Protein 5XWR (pdb70)

B-factor: mean 24.55, std 12.1, range [5.44, 80.94]

CATH classification: 2.130.10.10

Foldseek 3Di:
DCPVLVVVLVVVVVVDQAQFPAKAKDFFPAFWLEKAWQQDKADDPPDQWIKTKMWTWHADPDPWIWTWIKIWTGGDDDRVRHCVVNTDIGTQATATDDHTFLYKDAALVGRQWIWTWHQQRKIFIARCVPADRYYDPVSDGQGLEIEDDDRGTARAKEHQNVQPQWIWTFFQRQKIFIGRCPVPGRHRYYYYGPDIQNQGDGGWQYKYAQNPDRQWIWTFFQVQKIAIAGNVDPHRRHGPDMANHDPGGWHDKEHQPVDRQWMWTFFQVQWIFIGGNVDRVDGPDIAHDGPGGWHDKYAFLPDRQWIWTFWFSQKIWIFGNVQPPPDDVDPGRRRTQDIGSNGSGTKNYKYHNNVDGQWMWTTHNSSMIMTTGTHVVSVD/DDPPLVLVVVLVVQVVCQVAWFPDKDKDFFPAFWLEWEWDQDKADDPPDFWIKTKIFTKHADDPAWIWTWIKIDTGGHPVDDIGTQATAQDDHTFLYWDAAPVGRLWIWTWHFQQWIFIARRVVADSDYDPVSDHDGQATEHDGPGTARAKEHQPVDPQWIWTFFQSQKIFIDRLPDDVRYDYTPDIQNQGDGGWAYKYAQQPDSFWIWTFFQQQKIFIAGNVDPHSHHGPDIANNDPGGWHYKEAQNPDRQWIWIFFQVQWIWIAGNVDRHDTPDIAHDGPGGWHDKYAFPPDRQWIWTFWFSQKIWIFRCVQQPPDDPDNGGRRTQDIGNNGSGTWSYKYANNPDGQWMWTTGNSSMIMTTGTDPVSVD/DDPVDDDDDDDD/DPPVDDDDDDDD

Nearest PDB structures (foldseek):
  5xwr-assembly1_B  TM=1.003E+00  e=1.390E-76  Homo sapiens
  5xxq-assembly2_B  TM=9.953E-01  e=4.413E-69  Homo sapiens
  6bw4-assembly2_A  TM=9.833E-01  e=1.186E-68  Homo sapiens
  6bw3-assembly2_A  TM=9.881E-01  e=2.185E-67  Homo sapiens
  2xu7-assembly1_A  TM=9.824E-01  e=5.151E-65  Homo sapiens

Solvent-accessible surface area: 30597 Å² total; per-residue (Å²): 117,70,82,65,23,81,51,76,80,167,106,32,44,80,75,23,87,178,63,9,55,12,23,14,71,47,48,14,98,19,4,2,15,0,1,36,4,6,38,91,64,64,71,63,112,81,45,59,69,7,36,2,50,0,0,2,3,8,1,7,60,31,64,28,8,22,2,8,2,0,18,0,52,2,61,74,138,75,91,95,83,36,21,113,154,60,27,122,9,115,69,73,13,45,7,8,1,14,1,9,0,2,12,0,31,36,8,62,76,62,32,37,3,0,0,0,0,0,4,21,13,6,0,0,0,0,21,43,87,100,36,88,72,68,39,66,112,14,3,75,11,92,13,7,0,45,1,14,7,10,99,77,9,0,5,0,9,14,14,2,46,72,60,62,4,25,0,0,0,0,0,25,19,79,18,0,0,9,0,49,1,63,102,28,88,59,117,38,98,71,25,34,6,125,38,54,4,68,18,4,111,28,40,1,16,11,1,22,2,3,56,102,77,85,13,29,0,0,0,0,0,37,30,64,65,0,10,5,1,17,52,162,50,155,82,41,70,156,15,66,102,62,15,97,0,10,123,19,43,0,2,1,6,16,8,5,48,116,40,71,72,27,0,0,0,0,0,24,30,98,16,0,0,10,4,19,30,156,84,18,108,44,83,85,41,34,0,109,35,11,170,60,9,0,6,6,0,47,10,2,47,57,60,88,33,9,0,0,0,0,0,36,11,60,54,0,4,0,0,15,43,71,79,72,73,98,103,90,131,122,136,23,38,32,9,26,28,14,78,0,7,1,2,50,15,27,0,12,1,1,18,13,1,49,57,54,57,20,5,1,0,0,0,0,37,54,2,45,0,1,0,0,31,0,2,106,115,46,50,148,140,140,98,116,65,90,56,101,56,74,86,61,109,27,45,80,70,29,117,83,51,14,84,33,51,20,81,36,44,14,85,46,2,1,15,0,2,34,6,2,53,22,14,13,92,49,77,78,52,62,62,2,30,2,28,0,0,1,4,7,8,12,21,132,72,73,8,26,0,7,0,0,21,0,51,4,75,53,120,123,56,134,6,113,71,40,10,42,6,11,5,60,28,30,0,2,15,0,30,39,4,43,1,17,8,0,12,0,0,0,1,0,45,62,32,15,0,0,1,1,14,15,20,52,28,57,61,79,41,72,133,85,16,103,15,95,19,49,5,46,1,99,21,13,137,110,25,0,10,0,10,14,15,1,22,35,55,20,2,22,0,0,0,0,0,14,18,78,20,0,0,9,0,43,3,49,65,112,115,45,50,8,102,22,142,34,63,5,68,12,6,108,25,10,1,17,10,2,22,5,3,63,115,70,90,13,41,0,0,0,0,0,22,26,64,51,0,15,6,2,22,48,171,50,155,69,44,74,151,18,66,90,76,13,104,0,8,124,23,56,0,2,2,7,14,9,7,53,110,34,69,75,27,0,0,0,0,0,22,30,92,20,0,0,12,4,19,27,155,79,13,101,128,81,88,37,34,0,111,35,11,148,54,31,0,11,9,0,59,12,4,48,64,65,89,44,7,0,0,0,0,0,30,13,56,72,0,3,0,0,22,44,68,91,69,69,95,109,86,124,127,142,25,32,46,8,31,31,12,61,0,21,2,6,46,16,52,1,19,0,2,15,16,1,52,46,41,63,21,5,0,0,0,0,0,26,43,3,39,0,3,0,0,27,0,9,81,114,41,56,139,131,41,154,17,20,36,90,62,1,124,93,107,175,64,203,30,14,54,96,144,8,121,77,108

GO terms:
  GO:0005634 nucleus (C, IDA)
  GO:0008094 ATP-dependent activity, acting on DNA (F, IDA)
  GO:0006338 chromatin remodeling (P, IDA)
  GO:0005515 protein binding (F, IPI)
  GO:0000781 chromosome, telomeric region (C, IDA)
  GO:0016581 NuRD complex (C, IDA)
  GO:0016589 NURF complex (C, IDA)
  GO:0033186 CAF-1 complex (C, IDA)
  GO:0035098 ESC/E(Z) complex (C, IDA)
  GO:0008285 negative regulation of cell population proliferation (P, TAS)
  GO:0005654 nucleoplasm (C, TAS)
  GO:0042826 histone deacetylase binding (F, IPI)
  GO:0005654 nucleoplasm (C, IDA)
  GO:0006335 DNA replication-dependent chromatin assembly (P, IDA)
  GO:0006338 chromatin remodeling (P, HDA)
  GO:0000785 chromatin (C, IDA)
  GO:0006355 regulation of DNA-templated transcription (P, IDA)
  GO:0042393 histone binding (F, IDA)
  GO:0000118 histone deacetylase complex (C, IDA)
  GO:0032991 protein-containing complex (C, IDA)

Organism: Homo sapiens (NCBI:txid9606)

Sequence (775 aa):
EERVINEEYKIWKKNTPFLYDLVMTHALEWPSLTAQWLPDVTRPEGKDFSIHRLVLGTHTSDEQNHLVIASVQLPNDDAQFDASVSGKIEIEIKINHEGEVNRARYMPQNPCIIATKTPSSDVLVFDYTKHPSKPDPSGECNPDLRLRGHQKEGYGLSWNPNLSGHLLSASDDHTICLWDISAVPKEGKVVDAKTIFTGHTAVVEDVSWHLLHESLFGSVADDQKLMIWDTRSNNTSKPSHSVDAHTAEVNCLSFNPYSEFILATGSADKTVALWDLRNLKLKLHSFESHKDEIFQVQWSPHNETILASSGTDRRLNVWDLSKIGEEQSEDGPPELLFIHGGHTAKISDFSWNPNEPWVICSVSEDNIMQVWQMAENIYNAVEERVINEEYKIWKKNTPFLYDLVMTHALEWPSLTAQWLPDVTRPEGKDFSIHRLVLGTHTSDEQNHLVIASVQLPNDDGKIEIEIKINHEGEVNRARYMPQNPCIIATKTPSSDVLVFDYTKHPSKPDPSGECNPDLRLRGHQKEGYGLSWNPNLSGHLLSASDDHTICLWDISAVGKVVDAKTIFTGHTAVVEDVSWHLLHESLFGSVADDQKLMIWDTRSNNTSKPSHSVDAHTAEVNCLSFNPYSEFILATGSADKTVALWDLRNLKLKLHSFESHKDEIFQVQWSPHNETILASSGTDRRLNVWDLSKIGEEQSEDGPPELLFIHGGHTAKISDFSWNPNEPWVICSVSEDNIMQVWQMAENIYNMSRRKQAKPQHIMSRRKQAKPQHI

Secondary structure (DSSP, 8-state):
-TTHHHHHHHHHHHHGGGTEEEEEEEE-SS--S-EEE-S--B--SSSSEEEEEEEEE---SSS-EEEEEEEEEEE-S--TT-------EEEEEEEEESS--S-EEE-SS-TTEEEEE-TTS-EEEEEGGGS-SS--TT-----SEEEE--SS-EEEEEE-TTSTTEEEEEETTS-EEEEE-TT---SS-EEE-SEEE---SS-EEEEEE-SS-TTEEEEEETTSEEEEEESS-S-SSS-SEEEE--SS-EEEEEE-SS-TTEEEEEESSSEEEEEETT-TTS--EEEE--SS-EEEEEE-SS-TTEEEEEETTS-EEEEEGGGTT------S-TTEEEEE---SS-EEEEEE-SSSTTEEEEEETTSEEEEEEE-GGGG-/-----HHHHHHHHHHHHGGGTEEEEEEEE-SS--S-EEE-S--B--SSSSEEEEEEEEE---SSS-EEEEEEEEEEE-----EEEEEEEEESS--SEEEE-SS-TTEEEEE-SSS-EEEEEGGGS-SS--TT-----SEEEE--SS----EEE-TTSTTEEEEE-TTS-EEEEE------EEE-SEEE---SS-EEEEEE-SS-TTEEEEEETTTEEEEEESS-S-SSS-SEEEE--SS-EEEEEE-SS-TTEEEEEETTSEEEEEETT-TTS--EEEE--SS-EEEEEE-SS-TTEEEEEETTS-EEEEEGGGTT------S-TTEEEEE---SS-EEEEEE-SSSTTEEEEEETTSEEEEEEE-GGGG-/--SSS-S-----/---SS-SS----

InterPro domains:
  IPR001680 WD40 repeat [PF00400] (172-206)
  IPR001680 WD40 repeat [PF00400] (221-256)
  IPR001680 WD40 repeat [PF00400] (264-302)
  IPR001680 WD40 repeat [PF00400] (310-346)
  IPR001680 WD40 repeat [PF00400] (367-402)
  IPR001680 WD40 repeat [PS50082] (173-208)
  IPR001680 WD40 repeat [PS50082] (223-265)
  IPR001680 WD40 repeat [PS50082] (269-305)
  IPR001680 WD40 repeat [PS50082] (313-355)
  IPR001680 WD40 repeat [PS50082] (370-404)
  IPR001680 WD40 repeat [SM00320] (112-153)
  IPR001680 WD40 repeat [SM00320] (166-206)
  IPR001680 WD40 repeat [SM00320] (216-256)
  IPR001680 WD40 repeat [SM00320] (262-302)
  IPR001680 WD40 repeat [SM00320] (306-346)
  IPR001680 WD40 repeat [SM00320] (363-403)
  IPR015943 WD40/YVTN repeat-like-containing domain superfamily [G3DSA:2.130.10.10] (1-425)
  IPR019775 WD40 repeat, conserved site [PS00678] (193-207)
  IPR019775 WD40 repeat, conserved site [PS00678] (289-303)
  IPR019775 WD40 repeat, conserved site [PS00678] (333-347)

Radius of gyration: 29.29 Å; Cα contacts (8 Å, |Δi|>4): 2234; chains: 4; bounding box: 90×79×71 Å

Structure (mmCIF, N/CA/C/O backbone):
data_5XWR
#
_entry.id   5XWR
#
_cell.length_a   73.840
_cell.length_b   59.860
_cell.length_c   101.529
_cell.angle_alpha   90.00
_cell.angle_beta   93.70
_cell.angle_gamma   90.00
#
_symmetry.space_group_name_H-M   'P 1 21 1'
#
loop_
_entity.id
_entity.type
_entity.pdbx_description
1 polymer 'Histone-binding protein RBBP4'
2 polymer MET-SER-ARG-ARG-LYS-GLN-ALA-LYS-PRO-GLN-HIS-ILE
3 water water
#
loop_
_atom_site.group_PDB
_atom_site.id
_atom_site.type_symbol
_atom_site.label_atom_id
_atom_site.label_alt_id
_atom_site.label_comp_id
_atom_site.label_asym_id
_atom_site.label_entity_id
_atom_site.label_seq_id
_atom_site.pdbx_PDB_ins_code
_atom_site.Cartn_x
_atom_site.Cartn_y
_atom_site.Cartn_z
_atom_site.occupancy
_atom_site.B_iso_or_equiv
_atom_site.auth_seq_id
_atom_site.auth_comp_id
_atom_site.auth_asym_id
_atom_site.auth_atom_id
_atom_site.pdbx_PDB_model_num
ATOM 1 N N . GLU A 1 31 ? -16.570 10.976 17.245 1.00 64.46 13 GLU A N 1
ATOM 2 C CA . GLU A 1 31 ? -16.712 11.338 18.650 1.00 63.64 13 GLU A CA 1
ATOM 3 C C . GLU A 1 31 ? -17.481 10.269 19.416 1.00 62.79 13 GLU A C 1
ATOM 4 O O . GLU A 1 31 ? -18.364 9.614 18.865 1.00 62.71 13 GLU A O 1
ATOM 6 N N . GLU A 1 32 ? -17.096 10.084 20.676 1.00 61.89 14 GLU A N 1
ATOM 7 C CA . GLU A 1 32 ? -17.683 9.078 21.558 1.00 61.36 14 GLU A CA 1
ATOM 8 C C . GLU A 1 32 ? -19.199 9.155 21.678 1.00 61.13 14 GLU A C 1
ATOM 9 O O . GLU A 1 32 ? -19.788 8.516 22.547 1.00 60.98 14 GLU A O 1
ATOM 11 N N . ARG A 1 33 ? -19.828 9.936 20.809 1.00 60.91 15 ARG A N 1
ATOM 12 C CA . ARG A 1 33 ? -21.278 10.067 20.829 1.00 60.87 15 ARG A CA 1
ATOM 13 C C . ARG A 1 33 ? -21.907 8.857 20.147 1.00 61.40 15 ARG A C 1
ATOM 14 O O . ARG A 1 33 ? -22.540 8.026 20.796 1.00 62.27 15 ARG A O 1
ATOM 16 N N . VAL A 1 34 ? -21.716 8.762 18.835 1.00 60.75 16 VAL A N 1
ATOM 17 C CA . VAL A 1 34 ? -22.253 7.653 18.058 1.00 59.70 16 VAL A CA 1
ATOM 18 C C . VAL A 1 34 ? -21.543 6.355 18.416 1.00 57.55 16 VAL A C 1
ATOM 19 O O . VAL A 1 34 ? -22.145 5.286 18.426 1.00 57.53 16 VAL A O 1
ATOM 21 N N . ILE A 1 35 ? -20.252 6.461 18.707 1.00 55.14 17 ILE A N 1
ATOM 22 C CA . ILE A 1 35 ? -19.449 5.305 19.072 1.00 52.68 17 ILE A CA 1
ATOM 23 C C . ILE A 1 35 ? -20.015 4.612 20.304 1.00 51.39 17 ILE A C 1
ATOM 24 O O . ILE A 1 35 ? -19.888 3.399 20.457 1.00 51.47 17 ILE A O 1
ATOM 29 N N . ASN A 1 36 ? -20.648 5.390 21.175 1.00 50.11 18 ASN A N 1
ATOM 30 C CA . ASN A 1 36 ? -21.212 4.857 22.409 1.00 49.23 18 ASN A CA 1
ATOM 31 C C . ASN A 1 36 ? -22.542 4.173 22.132 1.00 48.60 18 ASN A C 1
ATOM 32 O O . ASN A 1 36 ? -22.881 3.177 22.766 1.00 49.03 18 ASN A O 1
ATOM 37 N N . GLU A 1 37 ? -23.296 4.721 21.186 1.00 47.61 19 GLU A N 1
ATOM 38 C CA . GLU A 1 37 ? -24.575 4.145 20.810 1.00 46.74 19 GLU A CA 1
ATOM 39 C C . GLU A 1 37 ? -24.327 2.714 20.368 1.00 44.87 19 GLU A C 1
ATOM 40 O O . GLU A 1 37 ? -25.018 1.791 20.793 1.00 45.33 19 GLU A O 1
ATOM 42 N N . GLU A 1 38 ? -23.322 2.538 19.516 1.00 42.67 20 GLU A N 1
ATOM 43 C CA . GLU A 1 38 ? -22.954 1.215 19.020 1.00 41.07 20 GLU A CA 1
ATOM 44 C C . GLU A 1 38 ? -22.390 0.271 20.077 1.00 39.76 20 GLU A C 1
ATOM 45 O O . GLU A 1 38 ? -22.437 -0.942 19.908 1.00 39.78 20 GLU A O 1
ATOM 51 N N . TYR A 1 39 ? -21.831 0.808 21.150 1.00 38.49 21 TYR A N 1
ATOM 52 C CA . TYR A 1 39 ? -21.292 -0.077 22.164 1.00 37.51 21 TYR A CA 1
ATOM 53 C C . TYR A 1 39 ? -22.452 -0.623 22.981 1.00 37.53 21 TYR A C 1
ATOM 54 O O . TYR A 1 39 ? -22.463 -1.792 23.363 1.00 37.44 21 TYR A O 1
ATOM 63 N N . LYS A 1 40 ? -23.435 0.242 23.222 1.00 37.61 22 LYS A N 1
ATOM 64 C CA . LYS A 1 40 ? -24.653 -0.110 23.950 1.00 37.91 22 LYS A CA 1
ATOM 65 C C . LYS A 1 40 ? -25.363 -1.246 23.232 1.00 37.92 22 LYS A C 1
ATOM 66 O O . LYS A 1 40 ? -25.905 -2.167 23.853 1.00 38.42 22 LYS A O 1
ATOM 72 N N . ILE A 1 41 ? -25.339 -1.163 21.906 1.00 37.42 23 ILE A N 1
ATOM 73 C CA . ILE A 1 41 ? -25.940 -2.161 21.041 1.00 37.45 23 ILE A CA 1
ATOM 74 C C . ILE A 1 41 ? -25.061 -3.410 20.969 1.00 37.15 23 ILE A C 1
ATOM 75 O O . ILE A 1 41 ? -25.551 -4.522 21.130 1.00 37.73 23 ILE A O 1
ATOM 80 N N . TRP A 1 42 ? -23.768 -3.228 20.723 1.00 36.47 24 TRP A N 1
ATOM 81 C CA . TRP A 1 42 ? -22.839 -4.354 20.678 1.00 36.45 24 TRP A CA 1
ATOM 82 C C . TRP A 1 42 ? -22.931 -5.197 21.945 1.00 38.50 24 TRP A C 1
ATOM 83 O O . TRP A 1 42 ? -23.100 -6.411 21.870 1.00 38.68 24 TRP A O 1
ATOM 94 N N . LYS A 1 43 ? -22.812 -4.544 23.101 1.00 40.46 25 LYS A N 1
ATOM 95 C CA . LYS A 1 43 ? -22.862 -5.225 24.403 1.00 41.02 25 LYS A CA 1
ATOM 96 C C . LYS A 1 43 ? -24.097 -6.110 24.573 1.00 41.58 25 LYS A C 1
ATOM 97 O O . LYS A 1 43 ? -23.981 -7.251 25.018 1.00 41.72 25 LYS A O 1
ATOM 99 N N . LYS A 1 44 ? -25.268 -5.593 24.200 1.00 41.69 26 LYS A N 1
ATOM 100 C CA . LYS A 1 44 ? -26.526 -6.322 24.367 1.00 41.97 26 LYS A CA 1
ATOM 101 C C . LYS A 1 44 ? -26.599 -7.532 23.451 1.00 41.93 26 LYS A C 1
ATOM 102 O O . LYS A 1 44 ? -27.468 -8.398 23.620 1.00 42.82 26 LYS A O 1
ATOM 104 N N . ASN A 1 45 ? -25.709 -7.565 22.458 1.00 40.68 27 ASN A N 1
ATOM 105 C CA . ASN A 1 45 ? -25.758 -8.589 21.424 1.00 40.03 27 ASN A CA 1
ATOM 106 C C . ASN A 1 45 ? -24.732 -9.695 21.574 1.00 39.03 27 ASN A C 1
ATOM 107 O O . ASN A 1 45 ? -24.833 -10.723 20.921 1.00 38.45 27 ASN A O 1
ATOM 112 N N . THR A 1 46 ? -23.771 -9.501 22.470 1.00 39.13 28 THR A N 1
ATOM 113 C CA . THR A 1 46 ? -22.640 -10.429 22.625 1.00 38.75 28 THR A CA 1
ATOM 114 C C . THR A 1 46 ? -22.941 -11.904 22.939 1.00 38.86 28 THR A C 1
ATOM 115 O O . THR A 1 46 ? -22.133 -12.754 22.563 1.00 38.24 28 THR A O 1
ATOM 119 N N . PRO A 1 47 ? -24.050 -12.218 23.655 1.00 39.44 29 PRO A N 1
ATOM 120 C CA . PRO A 1 47 ? -24.233 -13.632 24.018 1.00 40.02 29 PRO A CA 1
ATOM 121 C C . PRO A 1 47 ? -24.239 -14.656 22.883 1.00 40.37 29 PRO A C 1
ATOM 122 O O . PRO A 1 47 ? -23.755 -15.772 23.072 1.00 40.24 29 PRO A O 1
ATOM 126 N N . PHE A 1 48 ? -24.775 -14.322 21.724 1.00 41.05 30 PHE A N 1
ATOM 127 C CA . PHE A 1 48 ? -24.691 -15.297 20.658 1.00 41.80 30 PHE A CA 1
ATOM 128 C C . PHE A 1 48 ? -24.044 -14.724 19.421 1.00 40.63 30 PHE A C 1
ATOM 129 O O . PHE A 1 48 ? -24.421 -14.986 18.288 1.00 40.64 30 PHE A O 1
ATOM 137 N N . LEU A 1 49 ? -23.048 -13.902 19.699 1.00 39.75 31 LEU A N 1
ATOM 138 C CA . LEU A 1 49 ? -22.107 -13.464 18.700 1.00 38.62 31 LEU A CA 1
ATOM 139 C C . LEU A 1 49 ? -20.784 -14.084 19.177 1.00 36.99 31 LEU A C 1
ATOM 140 O O . LEU A 1 49 ? -19.898 -14.386 18.378 1.00 35.86 31 LEU A O 1
ATOM 145 N N . TYR A 1 50 ? -20.713 -14.355 20.482 1.00 36.90 32 TYR A N 1
ATOM 146 C CA . TYR A 1 50 ? -19.484 -14.846 21.118 1.00 36.18 32 TYR A CA 1
ATOM 147 C C . TYR A 1 50 ? -19.719 -16.086 22.009 1.00 34.76 32 TYR A C 1
ATOM 148 O O . TYR A 1 50 ? -20.811 -16.275 22.565 1.00 35.18 32 TYR A O 1
ATOM 157 N N . ASP A 1 51 ? -18.677 -16.914 22.121 1.00 32.72 33 ASP A N 1
ATOM 158 C CA . ASP A 1 51 ? -18.590 -18.018 23.072 1.00 31.36 33 ASP A CA 1
ATOM 159 C C . ASP A 1 51 ? -17.818 -17.578 24.337 1.00 29.84 33 ASP A C 1
ATOM 160 O O . ASP A 1 51 ? -17.735 -18.315 25.331 1.00 30.20 33 ASP A O 1
ATOM 165 N N . LEU A 1 52 ? -17.247 -16.377 24.297 1.00 28.17 34 LEU A N 1
ATOM 166 C CA . LEU A 1 52 ? -16.448 -15.870 25.419 1.00 27.36 34 LEU A CA 1
ATOM 167 C C . LEU A 1 52 ? -16.070 -14.398 25.300 1.00 25.63 34 LEU A C 1
ATOM 168 O O . LEU A 1 52 ? -15.326 -14.029 24.419 1.00 25.05 34 LEU A O 1
ATOM 173 N N . VAL A 1 53 ? -16.584 -13.543 26.173 1.00 24.75 35 VAL A N 1
ATOM 174 C CA . VAL A 1 53 ? -15.996 -12.209 26.266 1.00 22.81 35 VAL A CA 1
ATOM 175 C C . VAL A 1 53 ? -15.507 -11.939 27.674 1.00 21.70 35 VAL A C 1
ATOM 176 O O . VAL A 1 53 ? -16.282 -11.934 28.629 1.00 21.76 35 VAL A O 1
ATOM 180 N N . MET A 1 54 ? -14.212 -11.667 27.771 1.00 20.52 36 MET A N 1
ATOM 181 C CA . MET A 1 54 ? -13.594 -11.257 29.012 1.00 19.93 36 MET A CA 1
ATOM 182 C C . MET A 1 54 ? -13.065 -9.856 28.789 1.00 19.30 36 MET A C 1
ATOM 183 O O . MET A 1 54 ? -12.530 -9.569 27.715 1.00 19.06 36 MET A O 1
ATOM 188 N N . THR A 1 55 ? -13.249 -8.975 29.776 1.00 19.33 37 THR A N 1
ATOM 189 C CA . THR A 1 55 ? -12.673 -7.638 29.701 1.00 19.10 37 THR A CA 1
ATOM 190 C C . THR A 1 55 ? -11.860 -7.333 30.950 1.00 19.58 37 THR A C 1
ATOM 191 O O . THR A 1 55 ? -12.165 -7.821 32.036 1.00 20.41 37 THR A O 1
ATOM 195 N N . HIS A 1 56 ? -10.804 -6.544 30.784 1.00 19.08 38 HIS A N 1
ATOM 196 C CA . HIS A 1 56 ? -9.955 -6.163 31.901 1.00 18.95 38 HIS A CA 1
ATOM 197 C C . HIS A 1 56 ? -9.328 -4.791 31.609 1.00 18.36 38 HIS A C 1
ATOM 198 O O . HIS A 1 56 ? -8.842 -4.537 30.504 1.00 17.90 38 HIS A O 1
ATOM 205 N N . ALA A 1 57 ? -9.394 -3.891 32.582 1.00 18.29 39 ALA A N 1
ATOM 206 C CA . ALA A 1 57 ? -8.839 -2.560 32.427 1.00 17.71 39 ALA A CA 1
ATOM 207 C C . ALA A 1 57 ? -7.465 -2.529 33.036 1.00 18.73 39 ALA A C 1
ATOM 208 O O . ALA A 1 57 ? -7.308 -2.847 34.211 1.00 19.41 39 ALA A O 1
ATOM 210 N N . LEU A 1 58 ? -6.475 -2.154 32.233 1.00 18.96 40 LEU A N 1
ATOM 211 C CA . LEU A 1 58 ? -5.086 -2.129 32.670 1.00 19.02 40 LEU A CA 1
ATOM 212 C C . LEU A 1 58 ? -4.716 -0.806 33.349 1.00 18.47 40 LEU A C 1
ATOM 213 O O . LEU A 1 58 ? -5.243 0.246 32.995 1.00 18.28 40 LEU A O 1
ATOM 218 N N . GLU A 1 59 ? -3.794 -0.858 34.308 1.00 18.18 41 GLU A N 1
ATOM 219 C CA . GLU A 1 59 ? -3.406 0.331 35.073 1.00 17.85 41 GLU A CA 1
ATOM 220 C C . GLU A 1 59 ? -2.866 1.391 34.101 1.00 17.26 41 GLU A C 1
ATOM 221 O O . GLU A 1 59 ? -3.001 2.595 34.337 1.00 16.83 41 GLU A O 1
ATOM 227 N N . TRP A 1 60 ? -2.287 0.924 32.990 1.00 17.31 42 TRP A N 1
ATOM 228 C CA . TRP A 1 60 ? -1.885 1.784 31.873 1.00 17.23 42 TRP A CA 1
ATOM 229 C C . TRP A 1 60 ? -2.200 1.111 30.545 1.00 16.45 42 TRP A C 1
ATOM 230 O O . TRP A 1 60 ? -2.289 -0.113 30.482 1.00 16.21 42 TRP A O 1
ATOM 241 N N . PRO A 1 61 ? -2.348 1.905 29.470 1.00 16.26 43 PRO A N 1
ATOM 242 C CA . PRO A 1 61 ? -2.612 1.249 28.184 1.00 16.47 43 PRO A CA 1
ATOM 243 C C . PRO A 1 61 ? -1.412 0.479 27.627 1.00 16.97 43 PRO A C 1
ATOM 244 O O . PRO A 1 61 ? -0.250 0.926 27.690 1.00 16.85 43 PRO A O 1
ATOM 248 N N . SER A 1 62 ? -1.723 -0.658 27.018 1.00 17.24 44 SER A N 1
ATOM 249 C CA . SER A 1 62 ? -0.724 -1.457 26.321 1.00 16.56 44 SER A CA 1
ATOM 250 C C . SER A 1 62 ? -0.728 -1.128 24.836 1.00 15.08 44 SER A C 1
ATOM 251 O O . SER A 1 62 ? -1.792 -0.990 24.237 1.00 14.63 44 SER A O 1
ATOM 254 N N . LEU A 1 63 ? 0.465 -0.946 24.270 1.00 14.02 45 LEU A N 1
ATOM 255 C CA . LEU A 1 63 ? 0.625 -0.778 22.833 1.00 13.13 45 LEU A CA 1
ATOM 256 C C . LEU A 1 63 ? 0.795 -2.132 22.140 1.00 12.91 45 LEU A C 1
ATOM 257 O O . LEU A 1 63 ? 0.621 -2.255 20.911 1.00 12.91 45 LEU A O 1
ATOM 262 N N . THR A 1 64 ? 1.106 -3.151 22.940 1.00 12.75 46 THR A N 1
ATOM 263 C CA . THR A 1 64 ? 1.554 -4.424 22.395 1.00 12.95 46 THR A CA 1
ATOM 264 C C . THR A 1 64 ? 0.826 -5.592 23.057 1.00 13.71 46 THR A C 1
ATOM 265 O O . THR A 1 64 ? 0.413 -5.502 24.211 1.00 14.25 46 THR A O 1
ATOM 269 N N . ALA A 1 65 ? 0.646 -6.675 22.303 1.00 13.99 47 ALA A N 1
ATOM 270 C CA . ALA A 1 65 ? -0.034 -7.864 22.809 1.00 14.47 47 ALA A CA 1
ATOM 271 C C . ALA A 1 65 ? 0.369 -9.118 22.046 1.00 14.28 47 ALA A C 1
ATOM 272 O O . ALA A 1 65 ? 0.224 -9.177 20.829 1.00 7.82 47 ALA A O 1
ATOM 274 N N . GLN A 1 66 ? 0.838 -10.132 22.776 1.00 13.94 48 GLN A N 1
ATOM 275 C CA . GLN A 1 66 ? 1.178 -11.426 22.178 1.00 13.16 48 GLN A CA 1
ATOM 276 C C . GLN A 1 66 ? 1.090 -12.513 23.231 1.00 12.63 48 GLN A C 1
ATOM 277 O O . GLN A 1 66 ? 1.676 -12.401 24.316 1.00 11.82 48 GLN A O 1
ATOM 283 N N . TRP A 1 67 ? 0.324 -13.555 22.920 1.00 13.17 49 TRP A N 1
ATOM 284 C CA . TRP A 1 67 ? 0.254 -14.727 23.793 1.00 14.05 49 TRP A CA 1
ATOM 285 C C . TRP A 1 67 ? 1.567 -15.469 23.843 1.00 15.13 49 TRP A C 1
ATOM 286 O O . TRP A 1 67 ? 2.215 -15.641 22.815 1.00 14.03 49 TRP A O 1
ATOM 297 N N . LEU A 1 68 ? 1.913 -16.014 25.003 1.00 18.24 50 LEU A N 1
ATOM 298 C CA . LEU A 1 68 ? 3.032 -16.945 25.034 1.00 21.05 50 LEU A CA 1
ATOM 299 C C . LEU A 1 68 ? 2.447 -18.300 24.655 1.00 26.51 50 LEU A C 1
ATOM 300 O O . LEU A 1 68 ? 1.275 -18.559 24.938 1.00 27.10 50 LEU A O 1
ATOM 305 N N . PRO A 1 69 ? 3.253 -19.148 23.988 1.00 30.43 51 PRO A N 1
ATOM 306 C CA . PRO A 1 69 ? 2.782 -20.420 23.424 1.00 32.69 51 PRO A CA 1
ATOM 307 C C . PRO A 1 69 ? 2.346 -21.438 24.474 1.00 33.60 51 PRO A C 1
ATOM 308 O O . PRO A 1 69 ? 1.485 -22.281 24.209 1.00 32.34 51 PRO A O 1
ATOM 312 N N . ASP A 1 70 ? 2.916 -21.326 25.665 1.00 36.13 52 ASP A N 1
ATOM 313 C CA . ASP A 1 70 ? 2.779 -22.368 26.670 1.00 39.55 52 ASP A CA 1
ATOM 314 C C . ASP A 1 70 ? 1.506 -22.223 27.520 1.00 41.27 52 ASP A C 1
ATOM 315 O O . ASP A 1 70 ? 1.282 -21.183 28.151 1.00 41.52 52 ASP A O 1
ATOM 320 N N . VAL A 1 71 ? 0.695 -23.283 27.542 1.00 40.84 53 VAL A N 1
ATOM 321 C CA . VAL A 1 71 ? -0.507 -23.350 28.376 1.00 39.98 53 VAL A CA 1
ATOM 322 C C . VAL A 1 71 ? -0.270 -24.273 29.579 1.00 39.43 53 VAL A C 1
ATOM 323 O O . VAL A 1 71 ? 0.395 -25.309 29.455 1.00 39.21 53 VAL A O 1
ATOM 327 N N . THR A 1 72 ? -0.804 -23.893 30.739 1.00 39.24 54 THR A N 1
ATOM 328 C CA . THR A 1 72 ? -0.715 -24.714 31.944 1.00 39.77 54 THR A CA 1
ATOM 329 C C . THR A 1 72 ? -2.129 -25.148 32.350 1.00 40.51 54 THR A C 1
ATOM 330 O O . THR A 1 72 ? -3.036 -24.315 32.404 1.00 40.68 54 THR A O 1
ATOM 334 N N . ARG A 1 73 ? -2.330 -26.439 32.614 1.00 40.99 55 ARG A N 1
ATOM 335 C CA . ARG A 1 73 ? -3.680 -26.953 32.916 1.00 41.33 55 ARG A CA 1
ATOM 336 C C . ARG A 1 73 ? -3.726 -27.922 34.102 1.00 42.28 55 ARG A C 1
ATOM 337 O O . ARG A 1 73 ? -3.579 -29.133 33.933 1.00 42.49 55 ARG A O 1
ATOM 339 N N . PRO A 1 74 ? -3.955 -27.382 35.308 1.00 42.98 56 PRO A N 1
ATOM 340 C CA . PRO A 1 74 ? -4.150 -28.158 36.541 1.00 44.12 56 PRO A CA 1
ATOM 341 C C . PRO A 1 74 ? -5.249 -29.221 36.373 1.00 45.25 56 PRO A C 1
ATOM 342 O O . PRO A 1 74 ? -6.287 -28.942 35.761 1.00 44.70 56 PRO A O 1
ATOM 346 N N . GLU A 1 75 ? -5.016 -30.421 36.903 1.00 47.05 57 GLU A N 1
ATOM 347 C CA . GLU A 1 75 ? -5.915 -31.560 36.693 1.00 49.30 57 GLU A CA 1
ATOM 348 C C . GLU A 1 75 ? -7.270 -31.398 37.370 1.00 51.77 57 GLU A C 1
ATOM 349 O O . GLU A 1 75 ? -8.285 -31.853 36.847 1.00 51.40 57 GLU A O 1
ATOM 351 N N . GLY A 1 76 ? -7.280 -30.748 38.529 1.00 54.82 58 GLY A N 1
ATOM 352 C CA . GLY A 1 76 ? -8.497 -30.605 39.328 1.00 55.56 58 GLY A CA 1
ATOM 353 C C . GLY A 1 76 ? -9.512 -29.668 38.681 1.00 54.04 58 GLY A C 1
ATOM 354 O O . GLY A 1 76 ? -10.660 -30.053 38.437 1.00 54.12 58 GLY A O 1
ATOM 355 N N . LYS A 1 77 ? -9.089 -28.429 38.438 1.00 53.01 59 LYS A N 1
ATOM 356 C CA . LYS A 1 77 ? -9.981 -27.390 37.924 1.00 52.21 59 LYS A CA 1
ATOM 357 C C . LYS A 1 77 ? -10.433 -27.601 36.460 1.00 51.79 59 LYS A C 1
ATOM 358 O O . LYS A 1 77 ? -9.865 -28.405 35.717 1.00 51.89 59 LYS A O 1
ATOM 360 N N . ASP A 1 78 ? -11.457 -26.854 36.058 1.00 51.18 60 ASP A N 1
ATOM 361 C CA . ASP A 1 78 ? -12.043 -26.964 34.721 1.00 49.71 60 ASP A CA 1
ATOM 362 C C . ASP A 1 78 ? -11.687 -25.767 33.838 1.00 47.36 60 ASP A C 1
ATOM 363 O O . ASP A 1 78 ? -12.518 -25.269 33.077 1.00 46.86 60 ASP A O 1
ATOM 365 N N . PHE A 1 79 ? -10.477 -25.250 34.027 1.00 45.22 61 PHE A N 1
ATOM 366 C CA . PHE A 1 79 ? -9.945 -24.161 33.216 1.00 42.14 61 PHE A CA 1
ATOM 367 C C . PHE A 1 79 ? -8.448 -24.370 33.059 1.00 39.29 61 PHE A C 1
ATOM 368 O O . PHE A 1 79 ? -7.857 -25.151 33.790 1.00 38.21 61 PHE A O 1
ATOM 376 N N . SER A 1 80 ? -7.841 -23.674 32.104 1.00 37.46 62 SER A N 1
ATOM 377 C CA . SER A 1 80 ? -6.401 -23.748 31.898 1.00 35.82 62 SER A CA 1
ATOM 378 C C . SER A 1 80 ? -5.767 -22.361 31.791 1.00 34.19 62 SER A C 1
ATOM 379 O O . SER A 1 80 ? -6.425 -21.391 31.424 1.00 33.46 62 SER A O 1
ATOM 382 N N . ILE A 1 81 ? -4.483 -22.279 32.110 1.00 33.64 63 ILE A N 1
ATOM 383 C CA . ILE A 1 81 ? -3.811 -20.990 32.227 1.00 32.94 63 ILE A CA 1
ATOM 384 C C . ILE A 1 81 ? -2.872 -20.656 31.065 1.00 31.85 63 ILE A C 1
ATOM 385 O O . ILE A 1 81 ? -1.895 -21.363 30.808 1.00 31.21 63 ILE A O 1
ATOM 390 N N . HIS A 1 82 ? -3.152 -19.523 30.427 1.00 31.72 64 HIS A N 1
ATOM 391 C CA . HIS A 1 82 ? -2.334 -19.005 29.345 1.00 31.53 64 HIS A CA 1
ATOM 392 C C . HIS A 1 82 ? -1.699 -17.708 29.805 1.00 31.81 64 HIS A C 1
ATOM 393 O O . HIS A 1 82 ? -2.106 -17.120 30.802 1.00 31.31 64 HIS A O 1
ATOM 400 N N . ARG A 1 83 ? -0.707 -17.246 29.063 1.00 32.90 65 ARG A N 1
ATOM 401 C CA . ARG A 1 83 ? -0.076 -15.994 29.412 1.00 32.78 65 ARG A CA 1
ATOM 402 C C . ARG A 1 83 ? 0.201 -15.152 28.188 1.00 31.29 65 ARG A C 1
ATOM 403 O O . ARG A 1 83 ? 0.493 -15.666 27.107 1.00 31.28 65 ARG A O 1
ATOM 411 N N . LEU A 1 84 ? 0.087 -13.846 28.406 1.00 29.20 66 LEU A N 1
ATOM 412 C CA . LEU A 1 84 ? 0.307 -12.816 27.417 1.00 26.98 66 LEU A CA 1
ATOM 413 C C . LEU A 1 84 ? 1.568 -12.058 27.702 1.00 24.50 66 LEU A C 1
ATOM 414 O O . LEU A 1 84 ? 2.068 -12.043 28.820 1.00 24.99 66 LEU A O 1
ATOM 419 N N . VAL A 1 85 ? 2.097 -11.443 26.665 1.00 21.59 67 VAL A N 1
ATOM 420 C CA . VAL A 1 85 ? 3.144 -10.476 26.841 1.00 19.33 67 VAL A CA 1
ATOM 421 C C . VAL A 1 85 ? 2.573 -9.098 26.526 1.00 18.08 67 VAL A C 1
ATOM 422 O O . VAL A 1 85 ? 2.221 -8.802 25.376 1.00 17.55 67 VAL A O 1
ATOM 426 N N . LEU A 1 86 ? 2.440 -8.274 27.560 1.00 17.55 68 LEU A N 1
ATOM 427 C CA . LEU A 1 86 ? 1.886 -6.933 27.411 1.00 16.91 68 LEU A CA 1
ATOM 428 C C . LEU A 1 86 ? 2.951 -5.905 27.842 1.00 17.91 68 LEU A C 1
ATOM 429 O O . LEU A 1 86 ? 4.047 -6.286 28.303 1.00 18.66 68 LEU A O 1
ATOM 434 N N . GLY A 1 87 ? 2.668 -4.621 27.634 1.00 17.95 69 GLY A N 1
ATOM 435 C CA . GLY A 1 87 ? 3.568 -3.567 28.068 1.00 18.59 69 GLY A CA 1
ATOM 436 C C . GLY A 1 87 ? 2.827 -2.349 28.575 1.00 20.13 69 GLY A C 1
ATOM 437 O O . GLY A 1 87 ? 1.589 -2.337 28.569 1.00 20.52 69 GLY A O 1
ATOM 438 N N . THR A 1 88 ? 3.550 -1.309 28.989 1.00 21.33 70 THR A N 1
ATOM 439 C CA . THR A 1 88 ? 2.834 -0.098 29.367 1.00 22.51 70 THR A CA 1
ATOM 440 C C . THR A 1 88 ? 3.162 1.047 28.429 1.00 22.62 70 THR A C 1
ATOM 441 O O . THR A 1 88 ? 4.199 1.052 27.739 1.00 21.77 70 THR A O 1
ATOM 445 N N . HIS A 1 89 ? 2.255 2.023 28.444 1.00 23.60 71 HIS A N 1
ATOM 446 C CA . HIS A 1 89 ? 2.434 3.301 27.766 1.00 24.07 71 HIS A CA 1
ATOM 447 C C . HIS A 1 89 ? 1.806 4.383 28.619 1.00 25.78 71 HIS A C 1
ATOM 448 O O . HIS A 1 89 ? 0.608 4.664 28.529 1.00 25.31 71 HIS A O 1
ATOM 455 N N . THR A 1 90 ? 2.659 5.009 29.425 1.00 28.06 72 THR A N 1
ATOM 456 C CA . THR A 1 90 ? 2.241 5.917 30.489 1.00 30.21 72 THR A CA 1
ATOM 457 C C . THR A 1 90 ? 2.302 7.375 30.011 1.00 30.27 72 THR A C 1
ATOM 458 O O . THR A 1 90 ? 2.742 7.643 28.893 1.00 29.05 72 THR A O 1
ATOM 462 N N . SER A 1 91 ? 1.827 8.291 30.846 1.00 31.53 73 SER A N 1
ATOM 463 C CA . SER A 1 91 ? 1.892 9.712 30.534 1.00 32.50 73 SER A CA 1
ATOM 464 C C . SER A 1 91 ? 3.298 10.162 30.916 1.00 32.86 73 SER A C 1
ATOM 465 O O . SER A 1 91 ? 3.917 10.978 30.235 1.00 32.85 73 SER A O 1
ATOM 468 N N . ASP A 1 92 ? 3.782 9.604 32.021 1.00 33.48 74 ASP A N 1
ATOM 469 C CA . ASP A 1 92 ? 5.112 9.843 32.551 1.00 34.52 74 ASP A CA 1
ATOM 470 C C . ASP A 1 92 ? 5.422 8.605 33.384 1.00 35.88 74 ASP A C 1
ATOM 471 O O . ASP A 1 92 ? 5.517 7.503 32.845 1.00 35.90 74 ASP A O 1
ATOM 476 N N . GLU A 1 93 ? 5.578 8.781 34.692 1.00 37.56 75 GLU A N 1
ATOM 477 C CA . GLU A 1 93 ? 5.833 7.665 35.608 1.00 37.78 75 GLU A CA 1
ATOM 478 C C . GLU A 1 93 ? 6.923 6.675 35.182 1.00 36.12 75 GLU A C 1
ATOM 479 O O . GLU A 1 93 ? 7.949 7.044 34.609 1.00 35.68 75 GLU A O 1
ATOM 485 N N . GLN A 1 94 ? 6.690 5.407 35.509 1.00 35.33 76 GLN A N 1
ATOM 486 C CA . GLN A 1 94 ? 7.606 4.327 35.173 1.00 33.92 76 GLN A CA 1
ATOM 487 C C . GLN A 1 94 ? 6.902 3.401 34.193 1.00 32.21 76 GLN A C 1
ATOM 488 O O . GLN A 1 94 ? 5.679 3.280 34.217 1.00 31.18 76 GLN A O 1
ATOM 494 N N . ASN A 1 95 ? 7.674 2.739 33.340 1.00 31.05 77 ASN A N 1
ATOM 495 C CA . ASN A 1 95 ? 7.110 1.863 32.330 1.00 29.34 77 ASN A CA 1
ATOM 496 C C . ASN A 1 95 ? 7.584 0.456 32.626 1.00 27.96 77 ASN A C 1
ATOM 497 O O . ASN A 1 95 ? 8.675 0.280 33.180 1.00 28.05 77 ASN A O 1
ATOM 502 N N . HIS A 1 96 ? 6.786 -0.546 32.268 1.00 26.73 78 HIS A N 1
ATOM 503 C CA . HIS A 1 96 ? 7.169 -1.928 32.538 1.00 25.69 78 HIS A CA 1
ATOM 504 C C . HIS A 1 96 ? 6.796 -2.872 31.408 1.00 24.57 78 HIS A C 1
ATOM 505 O O . HIS A 1 96 ? 5.795 -2.676 30.706 1.00 23.92 78 HIS A O 1
ATOM 512 N N . LEU A 1 97 ? 7.634 -3.892 31.240 1.00 23.96 79 LEU A N 1
ATOM 513 C CA . LEU A 1 97 ? 7.284 -5.100 30.495 1.00 23.00 79 LEU A CA 1
ATOM 514 C C . LEU A 1 97 ? 6.423 -5.997 31.388 1.00 21.79 79 LEU A C 1
ATOM 515 O O . LEU A 1 97 ? 6.778 -6.234 32.544 1.00 22.16 79 LEU A O 1
ATOM 520 N N . VAL A 1 98 ? 5.290 -6.466 30.866 1.00 21.78 80 VAL A N 1
ATOM 521 C CA . VAL A 1 98 ? 4.295 -7.186 31.666 1.00 21.96 80 VAL A CA 1
ATOM 522 C C . VAL A 1 98 ? 4.017 -8.595 31.128 1.00 21.68 80 VAL A C 1
ATOM 523 O O . VAL A 1 98 ? 3.940 -8.777 29.914 1.00 21.74 80 VAL A O 1
ATOM 527 N N . ILE A 1 99 ? 3.919 -9.592 32.009 1.00 21.23 81 ILE A N 1
ATOM 528 C CA . ILE A 1 99 ? 3.356 -10.898 31.645 1.00 20.99 81 ILE A CA 1
ATOM 529 C C . ILE A 1 99 ? 2.070 -11.117 32.448 1.00 22.99 81 ILE A C 1
ATOM 530 O O . ILE A 1 99 ? 2.086 -11.006 33.676 1.00 23.95 81 ILE A O 1
ATOM 535 N N . ALA A 1 100 ? 0.967 -11.433 31.773 1.00 23.88 82 ALA A N 1
ATOM 536 C CA . ALA A 1 100 ? -0.322 -11.611 32.433 1.00 24.97 82 ALA A CA 1
ATOM 537 C C . ALA A 1 100 ? -0.867 -13.031 32.278 1.00 25.69 82 ALA A C 1
ATOM 538 O O . ALA A 1 100 ? -0.651 -13.668 31.261 1.00 24.97 82 ALA A O 1
ATOM 540 N N . SER A 1 101 ? -1.570 -13.527 33.296 1.00 26.99 83 SER A N 1
ATOM 541 C CA . SER A 1 101 ? -2.208 -14.838 33.211 1.00 28.05 83 SER A CA 1
ATOM 542 C C . SER A 1 101 ? -3.723 -14.764 33.012 1.00 28.72 83 SER A C 1
ATOM 543 O O . SER A 1 101 ? -4.417 -13.966 33.637 1.00 28.77 83 SER A O 1
ATOM 546 N N . VAL A 1 102 ? -4.231 -15.659 32.175 1.00 29.11 84 VAL A N 1
ATOM 547 C CA . VAL A 1 102 ? -5.632 -15.664 31.789 1.00 29.40 84 VAL A CA 1
ATOM 548 C C . VAL A 1 102 ? -6.208 -17.037 32.081 1.00 30.38 84 VAL A C 1
ATOM 549 O O . VAL A 1 102 ? -5.619 -18.046 31.706 1.00 30.73 84 VAL A O 1
ATOM 553 N N . GLN A 1 103 ? -7.348 -17.094 32.753 1.00 33.36 85 GLN A N 1
ATOM 554 C CA . GLN A 1 103 ? -7.979 -18.390 32.949 1.00 36.34 85 GLN A CA 1
ATOM 555 C C . GLN A 1 103 ? -8.917 -18.607 31.773 1.00 38.89 85 GLN A C 1
ATOM 556 O O . GLN A 1 103 ? -9.893 -17.877 31.591 1.00 38.89 85 GLN A O 1
ATOM 562 N N . LEU A 1 104 ? -8.603 -19.611 30.962 1.00 41.35 86 LEU A N 1
ATOM 563 C CA . LEU A 1 104 ? -9.435 -19.938 29.816 1.00 43.80 86 LEU A CA 1
ATOM 564 C C . LEU A 1 104 ? -10.078 -21.283 30.050 1.00 48.55 86 LEU A C 1
ATOM 565 O O . LEU A 1 104 ? -9.393 -22.251 30.394 1.00 48.16 86 LEU A O 1
ATOM 570 N N . PRO A 1 105 ? -11.397 -21.359 29.839 1.00 53.60 87 PRO A N 1
ATOM 571 C CA . PRO A 1 105 ? -12.133 -22.612 30.016 1.00 58.31 87 PRO A CA 1
ATOM 572 C C . PRO A 1 105 ? -11.535 -23.741 29.179 1.00 63.07 87 PRO A C 1
ATOM 573 O O . PRO A 1 105 ? -10.849 -23.478 28.184 1.00 62.08 87 PRO A O 1
ATOM 577 N N . ASN A 1 106 ? -11.749 -24.985 29.595 1.00 69.11 88 ASN A N 1
ATOM 578 C CA . ASN A 1 106 ? -11.335 -26.105 28.759 1.00 72.32 88 ASN A CA 1
ATOM 579 C C . ASN A 1 106 ? -12.577 -26.618 28.016 1.00 72.37 88 ASN A C 1
ATOM 580 O O . ASN A 1 106 ? -12.768 -26.276 26.853 1.00 72.33 88 ASN A O 1
ATOM 585 N N . ASP A 1 107 ? -13.440 -27.376 28.691 1.00 72.24 89 ASP A N 1
ATOM 586 C CA . ASP A 1 107 ? -14.642 -27.940 28.085 1.00 71.95 89 ASP A CA 1
ATOM 587 C C . ASP A 1 107 ? -15.747 -28.180 29.114 1.00 71.66 89 ASP A C 1
ATOM 588 O O . ASP A 1 107 ? -16.122 -29.321 29.396 1.00 72.11 89 ASP A O 1
ATOM 593 N N . ASP A 1 108 ? -16.249 -27.090 29.683 1.00 70.70 90 ASP A N 1
ATOM 594 C CA . ASP A 1 108 ? -17.392 -27.153 30.582 1.00 70.63 90 ASP A CA 1
ATOM 595 C C . ASP A 1 108 ? -18.620 -26.643 29.838 1.00 70.33 90 ASP A C 1
ATOM 596 O O . ASP A 1 108 ? -18.916 -27.104 28.733 1.00 70.45 90 ASP A O 1
ATOM 598 N N . ALA A 1 109 ? -19.323 -25.685 30.439 1.00 69.76 91 ALA A N 1
ATOM 599 C CA . ALA A 1 109 ? -20.427 -24.997 29.769 1.00 68.82 91 ALA A CA 1
ATOM 600 C C . ALA A 1 109 ? -20.645 -23.618 30.391 1.00 67.39 91 ALA A C 1
ATOM 601 O O . ALA A 1 109 ? -20.401 -22.597 29.747 1.00 66.65 91 ALA A O 1
ATOM 603 N N . GLN A 1 110 ? -21.077 -23.601 31.648 1.00 66.89 92 GLN A N 1
ATOM 604 C CA . GLN A 1 110 ? -21.314 -22.358 32.378 1.00 65.78 92 GLN A CA 1
ATOM 605 C C . GLN A 1 110 ? -21.948 -21.273 31.515 1.00 64.49 92 GLN A C 1
ATOM 606 O O . GLN A 1 110 ? -22.831 -21.548 30.705 1.00 64.18 92 GLN A O 1
ATOM 608 N N . PHE A 1 111 ? -21.502 -20.037 31.711 1.00 63.79 93 PHE A N 1
ATOM 609 C CA . PHE A 1 111 ? -22.018 -18.902 30.957 1.00 63.10 93 PHE A CA 1
ATOM 610 C C . PHE A 1 111 ? -20.881 -18.138 30.289 1.00 62.30 93 PHE A C 1
ATOM 611 O O . PHE A 1 111 ? -21.061 -17.007 29.839 1.00 61.94 93 PHE A O 1
ATOM 613 N N . ASP A 1 112 ? -19.711 -18.767 30.236 1.00 30.00 94 ASP A N 1
ATOM 614 C CA . ASP A 1 112 ? -18.526 -18.175 29.622 1.00 30.00 94 ASP A CA 1
ATOM 615 C C . ASP A 1 112 ? -18.246 -16.754 30.105 1.00 30.00 94 ASP A C 1
ATOM 616 O O . ASP A 1 112 ? -18.323 -16.466 31.299 1.00 30.00 94 ASP A O 1
ATOM 618 N N . ALA A 1 113 ? -17.917 -15.872 29.166 1.00 30.00 95 ALA A N 1
ATOM 619 C CA . ALA A 1 113 ? -17.608 -14.482 29.484 1.00 30.00 95 ALA A CA 1
ATOM 620 C C . ALA A 1 113 ? -18.839 -13.695 29.922 1.00 30.00 95 ALA A C 1
ATOM 621 O O . ALA A 1 113 ? -19.819 -13.592 29.187 1.00 30.00 95 ALA A O 1
ATOM 623 N N . SER A 1 114 ? -18.770 -13.135 31.125 1.00 30.00 96 SER A N 1
ATOM 624 C CA . SER A 1 114 ? -19.866 -12.350 31.677 1.00 30.00 96 SER A CA 1
ATOM 625 C C . SER A 1 114 ? -19.361 -11.465 32.808 1.00 30.00 96 SER A C 1
ATOM 626 O O . SER A 1 114 ? -18.264 -11.673 33.323 1.00 30.00 96 SER A O 1
ATOM 628 N N . VAL A 1 129 ? -15.842 -18.365 38.945 1.00 55.03 111 VAL A N 1
ATOM 629 C CA . VAL A 1 129 ? -16.789 -18.896 37.967 1.00 55.39 111 VAL A CA 1
ATOM 630 C C . VAL A 1 129 ? -16.798 -18.073 36.681 1.00 54.92 111 VAL A C 1
ATOM 631 O O . VAL A 1 129 ? -17.455 -18.437 35.697 1.00 54.74 111 VAL A O 1
ATOM 633 N N . SER A 1 130 ? -16.062 -16.966 36.693 1.00 55.00 112 SER A N 1
ATOM 634 C CA . SER A 1 130 ? -16.013 -16.060 35.552 1.00 55.22 112 SER A CA 1
ATOM 635 C C . SER A 1 130 ? -14.602 -15.930 34.962 1.00 55.25 112 SER A C 1
ATOM 636 O O . SER A 1 130 ? -14.392 -15.131 34.043 1.00 54.67 112 SER A O 1
ATOM 638 N N . GLY A 1 131 ? -13.656 -16.708 35.500 1.00 56.07 113 GLY A N 1
ATOM 639 C CA . GLY A 1 131 ? -12.285 -16.825 34.974 1.00 56.00 113 GLY A CA 1
ATOM 640 C C . GLY A 1 131 ? -11.494 -15.529 35.136 1.00 55.83 113 GLY A C 1
ATOM 641 O O . GLY A 1 131 ? -11.978 -14.459 34.791 1.00 55.11 113 GLY A O 1
ATOM 642 N N . LYS A 1 132 ? -10.247 -15.627 35.585 1.00 56.61 114 LYS A N 1
ATOM 643 C CA . LYS A 1 132 ? -9.558 -14.424 36.036 1.00 55.84 114 LYS A CA 1
ATOM 644 C C . LYS A 1 132 ? -8.358 -14.003 35.199 1.00 53.96 114 LYS A C 1
ATOM 645 O O . LYS A 1 132 ? -7.730 -14.826 34.528 1.00 53.93 114 LYS A O 1
ATOM 651 N N . ILE A 1 133 ? -8.083 -12.697 35.205 1.00 52.02 115 ILE A N 1
ATOM 652 C CA . ILE A 1 133 ? -6.906 -12.149 34.533 1.00 49.25 115 ILE A CA 1
ATOM 653 C C . ILE A 1 133 ? -6.033 -11.373 35.528 1.00 46.02 115 ILE A C 1
ATOM 654 O O . ILE A 1 133 ? -6.469 -10.364 36.080 1.00 45.78 115 ILE A O 1
ATOM 659 N N . GLU A 1 134 ? -4.791 -11.800 35.717 1.00 43.09 116 GLU A N 1
ATOM 660 C CA . GLU A 1 134 ? -3.898 -11.087 36.628 1.00 40.47 116 GLU A CA 1
ATOM 661 C C . GLU A 1 134 ? -2.541 -10.776 36.044 1.00 37.56 116 GLU A C 1
ATOM 662 O O . GLU A 1 134 ? -2.132 -11.357 35.050 1.00 36.27 116 GLU A O 1
ATOM 668 N N . ILE A 1 135 ? -1.822 -9.885 36.716 1.00 36.55 117 ILE A N 1
ATOM 669 C CA . ILE A 1 135 ? -0.476 -9.547 36.297 1.00 34.89 117 ILE A CA 1
ATOM 670 C C . ILE A 1 135 ? 0.396 -10.522 37.031 1.00 33.42 117 ILE A C 1
ATOM 671 O O . ILE A 1 135 ? 0.290 -10.662 38.253 1.00 33.44 117 ILE A O 1
ATOM 676 N N . GLU A 1 136 ? 1.255 -11.189 36.274 1.00 32.05 118 GLU A N 1
ATOM 677 C CA . GLU A 1 136 ? 2.163 -12.163 36.849 1.00 31.50 118 GLU A CA 1
ATOM 678 C C . GLU A 1 136 ? 3.537 -11.561 37.137 1.00 30.98 118 GLU A C 1
ATOM 679 O O . GLU A 1 136 ? 4.133 -11.846 38.171 1.00 31.43 118 GLU A O 1
ATOM 685 N N . ILE A 1 137 ? 3.991 -10.655 36.274 1.00 30.00 119 ILE A N 1
ATOM 686 C CA . ILE A 1 137 ? 5.282 -9.992 36.470 1.00 28.92 119 ILE A CA 1
ATOM 687 C C . ILE A 1 137 ? 5.434 -8.695 35.672 1.00 27.67 119 ILE A C 1
ATOM 688 O O . ILE A 1 137 ? 4.987 -8.595 34.531 1.00 27.08 119 ILE A O 1
ATOM 693 N N . LYS A 1 138 ? 5.991 -7.682 36.340 1.00 27.22 120 LYS A N 1
ATOM 694 C CA . LYS A 1 138 ? 6.430 -6.418 35.740 1.00 26.15 120 LYS A CA 1
ATOM 695 C C . LYS A 1 138 ? 7.956 -6.313 35.742 1.00 25.08 120 LYS A C 1
ATOM 696 O O . LYS A 1 138 ? 8.597 -6.602 36.742 1.00 25.85 120 LYS A O 1
ATOM 702 N N . ILE A 1 139 ? 8.536 -5.860 34.644 1.00 23.45 121 ILE A N 1
ATOM 703 C CA . ILE A 1 139 ? 9.975 -5.618 34.577 1.00 21.66 121 ILE A CA 1
ATOM 704 C C . ILE A 1 139 ? 10.210 -4.178 34.148 1.00 19.40 121 ILE A C 1
ATOM 705 O O . ILE A 1 139 ? 9.690 -3.752 33.114 1.00 18.56 121 ILE A O 1
ATOM 710 N N . ASN A 1 140 ? 10.989 -3.436 34.940 1.00 18.19 122 ASN A N 1
ATOM 711 C CA . ASN A 1 140 ? 11.219 -2.021 34.685 1.00 16.78 122 ASN A CA 1
ATOM 712 C C . ASN A 1 140 ? 11.685 -1.820 33.252 1.00 17.26 122 ASN A C 1
ATOM 713 O O . ASN A 1 140 ? 12.503 -2.578 32.740 1.00 17.19 122 ASN A O 1
ATOM 718 N N . HIS A 1 141 ? 11.145 -0.799 32.604 1.00 18.07 123 HIS A N 1
ATOM 719 C CA . HIS A 1 141 ? 11.403 -0.573 31.196 1.00 18.66 123 HIS A CA 1
ATOM 720 C C . HIS A 1 141 ? 11.668 0.901 30.947 1.00 19.50 123 HIS A C 1
ATOM 721 O O . HIS A 1 141 ? 10.962 1.772 31.463 1.00 20.11 123 HIS A O 1
ATOM 728 N N . GLU A 1 142 ? 12.722 1.159 30.182 1.00 19.63 124 GLU A N 1
ATOM 729 C CA . GLU A 1 142 ? 13.107 2.499 29.751 1.00 19.24 124 GLU A CA 1
ATOM 730 C C . GLU A 1 142 ? 12.154 3.093 28.702 1.00 19.86 124 GLU A C 1
ATOM 731 O O . GLU A 1 142 ? 12.405 3.010 27.503 1.00 18.61 124 GLU A O 1
ATOM 737 N N . GLY A 1 143 ? 11.059 3.690 29.159 1.00 22.26 125 GLY A N 1
ATOM 738 C CA . GLY A 1 143 ? 10.099 4.336 28.273 1.00 22.98 125 GLY A CA 1
ATOM 739 C C . GLY A 1 143 ? 9.040 3.346 27.834 1.00 23.73 125 GLY A C 1
ATOM 740 O O . GLY A 1 143 ? 9.147 2.168 28.149 1.00 24.39 125 GLY A O 1
ATOM 741 N N . GLU A 1 144 ? 8.044 3.794 27.083 1.00 21.88 126 GLU A N 1
ATOM 742 C CA . GLU A 1 144 ? 6.929 2.911 26.728 1.00 20.64 126 GLU A CA 1
ATOM 743 C C . GLU A 1 144 ? 7.368 1.706 25.889 1.00 20.41 126 GLU A C 1
ATOM 744 O O . GLU A 1 144 ? 8.350 1.766 25.141 1.00 20.01 126 GLU A O 1
ATOM 750 N N . VAL A 1 145 ? 6.644 0.604 26.009 1.00 20.72 127 VAL A N 1
ATOM 751 C CA . VAL A 1 145 ? 6.961 -0.547 25.185 1.00 20.60 127 VAL A CA 1
ATOM 752 C C . VAL A 1 145 ? 6.273 -0.413 23.864 1.00 20.36 127 VAL A C 1
ATOM 753 O O . VAL A 1 145 ? 5.043 -0.508 23.784 1.00 21.14 127 VAL A O 1
ATOM 757 N N . ASN A 1 146 ? 7.066 -0.139 22.833 1.00 19.04 128 ASN A N 1
ATOM 758 C CA . ASN A 1 146 ? 6.530 0.037 21.487 1.00 17.73 128 ASN A CA 1
ATOM 759 C C . ASN A 1 146 ? 5.976 -1.268 20.942 1.00 16.89 128 ASN A C 1
ATOM 760 O O . ASN A 1 146 ? 5.042 -1.274 20.143 1.00 15.13 128 ASN A O 1
ATOM 765 N N . ARG A 1 147 ? 6.600 -2.359 21.382 1.00 18.35 129 ARG A N 1
ATOM 766 C CA . ARG A 1 147 ? 6.249 -3.725 21.012 1.00 18.82 129 ARG A CA 1
ATOM 767 C C . ARG A 1 147 ? 7.030 -4.738 21.861 1.00 18.57 129 ARG A C 1
ATOM 768 O O . ARG A 1 147 ? 8.176 -4.490 22.249 1.00 18.54 129 ARG A O 1
ATOM 776 N N . ALA A 1 148 ? 6.390 -5.850 22.199 1.00 17.33 130 ALA A N 1
ATOM 777 C CA . ALA A 1 148 ? 7.075 -6.959 22.858 1.00 15.99 130 ALA A CA 1
ATOM 778 C C . ALA A 1 148 ? 6.824 -8.257 22.085 1.00 15.99 130 ALA A C 1
ATOM 779 O O . ALA A 1 148 ? 5.670 -8.569 21.751 1.00 16.32 130 ALA A O 1
ATOM 781 N N . ARG A 1 149 ? 7.891 -8.996 21.783 1.00 15.75 131 ARG A N 1
ATOM 782 C CA . ARG A 1 149 ? 7.783 -10.269 21.069 1.00 15.90 131 ARG A CA 1
ATOM 783 C C . ARG A 1 149 ? 8.711 -11.325 21.691 1.00 16.19 131 ARG A C 1
ATOM 784 O O . ARG A 1 149 ? 9.903 -11.080 21.849 1.00 16.41 131 ARG A O 1
ATOM 792 N N . TYR A 1 150 ? 8.169 -12.483 22.071 1.00 16.26 132 TYR A N 1
ATOM 793 C CA . TYR A 1 150 ? 8.996 -13.594 22.582 1.00 16.15 132 TYR A CA 1
ATOM 794 C C . TYR A 1 150 ? 9.663 -14.352 21.426 1.00 16.11 132 TYR A C 1
ATOM 795 O O . TYR A 1 150 ? 9.182 -14.320 20.283 1.00 15.38 132 TYR A O 1
ATOM 804 N N . MET A 1 151 ? 10.753 -15.049 21.749 1.00 16.88 133 MET A N 1
ATOM 805 C CA . MET A 1 151 ? 11.509 -15.871 20.801 1.00 17.59 133 MET A CA 1
ATOM 806 C C . MET A 1 151 ? 10.865 -17.252 20.656 1.00 20.29 133 MET A C 1
ATOM 807 O O . MET A 1 151 ? 10.642 -17.933 21.660 1.00 20.23 133 MET A O 1
ATOM 812 N N . PRO A 1 152 ? 10.559 -17.665 19.408 1.00 22.94 134 PRO A N 1
ATOM 813 C CA . PRO A 1 152 ? 9.876 -18.938 19.137 1.00 24.04 134 PRO A CA 1
ATOM 814 C C . PRO A 1 152 ? 10.637 -20.140 19.702 1.00 23.07 134 PRO A C 1
ATOM 815 O O . PRO A 1 152 ? 10.009 -21.092 20.155 1.00 21.96 134 PRO A O 1
ATOM 819 N N . GLN A 1 153 ? 11.968 -20.105 19.634 1.00 23.28 135 GLN A N 1
ATOM 820 C CA . GLN A 1 153 ? 12.785 -21.213 20.127 1.00 23.60 135 GLN A CA 1
ATOM 821 C C . GLN A 1 153 ? 12.978 -21.173 21.647 1.00 24.41 135 GLN A C 1
ATOM 822 O O . GLN A 1 153 ? 13.219 -22.195 22.261 1.00 25.20 135 GLN A O 1
ATOM 828 N N . ASN A 1 154 ? 12.834 -20.012 22.272 1.00 24.57 136 ASN A N 1
ATOM 829 C CA . ASN A 1 154 ? 12.969 -19.943 23.725 1.00 25.81 136 ASN A CA 1
ATOM 830 C C . ASN A 1 154 ? 12.054 -18.846 24.240 1.00 25.76 136 ASN A C 1
ATOM 831 O O . ASN A 1 154 ? 12.457 -17.677 24.325 1.00 24.74 136 ASN A O 1
ATOM 836 N N . PRO A 1 155 ? 10.813 -19.235 24.598 1.00 27.19 137 PRO A N 1
ATOM 837 C CA . PRO A 1 155 ? 9.698 -18.308 24.864 1.00 26.97 137 PRO A CA 1
ATOM 838 C C . PRO A 1 155 ? 9.873 -17.493 26.134 1.00 26.21 137 PRO A C 1
ATOM 839 O O . PRO A 1 155 ? 9.020 -16.654 26.428 1.00 25.95 137 PRO A O 1
ATOM 843 N N . CYS A 1 156 ? 10.951 -17.748 26.872 1.00 26.49 138 CYS A N 1
ATOM 844 C CA . CYS A 1 156 ? 11.305 -16.915 28.026 1.00 26.35 138 CYS A CA 1
ATOM 845 C C . CYS A 1 156 ? 11.969 -15.619 27.585 1.00 26.51 138 CYS A C 1
ATOM 846 O O . CYS A 1 156 ? 11.757 -14.574 28.209 1.00 26.64 138 CYS A O 1
ATOM 849 N N . ILE A 1 157 ? 12.750 -15.700 26.501 1.00 26.72 139 ILE A N 1
ATOM 850 C CA . ILE A 1 157 ? 13.440 -14.538 25.940 1.00 26.77 139 ILE A CA 1
ATOM 851 C C . ILE A 1 157 ? 12.441 -13.653 25.221 1.00 26.73 139 ILE A C 1
ATOM 852 O O . ILE A 1 157 ? 11.766 -14.085 24.296 1.00 27.32 139 ILE A O 1
ATOM 857 N N . ILE A 1 158 ? 12.395 -12.393 25.631 1.00 25.97 140 ILE A N 1
ATOM 858 C CA . ILE A 1 158 ? 11.437 -11.426 25.108 1.00 24.85 140 ILE A CA 1
ATOM 859 C C . ILE A 1 158 ? 12.169 -10.163 24.664 1.00 23.24 140 ILE A C 1
ATOM 860 O O . ILE A 1 158 ? 13.050 -9.661 25.375 1.00 22.58 140 ILE A O 1
ATOM 865 N N . ALA A 1 159 ? 11.830 -9.672 23.476 1.00 22.58 141 ALA A N 1
ATOM 866 C CA . ALA A 1 159 ? 12.450 -8.454 22.965 1.00 22.54 141 ALA A CA 1
ATOM 867 C C . ALA A 1 159 ? 11.466 -7.295 22.925 1.00 22.46 141 ALA A C 1
ATOM 868 O O . ALA A 1 159 ? 10.314 -7.465 22.507 1.00 22.53 141 ALA A O 1
ATOM 870 N N . THR A 1 160 ? 11.930 -6.107 23.315 1.00 21.45 142 THR A N 1
ATOM 871 C CA . THR A 1 160 ? 11.052 -4.938 23.366 1.00 20.42 142 THR A CA 1
ATOM 872 C C . THR A 1 160 ? 11.628 -3.793 22.536 1.00 19.18 142 THR A C 1
ATOM 873 O O . THR A 1 160 ? 12.836 -3.666 22.369 1.00 18.96 142 THR A O 1
ATOM 877 N N . LYS A 1 161 ? 10.741 -2.981 21.979 1.00 18.39 143 LYS A N 1
ATOM 878 C CA . LYS A 1 161 ? 11.144 -1.767 21.288 1.00 17.40 143 LYS A CA 1
ATOM 879 C C . LYS A 1 161 ? 10.974 -0.537 22.187 1.00 16.57 143 LYS A C 1
ATOM 880 O O . LYS A 1 161 ? 9.871 -0.277 22.694 1.00 15.50 143 LYS A O 1
ATOM 886 N N . THR A 1 162 ? 12.063 0.212 22.405 1.00 17.01 144 THR A N 1
ATOM 887 C CA . THR A 1 162 ? 11.958 1.388 23.278 1.00 16.95 144 THR A CA 1
ATOM 888 C C . THR A 1 162 ? 11.886 2.650 22.410 1.00 16.22 144 THR A C 1
ATOM 889 O O . THR A 1 162 ? 12.179 2.605 21.191 1.00 15.74 144 THR A O 1
ATOM 893 N N . PRO A 1 163 ? 11.467 3.773 23.021 1.00 15.72 145 PRO A N 1
ATOM 894 C CA . PRO A 1 163 ? 11.422 5.009 22.239 1.00 15.12 145 PRO A CA 1
ATOM 895 C C . PRO A 1 163 ? 12.796 5.684 22.131 1.00 14.48 145 PRO A C 1
ATOM 896 O O . PRO A 1 163 ? 12.936 6.664 21.391 1.00 14.60 145 PRO A O 1
ATOM 900 N N . SER A 1 164 ? 13.803 5.137 22.812 1.00 13.49 146 SER A N 1
ATOM 901 C CA . SER A 1 164 ? 15.149 5.720 22.790 1.00 12.41 146 SER A CA 1
ATOM 902 C C . SER A 1 164 ? 15.946 5.046 21.681 1.00 11.50 146 SER A C 1
ATOM 903 O O . SER A 1 164 ? 17.183 5.131 21.658 1.00 10.98 146 SER A O 1
ATOM 906 N N . SER A 1 165 ? 15.200 4.365 20.799 1.00 11.25 147 SER A N 1
ATOM 907 C CA . SER A 1 165 ? 15.671 3.626 19.627 1.00 10.82 147 SER A CA 1
ATOM 908 C C . SER A 1 165 ? 16.227 2.258 19.998 1.00 10.70 147 SER A C 1
ATOM 909 O O . SER A 1 165 ? 16.371 1.387 19.127 1.00 10.71 147 SER A O 1
ATOM 912 N N . ASP A 1 166 ? 16.571 2.087 21.277 1.00 10.61 148 ASP A N 1
ATOM 913 C CA . ASP A 1 166 ? 17.165 0.849 21.784 1.00 10.74 148 ASP A CA 1
ATOM 914 C C . ASP A 1 166 ? 16.213 -0.308 21.655 1.00 11.53 148 ASP A C 1
ATOM 915 O O . ASP A 1 166 ? 15.012 -0.181 21.918 1.00 12.55 148 ASP A O 1
ATOM 920 N N . VAL A 1 167 ? 16.748 -1.444 21.254 1.00 10.76 149 VAL A N 1
ATOM 921 C CA . VAL A 1 167 ? 16.049 -2.695 21.419 1.00 11.00 149 VAL A CA 1
ATOM 922 C C . VAL A 1 167 ? 16.698 -3.461 22.576 1.00 10.91 149 VAL A C 1
ATOM 923 O O . VAL A 1 167 ? 17.933 -3.577 22.670 1.00 6.00 149 VAL A O 1
ATOM 927 N N . LEU A 1 168 ? 15.832 -3.924 23.473 1.00 11.23 150 LEU A N 1
ATOM 928 C CA . LEU A 1 168 ? 16.218 -4.599 24.681 1.00 11.22 150 LEU A CA 1
ATOM 929 C C . LEU A 1 168 ? 15.787 -6.071 24.595 1.00 13.08 150 LEU A C 1
ATOM 930 O O . LEU A 1 168 ? 14.806 -6.409 23.928 1.00 13.31 150 LEU A O 1
ATOM 935 N N . VAL A 1 169 ? 16.559 -6.941 25.239 1.00 14.03 151 VAL A N 1
ATOM 936 C CA . VAL A 1 169 ? 16.261 -8.359 25.342 1.00 14.48 151 VAL A CA 1
ATOM 937 C C . VAL A 1 169 ? 16.179 -8.811 26.822 1.00 24.60 151 VAL A C 1
ATOM 938 O O . VAL A 1 169 ? 17.113 -8.622 27.597 1.00 24.07 151 VAL A O 1
ATOM 942 N N . PHE A 1 170 ? 15.046 -9.387 27.210 1.00 25.48 152 PHE A N 1
ATOM 943 C CA . PHE A 1 170 ? 14.853 -9.852 28.580 1.00 26.43 152 PHE A CA 1
ATOM 944 C C . PHE A 1 170 ? 14.652 -11.359 28.663 1.00 27.87 152 PHE A C 1
ATOM 945 O O . PHE A 1 170 ? 14.116 -11.974 27.743 1.00 28.25 152 PHE A O 1
ATOM 953 N N . ASP A 1 171 ? 15.094 -11.938 29.772 1.00 29.01 153 ASP A N 1
ATOM 954 C CA . ASP A 1 171 ? 14.679 -13.267 30.188 1.00 30.68 153 ASP A CA 1
ATOM 955 C C . ASP A 1 171 ? 13.911 -13.023 31.477 1.00 31.11 153 ASP A C 1
ATOM 956 O O . ASP A 1 171 ? 14.517 -12.711 32.506 1.00 30.55 153 ASP A O 1
ATOM 961 N N . TYR A 1 172 ? 12.586 -13.130 31.432 1.00 32.42 154 TYR A N 1
ATOM 962 C CA . TYR A 1 172 ? 11.783 -12.704 32.578 1.00 33.86 154 TYR A CA 1
ATOM 963 C C . TYR A 1 172 ? 11.939 -13.644 33.771 1.00 34.04 154 TYR A C 1
ATOM 964 O O . TYR A 1 172 ? 11.547 -13.301 34.900 1.00 34.13 154 TYR A O 1
ATOM 973 N N . THR A 1 173 ? 12.534 -14.811 33.519 1.00 33.58 155 THR A N 1
ATOM 974 C CA . THR A 1 173 ? 12.835 -15.769 34.574 1.00 33.40 155 THR A CA 1
ATOM 975 C C . THR A 1 173 ? 14.082 -15.335 35.330 1.00 32.49 155 THR A C 1
ATOM 976 O O . THR A 1 173 ? 14.554 -16.039 36.227 1.00 32.72 155 THR A O 1
ATOM 980 N N . LYS A 1 174 ? 14.585 -14.146 35.009 1.00 31.40 156 LYS A N 1
ATOM 981 C CA . LYS A 1 174 ? 15.821 -13.655 35.608 1.00 30.59 156 LYS A CA 1
ATOM 982 C C . LYS A 1 174 ? 15.572 -12.283 36.215 1.00 30.29 156 LYS A C 1
ATOM 983 O O . LYS A 1 174 ? 16.483 -11.482 36.386 1.00 30.38 156 LYS A O 1
ATOM 989 N N . HIS A 1 175 ? 14.314 -12.033 36.550 1.00 30.01 157 HIS A N 1
ATOM 990 C CA . HIS A 1 175 ? 13.892 -10.790 37.178 1.00 29.57 157 HIS A CA 1
ATOM 991 C C . HIS A 1 175 ? 12.781 -11.113 38.161 1.00 29.64 157 HIS A C 1
ATOM 992 O O . HIS A 1 175 ? 11.988 -12.031 37.927 1.00 29.18 157 HIS A O 1
ATOM 999 N N . PRO A 1 176 ? 12.698 -10.354 39.260 1.00 30.44 158 PRO A N 1
ATOM 1000 C CA . PRO A 1 176 ? 11.603 -10.631 40.194 1.00 31.55 158 PRO A CA 1
ATOM 1001 C C . PRO A 1 176 ? 10.252 -10.237 39.591 1.00 32.12 158 PRO A C 1
ATOM 1002 O O . PRO A 1 176 ? 10.201 -9.321 38.764 1.00 31.58 158 PRO A O 1
ATOM 1006 N N . SER A 1 177 ? 9.184 -10.926 39.992 1.00 32.86 159 SER A N 1
ATOM 1007 C CA . SER A 1 177 ? 7.830 -10.585 39.555 1.00 32.94 159 SER A CA 1
ATOM 1008 C C . SER A 1 177 ? 7.429 -9.170 39.964 1.00 32.58 159 SER A C 1
ATOM 1009 O O . SER A 1 177 ? 6.635 -8.507 39.278 1.00 31.51 159 SER A O 1
ATOM 1012 N N . LYS A 1 178 ? 7.993 -8.717 41.084 1.00 33.62 160 LYS A N 1
ATOM 1013 C CA . LYS A 1 178 ? 7.818 -7.351 41.564 1.00 32.47 160 LYS A CA 1
ATOM 1014 C C . LYS A 1 178 ? 9.039 -6.538 41.144 1.00 31.59 160 LYS A C 1
ATOM 1015 O O . LYS A 1 178 ? 10.161 -6.854 41.544 1.00 31.94 160 LYS A O 1
ATOM 1017 N N . PRO A 1 179 ? 8.839 -5.533 40.276 1.00 30.68 161 PRO A N 1
ATOM 1018 C CA . PRO A 1 179 ? 9.967 -4.769 39.737 1.00 29.61 161 PRO A CA 1
ATOM 1019 C C . PRO A 1 179 ? 10.739 -4.002 40.808 1.00 28.64 161 PRO A C 1
ATOM 1020 O O . PRO A 1 179 ? 10.164 -3.623 41.830 1.00 29.50 161 PRO A O 1
ATOM 1024 N N . ASP A 1 180 ? 12.027 -3.781 40.571 1.00 26.55 162 ASP A N 1
ATOM 1025 C CA . ASP A 1 180 ? 12.840 -2.981 41.470 1.00 24.95 162 ASP A CA 1
ATOM 1026 C C . ASP A 1 180 ? 12.343 -1.537 41.562 1.00 23.33 162 ASP A C 1
ATOM 1027 O O . ASP A 1 180 ? 12.328 -0.817 40.561 1.00 22.67 162 ASP A O 1
ATOM 1032 N N . PRO A 1 181 ? 11.949 -1.113 42.779 1.00 22.41 163 PRO A N 1
ATOM 1033 C CA . PRO A 1 181 ? 11.394 0.210 43.085 1.00 22.05 163 PRO A CA 1
ATOM 1034 C C . PRO A 1 181 ? 12.289 1.387 42.715 1.00 21.92 163 PRO A C 1
ATOM 1035 O O . PRO A 1 181 ? 11.759 2.503 42.601 1.00 21.34 163 PRO A O 1
ATOM 1039 N N . SER A 1 182 ? 13.591 1.161 42.528 1.00 22.75 164 SER A N 1
ATOM 1040 C CA . SER A 1 182 ? 14.474 2.204 42.009 1.00 23.52 164 SER A CA 1
ATOM 1041 C C . SER A 1 182 ? 13.945 2.672 40.665 1.00 24.56 164 SER A C 1
ATOM 1042 O O . SER A 1 182 ? 14.060 3.834 40.293 1.00 24.14 164 SER A O 1
ATOM 1045 N N . GLY A 1 183 ? 13.357 1.740 39.938 1.00 26.25 165 GLY A N 1
ATOM 1046 C CA . GLY A 1 183 ? 12.792 2.035 38.635 1.00 27.50 165 GLY A CA 1
ATOM 1047 C C . GLY A 1 183 ? 13.770 1.871 37.485 1.00 28.13 165 GLY A C 1
ATOM 1048 O O . GLY A 1 183 ? 13.369 2.013 36.332 1.00 28.10 165 GLY A O 1
ATOM 1049 N N . GLU A 1 184 ? 15.033 1.567 37.804 1.00 28.79 166 GLU A N 1
ATOM 1050 C CA . GLU A 1 184 ? 16.089 1.359 36.811 1.00 29.09 166 GLU A CA 1
ATOM 1051 C C . GLU A 1 184 ? 15.800 0.124 36.005 1.00 29.23 166 GLU A C 1
ATOM 1052 O O . GLU A 1 184 ? 15.334 -0.874 36.545 1.00 28.67 166 GLU A O 1
ATOM 1058 N N . CYS A 1 185 ? 16.105 0.188 34.716 1.00 30.37 167 CYS A N 1
ATOM 1059 C CA . CYS A 1 185 ? 15.875 -0.932 33.814 1.00 31.69 167 CYS A CA 1
ATOM 1060 C C . CYS A 1 185 ? 17.167 -1.734 33.586 1.00 32.89 167 CYS A C 1
ATOM 1061 O O . CYS A 1 185 ? 18.216 -1.164 33.283 1.00 31.74 167 CYS A O 1
ATOM 1064 N N . ASN A 1 186 ? 17.085 -3.054 33.767 1.00 35.32 168 ASN A N 1
ATOM 1065 C CA . ASN A 1 186 ? 18.240 -3.938 33.581 1.00 35.74 168 ASN A CA 1
ATOM 1066 C C . ASN A 1 186 ? 18.042 -5.048 32.558 1.00 34.88 168 ASN A C 1
ATOM 1067 O O . ASN A 1 186 ? 17.678 -6.174 32.915 1.00 35.27 168 ASN A O 1
ATOM 1072 N N . PRO A 1 187 ? 18.259 -4.725 31.273 1.00 34.21 169 PRO A N 1
ATOM 1073 C CA . PRO A 1 187 ? 18.086 -5.724 30.221 1.00 33.26 169 PRO A CA 1
ATOM 1074 C C . PRO A 1 187 ? 19.286 -6.657 30.156 1.00 31.24 169 PRO A C 1
ATOM 1075 O O . PRO A 1 187 ? 20.394 -6.247 30.496 1.00 31.02 169 PRO A O 1
ATOM 1079 N N . ASP A 1 188 ? 19.062 -7.889 29.712 1.00 29.25 170 ASP A N 1
ATOM 1080 C CA . ASP A 1 188 ? 20.123 -8.874 29.580 1.00 26.70 170 ASP A CA 1
ATOM 1081 C C . ASP A 1 188 ? 20.932 -8.610 28.324 1.00 24.64 170 ASP A C 1
ATOM 1082 O O . ASP A 1 188 ? 22.093 -9.019 28.214 1.00 24.70 170 ASP A O 1
ATOM 1087 N N . LEU A 1 189 ? 20.312 -7.886 27.394 1.00 22.43 171 LEU A N 1
ATOM 1088 C CA . LEU A 1 189 ? 20.975 -7.441 26.177 1.00 20.63 171 LEU A CA 1
ATOM 1089 C C . LEU A 1 189 ? 20.474 -6.071 25.761 1.00 18.86 171 LEU A C 1
ATOM 1090 O O . LEU A 1 189 ? 19.357 -5.678 26.080 1.00 18.45 171 LEU A O 1
ATOM 1095 N N . ARG A 1 190 ? 21.327 -5.340 25.063 1.00 18.09 172 ARG A N 1
ATOM 1096 C CA . ARG A 1 190 ? 20.996 -4.038 24.510 1.00 17.50 172 ARG A CA 1
ATOM 1097 C C . ARG A 1 190 ? 21.378 -4.030 23.060 1.00 18.09 172 ARG A C 1
ATOM 1098 O O . ARG A 1 190 ? 22.557 -4.118 22.742 1.00 18.63 172 ARG A O 1
ATOM 1106 N N . LEU A 1 191 ? 20.403 -3.919 22.167 1.00 18.17 173 LEU A N 1
ATOM 1107 C CA . LEU A 1 191 ? 20.716 -4.038 20.746 1.00 17.59 173 LEU A CA 1
ATOM 1108 C C . LEU A 1 191 ? 20.781 -2.680 20.093 1.00 16.72 173 LEU A C 1
ATOM 1109 O O . LEU A 1 191 ? 19.849 -1.885 20.181 1.00 16.30 173 LEU A O 1
ATOM 1114 N N . ARG A 1 192 ? 21.918 -2.408 19.465 1.00 16.26 174 ARG A N 1
ATOM 1115 C CA . ARG A 1 192 ? 22.163 -1.092 18.897 1.00 15.20 174 ARG A CA 1
ATOM 1116 C C . ARG A 1 192 ? 22.270 -1.128 17.381 1.00 15.03 174 ARG A C 1
ATOM 1117 O O . ARG A 1 192 ? 22.873 -2.029 16.824 1.00 14.88 174 ARG A O 1
ATOM 1125 N N . GLY A 1 193 ? 21.719 -0.117 16.722 1.00 15.24 175 GLY A N 1
ATOM 1126 C CA . GLY A 1 193 ? 21.810 -0.031 15.279 1.00 15.73 175 GLY A CA 1
ATOM 1127 C C . GLY A 1 193 ? 20.997 1.133 14.755 1.00 16.22 175 GLY A C 1
ATOM 1128 O O . GLY A 1 193 ? 21.285 1.682 13.676 1.00 16.15 175 GLY A O 1
ATOM 1129 N N . HIS A 1 194 ? 19.941 1.461 15.510 1.00 16.73 176 HIS A N 1
ATOM 1130 C CA . HIS A 1 194 ? 18.934 2.460 15.143 1.00 16.90 176 HIS A CA 1
ATOM 1131 C C . HIS A 1 194 ? 19.239 3.853 15.644 1.00 16.72 176 HIS A C 1
ATOM 1132 O O . HIS A 1 194 ? 20.033 4.043 16.577 1.00 16.82 176 HIS A O 1
ATOM 1139 N N . GLN A 1 195 ? 18.599 4.830 15.012 1.00 16.57 177 GLN A N 1
ATOM 1140 C CA . GLN A 1 195 ? 18.732 6.207 15.435 1.00 16.48 177 GLN A CA 1
ATOM 1141 C C . GLN A 1 195 ? 17.429 6.697 16.056 1.00 16.84 177 GLN A C 1
ATOM 1142 O O . GLN A 1 195 ? 17.418 7.597 16.906 1.00 17.20 177 GLN A O 1
ATOM 1148 N N . LYS A 1 196 ? 16.335 6.065 15.658 1.00 16.65 178 LYS A N 1
ATOM 1149 C CA . LYS A 1 196 ? 15.027 6.530 16.051 1.00 16.48 178 LYS A CA 1
ATOM 1150 C C . LYS A 1 196 ? 14.208 5.358 16.546 1.00 15.84 178 LYS A C 1
ATOM 1151 O O . LYS A 1 196 ? 14.442 4.224 16.150 1.00 15.75 178 LYS A O 1
ATOM 1157 N N . GLU A 1 197 ? 13.187 5.641 17.333 1.00 15.50 179 GLU A N 1
ATOM 1158 C CA . GLU A 1 197 ? 12.317 4.589 17.808 1.00 15.59 179 GLU A CA 1
ATOM 1159 C C . GLU A 1 197 ? 11.633 3.877 16.643 1.00 15.53 179 GLU A C 1
ATOM 1160 O O . GLU A 1 197 ? 11.643 4.366 15.505 1.00 15.46 179 GLU A O 1
ATOM 1166 N N . GLY A 1 198 ? 11.045 2.719 16.928 1.00 15.38 180 GLY A N 1
ATOM 1167 C CA . GLY A 1 198 ? 10.374 1.941 15.909 1.00 15.35 180 GLY A CA 1
ATOM 1168 C C . GLY A 1 198 ? 9.339 1.015 16.495 1.00 15.46 180 GLY A C 1
ATOM 1169 O O . GLY A 1 198 ? 9.025 1.088 17.685 1.00 15.57 180 GLY A O 1
ATOM 1170 N N . TYR A 1 199 ? 8.784 0.154 15.651 1.00 15.58 181 TYR A N 1
ATOM 1171 C CA . TYR A 1 199 ? 7.782 -0.794 16.114 1.00 15.93 181 TYR A CA 1
ATOM 1172 C C . TYR A 1 199 ? 8.042 -2.205 15.625 1.00 16.13 181 TYR A C 1
ATOM 1173 O O . TYR A 1 199 ? 8.180 -3.133 16.432 1.00 15.84 181 TYR A O 1
ATOM 1182 N N . GLY A 1 200 ? 8.081 -2.352 14.304 1.00 16.43 182 GLY A N 1
ATOM 1183 C CA . GLY A 1 200 ? 8.376 -3.620 13.673 1.00 16.83 182 GLY A CA 1
ATOM 1184 C C . GLY A 1 200 ? 9.467 -4.384 14.391 1.00 17.00 182 GLY A C 1
ATOM 1185 O O . GLY A 1 200 ? 10.463 -3.799 14.824 1.00 16.88 182 GLY A O 1
ATOM 1186 N N . LEU A 1 201 ? 9.230 -5.681 14.561 1.00 17.34 183 LEU A N 1
ATOM 1187 C CA . LEU A 1 201 ? 10.134 -6.597 15.258 1.00 17.63 183 LEU A CA 1
ATOM 1188 C C . LEU A 1 201 ? 9.777 -8.021 14.791 1.00 17.59 183 LEU A C 1
ATOM 1189 O O . LEU A 1 201 ? 8.604 -8.318 14.570 1.00 17.58 183 LEU A O 1
ATOM 1194 N N . SER A 1 202 ? 10.766 -8.894 14.620 1.00 17.52 184 SER A N 1
ATOM 1195 C CA . SER A 1 202 ? 10.488 -10.251 14.150 1.00 17.57 184 SER A CA 1
ATOM 1196 C C . SER A 1 202 ? 11.691 -11.168 14.400 1.00 17.83 184 SER A C 1
ATOM 1197 O O . SER A 1 202 ? 12.789 -10.907 13.914 1.00 17.23 184 SER A O 1
ATOM 1200 N N . TRP A 1 203 ? 11.479 -12.206 15.209 1.00 18.93 185 TRP A N 1
ATOM 1201 C CA . TRP A 1 203 ? 12.459 -13.259 15.450 1.00 19.87 185 TRP A CA 1
ATOM 1202 C C . TRP A 1 203 ? 12.403 -14.271 14.300 1.00 19.71 185 TRP A C 1
ATOM 1203 O O . TRP A 1 203 ? 11.321 -14.558 13.775 1.00 18.52 185 TRP A O 1
ATOM 1214 N N . ASN A 1 204 ? 13.548 -14.812 13.897 1.00 20.22 186 ASN A N 1
ATOM 1215 C CA . ASN A 1 204 ? 13.569 -15.834 12.852 1.00 19.94 186 ASN A CA 1
ATOM 1216 C C . ASN A 1 204 ? 13.299 -17.243 13.400 1.00 20.03 186 ASN A C 1
ATOM 1217 O O . ASN A 1 204 ? 14.166 -17.838 14.060 1.00 20.52 186 ASN A O 1
ATOM 1222 N N . PRO A 1 205 ? 12.122 -17.806 13.059 1.00 19.01 187 PRO A N 1
ATOM 1223 C CA . PRO A 1 205 ? 11.675 -19.090 13.616 1.00 18.08 187 PRO A CA 1
ATOM 1224 C C . PRO A 1 205 ? 12.535 -20.294 13.215 1.00 16.68 187 PRO A C 1
ATOM 1225 O O . PRO A 1 205 ? 12.372 -21.358 13.830 1.00 15.93 187 PRO A O 1
ATOM 1229 N N . ASN A 1 206 ? 13.422 -20.134 12.227 1.00 16.21 188 ASN A N 1
ATOM 1230 C CA . ASN A 1 206 ? 14.300 -21.231 11.785 1.00 16.35 188 ASN A CA 1
ATOM 1231 C C . ASN A 1 206 ? 15.787 -20.915 11.959 1.00 17.09 188 ASN A C 1
ATOM 1232 O O . ASN A 1 206 ? 16.654 -21.765 11.721 1.00 17.42 188 ASN A O 1
ATOM 1237 N N . LEU A 1 207 ? 16.066 -19.711 12.443 1.00 17.52 189 LEU A N 1
ATOM 1238 C CA . LEU A 1 207 ? 17.426 -19.314 12.785 1.00 18.28 189 LEU A CA 1
ATOM 1239 C C . LEU A 1 207 ? 17.395 -18.675 14.140 1.00 18.46 189 LEU A C 1
ATOM 1240 O O . LEU A 1 207 ? 17.147 -17.474 14.268 1.00 17.26 189 LEU A O 1
ATOM 1245 N N . SER A 1 208 ? 17.614 -19.519 15.148 1.00 20.24 190 SER A N 1
ATOM 1246 C CA . SER A 1 208 ? 17.750 -19.102 16.535 1.00 20.47 190 SER A CA 1
ATOM 1247 C C . SER A 1 208 ? 18.677 -17.913 16.749 1.00 19.78 190 SER A C 1
ATOM 1248 O O . SER A 1 208 ? 19.842 -17.970 16.362 1.00 19.86 190 SER A O 1
ATOM 1251 N N . GLY A 1 209 ? 18.193 -16.879 17.426 1.00 18.78 191 GLY A N 1
ATOM 1252 C CA . GLY A 1 209 ? 19.042 -15.762 17.824 1.00 17.88 191 GLY A CA 1
ATOM 1253 C C . GLY A 1 209 ? 19.051 -14.598 16.843 1.00 17.08 191 GLY A C 1
ATOM 1254 O O . GLY A 1 209 ? 19.591 -13.505 17.128 1.00 16.97 191 GLY A O 1
ATOM 1255 N N . HIS A 1 210 ? 18.479 -14.845 15.670 1.00 16.48 192 HIS A N 1
ATOM 1256 C CA . HIS A 1 210 ? 18.381 -13.819 14.646 1.00 15.71 192 HIS A CA 1
ATOM 1257 C C . HIS A 1 210 ? 17.113 -12.985 14.786 1.00 15.97 192 HIS A C 1
ATOM 1258 O O . HIS A 1 210 ? 15.998 -13.481 14.599 1.00 15.73 192 HIS A O 1
ATOM 1265 N N . LEU A 1 211 ? 17.321 -11.698 15.060 1.00 16.18 193 LEU A N 1
ATOM 1266 C CA . LEU A 1 211 ? 16.259 -10.736 15.306 1.00 15.81 193 LEU A CA 1
ATOM 1267 C C . LEU A 1 211 ? 16.352 -9.606 14.301 1.00 15.98 193 LEU A C 1
ATOM 1268 O O . LEU A 1 211 ? 17.443 -9.103 14.048 1.00 16.59 193 LEU A O 1
ATOM 1273 N N . LEU A 1 212 ? 15.215 -9.231 13.721 1.00 15.52 194 LEU A N 1
ATOM 1274 C CA . LEU A 1 212 ? 15.105 -8.054 12.855 1.00 15.53 194 LEU A CA 1
ATOM 1275 C C . LEU A 1 212 ? 14.273 -6.945 13.499 1.00 16.04 194 LEU A C 1
ATOM 1276 O O . LEU A 1 212 ? 13.213 -7.231 14.072 1.00 16.78 194 LEU A O 1
ATOM 1281 N N . SER A 1 213 ? 14.689 -5.684 13.356 1.00 15.79 195 SER A N 1
ATOM 1282 C CA . SER A 1 213 ? 13.881 -4.575 13.881 1.00 15.74 195 SER A CA 1
ATOM 1283 C C . SER A 1 213 ? 13.629 -3.473 12.845 1.00 15.03 195 SER A C 1
ATOM 1284 O O . SER A 1 213 ? 14.488 -3.185 12.006 1.00 14.04 195 SER A O 1
ATOM 1287 N N . ALA A 1 214 ? 12.436 -2.873 12.910 1.00 15.71 196 ALA A N 1
ATOM 1288 C CA . ALA A 1 214 ? 12.023 -1.801 11.982 1.00 16.29 196 ALA A CA 1
ATOM 1289 C C . ALA A 1 214 ? 11.889 -0.438 12.671 1.00 17.05 196 ALA A C 1
ATOM 1290 O O . ALA A 1 214 ? 11.558 -0.373 13.850 1.00 16.85 196 ALA A O 1
ATOM 1292 N N . SER A 1 215 ? 12.097 0.649 11.930 1.00 18.12 197 SER A N 1
ATOM 1293 C CA . SER A 1 215 ? 12.257 1.939 12.592 1.00 18.83 197 SER A CA 1
ATOM 1294 C C . SER A 1 215 ? 11.921 3.199 11.800 1.00 18.69 197 SER A C 1
ATOM 1295 O O . SER A 1 215 ? 11.914 3.207 10.564 1.00 18.56 197 SER A O 1
ATOM 1298 N N . ASP A 1 216 ? 11.705 4.282 12.545 1.00 18.37 198 ASP A N 1
ATOM 1299 C CA . ASP A 1 216 ? 11.433 5.590 11.972 1.00 17.92 198 ASP A CA 1
ATOM 1300 C C . ASP A 1 216 ? 12.662 6.129 11.211 1.00 17.88 198 ASP A C 1
ATOM 1301 O O . ASP A 1 216 ? 12.529 6.974 10.329 1.00 17.91 198 ASP A O 1
ATOM 1306 N N . ASP A 1 217 ? 13.852 5.615 11.527 1.00 17.79 199 ASP A N 1
ATOM 1307 C CA . ASP A 1 217 ? 15.084 6.110 10.915 1.00 18.33 199 ASP A CA 1
ATOM 1308 C C . ASP A 1 217 ? 15.289 5.584 9.492 1.00 19.58 199 ASP A C 1
ATOM 1309 O O . ASP A 1 217 ? 16.340 5.802 8.889 1.00 19.11 199 ASP A O 1
ATOM 1314 N N . HIS A 1 218 ? 14.277 4.879 8.986 1.00 21.68 200 HIS A N 1
ATOM 1315 C CA . HIS A 1 218 ? 14.220 4.306 7.628 1.00 23.53 200 HIS A CA 1
ATOM 1316 C C . HIS A 1 218 ? 15.017 3.016 7.515 1.00 25.46 200 HIS A C 1
ATOM 1317 O O . HIS A 1 218 ? 15.264 2.544 6.407 1.00 27.78 200 HIS A O 1
ATOM 1324 N N . THR A 1 219 ? 15.478 2.473 8.635 1.00 24.44 201 THR A N 1
ATOM 1325 C CA . THR A 1 219 ? 16.347 1.311 8.555 1.00 24.00 201 THR A CA 1
ATOM 1326 C C . THR A 1 219 ? 15.701 0.056 9.135 1.00 24.41 201 THR A C 1
ATOM 1327 O O . THR A 1 219 ? 14.771 0.134 9.939 1.00 22.46 201 THR A O 1
ATOM 1331 N N . ILE A 1 220 ? 16.200 -1.092 8.661 1.00 26.31 202 ILE A N 1
ATOM 1332 C CA . ILE A 1 220 ? 15.951 -2.417 9.228 1.00 25.56 202 ILE A CA 1
ATOM 1333 C C . ILE A 1 220 ? 17.262 -2.941 9.813 1.00 23.83 202 ILE A C 1
ATOM 1334 O O . ILE A 1 220 ? 18.308 -2.851 9.152 1.00 24.33 202 ILE A O 1
ATOM 1339 N N . CYS A 1 221 ? 17.223 -3.510 11.019 1.00 22.49 203 CYS A N 1
ATOM 1340 C CA . CYS A 1 221 ? 18.450 -4.035 11.627 1.00 21.19 203 CYS A CA 1
ATOM 1341 C C . CYS A 1 221 ? 18.383 -5.528 11.898 1.00 20.04 203 CYS A C 1
ATOM 1342 O O . CYS A 1 221 ? 17.378 -6.033 12.356 1.00 19.75 203 CYS A O 1
ATOM 1345 N N . LEU A 1 222 ? 19.487 -6.221 11.661 1.00 18.95 204 LEU A N 1
ATOM 1346 C CA . LEU A 1 222 ? 19.582 -7.631 12.007 1.00 17.25 204 LEU A CA 1
ATOM 1347 C C . LEU A 1 222 ? 20.607 -7.815 13.113 1.00 16.19 204 LEU A C 1
ATOM 1348 O O . LEU A 1 222 ? 21.719 -7.291 13.033 1.00 16.08 204 LEU A O 1
ATOM 1353 N N . TRP A 1 223 ? 20.222 -8.558 14.146 1.00 15.32 205 TRP A N 1
ATOM 1354 C CA . TRP A 1 223 ? 21.153 -8.983 15.171 1.00 14.81 205 TRP A CA 1
ATOM 1355 C C . TRP A 1 223 ? 21.144 -10.498 15.171 1.00 15.06 205 TRP A C 1
ATOM 1356 O O . TRP A 1 223 ? 20.084 -11.121 15.060 1.00 14.90 205 TRP A O 1
ATOM 1367 N N . ASP A 1 224 ? 22.322 -11.091 15.317 1.00 15.64 206 ASP A N 1
ATOM 1368 C CA . ASP A 1 224 ? 22.396 -12.485 15.660 1.00 16.28 206 ASP A CA 1
ATOM 1369 C C . ASP A 1 224 ? 23.032 -12.614 17.058 1.00 18.22 206 ASP A C 1
ATOM 1370 O O . ASP A 1 224 ? 24.269 -12.585 17.223 1.00 18.96 206 ASP A O 1
ATOM 1375 N N . ILE A 1 225 ? 22.153 -12.753 18.055 1.00 18.80 207 ILE A N 1
ATOM 1376 C CA . ILE A 1 225 ? 22.545 -12.798 19.469 1.00 19.45 207 ILE A CA 1
ATOM 1377 C C . ILE A 1 225 ? 22.861 -14.240 19.894 1.00 20.24 207 ILE A C 1
ATOM 1378 O O . ILE A 1 225 ? 22.908 -14.547 21.081 1.00 20.34 207 ILE A O 1
ATOM 1383 N N . SER A 1 226 ? 23.089 -15.117 18.918 1.00 20.94 208 SER A N 1
ATOM 1384 C CA . SER A 1 226 ? 23.328 -16.538 19.210 1.00 22.04 208 SER A CA 1
ATOM 1385 C C . SER A 1 226 ? 24.578 -16.740 20.095 1.00 23.67 208 SER A C 1
ATOM 1386 O O . SER A 1 226 ? 24.454 -17.160 21.261 1.00 23.48 208 SER A O 1
ATOM 1389 N N . ALA A 1 227 ? 25.775 -16.456 19.584 1.00 24.76 209 ALA A N 1
ATOM 1390 C CA . ALA A 1 227 ? 26.968 -16.654 20.421 1.00 26.40 209 ALA A CA 1
ATOM 1391 C C . ALA A 1 227 ? 27.105 -15.633 21.565 1.00 27.57 209 ALA A C 1
ATOM 1392 O O . ALA A 1 227 ? 28.184 -15.448 22.134 1.00 27.78 209 ALA A O 1
ATOM 1394 N N . VAL A 1 228 ? 26.003 -14.966 21.879 1.00 27.21 210 VAL A N 1
ATOM 1395 C CA . VAL A 1 228 ? 26.028 -13.855 22.820 1.00 26.64 210 VAL A CA 1
ATOM 1396 C C . VAL A 1 228 ? 25.407 -14.188 24.183 1.00 26.73 210 VAL A C 1
ATOM 1397 O O . VAL A 1 228 ? 24.181 -14.293 24.300 1.00 26.45 210 VAL A O 1
ATOM 1401 N N . PRO A 1 229 ? 26.259 -14.357 25.212 1.00 27.19 211 PRO A N 1
ATOM 1402 C CA . PRO A 1 229 ? 25.769 -14.621 26.569 1.00 27.81 211 PRO A CA 1
ATOM 1403 C C . PRO A 1 229 ? 24.886 -13.478 27.077 1.00 28.48 211 PRO A C 1
ATOM 1404 O O . PRO A 1 229 ? 25.334 -12.321 27.156 1.00 28.17 211 PRO A O 1
ATOM 1408 N N . LYS A 1 230 ? 23.646 -13.810 27.427 1.00 29.32 212 LYS A N 1
ATOM 1409 C CA . LYS A 1 230 ? 22.665 -12.813 27.829 1.00 29.88 212 LYS A CA 1
ATOM 1410 C C . LYS A 1 230 ? 22.826 -12.288 29.252 1.00 30.76 212 LYS A C 1
ATOM 1411 O O . LYS A 1 230 ? 21.964 -12.530 30.096 1.00 31.48 212 LYS A O 1
ATOM 1417 N N . GLU A 1 231 ? 23.904 -11.561 29.526 1.00 31.03 213 GLU A N 1
ATOM 1418 C CA . GLU A 1 231 ? 24.087 -10.963 30.855 1.00 32.08 213 GLU A CA 1
ATOM 1419 C C . GLU A 1 231 ? 24.509 -9.489 30.771 1.00 32.08 213 GLU A C 1
ATOM 1420 O O . GLU A 1 231 ? 25.573 -9.110 31.255 1.00 31.32 213 GLU A O 1
ATOM 1426 N N . GLY A 1 232 ? 23.666 -8.675 30.134 1.00 33.21 214 GLY A N 1
ATOM 1427 C CA . GLY A 1 232 ? 23.812 -7.227 30.135 1.00 33.58 214 GLY A CA 1
ATOM 1428 C C . GLY A 1 232 ? 24.442 -6.596 28.902 1.00 33.26 214 GLY A C 1
ATOM 1429 O O . GLY A 1 232 ? 24.283 -5.398 28.662 1.00 32.73 214 GLY A O 1
ATOM 1430 N N . LYS A 1 233 ? 25.142 -7.415 28.120 1.00 33.48 215 LYS A N 1
ATOM 1431 C CA . LYS A 1 233 ? 26.050 -6.951 27.071 1.00 32.49 215 LYS A CA 1
ATOM 1432 C C . LYS A 1 233 ? 25.362 -6.086 26.046 1.00 31.16 215 LYS A C 1
ATOM 1433 O O . LYS A 1 233 ? 24.154 -6.165 25.847 1.00 30.02 215 LYS A O 1
ATOM 1439 N N . VAL A 1 234 ? 26.156 -5.262 25.387 1.00 31.09 216 VAL A N 1
ATOM 1440 C CA . VAL A 1 234 ? 25.676 -4.435 24.302 1.00 30.36 216 VAL A CA 1
ATOM 1441 C C . VAL A 1 234 ? 26.063 -5.119 23.002 1.00 26.23 216 VAL A C 1
ATOM 1442 O O . VAL A 1 234 ? 27.233 -5.478 22.818 1.00 24.74 216 VAL A O 1
ATOM 1446 N N . VAL A 1 235 ? 25.092 -5.313 22.112 1.00 24.72 217 VAL A N 1
ATOM 1447 C CA . VAL A 1 235 ? 25.384 -5.891 20.806 1.00 24.21 217 VAL A CA 1
ATOM 1448 C C . VAL A 1 235 ? 24.900 -5.009 19.653 1.00 23.90 217 VAL A C 1
ATOM 1449 O O . VAL A 1 235 ? 23.737 -4.561 19.626 1.00 24.03 217 VAL A O 1
ATOM 1453 N N . ASP A 1 236 ? 25.783 -4.790 18.681 1.00 23.30 218 ASP A N 1
ATOM 1454 C CA . ASP A 1 236 ? 25.452 -3.977 17.527 1.00 22.40 218 ASP A CA 1
ATOM 1455 C C . ASP A 1 236 ? 24.987 -4.828 16.350 1.00 21.25 218 ASP A C 1
ATOM 1456 O O . ASP A 1 236 ? 25.409 -5.971 16.186 1.00 20.98 218 ASP A O 1
ATOM 1461 N N . ALA A 1 237 ? 24.097 -4.247 15.554 1.00 20.80 219 ALA A N 1
ATOM 1462 C CA . ALA A 1 237 ? 23.506 -4.878 14.379 1.00 20.70 219 ALA A CA 1
ATOM 1463 C C . ALA A 1 237 ? 24.537 -5.569 13.488 1.00 20.71 219 ALA A C 1
ATOM 1464 O O . ALA A 1 237 ? 25.653 -5.060 13.293 1.00 20.74 219 ALA A O 1
ATOM 1466 N N . LYS A 1 238 ? 24.203 -6.771 13.018 1.00 20.18 220 LYS A N 1
ATOM 1467 C CA . LYS A 1 238 ? 25.049 -7.454 12.045 1.00 19.53 220 LYS A CA 1
ATOM 1468 C C . LYS A 1 238 ? 24.930 -6.758 10.686 1.00 18.77 220 LYS A C 1
ATOM 1469 O O . LYS A 1 238 ? 25.935 -6.494 10.010 1.00 19.49 220 LYS A O 1
ATOM 1475 N N . THR A 1 239 ? 23.700 -6.411 10.325 1.00 17.44 221 THR A N 1
ATOM 1476 C CA . THR A 1 239 ? 23.399 -5.827 9.020 1.00 16.85 221 THR A CA 1
ATOM 1477 C C . THR A 1 239 ? 22.222 -4.844 9.105 1.00 16.05 221 THR A C 1
ATOM 1478 O O . THR A 1 239 ? 21.306 -5.014 9.909 1.00 16.29 221 THR A O 1
ATOM 1482 N N . ILE A 1 240 ? 22.274 -3.796 8.287 1.00 15.04 222 ILE A N 1
ATOM 1483 C CA . ILE A 1 240 ? 21.205 -2.815 8.223 1.00 13.77 222 ILE A CA 1
ATOM 1484 C C . ILE A 1 240 ? 20.737 -2.597 6.768 1.00 13.33 222 ILE A C 1
ATOM 1485 O O . ILE A 1 240 ? 21.469 -2.077 5.928 1.00 12.97 222 ILE A O 1
ATOM 1490 N N . PHE A 1 241 ? 19.504 -3.006 6.479 1.00 13.25 223 PHE A N 1
ATOM 1491 C CA . PHE A 1 241 ? 18.920 -2.884 5.142 1.00 13.11 223 PHE A CA 1
ATOM 1492 C C . PHE A 1 241 ? 18.276 -1.509 4.931 1.00 13.26 223 PHE A C 1
ATOM 1493 O O . PHE A 1 241 ? 17.356 -1.120 5.661 1.00 12.59 223 PHE A O 1
ATOM 1501 N N . THR A 1 242 ? 18.788 -0.755 3.958 1.00 14.17 224 THR A N 1
ATOM 1502 C CA . THR A 1 242 ? 18.415 0.650 3.837 1.00 14.85 224 THR A CA 1
ATOM 1503 C C . THR A 1 242 ? 17.469 0.919 2.688 1.00 15.96 224 THR A C 1
ATOM 1504 O O . THR A 1 242 ? 17.288 2.072 2.308 1.00 16.03 224 THR A O 1
ATOM 1508 N N . GLY A 1 243 ? 16.827 -0.128 2.178 1.00 17.48 225 GLY A N 1
ATOM 1509 C CA . GLY A 1 243 ? 15.959 -0.030 1.008 1.00 17.95 225 GLY A CA 1
ATOM 1510 C C . GLY A 1 243 ? 14.958 1.113 1.030 1.00 18.21 225 GLY A C 1
ATOM 1511 O O . GLY A 1 243 ? 15.005 1.986 0.161 1.00 18.57 225 GLY A O 1
ATOM 1512 N N . HIS A 1 244 ? 14.082 1.114 2.038 1.00 17.92 226 HIS A N 1
ATOM 1513 C CA . HIS A 1 244 ? 13.054 2.137 2.232 1.00 17.95 226 HIS A CA 1
ATOM 1514 C C . HIS A 1 244 ? 13.633 3.549 2.388 1.00 18.39 226 HIS A C 1
ATOM 1515 O O . HIS A 1 244 ? 14.805 3.719 2.746 1.00 17.99 226 HIS A O 1
ATOM 1522 N N . THR A 1 245 ? 12.803 4.555 2.116 1.00 19.66 227 THR A N 1
ATOM 1523 C CA . THR A 1 245 ? 13.200 5.958 2.266 1.00 20.08 227 THR A CA 1
ATOM 1524 C C . THR A 1 245 ? 12.359 6.725 3.284 1.00 19.81 227 THR A C 1
ATOM 1525 O O . THR A 1 245 ? 12.608 7.903 3.566 1.00 20.21 227 THR A O 1
ATOM 1529 N N . ALA A 1 246 ? 11.349 6.061 3.827 1.00 19.06 228 ALA A N 1
ATOM 1530 C CA . ALA A 1 246 ? 10.532 6.658 4.870 1.00 17.83 228 ALA A CA 1
ATOM 1531 C C . ALA A 1 246 ? 10.493 5.727 6.057 1.00 16.69 228 ALA A C 1
ATOM 1532 O O . ALA A 1 246 ? 11.177 4.707 6.082 1.00 16.67 228 ALA A O 1
ATOM 1534 N N . VAL A 1 247 ? 9.664 6.081 7.030 1.00 15.43 229 VAL A N 1
ATOM 1535 C CA . VAL A 1 247 ? 9.490 5.283 8.234 1.00 13.91 229 VAL A CA 1
ATOM 1536 C C . VAL A 1 247 ? 9.123 3.847 7.886 1.00 13.69 229 VAL A C 1
ATOM 1537 O O . VAL A 1 247 ? 8.147 3.594 7.169 1.00 13.65 229 VAL A O 1
ATOM 1541 N N . VAL A 1 248 ? 9.906 2.905 8.396 1.00 13.29 230 VAL A N 1
ATOM 1542 C CA . VAL A 1 248 ? 9.590 1.498 8.211 1.00 12.73 230 VAL A CA 1
ATOM 1543 C C . VAL A 1 248 ? 8.625 1.073 9.309 1.00 12.23 230 VAL A C 1
ATOM 1544 O O . VAL A 1 248 ? 8.923 1.212 10.471 1.00 10.98 230 VAL A O 1
ATOM 1548 N N . GLU A 1 249 ? 7.452 0.586 8.932 1.00 13.68 231 GLU A N 1
ATOM 1549 C CA . GLU A 1 249 ? 6.391 0.310 9.908 1.00 14.48 231 GLU A CA 1
ATOM 1550 C C . GLU A 1 249 ? 6.445 -1.086 10.510 1.00 14.72 231 GLU A C 1
ATOM 1551 O O . GLU A 1 249 ? 6.113 -1.279 11.683 1.00 14.60 231 GLU A O 1
ATOM 1557 N N . ASP A 1 250 ? 6.880 -2.055 9.717 1.00 15.00 232 ASP A N 1
ATOM 1558 C CA . ASP A 1 250 ? 6.904 -3.432 10.183 1.00 15.24 232 ASP A CA 1
ATOM 1559 C C . ASP A 1 250 ? 7.861 -4.250 9.344 1.00 5.82 232 ASP A C 1
ATOM 1560 O O . ASP A 1 250 ? 8.218 -3.862 8.227 1.00 7.81 232 ASP A O 1
ATOM 1565 N N . VAL A 1 251 ? 8.290 -5.371 9.905 1.00 12.96 233 VAL A N 1
ATOM 1566 C CA . VAL A 1 251 ? 9.110 -6.351 9.208 1.00 12.76 233 VAL A CA 1
ATOM 1567 C C . VAL A 1 251 ? 8.793 -7.703 9.799 1.00 12.46 233 VAL A C 1
ATOM 1568 O O . VAL A 1 251 ? 8.556 -7.804 11.006 1.00 12.49 233 VAL A O 1
ATOM 1572 N N . SER A 1 252 ? 8.769 -8.736 8.956 1.00 12.22 234 SER A N 1
ATOM 1573 C CA . SER A 1 252 ? 8.546 -10.107 9.423 1.00 12.11 234 SER A CA 1
ATOM 1574 C C . SER A 1 252 ? 9.314 -11.111 8.576 1.00 13.08 234 SER A C 1
ATOM 1575 O O . SER A 1 252 ? 9.345 -11.025 7.352 1.00 13.18 234 SER A O 1
ATOM 1578 N N . TRP A 1 253 ? 9.907 -12.085 9.251 1.00 14.26 235 TRP A N 1
ATOM 1579 C CA . TRP A 1 253 ? 10.628 -13.179 8.616 1.00 15.07 235 TRP A CA 1
ATOM 1580 C C . TRP A 1 253 ? 9.635 -14.066 7.895 1.00 16.39 235 TRP A C 1
ATOM 1581 O O . TRP A 1 253 ? 8.464 -14.170 8.298 1.00 16.63 235 TRP A O 1
ATOM 1592 N N . HIS A 1 254 ? 10.095 -14.722 6.838 1.00 17.20 236 HIS A N 1
ATOM 1593 C CA . HIS A 1 254 ? 9.277 -15.754 6.244 1.00 17.73 236 HIS A CA 1
ATOM 1594 C C . HIS A 1 254 ? 9.234 -16.883 7.266 1.00 19.00 236 HIS A C 1
ATOM 1595 O O . HIS A 1 254 ? 10.117 -17.003 8.108 1.00 19.18 236 HIS A O 1
ATOM 1602 N N . LEU A 1 255 ? 8.188 -17.688 7.219 1.00 20.07 237 LEU A N 1
ATOM 1603 C CA . LEU A 1 255 ? 7.945 -18.662 8.274 1.00 21.03 237 LEU A CA 1
ATOM 1604 C C . LEU A 1 255 ? 8.559 -20.020 7.977 1.00 21.81 237 LEU A C 1
ATOM 1605 O O . LEU A 1 255 ? 8.715 -20.862 8.880 1.00 21.50 237 LEU A O 1
ATOM 1610 N N . LEU A 1 256 ? 8.916 -20.226 6.712 1.00 22.65 238 LEU A N 1
ATOM 1611 C CA . LEU A 1 256 ? 9.627 -21.447 6.330 1.00 24.00 238 LEU A CA 1
ATOM 1612 C C . LEU A 1 256 ? 10.950 -21.230 5.575 1.00 24.54 238 LEU A C 1
ATOM 1613 O O . LEU A 1 256 ? 11.799 -22.120 5.551 1.00 24.68 238 LEU A O 1
ATOM 1618 N N . HIS A 1 257 ? 11.128 -20.074 4.942 1.00 24.87 239 HIS A N 1
ATOM 1619 C CA . HIS A 1 257 ? 12.402 -19.792 4.273 1.00 25.39 239 HIS A CA 1
ATOM 1620 C C . HIS A 1 257 ? 13.231 -18.843 5.126 1.00 25.90 239 HIS A C 1
ATOM 1621 O O . HIS A 1 257 ? 12.947 -17.647 5.212 1.00 25.72 239 HIS A O 1
ATOM 1628 N N . GLU A 1 258 ? 14.246 -19.412 5.774 1.00 26.88 240 GLU A N 1
ATOM 1629 C CA . GLU A 1 258 ? 15.155 -18.715 6.693 1.00 27.20 240 GLU A CA 1
ATOM 1630 C C . GLU A 1 258 ? 15.839 -17.462 6.158 1.00 27.28 240 GLU A C 1
ATOM 1631 O O . GLU A 1 258 ? 16.303 -16.646 6.935 1.00 27.00 240 GLU A O 1
ATOM 1637 N N . SER A 1 259 ? 15.945 -17.335 4.841 1.00 27.80 241 SER A N 1
ATOM 1638 C CA . SER A 1 259 ? 16.754 -16.286 4.235 1.00 28.15 241 SER A CA 1
ATOM 1639 C C . SER A 1 259 ? 15.898 -15.082 3.914 1.00 27.92 241 SER A C 1
ATOM 1640 O O . SER A 1 259 ? 16.403 -13.961 3.754 1.00 27.17 241 SER A O 1
ATOM 1643 N N . LEU A 1 260 ? 14.595 -15.336 3.801 1.00 28.60 242 LEU A N 1
ATOM 1644 C CA . LEU A 1 260 ? 13.643 -14.347 3.311 1.00 28.16 242 LEU A CA 1
ATOM 1645 C C . LEU A 1 260 ? 12.940 -13.645 4.448 1.00 27.35 242 LEU A C 1
ATOM 1646 O O . LEU A 1 260 ? 12.503 -14.282 5.406 1.00 27.83 242 LEU A O 1
ATOM 1651 N N . PHE A 1 261 ? 12.783 -12.339 4.305 1.00 25.10 243 PHE A N 1
ATOM 1652 C CA . PHE A 1 261 ? 11.902 -11.573 5.155 1.00 22.88 243 PHE A CA 1
ATOM 1653 C C . PHE A 1 261 ? 11.361 -10.408 4.364 1.00 21.88 243 PHE A C 1
ATOM 1654 O O . PHE A 1 261 ? 11.881 -10.086 3.291 1.00 22.46 243 PHE A O 1
ATOM 1662 N N . GLY A 1 262 ? 10.308 -9.786 4.873 1.00 20.13 244 GLY A N 1
ATOM 1663 C CA . GLY A 1 262 ? 9.723 -8.665 4.174 1.00 18.45 244 GLY A CA 1
ATOM 1664 C C . GLY A 1 262 ? 9.396 -7.517 5.088 1.00 16.83 244 GLY A C 1
ATOM 1665 O O . GLY A 1 262 ? 8.879 -7.731 6.185 1.00 17.07 244 GLY A O 1
ATOM 1666 N N . SER A 1 263 ? 9.623 -6.296 4.616 1.00 14.94 245 SER A N 1
ATOM 1667 C CA . SER A 1 263 ? 9.331 -5.105 5.406 1.00 13.16 245 SER A CA 1
ATOM 1668 C C . SER A 1 263 ? 8.344 -4.227 4.667 1.00 12.32 245 SER A C 1
ATOM 1669 O O . SER A 1 263 ? 8.198 -4.356 3.465 1.00 12.42 245 SER A O 1
ATOM 1672 N N . VAL A 1 264 ? 7.657 -3.344 5.386 1.00 11.85 246 VAL A N 1
ATOM 1673 C CA . VAL A 1 264 ? 6.763 -2.350 4.759 1.00 11.19 246 VAL A CA 1
ATOM 1674 C C . VAL A 1 264 ? 7.011 -0.992 5.383 1.00 10.15 246 VAL A C 1
ATOM 1675 O O . VAL A 1 264 ? 7.360 -0.894 6.566 1.00 9.35 246 VAL A O 1
ATOM 1679 N N . ALA A 1 265 ? 6.835 0.059 4.600 1.00 10.12 247 ALA A N 1
ATOM 1680 C CA . ALA A 1 265 ? 7.172 1.379 5.097 1.00 10.57 247 ALA A CA 1
ATOM 1681 C C . ALA A 1 265 ? 6.178 2.419 4.632 1.00 11.71 247 ALA A C 1
ATOM 1682 O O . ALA A 1 265 ? 5.348 2.173 3.748 1.00 11.91 247 ALA A O 1
ATOM 1684 N N . ASP A 1 266 ? 6.275 3.593 5.239 1.00 12.46 248 ASP A N 1
ATOM 1685 C CA . ASP A 1 266 ? 5.369 4.671 4.919 1.00 13.34 248 ASP A CA 1
ATOM 1686 C C . ASP A 1 266 ? 5.541 5.145 3.469 1.00 14.47 248 ASP A C 1
ATOM 1687 O O . ASP A 1 266 ? 4.721 5.934 2.979 1.00 14.58 248 ASP A O 1
ATOM 1692 N N . ASP A 1 267 ? 6.558 4.623 2.771 1.00 15.57 249 ASP A N 1
ATOM 1693 C CA . ASP A 1 267 ? 6.756 4.944 1.349 1.00 17.00 249 ASP A CA 1
ATOM 1694 C C . ASP A 1 267 ? 5.877 4.092 0.437 1.00 18.67 249 ASP A C 1
ATOM 1695 O O . ASP A 1 267 ? 6.064 4.104 -0.789 1.00 18.77 249 ASP A O 1
ATOM 1700 N N . GLN A 1 268 ? 4.917 3.385 1.055 1.00 20.12 250 GLN A N 1
ATOM 1701 C CA . GLN A 1 268 ? 3.841 2.654 0.380 1.00 21.56 250 GLN A CA 1
ATOM 1702 C C . GLN A 1 268 ? 4.324 1.407 -0.318 1.00 22.93 250 GLN A C 1
ATOM 1703 O O . GLN A 1 268 ? 3.659 0.881 -1.207 1.00 22.27 250 GLN A O 1
ATOM 1709 N N . LYS A 1 269 ? 5.489 0.926 0.090 1.00 25.42 251 LYS A N 1
ATOM 1710 C CA . LYS A 1 269 ? 6.088 -0.212 -0.585 1.00 25.52 251 LYS A CA 1
ATOM 1711 C C . LYS A 1 269 ? 6.197 -1.437 0.320 1.00 24.72 251 LYS A C 1
ATOM 1712 O O . LYS A 1 269 ? 6.484 -1.331 1.512 1.00 24.69 251 LYS A O 1
ATOM 1718 N N . LEU A 1 270 ? 5.965 -2.602 -0.274 1.00 24.41 252 LEU A N 1
ATOM 1719 C CA . LEU A 1 270 ? 6.305 -3.885 0.331 1.00 23.67 252 LEU A CA 1
ATOM 1720 C C . LEU A 1 270 ? 7.589 -4.436 -0.299 1.00 23.60 252 LEU A C 1
ATOM 1721 O O . LEU A 1 270 ? 7.660 -4.649 -1.514 1.00 23.77 252 LEU A O 1
ATOM 1726 N N . MET A 1 271 ? 8.597 -4.693 0.524 1.00 22.99 253 MET A N 1
ATOM 1727 C CA . MET A 1 271 ? 9.860 -5.235 0.010 1.00 22.20 253 MET A CA 1
ATOM 1728 C C . MET A 1 271 ? 10.169 -6.606 0.567 1.00 21.22 253 MET A C 1
ATOM 1729 O O . MET A 1 271 ? 10.031 -6.853 1.778 1.00 6.61 253 MET A O 1
ATOM 1734 N N . ILE A 1 272 ? 10.585 -7.494 -0.336 1.00 20.46 254 ILE A N 1
ATOM 1735 C CA . ILE A 1 272 ? 10.967 -8.836 0.053 1.00 19.55 254 ILE A CA 1
ATOM 1736 C C . ILE A 1 272 ? 12.455 -8.927 0.061 1.00 18.16 254 ILE A C 1
ATOM 1737 O O . ILE A 1 272 ? 13.061 -8.697 -0.960 1.00 17.66 254 ILE A O 1
ATOM 1742 N N . TRP A 1 273 ? 13.045 -9.315 1.186 1.00 17.82 255 TRP A N 1
ATOM 1743 C CA . TRP A 1 273 ? 14.507 -9.279 1.312 1.00 18.11 255 TRP A CA 1
ATOM 1744 C C . TRP A 1 273 ? 15.191 -10.630 1.336 1.00 17.70 255 TRP A C 1
ATOM 1745 O O . TRP A 1 273 ? 14.632 -11.596 1.832 1.00 16.99 255 TRP A O 1
ATOM 1756 N N . ASP A 1 274 ? 16.421 -10.696 0.836 1.00 18.45 256 ASP A N 1
ATOM 1757 C CA . ASP A 1 274 ? 17.201 -11.915 0.978 1.00 19.90 256 ASP A CA 1
ATOM 1758 C C . ASP A 1 274 ? 18.531 -11.692 1.708 1.00 20.57 256 ASP A C 1
ATOM 1759 O O . ASP A 1 274 ? 19.270 -10.760 1.387 1.00 21.06 256 ASP A O 1
ATOM 1764 N N . THR A 1 275 ? 18.833 -12.523 2.705 1.00 21.07 257 THR A N 1
ATOM 1765 C CA . THR A 1 275 ? 20.046 -12.302 3.489 1.00 21.43 257 THR A CA 1
ATOM 1766 C C . THR A 1 275 ? 21.252 -12.869 2.756 1.00 21.54 257 THR A C 1
ATOM 1767 O O . THR A 1 275 ? 22.398 -12.532 3.074 1.00 21.11 257 THR A O 1
ATOM 1771 N N . ARG A 1 276 ? 21.001 -13.739 1.782 1.00 22.37 258 ARG A N 1
ATOM 1772 C CA . ARG A 1 276 ? 22.097 -14.270 0.988 1.00 23.83 258 ARG A CA 1
ATOM 1773 C C . ARG A 1 276 ? 22.702 -13.112 0.222 1.00 25.70 258 ARG A C 1
ATOM 1774 O O . ARG A 1 276 ? 23.915 -12.915 0.276 1.00 26.44 258 ARG A O 1
ATOM 1782 N N . SER A 1 277 ? 21.843 -12.306 -0.403 1.00 26.97 259 SER A N 1
ATOM 1783 C CA . SER A 1 277 ? 22.256 -11.112 -1.139 1.00 28.07 259 SER A CA 1
ATOM 1784 C C . SER A 1 277 ? 23.249 -10.211 -0.410 1.00 26.48 259 SER A C 1
ATOM 1785 O O . SER A 1 277 ? 23.010 -9.789 0.730 1.00 25.06 259 SER A O 1
ATOM 1788 N N . ASN A 1 278 ? 24.317 -9.850 -1.110 1.00 26.79 260 ASN A N 1
ATOM 1789 C CA . ASN A 1 278 ? 25.321 -8.955 -0.557 1.00 27.23 260 ASN A CA 1
ATOM 1790 C C . ASN A 1 278 ? 24.913 -7.472 -0.608 1.00 25.13 260 ASN A C 1
ATOM 1791 O O . ASN A 1 278 ? 25.519 -6.624 0.055 1.00 23.47 260 ASN A O 1
ATOM 1796 N N . ASN A 1 279 ? 23.850 -7.181 -1.361 1.00 23.86 261 ASN A N 1
ATOM 1797 C CA . ASN A 1 279 ? 23.323 -5.822 -1.487 1.00 24.02 261 ASN A CA 1
ATOM 1798 C C . ASN A 1 279 ? 22.168 -5.586 -0.498 1.00 23.94 261 ASN A C 1
ATOM 1799 O O . ASN A 1 279 ? 21.124 -6.229 -0.587 1.00 22.25 261 ASN A O 1
ATOM 1804 N N . THR A 1 280 ? 22.350 -4.639 0.417 1.00 26.56 262 THR A N 1
ATOM 1805 C CA . THR A 1 280 ? 21.375 -4.363 1.456 1.00 28.65 262 THR A CA 1
ATOM 1806 C C . THR A 1 280 ? 20.635 -3.050 1.204 1.00 30.82 262 THR A C 1
ATOM 1807 O O . THR A 1 280 ? 19.830 -2.600 2.033 1.00 30.61 262 THR A O 1
ATOM 1811 N N . SER A 1 281 ? 20.853 -2.472 0.032 1.00 32.82 263 SER A N 1
ATOM 1812 C CA . SER A 1 281 ? 20.288 -1.172 -0.257 1.00 34.19 263 SER A CA 1
ATOM 1813 C C . SER A 1 281 ? 19.175 -1.301 -1.280 1.00 33.22 263 SER A C 1
ATOM 1814 O O . SER A 1 281 ? 18.521 -0.314 -1.625 1.00 32.21 263 SER A O 1
ATOM 1817 N N . LYS A 1 282 ? 18.977 -2.530 -1.759 1.00 33.41 264 LYS A N 1
ATOM 1818 C CA . LYS A 1 282 ? 17.946 -2.852 -2.745 1.00 34.32 264 LYS A CA 1
ATOM 1819 C C . LYS A 1 282 ? 17.522 -4.317 -2.593 1.00 34.33 264 LYS A C 1
ATOM 1820 O O . LYS A 1 282 ? 18.309 -5.226 -2.828 1.00 35.07 264 LYS A O 1
ATOM 1826 N N . PRO A 1 283 ? 16.266 -4.538 -2.190 1.00 34.43 265 PRO A N 1
ATOM 1827 C CA . PRO A 1 283 ? 15.701 -5.860 -1.896 1.00 35.25 265 PRO A CA 1
ATOM 1828 C C . PRO A 1 283 ? 15.353 -6.636 -3.160 1.00 37.04 265 PRO A C 1
ATOM 1829 O O . PRO A 1 283 ? 15.192 -5.998 -4.189 1.00 38.01 265 PRO A O 1
ATOM 1833 N N . SER A 1 284 ? 15.178 -7.955 -3.075 1.00 37.54 266 SER A N 1
ATOM 1834 C CA . SER A 1 284 ? 14.944 -8.781 -4.272 1.00 37.44 266 SER A CA 1
ATOM 1835 C C . SER A 1 284 ? 13.721 -8.355 -5.079 1.00 34.38 266 SER A C 1
ATOM 1836 O O . SER A 1 284 ? 13.763 -8.284 -6.315 1.00 36.44 266 SER A O 1
ATOM 1839 N N . HIS A 1 285 ? 12.639 -8.050 -4.373 1.00 27.85 267 HIS A N 1
ATOM 1840 C CA . HIS A 1 285 ? 11.447 -7.525 -5.021 1.00 27.69 267 HIS A CA 1
ATOM 1841 C C . HIS A 1 285 ? 10.926 -6.331 -4.241 1.00 27.38 267 HIS A C 1
ATOM 1842 O O . HIS A 1 285 ? 11.263 -6.112 -3.081 1.00 24.86 267 HIS A O 1
ATOM 1849 N N . SER A 1 286 ? 10.081 -5.575 -4.912 1.00 29.66 268 SER A N 1
ATOM 1850 C CA . SER A 1 286 ? 9.561 -4.327 -4.413 1.00 31.45 268 SER A CA 1
ATOM 1851 C C . SER A 1 286 ? 8.190 -4.160 -5.076 1.00 32.69 268 SER A C 1
ATOM 1852 O O . SER A 1 286 ? 8.022 -4.481 -6.257 1.00 33.43 268 SER A O 1
ATOM 1855 N N . VAL A 1 287 ? 7.202 -3.732 -4.300 1.00 32.38 269 VAL A N 1
ATOM 1856 C CA . VAL A 1 287 ? 5.857 -3.512 -4.798 1.00 32.23 269 VAL A CA 1
ATOM 1857 C C . VAL A 1 287 ? 5.324 -2.208 -4.256 1.00 30.23 269 VAL A C 1
ATOM 1858 O O . VAL A 1 287 ? 5.613 -1.838 -3.117 1.00 28.98 269 VAL A O 1
ATOM 1862 N N . ASP A 1 288 ? 4.505 -1.535 -5.054 1.00 29.83 270 ASP A N 1
ATOM 1863 C CA . ASP A 1 288 ? 3.700 -0.448 -4.530 1.00 29.99 270 ASP A CA 1
ATOM 1864 C C . ASP A 1 288 ? 2.390 -1.027 -4.025 1.00 28.91 270 ASP A C 1
ATOM 1865 O O . ASP A 1 288 ? 1.448 -1.271 -4.774 1.00 29.17 270 ASP A O 1
ATOM 1870 N N . ALA A 1 289 ? 2.371 -1.272 -2.728 1.00 27.85 271 ALA A N 1
ATOM 1871 C CA . ALA A 1 289 ? 1.339 -2.067 -2.100 1.00 26.84 271 ALA A CA 1
ATOM 1872 C C . ALA A 1 289 ? 0.054 -1.278 -1.924 1.00 25.94 271 ALA A C 1
ATOM 1873 O O . ALA A 1 289 ? -1.032 -1.804 -2.153 1.00 26.70 271 ALA A O 1
ATOM 1875 N N . HIS A 1 290 ? 0.171 -0.022 -1.500 1.00 23.65 272 HIS A N 1
ATOM 1876 C CA . HIS A 1 290 ? -1.015 0.765 -1.198 1.00 21.35 272 HIS A CA 1
ATOM 1877 C C . HIS A 1 290 ? -0.886 2.198 -1.687 1.00 20.00 272 HIS A C 1
ATOM 1878 O O . HIS A 1 290 ? 0.185 2.616 -2.152 1.00 19.53 272 HIS A O 1
ATOM 1885 N N . THR A 1 291 ? -1.983 2.951 -1.557 1.00 19.03 273 THR A N 1
ATOM 1886 C CA . THR A 1 291 ? -2.022 4.373 -1.913 1.00 18.00 273 THR A CA 1
ATOM 1887 C C . THR A 1 291 ? -1.884 5.278 -0.669 1.00 16.49 273 THR A C 1
ATOM 1888 O O . THR A 1 291 ? -2.345 6.420 -0.662 1.00 16.37 273 THR A O 1
ATOM 1892 N N . ALA A 1 292 ? -1.266 4.733 0.377 1.00 15.30 274 ALA A N 1
ATOM 1893 C CA . ALA A 1 292 ? -1.037 5.406 1.658 1.00 14.34 274 ALA A CA 1
ATOM 1894 C C . ALA A 1 292 ? -0.082 4.527 2.451 1.00 14.34 274 ALA A C 1
ATOM 1895 O O . ALA A 1 292 ? 0.340 3.476 1.955 1.00 14.21 274 ALA A O 1
ATOM 1897 N N . GLU A 1 293 ? 0.204 4.912 3.690 1.00 14.58 275 GLU A N 1
ATOM 1898 C CA . GLU A 1 293 ? 1.213 4.220 4.508 1.00 14.68 275 GLU A CA 1
ATOM 1899 C C . GLU A 1 293 ? 0.942 2.741 4.676 1.00 14.32 275 GLU A C 1
ATOM 1900 O O . GLU A 1 293 ? -0.215 2.346 4.832 1.00 14.39 275 GLU A O 1
ATOM 1906 N N . VAL A 1 294 ? 2.013 1.934 4.639 1.00 13.89 276 VAL A N 1
ATOM 1907 C CA . VAL A 1 294 ? 1.877 0.499 4.877 1.00 6.31 276 VAL A CA 1
ATOM 1908 C C . VAL A 1 294 ? 2.419 0.189 6.261 1.00 9.05 276 VAL A C 1
ATOM 1909 O O . VAL A 1 294 ? 3.605 0.303 6.519 1.00 8.79 276 VAL A O 1
ATOM 1913 N N . ASN A 1 295 ? 1.516 -0.241 7.135 1.00 9.50 277 ASN A N 1
ATOM 1914 C CA . ASN A 1 295 ? 1.732 -0.254 8.569 1.00 9.40 277 ASN A CA 1
ATOM 1915 C C . ASN A 1 295 ? 2.014 -1.628 9.134 1.00 9.71 277 ASN A C 1
ATOM 1916 O O . ASN A 1 295 ? 2.508 -1.747 10.256 1.00 6.04 277 ASN A O 1
ATOM 1921 N N . CYS A 1 296 ? 1.662 -2.663 8.380 1.00 9.75 278 CYS A N 1
ATOM 1922 C CA . CYS A 1 296 ? 1.915 -4.026 8.829 1.00 9.27 278 CYS A CA 1
ATOM 1923 C C . CYS A 1 296 ? 1.873 -5.081 7.722 1.00 9.49 278 CYS A C 1
ATOM 1924 O O . CYS A 1 296 ? 1.390 -4.840 6.625 1.00 6.45 278 CYS A O 1
ATOM 1927 N N . LEU A 1 297 ? 2.439 -6.244 8.022 1.00 9.63 279 LEU A N 1
ATOM 1928 C CA . LEU A 1 297 ? 2.270 -7.423 7.189 1.00 9.71 279 LEU A CA 1
ATOM 1929 C C . LEU A 1 297 ? 2.395 -8.671 8.046 1.00 10.80 279 LEU A C 1
ATOM 1930 O O . LEU A 1 297 ? 2.878 -8.589 9.183 1.00 11.21 279 LEU A O 1
ATOM 1935 N N . SER A 1 298 ? 1.935 -9.808 7.508 1.00 11.18 280 SER A N 1
ATOM 1936 C CA . SER A 1 298 ? 1.974 -11.093 8.199 1.00 11.56 280 SER A CA 1
ATOM 1937 C C . SER A 1 298 ? 1.959 -12.251 7.193 1.00 12.38 280 SER A C 1
ATOM 1938 O O . SER A 1 298 ? 0.990 -12.435 6.450 1.00 12.15 280 SER A O 1
ATOM 1941 N N . PHE A 1 299 ? 3.045 -13.028 7.160 1.00 13.24 281 PHE A N 1
ATOM 1942 C CA . PHE A 1 299 ? 3.142 -14.153 6.230 1.00 13.69 281 PHE A CA 1
ATOM 1943 C C . PHE A 1 299 ? 2.212 -15.275 6.642 1.00 14.45 281 PHE A C 1
ATOM 1944 O O . PHE A 1 299 ? 1.969 -15.478 7.828 1.00 13.84 281 PHE A O 1
ATOM 1952 N N . ASN A 1 300 ? 1.667 -15.985 5.658 1.00 15.91 282 ASN A N 1
ATOM 1953 C CA . ASN A 1 300 ? 0.758 -17.090 5.947 1.00 17.31 282 ASN A CA 1
ATOM 1954 C C . ASN A 1 300 ? 1.460 -18.318 6.511 1.00 20.00 282 ASN A C 1
ATOM 1955 O O . ASN A 1 300 ? 2.275 -18.934 5.828 1.00 20.97 282 ASN A O 1
ATOM 1960 N N . PRO A 1 301 ? 1.114 -18.708 7.741 1.00 21.36 283 PRO A N 1
ATOM 1961 C CA . PRO A 1 301 ? 1.728 -19.852 8.424 1.00 22.55 283 PRO A CA 1
ATOM 1962 C C . PRO A 1 301 ? 1.414 -21.218 7.812 1.00 23.58 283 PRO A C 1
ATOM 1963 O O . PRO A 1 301 ? 2.005 -22.216 8.241 1.00 23.46 283 PRO A O 1
ATOM 1967 N N . TYR A 1 302 ? 0.521 -21.277 6.831 1.00 24.68 284 TYR A N 1
ATOM 1968 C CA . TYR A 1 302 ? 0.272 -22.548 6.157 1.00 25.45 284 TYR A CA 1
ATOM 1969 C C . TYR A 1 302 ? 0.601 -22.516 4.684 1.00 24.99 284 TYR A C 1
ATOM 1970 O O . TYR A 1 302 ? 0.829 -23.561 4.100 1.00 26.06 284 TYR A O 1
ATOM 1979 N N . SER A 1 303 ? 0.659 -21.329 4.093 1.00 23.67 285 SER A N 1
ATOM 1980 C CA . SER A 1 303 ? 0.819 -21.198 2.642 1.00 23.09 285 SER A CA 1
ATOM 1981 C C . SER A 1 303 ? 2.038 -20.335 2.272 1.00 22.44 285 SER A C 1
ATOM 1982 O O . SER A 1 303 ? 1.990 -19.108 2.417 1.00 22.42 285 SER A O 1
ATOM 1985 N N . GLU A 1 304 ? 3.119 -20.958 1.785 1.00 21.60 286 GLU A N 1
ATOM 1986 C CA . GLU A 1 304 ? 4.430 -20.273 1.745 1.00 20.24 286 GLU A CA 1
ATOM 1987 C C . GLU A 1 304 ? 4.517 -19.057 0.812 1.00 18.84 286 GLU A C 1
ATOM 1988 O O . GLU A 1 304 ? 5.416 -18.235 0.960 1.00 18.42 286 GLU A O 1
ATOM 1994 N N . PHE A 1 305 ? 3.574 -18.922 -0.114 1.00 18.46 287 PHE A N 1
ATOM 1995 C CA . PHE A 1 305 ? 3.575 -17.818 -1.086 1.00 17.44 287 PHE A CA 1
ATOM 1996 C C . PHE A 1 305 ? 2.681 -16.640 -0.699 1.00 17.78 287 PHE A C 1
ATOM 1997 O O . PHE A 1 305 ? 2.743 -15.587 -1.326 1.00 18.03 287 PHE A O 1
ATOM 2005 N N . ILE A 1 306 ? 1.872 -16.795 0.344 1.00 17.83 288 ILE A N 1
ATOM 2006 C CA . ILE A 1 306 ? 0.862 -15.789 0.640 1.00 8.14 288 ILE A CA 1
ATOM 2007 C C . ILE A 1 306 ? 1.197 -14.931 1.871 1.00 9.35 288 ILE A C 1
ATOM 2008 O O . ILE A 1 306 ? 1.528 -15.434 2.953 1.00 7.90 288 ILE A O 1
ATOM 2013 N N . LEU A 1 307 ? 1.130 -13.616 1.677 1.00 8.93 289 LEU A N 1
ATOM 2014 C CA . LEU A 1 307 ? 1.261 -12.679 2.771 1.00 7.48 289 LEU A CA 1
ATOM 2015 C C . LEU A 1 307 ? 0.144 -11.691 2.596 1.00 8.90 289 LEU A C 1
ATOM 2016 O O . LEU A 1 307 ? -0.570 -11.767 1.606 1.00 9.25 289 LEU A O 1
ATOM 2021 N N . ALA A 1 308 ? -0.108 -10.866 3.603 1.00 7.33 290 ALA A N 1
ATOM 2022 C CA . ALA A 1 308 ? -1.079 -9.791 3.472 1.00 15.11 290 ALA A CA 1
ATOM 2023 C C . ALA A 1 308 ? -0.471 -8.537 4.059 1.00 13.99 290 ALA A C 1
ATOM 2024 O O . ALA A 1 308 ? 0.419 -8.633 4.903 1.00 13.97 290 ALA A O 1
ATOM 2026 N N . THR A 1 309 ? -0.891 -7.356 3.601 1.00 13.21 291 THR A N 1
ATOM 2027 C CA . THR A 1 309 ? -0.370 -6.119 4.207 1.00 12.60 291 THR A CA 1
ATOM 2028 C C . THR A 1 309 ? -1.509 -5.199 4.582 1.00 12.29 291 THR A C 1
ATOM 2029 O O . THR A 1 309 ? -2.538 -5.234 3.927 1.00 13.06 291 THR A O 1
ATOM 2033 N N . GLY A 1 310 ? -1.295 -4.348 5.589 1.00 11.68 292 GLY A N 1
ATOM 2034 C CA . GLY A 1 310 ? -2.317 -3.448 6.120 1.00 11.81 292 GLY A CA 1
ATOM 2035 C C . GLY A 1 310 ? -1.929 -1.977 6.103 1.00 11.29 292 GLY A C 1
ATOM 2036 O O . GLY A 1 310 ? -0.792 -1.632 6.388 1.00 10.90 292 GLY A O 1
ATOM 2037 N N . SER A 1 311 ? -2.833 -1.089 5.706 1.00 11.16 293 SER A N 1
ATOM 2038 C CA . SER A 1 311 ? -2.417 0.309 5.581 1.00 10.63 293 SER A CA 1
ATOM 2039 C C . SER A 1 311 ? -3.333 1.417 6.086 1.00 10.06 293 SER A C 1
ATOM 2040 O O . SER A 1 311 ? -4.319 1.183 6.781 1.00 11.03 293 SER A O 1
ATOM 2043 N N . ALA A 1 312 ? -2.975 2.638 5.686 1.00 9.29 294 ALA A N 1
ATOM 2044 C CA . ALA A 1 312 ? -3.694 3.858 6.033 1.00 7.14 294 ALA A CA 1
ATOM 2045 C C . ALA A 1 312 ? -4.721 4.221 4.964 1.00 13.05 294 ALA A C 1
ATOM 2046 O O . ALA A 1 312 ? -5.359 5.269 5.028 1.00 13.34 294 ALA A O 1
ATOM 2048 N N . ASP A 1 313 ? -4.886 3.331 3.987 1.00 12.63 295 ASP A N 1
ATOM 2049 C CA . ASP A 1 313 ? -5.864 3.487 2.917 1.00 11.74 295 ASP A CA 1
ATOM 2050 C C . ASP A 1 313 ? -7.085 2.607 3.205 1.00 11.91 295 ASP A C 1
ATOM 2051 O O . ASP A 1 313 ? -7.841 2.259 2.298 1.00 12.52 295 ASP A O 1
ATOM 2056 N N . LYS A 1 314 ? -7.238 2.252 4.481 1.00 11.16 296 LYS A N 1
ATOM 2057 C CA . LYS A 1 314 ? -8.308 1.426 5.013 1.00 11.27 296 LYS A CA 1
ATOM 2058 C C . LYS A 1 314 ? -8.392 0.043 4.389 1.00 11.96 296 LYS A C 1
ATOM 2059 O O . LYS A 1 314 ? -9.451 -0.580 4.436 1.00 12.13 296 LYS A O 1
ATOM 2065 N N . THR A 1 315 ? -7.302 -0.466 3.817 1.00 12.27 297 THR A N 1
ATOM 2066 C CA . THR A 1 315 ? -7.445 -1.809 3.235 1.00 12.67 297 THR A CA 1
ATOM 2067 C C . THR A 1 315 ? -6.343 -2.799 3.605 1.00 13.98 297 THR A C 1
ATOM 2068 O O . THR A 1 315 ? -5.237 -2.428 4.068 1.00 14.05 297 THR A O 1
ATOM 2072 N N . VAL A 1 316 ? -6.696 -4.073 3.437 1.00 14.93 298 VAL A N 1
ATOM 2073 C CA . VAL A 1 316 ? -5.770 -5.187 3.546 1.00 15.59 298 VAL A CA 1
ATOM 2074 C C . VAL A 1 316 ? -5.606 -5.795 2.156 1.00 16.33 298 VAL A C 1
ATOM 2075 O O . VAL A 1 316 ? -6.576 -6.203 1.533 1.00 8.04 298 VAL A O 1
ATOM 2079 N N . ALA A 1 317 ? -4.377 -5.811 1.671 1.00 16.54 299 ALA A N 1
ATOM 2080 C CA . ALA A 1 317 ? -4.059 -6.330 0.356 1.00 7.66 299 ALA A CA 1
ATOM 2081 C C . ALA A 1 317 ? -3.516 -7.748 0.455 1.00 14.54 299 ALA A C 1
ATOM 2082 O O . ALA A 1 317 ? -2.535 -8.001 1.144 1.00 7.48 299 ALA A O 1
ATOM 2084 N N . LEU A 1 318 ? -4.129 -8.675 -0.262 1.00 15.12 300 LEU A N 1
ATOM 2085 C CA . LEU A 1 318 ? -3.629 -10.039 -0.266 1.00 15.70 300 LEU A CA 1
ATOM 2086 C C . LEU A 1 318 ? -2.573 -10.160 -1.377 1.00 16.97 300 LEU A C 1
ATOM 2087 O O . LEU A 1 318 ? -2.788 -9.701 -2.518 1.00 17.54 300 LEU A O 1
ATOM 2092 N N . TRP A 1 319 ? -1.440 -10.786 -1.040 1.00 17.03 301 TRP A N 1
ATOM 2093 C CA . TRP A 1 319 ? -0.293 -10.845 -1.951 1.00 16.81 301 TRP A CA 1
ATOM 2094 C C . TRP A 1 319 ? 0.109 -12.281 -2.259 1.00 17.62 301 TRP A C 1
ATOM 2095 O O . TRP A 1 319 ? -0.133 -13.177 -1.467 1.00 16.72 301 TRP A O 1
ATOM 2106 N N . ASP A 1 320 ? 0.642 -12.492 -3.459 1.00 19.83 302 ASP A N 1
ATOM 2107 C CA . ASP A 1 320 ? 1.243 -13.766 -3.862 1.00 19.65 302 ASP A CA 1
ATOM 2108 C C . ASP A 1 320 ? 2.720 -13.520 -4.165 1.00 18.79 302 ASP A C 1
ATOM 2109 O O . ASP A 1 320 ? 3.056 -12.806 -5.113 1.00 18.95 302 ASP A O 1
ATOM 2114 N N . LEU A 1 321 ? 3.598 -14.107 -3.367 1.00 18.18 303 LEU A N 1
ATOM 2115 C CA . LEU A 1 321 ? 5.041 -13.947 -3.543 1.00 17.46 303 LEU A CA 1
ATOM 2116 C C . LEU A 1 321 ? 5.549 -14.296 -4.950 1.00 17.51 303 LEU A C 1
ATOM 2117 O O . LEU A 1 321 ? 6.606 -13.811 -5.358 1.00 17.49 303 LEU A O 1
ATOM 2122 N N . ARG A 1 322 ? 4.854 -15.207 -5.630 1.00 17.81 304 ARG A N 1
ATOM 2123 C CA . ARG A 1 322 ? 5.215 -15.682 -6.972 1.00 18.52 304 ARG A CA 1
ATOM 2124 C C . ARG A 1 322 ? 4.976 -14.667 -8.078 1.00 19.65 304 ARG A C 1
ATOM 2125 O O . ARG A 1 322 ? 5.384 -14.881 -9.212 1.00 20.36 304 ARG A O 1
ATOM 2133 N N . ASN A 1 323 ? 4.255 -13.602 -7.763 1.00 20.02 305 ASN A N 1
ATOM 2134 C CA . ASN A 1 323 ? 3.925 -12.579 -8.742 1.00 20.59 305 ASN A CA 1
ATOM 2135 C C . ASN A 1 323 ? 3.385 -11.338 -8.045 1.00 21.16 305 ASN A C 1
ATOM 2136 O O . ASN A 1 323 ? 2.214 -11.285 -7.636 1.00 20.94 305 ASN A O 1
ATOM 2141 N N . LEU A 1 324 ? 4.270 -10.366 -7.856 1.00 22.15 306 LEU A N 1
ATOM 2142 C CA . LEU A 1 324 ? 3.951 -9.181 -7.076 1.00 23.16 306 LEU A CA 1
ATOM 2143 C C . LEU A 1 324 ? 3.441 -7.997 -7.905 1.00 23.27 306 LEU A C 1
ATOM 2144 O O . LEU A 1 324 ? 3.154 -6.931 -7.363 1.00 23.38 306 LEU A O 1
ATOM 2149 N N . LYS A 1 325 ? 3.335 -8.156 -9.214 1.00 22.86 307 LYS A N 1
ATOM 2150 C CA . LYS A 1 325 ? 2.720 -7.091 -10.007 1.00 22.75 307 LYS A CA 1
ATOM 2151 C C . LYS A 1 325 ? 1.176 -7.175 -9.931 1.00 23.10 307 LYS A C 1
ATOM 2152 O O . LYS A 1 325 ? 0.461 -6.405 -10.582 1.00 24.51 307 LYS A O 1
ATOM 2154 N N . LEU A 1 326 ? 0.669 -8.128 -9.150 1.00 21.76 308 LEU A N 1
ATOM 2155 C CA . LEU A 1 326 ? -0.767 -8.303 -8.989 1.00 20.57 308 LEU A CA 1
ATOM 2156 C C . LEU A 1 326 ? -1.177 -8.529 -7.530 1.00 19.69 308 LEU A C 1
ATOM 2157 O O . LEU A 1 326 ? -0.885 -9.563 -6.911 1.00 19.22 308 LEU A O 1
ATOM 2159 N N . LYS A 1 327 ? -1.856 -7.532 -6.988 1.00 19.43 309 LYS A N 1
ATOM 2160 C CA . LYS A 1 327 ? -2.573 -7.693 -5.739 1.00 19.58 309 LYS A CA 1
ATOM 2161 C C . LYS A 1 327 ? -3.667 -8.737 -5.965 1.00 19.42 309 LYS A C 1
ATOM 2162 O O . LYS A 1 327 ? -4.479 -8.598 -6.874 1.00 19.15 309 LYS A O 1
ATOM 2168 N N . LEU A 1 328 ? -3.662 -9.794 -5.161 1.00 19.77 310 LEU A N 1
ATOM 2169 C CA . LEU A 1 328 ? -4.634 -10.880 -5.291 1.00 20.03 310 LEU A CA 1
ATOM 2170 C C . LEU A 1 328 ? -6.042 -10.399 -5.000 1.00 21.51 310 LEU A C 1
ATOM 2171 O O . LEU A 1 328 ? -7.023 -10.846 -5.622 1.00 22.79 310 LEU A O 1
ATOM 2176 N N . HIS A 1 329 ? -6.123 -9.493 -4.033 1.00 21.29 311 HIS A N 1
ATOM 2177 C CA . HIS A 1 329 ? -7.388 -9.039 -3.498 1.00 22.38 311 HIS A CA 1
ATOM 2178 C C . HIS A 1 329 ? -7.167 -7.813 -2.612 1.00 22.23 311 HIS A C 1
ATOM 2179 O O . HIS A 1 329 ? -6.077 -7.550 -2.136 1.00 8.29 311 HIS A O 1
ATOM 2186 N N . SER A 1 330 ? -8.221 -7.060 -2.386 1.00 23.83 312 SER A N 1
ATOM 2187 C CA . SER A 1 330 ? -8.151 -5.955 -1.466 1.00 24.17 312 SER A CA 1
ATOM 2188 C C . SER A 1 330 ? -9.344 -6.172 -0.557 1.00 24.87 312 SER A C 1
ATOM 2189 O O . SER A 1 330 ? -10.493 -6.222 -1.021 1.00 25.77 312 SER A O 1
ATOM 2192 N N . PHE A 1 331 ? -9.071 -6.455 0.708 1.00 24.14 313 PHE A N 1
ATOM 2193 C CA . PHE A 1 331 ? -10.137 -6.599 1.673 1.00 23.55 313 PHE A CA 1
ATOM 2194 C C . PHE A 1 331 ? -10.551 -5.197 2.082 1.00 23.19 313 PHE A C 1
ATOM 2195 O O . PHE A 1 331 ? -9.793 -4.487 2.751 1.00 22.65 313 PHE A O 1
ATOM 2203 N N . GLU A 1 332 ? -11.759 -4.803 1.698 1.00 23.32 314 GLU A N 1
ATOM 2204 C CA . GLU A 1 332 ? -12.247 -3.478 2.054 1.00 23.24 314 GLU A CA 1
ATOM 2205 C C . GLU A 1 332 ? -13.410 -3.558 3.045 1.00 23.13 314 GLU A C 1
ATOM 2206 O O . GLU A 1 332 ? -14.437 -4.164 2.768 1.00 22.64 314 GLU A O 1
ATOM 2212 N N . SER A 1 333 ? -13.237 -2.943 4.206 1.00 24.03 315 SER A N 1
ATOM 2213 C CA . SER A 1 333 ? -14.317 -2.856 5.188 1.00 24.76 315 SER A CA 1
ATOM 2214 C C . SER A 1 333 ? -14.022 -1.848 6.289 1.00 24.44 315 SER A C 1
ATOM 2215 O O . SER A 1 333 ? -14.934 -1.173 6.777 1.00 24.94 315 SER A O 1
ATOM 2218 N N . HIS A 1 334 ? -12.757 -1.766 6.686 1.00 22.51 316 HIS A N 1
ATOM 2219 C CA . HIS A 1 334 ? -12.341 -0.798 7.686 1.00 21.33 316 HIS A CA 1
ATOM 2220 C C . HIS A 1 334 ? -12.656 0.597 7.221 1.00 19.79 316 HIS A C 1
ATOM 2221 O O . HIS A 1 334 ? -12.738 0.862 6.040 1.00 19.28 316 HIS A O 1
ATOM 2228 N N . LYS A 1 335 ? -12.870 1.477 8.182 1.00 19.21 317 LYS A N 1
ATOM 2229 C CA . LYS A 1 335 ? -13.291 2.832 7.907 1.00 18.51 317 LYS A CA 1
ATOM 2230 C C . LYS A 1 335 ? -12.200 3.803 8.332 1.00 16.49 317 LYS A C 1
ATOM 2231 O O . LYS A 1 335 ? -12.326 4.999 8.152 1.00 16.33 317 LYS A O 1
ATOM 2237 N N . ASP A 1 336 ? -11.100 3.275 8.842 1.00 15.08 318 ASP A N 1
ATOM 2238 C CA . ASP A 1 336 ? -9.965 4.111 9.222 1.00 14.17 318 ASP A CA 1
ATOM 2239 C C . ASP A 1 336 ? -8.683 3.293 9.141 1.00 13.28 318 ASP A C 1
ATOM 2240 O O . ASP A 1 336 ? -8.703 2.132 8.736 1.00 13.47 318 ASP A O 1
ATOM 2245 N N . GLU A 1 337 ? -7.572 3.890 9.548 1.00 12.44 319 GLU A N 1
ATOM 2246 C CA . GLU A 1 337 ? -6.255 3.263 9.384 1.00 11.56 319 GLU A CA 1
ATOM 2247 C C . GLU A 1 337 ? -6.148 1.817 9.906 1.00 11.14 319 GLU A C 1
ATOM 2248 O O . GLU A 1 337 ? -6.872 1.391 10.816 1.00 11.17 319 GLU A O 1
ATOM 2254 N N . ILE A 1 338 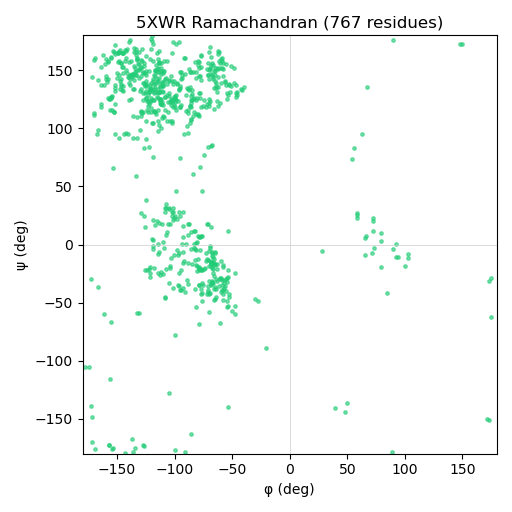? -5.229 1.058 9.326 1.00 10.64 320 ILE A N 1
ATOM 2255 C CA . ILE A 1 338 ? -4.991 -0.306 9.792 1.00 10.17 320 ILE A CA 1
ATOM 2256 C C . ILE A 1 338 ? -3.601 -0.363 10.367 1.00 10.24 320 ILE A C 1
ATOM 2257 O O . ILE A 1 338 ? -2.659 0.141 9.779 1.00 6.79 320 ILE A O 1
ATOM 2262 N N . PHE A 1 339 ? -3.490 -0.919 11.565 1.00 10.77 321 PHE A N 1
ATOM 2263 C CA . PHE A 1 339 ? -2.206 -0.922 12.260 1.00 10.66 321 PHE A CA 1
ATOM 2264 C C . PHE A 1 339 ? -1.725 -2.322 12.602 1.00 10.79 321 PHE A C 1
ATOM 2265 O O . PHE A 1 339 ? -0.531 -2.519 12.810 1.00 10.02 321 PHE A O 1
ATOM 2273 N N . GLN A 1 340 ? -2.643 -3.290 12.638 1.00 11.82 322 GLN A N 1
ATOM 2274 C CA . GLN A 1 340 ? -2.248 -4.686 12.832 1.00 12.64 322 GLN A CA 1
ATOM 2275 C C . GLN A 1 340 ? -2.995 -5.686 11.921 1.00 13.36 322 GLN A C 1
ATOM 2276 O O . GLN A 1 340 ? -4.175 -5.515 11.597 1.00 12.20 322 GLN A O 1
ATOM 2282 N N . VAL A 1 341 ? -2.278 -6.726 11.496 1.00 15.70 323 VAL A N 1
ATOM 2283 C CA . VAL A 1 341 ? -2.863 -7.804 10.694 1.00 15.55 323 VAL A CA 1
ATOM 2284 C C . VAL A 1 341 ? -2.207 -9.128 11.064 1.00 15.72 323 VAL A C 1
ATOM 2285 O O . VAL A 1 341 ? -0.975 -9.212 11.200 1.00 15.58 323 VAL A O 1
ATOM 2289 N N . GLN A 1 342 ? -3.027 -10.150 11.290 1.00 15.90 324 GLN A N 1
ATOM 2290 C CA . GLN A 1 342 ? -2.509 -11.456 11.694 1.00 16.04 324 GLN A CA 1
ATOM 2291 C C . GLN A 1 342 ? -3.266 -12.587 10.982 1.00 16.85 324 GLN A C 1
ATOM 2292 O O . GLN A 1 342 ? -4.496 -12.505 10.796 1.00 17.04 324 GLN A O 1
ATOM 2298 N N . TRP A 1 343 ? -2.545 -13.614 10.534 1.00 17.07 325 TRP A N 1
ATOM 2299 C CA . TRP A 1 343 ? -3.207 -14.855 10.123 1.00 17.61 325 TRP A CA 1
ATOM 2300 C C . TRP A 1 343 ? -3.601 -15.673 11.355 1.00 16.97 325 TRP A C 1
ATOM 2301 O O . TRP A 1 343 ? -2.888 -15.672 12.370 1.00 15.70 325 TRP A O 1
ATOM 2312 N N . SER A 1 344 ? -4.731 -16.365 11.269 1.00 17.06 326 SER A N 1
ATOM 2313 C CA . SER A 1 344 ? -5.063 -17.371 12.270 1.00 16.86 326 SER A CA 1
ATOM 2314 C C . SER A 1 344 ? -4.020 -18.489 12.192 1.00 16.96 326 SER A C 1
ATOM 2315 O O . SER A 1 344 ? -3.663 -18.910 11.092 1.00 16.69 326 SER A O 1
ATOM 2318 N N . PRO A 1 345 ? -3.505 -18.943 13.354 1.00 17.20 327 PRO A N 1
ATOM 2319 C CA . PRO A 1 345 ? -2.503 -20.008 13.482 1.00 17.59 327 PRO A CA 1
ATOM 2320 C C . PRO A 1 345 ? -3.107 -21.412 13.408 1.00 17.68 327 PRO A C 1
ATOM 2321 O O . PRO A 1 345 ? -2.384 -22.428 13.535 1.00 10.47 327 PRO A O 1
ATOM 2325 N N . HIS A 1 346 ? -4.429 -21.449 13.219 1.00 17.89 328 HIS A N 1
ATOM 2326 C CA . HIS A 1 346 ? -5.198 -22.691 13.153 1.00 21.49 328 HIS A CA 1
ATOM 2327 C C . HIS A 1 346 ? -5.692 -22.996 11.758 1.00 24.93 328 HIS A C 1
ATOM 2328 O O . HIS A 1 346 ? -5.609 -24.131 11.308 1.00 27.05 328 HIS A O 1
ATOM 2335 N N . ASN A 1 347 ? -6.220 -21.969 11.096 1.00 24.79 329 ASN A N 1
ATOM 2336 C CA . ASN A 1 347 ? -6.895 -22.104 9.805 1.00 24.02 329 ASN A CA 1
ATOM 2337 C C . ASN A 1 347 ? -6.308 -21.228 8.709 1.00 23.04 329 ASN A C 1
ATOM 2338 O O . ASN A 1 347 ? -6.222 -20.007 8.858 1.00 22.31 329 ASN A O 1
ATOM 2343 N N . GLU A 1 348 ? -5.912 -21.870 7.611 1.00 22.36 330 GLU A N 1
ATOM 2344 C CA . GLU A 1 348 ? -5.106 -21.243 6.574 1.00 20.87 330 GLU A CA 1
ATOM 2345 C C . GLU A 1 348 ? -5.824 -20.154 5.779 1.00 20.11 330 GLU A C 1
ATOM 2346 O O . GLU A 1 348 ? -5.167 -19.332 5.133 1.00 20.09 330 GLU A O 1
ATOM 2352 N N . THR A 1 349 ? -7.153 -20.103 5.856 1.00 19.44 331 THR A N 1
ATOM 2353 C CA . THR A 1 349 ? -7.895 -19.076 5.105 1.00 18.56 331 THR A CA 1
ATOM 2354 C C . THR A 1 349 ? -8.534 -18.046 6.001 1.00 17.68 331 THR A C 1
ATOM 2355 O O . THR A 1 349 ? -9.413 -17.308 5.560 1.00 18.20 331 THR A O 1
ATOM 2359 N N . ILE A 1 350 ? -8.072 -17.968 7.241 1.00 16.37 332 ILE A N 1
ATOM 2360 C CA . ILE A 1 350 ? -8.587 -16.969 8.154 1.00 15.40 332 ILE A CA 1
ATOM 2361 C C . ILE A 1 350 ? -7.508 -15.910 8.424 1.00 14.65 332 ILE A C 1
ATOM 2362 O O . ILE A 1 350 ? -6.319 -16.195 8.554 1.00 14.60 332 ILE A O 1
ATOM 2367 N N . LEU A 1 351 ? -7.961 -14.668 8.423 1.00 13.97 333 LEU A N 1
ATOM 2368 C CA . LEU A 1 351 ? -7.128 -13.494 8.521 1.00 13.18 333 LEU A CA 1
ATOM 2369 C C . LEU A 1 351 ? -7.816 -12.485 9.421 1.00 12.83 333 LEU A C 1
ATOM 2370 O O . LEU A 1 351 ? -9.032 -12.364 9.398 1.00 12.31 333 LEU A O 1
ATOM 2375 N N . ALA A 1 352 ? -7.058 -11.740 10.210 1.00 13.24 334 ALA A N 1
ATOM 2376 C CA . ALA A 1 352 ? -7.690 -10.672 10.963 1.00 13.74 334 ALA A CA 1
ATOM 2377 C C . ALA A 1 352 ? -6.956 -9.372 10.770 1.00 14.20 334 ALA A C 1
ATOM 2378 O O . ALA A 1 352 ? -5.788 -9.375 10.393 1.00 13.42 334 ALA A O 1
ATOM 2380 N N . SER A 1 353 ? -7.650 -8.266 11.024 1.00 15.91 335 SER A N 1
ATOM 2381 C CA . SER A 1 353 ? -7.038 -6.942 10.945 1.00 17.02 335 SER A CA 1
ATOM 2382 C C . SER A 1 353 ? -7.661 -6.019 11.985 1.00 17.91 335 SER A C 1
ATOM 2383 O O . SER A 1 353 ? -8.767 -6.261 12.455 1.00 18.39 335 SER A O 1
ATOM 2386 N N . SER A 1 354 ? -6.922 -4.983 12.366 1.00 18.16 336 SER A N 1
ATOM 2387 C CA . SER A 1 354 ? -7.402 -4.012 13.347 1.00 18.74 336 SER A CA 1
ATOM 2388 C C . SER A 1 354 ? -6.705 -2.688 13.086 1.00 18.60 336 SER A C 1
ATOM 2389 O O . SER A 1 354 ? -5.769 -2.622 12.307 1.00 16.95 336 SER A O 1
ATOM 2392 N N . GLY A 1 355 ? -7.213 -1.623 13.691 1.00 20.50 337 GLY A N 1
ATOM 2393 C CA . GLY A 1 355 ? -6.627 -0.309 13.525 1.00 21.80 337 GLY A CA 1
ATOM 2394 C C . GLY A 1 355 ? -7.475 0.772 14.161 1.00 24.95 337 GLY A C 1
ATOM 2395 O O . GLY A 1 355 ? -8.181 0.517 15.140 1.00 25.47 337 GLY A O 1
ATOM 2396 N N . THR A 1 356 ? -7.401 1.977 13.599 1.00 26.68 338 THR A N 1
ATOM 2397 C CA . THR A 1 356 ? -8.036 3.164 14.176 1.00 28.31 338 THR A CA 1
ATOM 2398 C C . THR A 1 356 ? -9.567 3.085 14.247 1.00 27.80 338 THR A C 1
ATOM 2399 O O . THR A 1 356 ? -10.165 3.642 15.156 1.00 27.65 338 THR A O 1
ATOM 2403 N N . ASP A 1 357 ? -10.221 2.392 13.326 1.00 27.26 339 ASP A N 1
ATOM 2404 C CA . ASP A 1 357 ? -11.689 2.374 13.367 1.00 26.95 339 ASP A CA 1
ATOM 2405 C C . ASP A 1 357 ? -12.260 1.616 14.581 1.00 27.70 339 ASP A C 1
ATOM 2406 O O . ASP A 1 357 ? -13.457 1.286 14.606 1.00 27.43 339 ASP A O 1
ATOM 2411 N N . ARG A 1 358 ? -11.403 1.362 15.576 1.00 29.10 340 ARG A N 1
ATOM 2412 C CA . ARG A 1 358 ? -11.779 0.777 16.868 1.00 31.30 340 ARG A CA 1
ATOM 2413 C C . ARG A 1 358 ? -12.444 -0.586 16.684 1.00 35.69 340 ARG A C 1
ATOM 2414 O O . ARG A 1 358 ? -13.196 -1.042 17.543 1.00 35.73 340 ARG A O 1
ATOM 2422 N N . ARG A 1 359 ? -12.121 -1.245 15.570 1.00 40.31 341 ARG A N 1
ATOM 2423 C CA . ARG A 1 359 ? -12.726 -2.524 15.203 1.00 40.81 341 ARG A CA 1
ATOM 2424 C C . ARG A 1 359 ? -11.687 -3.546 14.792 1.00 38.81 341 ARG A C 1
ATOM 2425 O O . ARG A 1 359 ? -10.589 -3.212 14.323 1.00 38.97 341 ARG A O 1
ATOM 2433 N N . LEU A 1 360 ? -12.061 -4.807 14.949 1.00 36.02 342 LEU A N 1
ATOM 2434 C CA . LEU A 1 360 ? -11.200 -5.897 14.558 1.00 32.51 342 LEU A CA 1
ATOM 2435 C C . LEU A 1 360 ? -11.979 -6.734 13.583 1.00 28.94 342 LEU A C 1
ATOM 2436 O O . LEU A 1 360 ? -13.022 -7.306 13.911 1.00 28.74 342 LEU A O 1
ATOM 2441 N N . ASN A 1 361 ? -11.499 -6.751 12.355 1.00 25.47 343 ASN A N 1
ATOM 2442 C CA . ASN A 1 361 ? -12.131 -7.549 11.342 1.00 22.61 343 ASN A CA 1
ATOM 2443 C C . ASN A 1 361 ? -11.477 -8.915 11.135 1.00 19.23 343 ASN A C 1
ATOM 2444 O O . ASN A 1 361 ? -10.266 -9.034 11.030 1.00 18.08 343 ASN A O 1
ATOM 2449 N N . VAL A 1 362 ? -12.306 -9.947 11.057 1.00 17.17 344 VAL A N 1
ATOM 2450 C CA . VAL A 1 362 ? -11.808 -11.284 10.773 1.00 14.95 344 VAL A CA 1
ATOM 2451 C C . VAL A 1 362 ? -12.242 -11.729 9.394 1.00 14.57 344 VAL A C 1
ATOM 2452 O O . VAL A 1 362 ? -13.450 -11.805 9.100 1.00 14.69 344 VAL A O 1
ATOM 2456 N N . TRP A 1 363 ? -11.262 -12.065 8.560 1.00 14.18 345 TRP A N 1
ATOM 2457 C CA . TRP A 1 363 ? -11.552 -12.384 7.173 1.00 14.46 345 TRP A CA 1
ATOM 2458 C C . TRP A 1 363 ? -11.414 -13.864 6.885 1.00 14.66 345 TRP A C 1
ATOM 2459 O O . TRP A 1 363 ? -10.529 -14.531 7.413 1.00 13.27 345 TRP A O 1
ATOM 2470 N N . ASP A 1 364 ? -12.297 -14.352 6.018 1.00 16.58 346 ASP A N 1
ATOM 2471 C CA . ASP A 1 364 ? -12.187 -15.690 5.455 1.00 17.95 346 ASP A CA 1
ATOM 2472 C C . ASP A 1 364 ? -12.028 -15.536 3.943 1.00 18.96 346 ASP A C 1
ATOM 2473 O O . ASP A 1 364 ? -12.916 -14.999 3.288 1.00 20.14 346 ASP A O 1
ATOM 2478 N N . LEU A 1 365 ? -10.869 -15.931 3.403 1.00 18.45 347 LEU A N 1
ATOM 2479 C CA . LEU A 1 365 ? -10.571 -15.671 1.990 1.00 18.59 347 LEU A CA 1
ATOM 2480 C C . LEU A 1 365 ? -11.119 -16.736 1.044 1.00 19.69 347 LEU A C 1
ATOM 2481 O O . LEU A 1 365 ? -10.977 -16.606 -0.173 1.00 19.14 347 LEU A O 1
ATOM 2486 N N . SER A 1 366 ? -11.716 -17.798 1.580 1.00 21.67 348 SER A N 1
ATOM 2487 C CA . SER A 1 366 ? -12.350 -18.781 0.702 1.00 21.92 348 SER A CA 1
ATOM 2488 C C . SER A 1 366 ? -13.726 -18.298 0.276 1.00 23.01 348 SER A C 1
ATOM 2489 O O . SER A 1 366 ? -14.265 -18.779 -0.719 1.00 23.22 348 SER A O 1
ATOM 2492 N N . LYS A 1 367 ? -14.294 -17.339 1.006 1.00 24.13 349 LYS A N 1
ATOM 2493 C CA . LYS A 1 367 ? -15.613 -16.831 0.627 1.00 25.52 349 LYS A CA 1
ATOM 2494 C C . LYS A 1 367 ? -15.483 -15.598 -0.278 1.00 25.48 349 LYS A C 1
ATOM 2495 O O . LYS A 1 367 ? -16.348 -14.717 -0.288 1.00 25.42 349 LYS A O 1
ATOM 2501 N N . ILE A 1 368 ? -14.376 -15.536 -1.018 1.00 25.14 350 ILE A N 1
ATOM 2502 C CA . ILE A 1 368 ? -14.227 -14.557 -2.085 1.00 25.15 350 ILE A CA 1
ATOM 2503 C C . ILE A 1 368 ? -15.011 -14.991 -3.323 1.00 26.67 350 ILE A C 1
ATOM 2504 O O . ILE A 1 368 ? -14.738 -16.039 -3.912 1.00 26.55 350 ILE A O 1
ATOM 2509 N N . GLY A 1 369 ? -15.984 -14.177 -3.717 1.00 28.24 351 GLY A N 1
ATOM 2510 C CA . GLY A 1 369 ? -16.769 -14.444 -4.908 1.00 29.99 351 GLY A CA 1
ATOM 2511 C C . GLY A 1 369 ? -18.151 -15.008 -4.624 1.00 32.11 351 GLY A C 1
ATOM 2512 O O . GLY A 1 369 ? -18.999 -15.062 -5.522 1.00 32.19 351 GLY A O 1
ATOM 2513 N N . GLU A 1 370 ? -18.393 -15.417 -3.381 1.00 34.34 352 GLU A N 1
ATOM 2514 C CA . GLU A 1 370 ? -19.714 -15.921 -2.986 1.00 37.19 352 GLU A CA 1
ATOM 2515 C C . GLU A 1 370 ? -20.812 -14.844 -3.058 1.00 41.18 352 GLU A C 1
ATOM 2516 O O . GLU A 1 370 ? -20.559 -13.659 -2.809 1.00 41.37 352 GLU A O 1
ATOM 2522 N N . GLU A 1 371 ? -22.022 -15.282 -3.412 1.00 44.64 353 GLU A N 1
ATOM 2523 C CA . GLU A 1 371 ? -23.198 -14.418 -3.575 1.00 47.76 353 GLU A CA 1
ATOM 2524 C C . GLU A 1 371 ? -23.896 -14.107 -2.252 1.00 49.70 353 GLU A C 1
ATOM 2525 O O . GLU A 1 371 ? -23.777 -14.854 -1.279 1.00 49.27 353 GLU A O 1
ATOM 2527 N N . GLN A 1 372 ? -24.639 -13.004 -2.234 1.00 52.10 354 GLN A N 1
ATOM 2528 C CA . GLN A 1 372 ? -25.380 -12.581 -1.048 1.00 53.41 354 GLN A CA 1
ATOM 2529 C C . GLN A 1 372 ? -26.742 -11.944 -1.371 1.00 54.41 354 GLN A C 1
ATOM 2530 O O . GLN A 1 372 ? -26.984 -11.496 -2.499 1.00 54.21 354 GLN A O 1
ATOM 2536 N N . SER A 1 373 ? -27.632 -11.958 -0.378 1.00 56.04 355 SER A N 1
ATOM 2537 C CA . SER A 1 373 ? -28.902 -11.221 -0.399 1.00 57.40 355 SER A CA 1
ATOM 2538 C C . SER A 1 373 ? -28.844 -9.927 -1.214 1.00 57.58 355 SER A C 1
ATOM 2539 O O . SER A 1 373 ? -29.818 -9.171 -1.274 1.00 57.94 355 SER A O 1
ATOM 2542 N N . GLU A 1 378 ? -23.317 -6.864 0.634 1.00 40.15 360 GLU A N 1
ATOM 2543 C CA . GLU A 1 378 ? -24.513 -6.786 1.467 1.00 40.92 360 GLU A CA 1
ATOM 2544 C C . GLU A 1 378 ? -24.256 -5.892 2.692 1.00 40.50 360 GLU A C 1
ATOM 2545 O O . GLU A 1 378 ? -24.247 -4.667 2.567 1.00 39.92 360 GLU A O 1
ATOM 2551 N N . ASP A 1 379 ? -24.089 -6.489 3.874 1.00 41.00 361 ASP A N 1
ATOM 2552 C CA . ASP A 1 379 ? -23.737 -5.705 5.054 1.00 40.41 361 ASP A CA 1
ATOM 2553 C C . ASP A 1 379 ? -22.212 -5.564 5.063 1.00 38.44 361 ASP A C 1
ATOM 2554 O O . ASP A 1 379 ? -21.610 -5.114 6.048 1.00 38.31 361 ASP A O 1
ATOM 2559 N N . GLY A 1 380 ? -21.609 -5.958 3.943 1.00 36.95 362 GLY A N 1
ATOM 2560 C CA . GLY A 1 380 ? -20.175 -5.929 3.721 1.00 35.55 362 GLY A CA 1
ATOM 2561 C C . GLY A 1 380 ? -19.819 -7.098 2.810 1.00 34.64 362 GLY A C 1
ATOM 2562 O O . GLY A 1 380 ? -20.670 -7.945 2.556 1.00 35.46 362 GLY A O 1
ATOM 2563 N N . PRO A 1 381 ? -18.560 -7.179 2.345 1.00 32.72 363 PRO A N 1
ATOM 2564 C CA . PRO A 1 381 ? -18.160 -8.246 1.420 1.00 30.76 363 PRO A CA 1
ATOM 2565 C C . PRO A 1 381 ? -18.381 -9.631 2.006 1.00 27.62 363 PRO A C 1
ATOM 2566 O O . PRO A 1 381 ? -18.478 -9.777 3.225 1.00 26.91 363 PRO A O 1
ATOM 2570 N N . PRO A 1 382 ? -18.437 -10.655 1.146 1.00 25.36 364 PRO A N 1
ATOM 2571 C CA . PRO A 1 382 ? -18.620 -12.003 1.675 1.00 23.74 364 PRO A CA 1
ATOM 2572 C C . PRO A 1 382 ? -17.395 -12.443 2.467 1.00 21.15 364 PRO A C 1
ATOM 2573 O O . PRO A 1 382 ? -17.541 -13.165 3.457 1.00 21.71 364 PRO A O 1
ATOM 2577 N N . GLU A 1 383 ? -16.206 -12.006 2.078 1.00 19.30 365 GLU A N 1
ATOM 2578 C CA . GLU A 1 383 ? -15.018 -12.437 2.809 1.00 17.65 365 GLU A CA 1
ATOM 2579 C C . GLU A 1 383 ? -14.947 -11.891 4.252 1.00 14.66 365 GLU A C 1
ATOM 2580 O O . GLU A 1 383 ? -14.125 -12.350 5.055 1.00 13.30 365 GLU A O 1
ATOM 2586 N N . LEU A 1 384 ? -15.835 -10.961 4.595 1.00 13.80 366 LEU A N 1
ATOM 2587 C CA . LEU A 1 384 ? -15.886 -10.406 5.942 1.00 13.29 366 LEU A CA 1
ATOM 2588 C C . LEU A 1 384 ? -16.661 -11.344 6.882 1.00 13.23 366 LEU A C 1
ATOM 2589 O O . LEU A 1 384 ? -17.861 -11.526 6.726 1.00 13.42 366 LEU A O 1
ATOM 2594 N N . LEU A 1 385 ? -15.973 -11.954 7.844 1.00 12.97 367 LEU A N 1
ATOM 2595 C CA . LEU A 1 385 ? -16.561 -13.064 8.599 1.00 11.69 367 LEU A CA 1
ATOM 2596 C C . LEU A 1 385 ? -17.158 -12.595 9.919 1.00 26.28 367 LEU A C 1
ATOM 2597 O O . LEU A 1 385 ? -18.152 -13.129 10.402 1.00 27.44 367 LEU A O 1
ATOM 2602 N N . PHE A 1 386 ? -16.516 -11.612 10.525 1.00 24.98 368 PHE A N 1
ATOM 2603 C CA . PHE A 1 386 ? -16.947 -11.138 11.818 1.00 24.01 368 PHE A CA 1
ATOM 2604 C C . PHE A 1 386 ? -16.412 -9.730 12.053 1.00 22.52 368 PHE A C 1
ATOM 2605 O O . PHE A 1 386 ? -15.265 -9.420 11.716 1.00 22.31 368 PHE A O 1
ATOM 2613 N N . ILE A 1 387 ? -17.244 -8.881 12.646 1.00 21.33 369 ILE A N 1
ATOM 2614 C CA . ILE A 1 387 ? -16.815 -7.547 13.037 1.00 21.08 369 ILE A CA 1
ATOM 2615 C C . ILE A 1 387 ? -16.777 -7.472 14.547 1.00 22.83 369 ILE A C 1
ATOM 2616 O O . ILE A 1 387 ? -17.821 -7.493 15.198 1.00 22.26 369 ILE A O 1
ATOM 2621 N N . HIS A 1 388 ? -15.583 -7.410 15.120 1.00 24.42 370 HIS A N 1
ATOM 2622 C CA . HIS A 1 388 ? -15.497 -7.307 16.573 1.00 25.89 370 HIS A CA 1
ATOM 2623 C C . HIS A 1 388 ? -15.579 -5.856 17.028 1.00 27.00 370 HIS A C 1
ATOM 2624 O O . HIS A 1 388 ? -14.602 -5.111 16.927 1.00 27.19 370 HIS A O 1
ATOM 2631 N N . GLY A 1 389 ? -16.723 -5.462 17.569 1.00 11.91 371 GLY A N 1
ATOM 2632 C CA . GLY A 1 389 ? -16.907 -4.084 17.974 1.00 18.59 371 GLY A CA 1
ATOM 2633 C C . GLY A 1 389 ? -16.752 -3.851 19.455 1.00 18.64 371 GLY A C 1
ATOM 2634 O O . GLY A 1 389 ? -17.319 -2.906 19.990 1.00 19.21 371 GLY A O 1
ATOM 2635 N N . GLY A 1 390 ? -15.948 -4.687 20.103 1.00 17.95 372 GLY A N 1
ATOM 2636 C CA . GLY A 1 390 ? -15.834 -4.683 21.546 1.00 17.74 372 GLY A CA 1
ATOM 2637 C C . GLY A 1 390 ? -15.059 -3.509 22.112 1.00 17.33 372 GLY A C 1
ATOM 2638 O O . GLY A 1 390 ? -15.168 -3.207 23.302 1.00 18.23 372 GLY A O 1
ATOM 2639 N N . HIS A 1 391 ? -14.242 -2.862 21.287 1.00 16.71 373 HIS A N 1
ATOM 2640 C CA . HIS A 1 391 ? -13.440 -1.737 21.760 1.00 16.20 373 HIS A CA 1
ATOM 2641 C C . HIS A 1 391 ? -14.103 -0.398 21.424 1.00 16.60 373 HIS A C 1
ATOM 2642 O O . HIS A 1 391 ? -14.655 -0.227 20.330 1.00 16.82 373 HIS A O 1
ATOM 2649 N N . THR A 1 392 ? -14.054 0.547 22.360 1.00 16.55 374 THR A N 1
ATOM 2650 C CA . THR A 1 392 ? -14.485 1.920 22.083 1.00 11.29 374 THR A CA 1
ATOM 2651 C C . THR A 1 392 ? -13.303 2.888 22.008 1.00 12.32 374 THR A C 1
ATOM 2652 O O . THR A 1 392 ? -13.426 4.086 22.305 1.00 12.42 374 THR A O 1
ATOM 2656 N N . ALA A 1 393 ? -12.148 2.362 21.616 1.00 11.71 375 ALA A N 1
ATOM 2657 C CA . ALA A 1 393 ? -11.016 3.215 21.302 1.00 11.17 375 ALA A CA 1
ATOM 2658 C C . ALA A 1 393 ? -10.208 2.524 20.234 1.00 11.12 375 ALA A C 1
ATOM 2659 O O . ALA A 1 393 ? -10.385 1.336 20.008 1.00 11.21 375 ALA A O 1
ATOM 2661 N N . LYS A 1 394 ? -9.308 3.261 19.598 1.00 11.46 376 LYS A N 1
ATOM 2662 C CA . LYS A 1 394 ? -8.368 2.700 18.633 1.00 12.01 376 LYS A CA 1
ATOM 2663 C C . LYS A 1 394 ? -7.640 1.504 19.246 1.00 12.75 376 LYS A C 1
ATOM 2664 O O . LYS A 1 394 ? -7.157 1.582 20.380 1.00 12.41 376 LYS A O 1
ATOM 2670 N N . ILE A 1 395 ? -7.601 0.396 18.508 1.00 13.89 377 ILE A N 1
ATOM 2671 C CA . ILE A 1 395 ? -6.937 -0.828 18.952 1.00 14.66 377 ILE A CA 1
ATOM 2672 C C . ILE A 1 395 ? -5.453 -0.832 18.577 1.00 13.99 377 ILE A C 1
ATOM 2673 O O . ILE A 1 395 ? -5.088 -0.530 17.433 1.00 13.32 377 ILE A O 1
ATOM 2678 N N . SER A 1 396 ? -4.595 -1.189 19.529 1.00 14.30 378 SER A N 1
ATOM 2679 C CA . SER A 1 396 ? -3.155 -1.124 19.303 1.00 14.13 378 SER A CA 1
ATOM 2680 C C . SER A 1 396 ? -2.590 -2.450 18.751 1.00 14.21 378 SER A C 1
ATOM 2681 O O . SER A 1 396 ? -1.772 -2.479 17.807 1.00 13.47 378 SER A O 1
ATOM 2684 N N . ASP A 1 397 ? -3.078 -3.559 19.286 1.00 14.88 379 ASP A N 1
ATOM 2685 C CA . ASP A 1 397 ? -2.518 -4.858 18.922 1.00 15.19 379 ASP A CA 1
ATOM 2686 C C . ASP A 1 397 ? -3.521 -5.944 19.272 1.00 15.41 379 ASP A C 1
ATOM 2687 O O . ASP A 1 397 ? -4.391 -5.750 20.130 1.00 15.33 379 ASP A O 1
ATOM 2692 N N . PHE A 1 398 ? -3.421 -7.069 18.576 1.00 15.70 380 PHE A N 1
ATOM 2693 C CA . PHE A 1 398 ? -4.145 -8.272 18.966 1.00 16.42 380 PHE A CA 1
ATOM 2694 C C . PHE A 1 398 ? -3.282 -9.501 18.660 1.00 16.52 380 PHE A C 1
ATOM 2695 O O . PHE A 1 398 ? -2.264 -9.403 17.966 1.00 15.72 380 PHE A O 1
ATOM 2703 N N . SER A 1 399 ? -3.642 -10.644 19.229 1.00 17.66 381 SER A N 1
ATOM 2704 C CA . SER A 1 399 ? -2.897 -11.868 18.965 1.00 17.70 381 SER A CA 1
ATOM 2705 C C . SER A 1 399 ? -3.777 -13.068 19.248 1.00 18.10 381 SER A C 1
ATOM 2706 O O . SER A 1 399 ? -4.349 -13.188 20.332 1.00 18.46 381 SER A O 1
ATOM 2709 N N . TRP A 1 400 ? -3.884 -13.932 18.248 1.00 17.26 382 TRP A N 1
ATOM 2710 C CA . TRP A 1 400 ? -4.612 -15.178 18.338 1.00 17.27 382 TRP A CA 1
ATOM 2711 C C . TRP A 1 400 ? -4.028 -16.060 19.432 1.00 17.36 382 TRP A C 1
ATOM 2712 O O . TRP A 1 400 ? -2.813 -16.167 19.552 1.00 16.73 382 TRP A O 1
ATOM 2723 N N . ASN A 1 401 ? -4.887 -16.720 20.204 1.00 18.42 383 ASN A N 1
ATOM 2724 C CA . ASN A 1 401 ? -4.418 -17.745 21.119 1.00 18.87 383 ASN A CA 1
ATOM 2725 C C . ASN A 1 401 ? -3.937 -18.921 20.288 1.00 18.84 383 ASN A C 1
ATOM 2726 O O . ASN A 1 401 ? -4.661 -19.402 19.403 1.00 10.90 383 ASN A O 1
ATOM 2731 N N . PRO A 1 402 ? -2.669 -19.319 20.492 1.00 17.97 384 PRO A N 1
ATOM 2732 C CA . PRO A 1 402 ? -2.069 -20.414 19.715 1.00 17.38 384 PRO A CA 1
ATOM 2733 C C . PRO A 1 402 ? -2.636 -21.802 20.054 1.00 17.38 384 PRO A C 1
ATOM 2734 O O . PRO A 1 402 ? -2.512 -22.715 19.234 1.00 17.18 384 PRO A O 1
ATOM 2738 N N . ASN A 1 403 ? -3.284 -21.941 21.207 1.00 17.48 385 ASN A N 1
ATOM 2739 C CA . ASN A 1 403 ? -3.807 -23.233 21.658 1.00 17.58 385 ASN A CA 1
ATOM 2740 C C . ASN A 1 403 ? -5.328 -23.292 21.670 1.00 17.92 385 ASN A C 1
ATOM 2741 O O . ASN A 1 403 ? -5.922 -24.370 21.659 1.00 18.24 385 ASN A O 1
ATOM 2746 N N . GLU A 1 404 ? -5.960 -22.134 21.771 1.00 17.87 386 GLU A N 1
ATOM 2747 C CA . GLU A 1 404 ? -7.409 -22.094 21.751 1.00 18.17 386 GLU A CA 1
ATOM 2748 C C . GLU A 1 404 ? -7.897 -21.381 20.508 1.00 17.85 386 GLU A C 1
ATOM 2749 O O . GLU A 1 404 ? -7.807 -20.157 20.395 1.00 16.82 386 GLU A O 1
ATOM 2755 N N . PRO A 1 405 ? -8.352 -22.174 19.531 1.00 18.79 387 PRO A N 1
ATOM 2756 C CA . PRO A 1 405 ? -8.858 -21.675 18.256 1.00 18.79 387 PRO A CA 1
ATOM 2757 C C . PRO A 1 405 ? -9.914 -20.599 18.449 1.00 19.02 387 PRO A C 1
ATOM 2758 O O . PRO A 1 405 ? -10.791 -20.764 19.300 1.00 19.84 387 PRO A O 1
ATOM 2762 N N . TRP A 1 406 ? -9.822 -19.535 17.660 1.00 19.18 388 TRP A N 1
ATOM 2763 C CA . TRP A 1 406 ? -10.822 -18.466 17.613 1.00 19.63 388 TRP A CA 1
ATOM 2764 C C . TRP A 1 406 ? -10.816 -17.559 18.826 1.00 20.20 388 TRP A C 1
ATOM 2765 O O . TRP A 1 406 ? -11.575 -16.576 18.881 1.00 19.38 388 TRP A O 1
ATOM 2776 N N . VAL A 1 407 ? -9.961 -17.883 19.792 1.00 21.64 389 VAL A N 1
ATOM 2777 C CA . VAL A 1 407 ? -9.761 -16.995 20.917 1.00 22.53 389 VAL A CA 1
ATOM 2778 C C . VAL A 1 407 ? -8.735 -15.919 20.544 1.00 21.33 389 VAL A C 1
ATOM 2779 O O . VAL A 1 407 ? -7.595 -16.218 20.172 1.00 20.42 389 VAL A O 1
ATOM 2783 N N . ILE A 1 408 ? -9.143 -14.664 20.704 1.00 21.09 390 ILE A N 1
ATOM 2784 C CA . ILE A 1 408 ? -8.305 -13.519 20.372 1.00 20.50 390 ILE A CA 1
ATOM 2785 C C . ILE A 1 408 ? -8.160 -12.582 21.589 1.00 21.09 390 ILE A C 1
ATOM 2786 O O . ILE A 1 408 ? -9.117 -12.369 22.337 1.00 21.35 390 ILE A O 1
ATOM 2791 N N . CYS A 1 409 ? -6.947 -12.079 21.813 1.00 21.38 391 CYS A N 1
ATOM 2792 C CA . CYS A 1 409 ? -6.736 -11.001 22.767 1.00 22.41 391 CYS A CA 1
ATOM 2793 C C . CYS A 1 409 ? -6.592 -9.738 21.964 1.00 23.88 391 CYS A C 1
ATOM 2794 O O . CYS A 1 409 ? -5.921 -9.757 20.932 1.00 25.09 391 CYS A O 1
ATOM 2797 N N . SER A 1 410 ? -7.202 -8.643 22.408 1.00 24.38 392 SER A N 1
ATOM 2798 C CA . SER A 1 410 ? -7.062 -7.391 21.676 1.00 24.51 392 SER A CA 1
ATOM 2799 C C . SER A 1 410 ? -7.071 -6.224 22.650 1.00 24.47 392 SER A C 1
ATOM 2800 O O . SER A 1 410 ? -7.916 -6.207 23.558 1.00 25.24 392 SER A O 1
ATOM 2803 N N . VAL A 1 411 ? -6.169 -5.250 22.457 1.00 23.11 393 VAL A N 1
ATOM 2804 C CA . VAL A 1 411 ? -6.024 -4.138 23.409 1.00 22.02 393 VAL A CA 1
ATOM 2805 C C . VAL A 1 411 ? -6.110 -2.735 22.788 1.00 20.35 393 VAL A C 1
ATOM 2806 O O . VAL A 1 411 ? -5.575 -2.487 21.700 1.00 20.44 393 VAL A O 1
ATOM 2810 N N . SER A 1 412 ? -6.797 -1.821 23.472 1.00 18.43 394 SER A N 1
ATOM 2811 C CA . SER A 1 412 ? -6.986 -0.482 22.924 1.00 16.64 394 SER A CA 1
ATOM 2812 C C . SER A 1 412 ? -6.419 0.649 23.804 1.00 16.40 394 SER A C 1
ATOM 2813 O O . SER A 1 412 ? -5.946 0.420 24.919 1.00 16.62 394 SER A O 1
ATOM 2816 N N . GLU A 1 413 ? -6.510 1.878 23.305 1.00 16.12 395 GLU A N 1
ATOM 2817 C CA . GLU A 1 413 ? -5.819 3.021 23.901 1.00 15.61 395 GLU A CA 1
ATOM 2818 C C . GLU A 1 413 ? -6.407 3.514 25.216 1.00 16.42 395 GLU A C 1
ATOM 2819 O O . GLU A 1 413 ? -5.810 4.382 25.871 1.00 15.60 395 GLU A O 1
ATOM 2825 N N . ASP A 1 414 ? -7.558 2.967 25.608 1.00 18.35 396 ASP A N 1
ATOM 2826 C CA . ASP A 1 414 ? -8.196 3.362 26.863 1.00 19.14 396 ASP A CA 1
ATOM 2827 C C . ASP A 1 414 ? -8.011 2.277 27.924 1.00 19.55 396 ASP A C 1
ATOM 2828 O O . ASP A 1 414 ? -8.850 2.077 28.817 1.00 19.86 396 ASP A O 1
ATOM 2833 N N . ASN A 1 415 ? -6.875 1.596 27.790 1.00 19.81 397 ASN A N 1
ATOM 2834 C CA . ASN A 1 415 ? -6.360 0.595 28.728 1.00 20.56 397 ASN A CA 1
ATOM 2835 C C . ASN A 1 415 ? -7.204 -0.682 28.835 1.00 20.42 397 ASN A C 1
ATOM 2836 O O . ASN A 1 415 ? -6.949 -1.524 29.709 1.00 20.59 397 ASN A O 1
ATOM 2841 N N . ILE A 1 416 ? -8.212 -0.813 27.968 1.00 19.87 398 ILE A N 1
ATOM 2842 C CA . ILE A 1 416 ? -9.057 -2.009 27.919 1.00 19.48 398 ILE A CA 1
ATOM 2843 C C . ILE A 1 416 ? -8.384 -3.132 27.122 1.00 18.90 398 ILE A C 1
ATOM 2844 O O . ILE A 1 416 ? -8.025 -2.953 25.947 1.00 18.11 398 ILE A O 1
ATOM 2849 N N . MET A 1 417 ? -8.247 -4.290 27.767 1.00 19.64 399 MET A N 1
ATOM 2850 C CA . MET A 1 417 ? -7.754 -5.525 27.153 1.00 19.82 399 MET A CA 1
ATOM 2851 C C . MET A 1 417 ? -8.863 -6.561 27.089 1.00 21.30 399 MET A C 1
ATOM 2852 O O . MET A 1 417 ? -9.456 -6.886 28.127 1.00 22.56 399 MET A O 1
ATOM 2857 N N . GLN A 1 418 ? -9.146 -7.083 25.892 1.00 21.14 400 GLN A N 1
ATOM 2858 C CA . GLN A 1 418 ? -10.218 -8.078 25.742 1.00 21.04 400 GLN A CA 1
ATOM 2859 C C . GLN A 1 418 ? -9.777 -9.449 25.235 1.00 21.93 400 GLN A C 1
ATOM 2860 O O . GLN A 1 418 ? -9.212 -9.588 24.150 1.00 23.18 400 GLN A O 1
ATOM 2866 N N . VAL A 1 419 ? -10.116 -10.464 26.022 1.00 20.65 401 VAL A N 1
ATOM 2867 C CA . VAL A 1 419 ? -10.017 -11.854 25.614 1.00 18.25 401 VAL A CA 1
ATOM 2868 C C . VAL A 1 419 ? -11.423 -12.308 25.198 1.00 18.31 401 VAL A C 1
ATOM 2869 O O . VAL A 1 419 ? -12.354 -12.309 25.989 1.00 19.22 401 VAL A O 1
ATOM 2873 N N . TRP A 1 420 ? -11.565 -12.685 23.940 1.00 17.16 402 TRP A N 1
ATOM 2874 C CA . TRP A 1 420 ? -12.862 -12.939 23.383 1.00 16.75 402 TRP A CA 1
ATOM 2875 C C . TRP A 1 420 ? -12.795 -14.011 22.293 1.00 16.79 402 TRP A C 1
ATOM 2876 O O . TRP A 1 420 ? -11.705 -14.356 21.809 1.00 16.13 402 TRP A O 1
ATOM 2887 N N . GLN A 1 421 ? -13.954 -14.551 21.930 1.00 17.90 403 GLN A N 1
ATOM 2888 C CA . GLN A 1 421 ? -14.019 -15.619 20.947 1.00 19.47 403 GLN A CA 1
ATOM 2889 C C . GLN A 1 421 ? -15.416 -15.667 20.310 1.00 21.32 403 GLN A C 1
ATOM 2890 O O . GLN A 1 421 ? -16.409 -15.798 21.025 1.00 21.91 403 GLN A O 1
ATOM 2896 N N . MET A 1 422 ? -15.496 -15.602 18.983 1.00 22.38 404 MET A N 1
ATOM 2897 C CA . MET A 1 422 ? -16.791 -15.608 18.328 1.00 24.31 404 MET A CA 1
ATOM 2898 C C . MET A 1 422 ? -17.458 -16.973 18.509 1.00 27.47 404 MET A C 1
ATOM 2899 O O . MET A 1 422 ? -16.775 -17.964 18.751 1.00 28.17 404 MET A O 1
ATOM 2904 N N . ALA A 1 423 ? -18.786 -17.009 18.409 1.00 29.57 405 ALA A N 1
ATOM 2905 C CA . ALA A 1 423 ? -19.565 -18.245 18.544 1.00 31.35 405 ALA A CA 1
ATOM 2906 C C . ALA A 1 423 ? -19.253 -19.219 17.409 1.00 31.35 405 ALA A C 1
ATOM 2907 O O . ALA A 1 423 ? -18.904 -18.799 16.307 1.00 30.22 405 ALA A O 1
ATOM 2909 N N . GLU A 1 424 ? -19.393 -20.516 17.670 1.00 32.58 406 GLU A N 1
ATOM 2910 C CA . GLU A 1 424 ? -18.958 -21.529 16.713 1.00 33.76 406 GLU A CA 1
ATOM 2911 C C . GLU A 1 424 ? -19.761 -21.588 15.401 1.00 34.52 406 GLU A C 1
ATOM 2912 O O . GLU A 1 424 ? -19.193 -21.878 14.340 1.00 33.69 406 GLU A O 1
ATOM 2918 N N . ASN A 1 425 ? -21.056 -21.287 15.448 1.00 36.58 407 ASN A N 1
ATOM 2919 C CA . ASN A 1 425 ? -21.897 -21.387 14.245 1.00 38.61 407 ASN A CA 1
ATOM 2920 C C . ASN A 1 425 ? -21.526 -20.380 13.157 1.00 39.00 407 ASN A C 1
ATOM 2921 O O . ASN A 1 425 ? -21.948 -20.506 12.002 1.00 39.10 407 ASN A O 1
ATOM 2926 N N . ILE A 1 426 ? -20.758 -19.367 13.535 1.00 39.51 408 ILE A N 1
ATOM 2927 C CA . ILE A 1 426 ? -20.270 -18.390 12.571 1.00 39.80 408 ILE A CA 1
ATOM 2928 C C . ILE A 1 426 ? -19.214 -19.037 11.671 1.00 39.96 408 ILE A C 1
ATOM 2929 O O . ILE A 1 426 ? -19.201 -18.796 10.463 1.00 39.62 408 ILE A O 1
ATOM 2934 N N . TYR A 1 427 ? -18.325 -19.852 12.246 1.00 40.53 409 TYR A N 1
ATOM 2935 C CA . TYR A 1 427 ? -17.363 -20.585 11.416 1.00 40.77 409 TYR A CA 1
ATOM 2936 C C . TYR A 1 427 ? -17.728 -22.074 11.272 1.00 41.58 409 TYR A C 1
ATOM 2937 O O . TYR A 1 427 ? -16.848 -22.932 11.136 1.00 41.66 409 TYR A O 1
ATOM 2946 N N . ASN A 1 428 ? -19.025 -22.370 11.320 1.00 42.12 410 ASN A N 1
ATOM 2947 C CA . ASN A 1 428 ? -19.545 -23.675 10.906 1.00 42.79 410 ASN A CA 1
ATOM 2948 C C . ASN A 1 428 ? -20.893 -23.551 10.210 1.00 43.27 410 ASN A C 1
ATOM 2949 O O . ASN A 1 428 ? -20.957 -23.533 8.981 1.00 43.29 410 ASN A O 1
ATOM 2954 N N . ALA B 1 29 ? 43.621 47.052 33.870 1.00 58.56 11 ALA B N 1
ATOM 2955 C CA . ALA B 1 29 ? 44.346 47.160 32.605 1.00 57.97 11 ALA B CA 1
ATOM 2956 C C . ALA B 1 29 ? 43.676 46.295 31.525 1.00 54.70 11 ALA B C 1
ATOM 2957 O O . ALA B 1 29 ? 43.696 45.071 31.614 1.00 53.60 11 ALA B O 1
ATOM 2959 N N . VAL B 1 30 ? 43.060 46.935 30.537 1.00 52.79 12 VAL B N 1
ATOM 2960 C CA . VAL B 1 30 ? 42.353 46.212 29.482 1.00 52.46 12 VAL B CA 1
ATOM 2961 C C . VAL B 1 30 ? 43.235 45.777 28.316 1.00 51.70 12 VAL B C 1
ATOM 2962 O O . VAL B 1 30 ? 44.462 45.784 28.416 1.00 51.48 12 VAL B O 1
ATOM 2966 N N . GLU B 1 31 ? 42.584 45.440 27.206 1.00 52.34 13 GLU B N 1
ATOM 2967 C CA . GLU B 1 31 ? 43.264 45.014 25.989 1.00 52.84 13 GLU B CA 1
ATOM 2968 C C . GLU B 1 31 ? 43.997 43.702 26.196 1.00 52.44 13 GLU B C 1
ATOM 2969 O O . GLU B 1 31 ? 44.488 43.097 25.245 1.00 53.75 13 GLU B O 1
ATOM 2971 N N . GLU B 1 32 ? 44.063 43.260 27.446 1.00 30.00 14 GLU B N 1
ATOM 2972 C CA . GLU B 1 32 ? 44.749 42.017 27.773 1.00 30.00 14 GLU B CA 1
ATOM 2973 C C . GLU B 1 32 ? 44.036 40.797 27.213 1.00 30.00 14 GLU B C 1
ATOM 2974 O O . GLU B 1 32 ? 43.243 40.150 27.898 1.00 30.00 14 GLU B O 1
ATOM 2980 N N . ARG B 1 33 ? 44.345 40.483 25.958 1.00 41.66 15 ARG B N 1
ATOM 2981 C CA . ARG B 1 33 ? 43.997 39.202 25.368 1.00 40.76 15 ARG B CA 1
ATOM 2982 C C . ARG B 1 33 ? 45.190 38.257 25.405 1.00 40.05 15 ARG B C 1
ATOM 2983 O O . ARG B 1 33 ? 45.514 37.616 24.407 1.00 40.13 15 ARG B O 1
ATOM 2985 N N . VAL B 1 34 ? 45.853 38.192 26.555 1.00 39.14 16 VAL B N 1
ATOM 2986 C CA . VAL B 1 34 ? 46.986 37.305 26.729 1.00 38.55 16 VAL B CA 1
ATOM 2987 C C . VAL B 1 34 ? 46.438 35.915 26.483 1.00 37.76 16 VAL B C 1
ATOM 2988 O O . VAL B 1 34 ? 47.182 34.953 26.299 1.00 38.00 16 VAL B O 1
ATOM 2992 N N . ILE B 1 35 ? 45.111 35.830 26.477 1.00 36.92 17 ILE B N 1
ATOM 2993 C CA . ILE B 1 35 ? 44.420 34.565 26.244 1.00 36.08 17 ILE B CA 1
ATOM 2994 C C . ILE B 1 35 ? 44.839 33.910 24.932 1.00 35.93 17 ILE B C 1
ATOM 2995 O O . ILE B 1 35 ? 44.993 32.687 24.852 1.00 35.69 17 ILE B O 1
ATOM 3000 N N . ASN B 1 36 ? 45.014 34.744 23.909 1.00 36.12 18 ASN B N 1
ATOM 3001 C CA . ASN B 1 36 ? 45.296 34.281 22.558 1.00 36.33 18 ASN B CA 1
ATOM 3002 C C . ASN B 1 36 ? 46.697 33.688 22.433 1.00 37.38 18 ASN B C 1
ATOM 3003 O O . ASN B 1 36 ? 46.871 32.622 21.838 1.00 37.41 18 ASN B O 1
ATOM 3008 N N . GLU B 1 37 ? 47.676 34.350 23.048 1.00 38.18 19 GLU B N 1
ATOM 3009 C CA . GLU B 1 37 ? 49.034 33.826 23.163 1.00 38.70 19 GLU B CA 1
ATOM 3010 C C . GLU B 1 37 ? 49.078 32.368 23.640 1.00 37.77 19 GLU B C 1
ATOM 3011 O O . GLU B 1 37 ? 49.708 31.514 23.010 1.00 37.78 19 GLU B O 1
ATOM 3013 N N . GLU B 1 38 ? 48.410 32.092 24.756 1.00 36.81 20 GLU B N 1
ATOM 3014 C CA . GLU B 1 38 ? 48.441 30.756 25.361 1.00 35.97 20 GLU B CA 1
ATOM 3015 C C . GLU B 1 38 ? 47.610 29.703 24.613 1.00 34.53 20 GLU B C 1
ATOM 3016 O O . GLU B 1 38 ? 47.812 28.507 24.802 1.00 33.92 20 GLU B O 1
ATOM 3022 N N . TYR B 1 39 ? 46.649 30.136 23.806 1.00 34.07 21 TYR B N 1
ATOM 3023 C CA . TYR B 1 39 ? 45.887 29.201 22.987 1.00 33.63 21 TYR B CA 1
ATOM 3024 C C . TYR B 1 39 ? 46.746 28.761 21.819 1.00 33.32 21 TYR B C 1
ATOM 3025 O O . TYR B 1 39 ? 46.671 27.608 21.381 1.00 33.23 21 TYR B O 1
ATOM 3034 N N . LYS B 1 40 ? 47.564 29.695 21.326 1.00 32.97 22 LYS B N 1
ATOM 3035 C CA . LYS B 1 40 ? 48.483 29.446 20.216 1.00 32.00 22 LYS B CA 1
ATOM 3036 C C . LYS B 1 40 ? 49.511 28.416 20.646 1.00 31.14 22 LYS B C 1
ATOM 3037 O O . LYS B 1 40 ? 49.799 27.467 19.916 1.00 31.07 22 LYS B O 1
ATOM 3039 N N . ILE B 1 41 ? 50.035 28.600 21.853 1.00 30.30 23 ILE B N 1
ATOM 3040 C CA . ILE B 1 41 ? 51.010 27.673 22.414 1.00 29.67 23 ILE B CA 1
ATOM 3041 C C . ILE B 1 41 ? 50.388 26.295 22.677 1.00 28.24 23 ILE B C 1
ATOM 3042 O O . ILE B 1 41 ? 50.987 25.273 22.318 1.00 27.86 23 ILE B O 1
ATOM 3047 N N . TRP B 1 42 ? 49.212 26.279 23.321 1.00 27.30 24 TRP B N 1
ATOM 3048 C CA . TRP B 1 42 ? 48.472 25.039 23.600 1.00 26.51 24 TRP B CA 1
ATOM 3049 C C . TRP B 1 42 ? 48.202 24.178 22.367 1.00 28.16 24 TRP B C 1
ATOM 3050 O O . TRP B 1 42 ? 48.518 22.986 22.369 1.00 28.13 24 TRP B O 1
ATOM 3061 N N . LYS B 1 43 ? 47.596 24.761 21.334 1.00 30.10 25 LYS B N 1
ATOM 3062 C CA . LYS B 1 43 ? 47.316 24.023 20.098 1.00 31.96 25 LYS B CA 1
ATOM 3063 C C . LYS B 1 43 ? 48.583 23.352 19.565 1.00 34.69 25 LYS B C 1
ATOM 3064 O O . LYS B 1 43 ? 48.549 22.198 19.149 1.00 34.50 25 LYS B O 1
ATOM 3066 N N . LYS B 1 44 ? 49.704 24.065 19.596 1.00 37.70 26 LYS B N 1
ATOM 3067 C CA . LYS B 1 44 ? 50.955 23.530 19.048 1.00 39.78 26 LYS B CA 1
ATOM 3068 C C . LYS B 1 44 ? 51.471 22.334 19.859 1.00 41.51 26 LYS B C 1
ATOM 3069 O O . LYS B 1 44 ? 52.339 21.587 19.394 1.00 42.81 26 LYS B O 1
ATOM 3071 N N . ASN B 1 45 ? 50.924 22.161 21.062 1.00 41.06 27 ASN B N 1
ATOM 3072 C CA . ASN B 1 45 ? 51.366 21.120 21.989 1.00 41.28 27 ASN B CA 1
ATOM 3073 C C . ASN B 1 45 ? 50.470 19.877 22.034 1.00 40.80 27 ASN B C 1
ATOM 3074 O O . ASN B 1 45 ? 50.824 18.900 22.687 1.00 40.67 27 ASN B O 1
ATOM 3079 N N . THR B 1 46 ? 49.304 19.915 21.387 1.00 40.40 28 THR B N 1
ATOM 3080 C CA . THR B 1 46 ? 48.369 18.778 21.455 1.00 39.77 28 THR B CA 1
ATOM 3081 C C . THR B 1 46 ? 48.916 17.419 20.959 1.00 39.93 28 THR B C 1
ATOM 3082 O O . THR B 1 46 ? 48.549 16.389 21.521 1.00 39.33 28 THR B O 1
ATOM 3086 N N . PRO B 1 47 ? 49.790 17.399 19.925 1.00 40.94 29 PRO B N 1
ATOM 3087 C CA . PRO B 1 47 ? 50.293 16.088 19.487 1.00 41.28 29 PRO B CA 1
ATOM 3088 C C . PRO B 1 47 ? 50.913 15.257 20.611 1.00 41.24 29 PRO B C 1
ATOM 3089 O O . PRO B 1 47 ? 50.870 14.022 20.548 1.00 40.91 29 PRO B O 1
ATOM 3093 N N . PHE B 1 48 ? 51.452 15.911 21.636 1.00 41.68 30 PHE B N 1
ATOM 3094 C CA . PHE B 1 48 ? 52.019 15.164 22.748 1.00 42.90 30 PHE B CA 1
ATOM 3095 C C . PHE B 1 48 ? 51.238 15.424 24.033 1.00 41.37 30 PHE B C 1
ATOM 3096 O O . PHE B 1 48 ? 51.741 15.151 25.129 1.00 41.76 30 PHE B O 1
ATOM 3098 N N . LEU B 1 49 ? 49.998 15.895 23.919 1.00 39.93 31 LEU B N 1
ATOM 3099 C CA . LEU B 1 49 ? 49.182 16.057 25.117 1.00 38.92 31 LEU B CA 1
ATOM 3100 C C . LEU B 1 49 ? 47.872 15.283 25.128 1.00 36.06 31 LEU B C 1
ATOM 3101 O O . LEU B 1 49 ? 47.324 14.988 26.196 1.00 34.49 31 LEU B O 1
ATOM 3106 N N . TYR B 1 50 ? 47.374 14.975 23.935 1.00 34.91 32 TYR B N 1
ATOM 3107 C CA . TYR B 1 50 ? 46.077 14.324 23.783 1.00 32.72 32 TYR B CA 1
ATOM 3108 C C . TYR B 1 50 ? 46.122 13.122 22.863 1.00 31.16 32 TYR B C 1
ATOM 3109 O O . TYR B 1 50 ? 46.918 13.077 21.924 1.00 30.47 32 TYR B O 1
ATOM 3118 N N . ASP B 1 51 ? 45.251 12.157 23.115 1.00 30.41 33 ASP B N 1
ATOM 3119 C CA . ASP B 1 51 ? 45.064 11.080 22.162 1.00 30.67 33 ASP B CA 1
ATOM 3120 C C . ASP B 1 51 ? 43.929 11.485 21.252 1.00 29.26 33 ASP B C 1
ATOM 3121 O O . ASP B 1 51 ? 43.645 10.811 20.259 1.00 29.21 33 ASP B O 1
ATOM 3126 N N . LEU B 1 52 ? 43.291 12.602 21.589 1.00 28.15 34 LEU B N 1
ATOM 3127 C CA . LEU B 1 52 ? 42.097 13.054 20.875 1.00 26.87 34 LEU B CA 1
ATOM 3128 C C . LEU B 1 52 ? 41.674 14.473 21.272 1.00 25.83 34 LEU B C 1
ATOM 3129 O O . LEU B 1 52 ? 41.227 14.677 22.391 1.00 24.88 34 LEU B O 1
ATOM 3134 N N . VAL B 1 53 ? 41.804 15.438 20.360 1.00 25.96 35 VAL B N 1
ATOM 3135 C CA . VAL B 1 53 ? 41.169 16.747 20.533 1.00 26.00 35 VAL B CA 1
ATOM 3136 C C . VAL B 1 53 ? 40.241 17.022 19.376 1.00 26.25 35 VAL B C 1
ATOM 3137 O O . VAL B 1 53 ? 40.668 17.023 18.225 1.00 26.53 35 VAL B O 1
ATOM 3141 N N . MET B 1 54 ? 38.976 17.261 19.684 1.00 25.71 36 MET B N 1
ATOM 3142 C CA . MET B 1 54 ? 38.019 17.673 18.673 1.00 25.86 36 MET B CA 1
ATOM 3143 C C . MET B 1 54 ? 37.524 19.051 19.056 1.00 25.84 36 MET B C 1
ATOM 3144 O O . MET B 1 54 ? 37.287 19.307 20.232 1.00 25.18 36 MET B O 1
ATOM 3149 N N . THR B 1 55 ? 37.397 19.945 18.078 1.00 27.11 37 THR B N 1
ATOM 3150 C CA . THR B 1 55 ? 36.797 21.259 18.325 1.00 27.26 37 THR B CA 1
ATOM 3151 C C . THR B 1 55 ? 35.614 21.550 17.371 1.00 26.92 37 THR B C 1
ATOM 3152 O O . THR B 1 55 ? 35.624 21.159 16.199 1.00 27.48 37 THR B O 1
ATOM 3156 N N . HIS B 1 56 ? 34.617 22.272 17.881 1.00 25.36 38 HIS B N 1
ATOM 3157 C CA . HIS B 1 56 ? 33.400 22.591 17.137 1.00 24.12 38 HIS B CA 1
ATOM 3158 C C . HIS B 1 56 ? 32.840 23.906 17.648 1.00 24.03 38 HIS B C 1
ATOM 3159 O O . HIS B 1 56 ? 32.820 24.143 18.858 1.00 23.45 38 HIS B O 1
ATOM 3166 N N . ALA B 1 57 ? 32.452 24.788 16.730 1.00 24.68 39 ALA B N 1
ATOM 3167 C CA . ALA B 1 57 ? 31.861 26.060 17.123 1.00 25.26 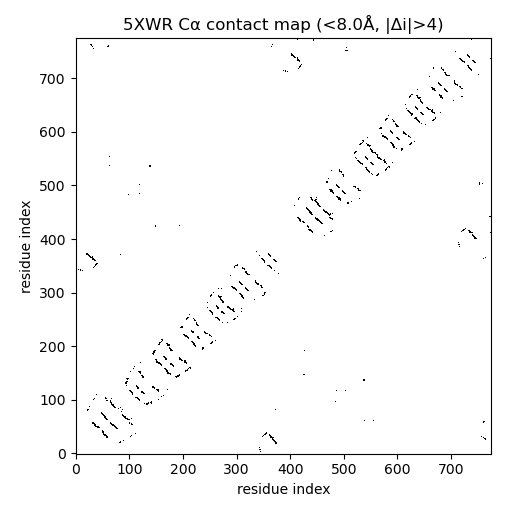39 ALA B CA 1
ATOM 3168 C C . ALA B 1 57 ? 30.357 25.935 17.117 1.00 24.94 39 ALA B C 1
ATOM 3169 O O . ALA B 1 57 ? 29.745 25.668 16.066 1.00 25.22 39 ALA B O 1
ATOM 3171 N N . LEU B 1 58 ? 29.758 26.167 18.282 1.00 24.30 40 LEU B N 1
ATOM 3172 C CA . LEU B 1 58 ? 28.315 26.058 18.406 1.00 24.08 40 LEU B CA 1
ATOM 3173 C C . LEU B 1 58 ? 27.640 27.361 18.000 1.00 24.83 40 LEU B C 1
ATOM 3174 O O . LEU B 1 58 ? 28.189 28.450 18.159 1.00 24.99 40 LEU B O 1
ATOM 3179 N N . GLU B 1 59 ? 26.440 27.222 17.455 1.00 25.89 41 GLU B N 1
ATOM 3180 C CA . GLU B 1 59 ? 25.716 28.347 16.881 1.00 27.28 41 GLU B CA 1
ATOM 3181 C C . GLU B 1 59 ? 25.409 29.454 17.893 1.00 28.12 41 GLU B C 1
ATOM 3182 O O . GLU B 1 59 ? 25.300 30.629 17.546 1.00 27.69 41 GLU B O 1
ATOM 3188 N N . TRP B 1 60 ? 25.279 29.045 19.147 1.00 29.31 42 TRP B N 1
ATOM 3189 C CA . TRP B 1 60 ? 25.190 29.924 20.308 1.00 30.45 42 TRP B CA 1
ATOM 3190 C C . TRP B 1 60 ? 25.986 29.191 21.375 1.00 29.04 42 TRP B C 1
ATOM 3191 O O . TRP B 1 60 ? 26.187 27.979 21.250 1.00 28.91 42 TRP B O 1
ATOM 3202 N N . PRO B 1 61 ? 26.442 29.890 22.424 1.00 29.51 43 PRO B N 1
ATOM 3203 C CA . PRO B 1 61 ? 27.109 29.099 23.462 1.00 29.33 43 PRO B CA 1
ATOM 3204 C C . PRO B 1 61 ? 26.132 28.178 24.183 1.00 28.26 43 PRO B C 1
ATOM 3205 O O . PRO B 1 61 ? 24.962 28.533 24.324 1.00 28.73 43 PRO B O 1
ATOM 3209 N N . SER B 1 62 ? 26.607 27.002 24.591 1.00 26.60 44 SER B N 1
ATOM 3210 C CA . SER B 1 62 ? 25.831 26.085 25.424 1.00 24.58 44 SER B CA 1
ATOM 3211 C C . SER B 1 62 ? 26.221 26.294 26.885 1.00 22.72 44 SER B C 1
ATOM 3212 O O . SER B 1 62 ? 27.397 26.354 27.218 1.00 23.17 44 SER B O 1
ATOM 3215 N N . LEU B 1 63 ? 25.234 26.402 27.764 1.00 20.32 45 LEU B N 1
ATOM 3216 C CA . LEU B 1 63 ? 25.516 26.505 29.191 1.00 17.75 45 LEU B CA 1
ATOM 3217 C C . LEU B 1 63 ? 25.692 25.142 29.817 1.00 15.61 45 LEU B C 1
ATOM 3218 O O . LEU B 1 63 ? 26.287 25.028 30.888 1.00 14.76 45 LEU B O 1
ATOM 3223 N N . THR B 1 64 ? 25.234 24.111 29.107 1.00 14.83 46 THR B N 1
ATOM 3224 C CA . THR B 1 64 ? 25.107 22.767 29.679 1.00 15.33 46 THR B CA 1
ATOM 3225 C C . THR B 1 64 ? 25.652 21.646 28.775 1.00 15.28 46 THR B C 1
ATOM 3226 O O . THR B 1 64 ? 25.658 21.762 27.547 1.00 13.92 46 THR B O 1
ATOM 3230 N N . ALA B 1 65 ? 26.107 20.561 29.413 1.00 16.34 47 ALA B N 1
ATOM 3231 C CA . ALA B 1 65 ? 26.689 19.398 28.720 1.00 16.06 47 ALA B CA 1
ATOM 3232 C C . ALA B 1 65 ? 26.557 18.092 29.537 1.00 14.76 47 ALA B C 1
ATOM 3233 O O . ALA B 1 65 ? 26.954 18.028 30.713 1.00 14.52 47 ALA B O 1
ATOM 3235 N N . GLN B 1 66 ? 26.007 17.058 28.891 1.00 13.94 48 GLN B N 1
ATOM 3236 C CA . GLN B 1 66 ? 25.863 15.726 29.490 1.00 13.20 48 GLN B CA 1
ATOM 3237 C C . GLN B 1 66 ? 25.792 14.648 28.401 1.00 12.57 48 GLN B C 1
ATOM 3238 O O . GLN B 1 66 ? 24.999 14.750 27.459 1.00 12.62 48 GLN B O 1
ATOM 3244 N N . TRP B 1 67 ? 26.658 13.647 28.486 1.00 12.01 49 TRP B N 1
ATOM 3245 C CA . TRP B 1 67 ? 26.554 12.514 27.587 1.00 11.31 49 TRP B CA 1
ATOM 3246 C C . TRP B 1 67 ? 25.300 11.712 27.889 1.00 10.95 49 TRP B C 1
ATOM 3247 O O . TRP B 1 67 ? 24.867 11.610 29.034 1.00 11.21 49 TRP B O 1
ATOM 3258 N N . LEU B 1 68 ? 24.719 11.145 26.842 1.00 10.29 50 LEU B N 1
ATOM 3259 C CA . LEU B 1 68 ? 23.655 10.177 26.976 1.00 9.52 50 LEU B CA 1
ATOM 3260 C C . LEU B 1 68 ? 24.334 8.822 27.119 1.00 8.93 50 LEU B C 1
ATOM 3261 O O . LEU B 1 68 ? 25.434 8.633 26.598 1.00 8.62 50 LEU B O 1
ATOM 3266 N N . PRO B 1 69 ? 23.697 7.877 27.827 1.00 5.80 51 PRO B N 1
ATOM 3267 C CA . PRO B 1 69 ? 24.308 6.595 28.208 1.00 21.49 51 PRO B CA 1
ATOM 3268 C C . PRO B 1 69 ? 24.685 5.696 27.031 1.00 18.67 51 PRO B C 1
ATOM 3269 O O . PRO B 1 69 ? 25.482 4.769 27.188 1.00 17.79 51 PRO B O 1
ATOM 3273 N N . ASP B 1 70 ? 24.064 5.944 25.882 1.00 17.08 52 ASP B N 1
ATOM 3274 C CA . ASP B 1 70 ? 24.094 5.022 24.753 1.00 16.24 52 ASP B CA 1
ATOM 3275 C C . ASP B 1 70 ? 25.281 5.139 23.768 1.00 15.34 52 ASP B C 1
ATOM 3276 O O . ASP B 1 70 ? 25.468 6.161 23.100 1.00 15.28 52 ASP B O 1
ATOM 3281 N N . VAL B 1 71 ? 26.067 4.072 23.646 1.00 14.50 53 VAL B N 1
ATOM 3282 C CA . VAL B 1 71 ? 27.110 4.066 22.634 1.00 13.95 53 VAL B CA 1
ATOM 3283 C C . VAL B 1 71 ? 26.737 3.060 21.554 1.00 14.09 53 VAL B C 1
ATOM 3284 O O . VAL B 1 71 ? 26.313 1.931 21.836 1.00 13.74 53 VAL B O 1
ATOM 3288 N N . THR B 1 72 ? 26.939 3.489 20.312 1.00 14.72 54 THR B N 1
ATOM 3289 C CA . THR B 1 72 ? 26.679 2.706 19.119 1.00 15.22 54 THR B CA 1
ATOM 3290 C C . THR B 1 72 ? 28.012 2.523 18.406 1.00 16.18 54 THR B C 1
ATOM 3291 O O . THR B 1 72 ? 28.782 3.484 18.267 1.00 16.66 54 THR B O 1
ATOM 3295 N N . ARG B 1 73 ? 28.313 1.302 17.977 1.00 16.62 55 ARG B N 1
ATOM 3296 C CA . ARG B 1 73 ? 29.489 1.090 17.144 1.00 17.64 55 ARG B CA 1
ATOM 3297 C C . ARG B 1 73 ? 29.053 0.278 15.943 1.00 19.01 55 ARG B C 1
ATOM 3298 O O . ARG B 1 73 ? 28.918 -0.942 16.043 1.00 18.52 55 ARG B O 1
ATOM 3306 N N . PRO B 1 74 ? 28.811 0.963 14.807 1.00 21.28 56 PRO B N 1
ATOM 3307 C CA . PRO B 1 74 ? 28.323 0.282 13.599 1.00 23.39 56 PRO B CA 1
ATOM 3308 C C . PRO B 1 74 ? 29.323 -0.736 13.054 1.00 26.39 56 PRO B C 1
ATOM 3309 O O . PRO B 1 74 ? 30.519 -0.423 12.925 1.00 26.49 56 PRO B O 1
ATOM 3313 N N . GLU B 1 75 ? 28.813 -1.937 12.772 1.00 29.16 57 GLU B N 1
ATOM 3314 C CA . GLU B 1 75 ? 29.595 -3.072 12.290 1.00 32.09 57 GLU B CA 1
ATOM 3315 C C . GLU B 1 75 ? 30.009 -2.943 10.827 1.00 34.11 57 GLU B C 1
ATOM 3316 O O . GLU B 1 75 ? 29.425 -3.594 9.956 1.00 33.31 57 GLU B O 1
ATOM 3318 N N . GLY B 1 76 ? 31.025 -2.110 10.590 1.00 36.79 58 GLY B N 1
ATOM 3319 C CA . GLY B 1 76 ? 31.591 -1.812 9.272 1.00 38.05 58 GLY B CA 1
ATOM 3320 C C . GLY B 1 76 ? 32.634 -0.714 9.430 1.00 39.50 58 GLY B C 1
ATOM 3321 O O . GLY B 1 76 ? 33.824 -0.939 9.228 1.00 39.19 58 GLY B O 1
ATOM 3322 N N . LYS B 1 77 ? 32.165 0.449 9.883 1.00 39.90 59 LYS B N 1
ATOM 3323 C CA . LYS B 1 77 ? 32.952 1.682 9.998 1.00 40.57 59 LYS B CA 1
ATOM 3324 C C . LYS B 1 77 ? 34.048 1.675 11.071 1.00 41.78 59 LYS B C 1
ATOM 3325 O O . LYS B 1 77 ? 34.153 0.740 11.870 1.00 42.00 59 LYS B O 1
ATOM 3327 N N . ASP B 1 78 ? 34.893 2.709 11.044 1.00 42.95 60 ASP B N 1
ATOM 3328 C CA . ASP B 1 78 ? 36.000 2.851 12.001 1.00 43.56 60 ASP B CA 1
ATOM 3329 C C . ASP B 1 78 ? 35.805 3.965 13.069 1.00 32.58 60 ASP B C 1
ATOM 3330 O O . ASP B 1 78 ? 36.778 4.568 13.541 1.00 32.94 60 ASP B O 1
ATOM 3332 N N . PHE B 1 79 ? 34.557 4.209 13.457 1.00 31.21 61 PHE B N 1
ATOM 3333 C CA . PHE B 1 79 ? 34.216 5.213 14.461 1.00 30.06 61 PHE B CA 1
ATOM 3334 C C . PHE B 1 79 ? 33.067 4.690 15.309 1.00 28.80 61 PHE B C 1
ATOM 3335 O O . PHE B 1 79 ? 32.417 3.717 14.940 1.00 28.37 61 PHE B O 1
ATOM 3343 N N . SER B 1 80 ? 32.789 5.354 16.423 1.00 27.99 62 SER B N 1
ATOM 3344 C CA . SER B 1 80 ? 31.635 4.981 17.231 1.00 26.73 62 SER B CA 1
ATOM 3345 C C . SER B 1 80 ? 30.780 6.204 17.457 1.00 25.15 62 SER B C 1
ATOM 3346 O O . SER B 1 80 ? 31.260 7.341 17.387 1.00 25.06 62 SER B O 1
ATOM 3349 N N . ILE B 1 81 ? 29.507 5.964 17.731 1.00 23.66 63 ILE B N 1
ATOM 3350 C CA . ILE B 1 81 ? 28.551 7.041 17.833 1.00 22.14 63 ILE B CA 1
ATOM 3351 C C . ILE B 1 81 ? 28.215 7.315 19.300 1.00 20.81 63 ILE B C 1
ATOM 3352 O O . ILE B 1 81 ? 27.822 6.404 20.033 1.00 20.04 63 ILE B O 1
ATOM 3357 N N . HIS B 1 82 ? 28.428 8.553 19.743 1.00 20.50 64 HIS B N 1
ATOM 3358 C CA . HIS B 1 82 ? 27.939 9.001 21.054 1.00 19.86 64 HIS B CA 1
ATOM 3359 C C . HIS B 1 82 ? 26.987 10.193 20.849 1.00 18.14 64 HIS B C 1
ATOM 3360 O O . HIS B 1 82 ? 26.921 10.735 19.744 1.00 18.43 64 HIS B O 1
ATOM 3367 N N . ARG B 1 83 ? 26.261 10.590 21.896 1.00 16.63 65 ARG B N 1
ATOM 3368 C CA . ARG B 1 83 ? 25.294 11.699 21.837 1.00 14.92 65 ARG B CA 1
ATOM 3369 C C . ARG B 1 83 ? 25.320 12.612 23.080 1.00 13.99 65 ARG B C 1
ATOM 3370 O O . ARG B 1 83 ? 25.519 12.153 24.208 1.00 13.49 65 ARG B O 1
ATOM 3378 N N . LEU B 1 84 ? 25.142 13.912 22.871 1.00 13.45 66 LEU B N 1
ATOM 3379 C CA . LEU B 1 84 ? 25.124 14.867 23.986 1.00 12.88 66 LEU B CA 1
ATOM 3380 C C . LEU B 1 84 ? 23.763 15.560 24.143 1.00 12.18 66 LEU B C 1
ATOM 3381 O O . LEU B 1 84 ? 23.014 15.737 23.169 1.00 11.37 66 LEU B O 1
ATOM 3386 N N . VAL B 1 85 ? 23.480 15.999 25.363 1.00 12.29 67 VAL B N 1
ATOM 3387 C CA . VAL B 1 85 ? 22.340 16.881 25.598 1.00 12.29 67 VAL B CA 1
ATOM 3388 C C . VAL B 1 85 ? 22.855 18.253 25.933 1.00 6.09 67 VAL B C 1
ATOM 3389 O O . VAL B 1 85 ? 23.408 18.475 27.012 1.00 6.16 67 VAL B O 1
ATOM 3393 N N . LEU B 1 86 ? 22.651 19.170 25.006 1.00 6.18 68 LEU B N 1
ATOM 3394 C CA . LEU B 1 86 ? 23.173 20.514 25.119 1.00 6.39 68 LEU B CA 1
ATOM 3395 C C . LEU B 1 86 ? 22.028 21.486 25.107 1.00 8.14 68 LEU B C 1
ATOM 3396 O O . LEU B 1 86 ? 20.891 21.097 24.873 1.00 8.30 68 LEU B O 1
ATOM 3401 N N . GLY B 1 87 ? 22.331 22.757 25.308 1.00 6.65 69 GLY B N 1
ATOM 3402 C CA . GLY B 1 87 ? 21.319 23.782 25.242 1.00 19.07 69 GLY B CA 1
ATOM 3403 C C . GLY B 1 87 ? 21.889 24.944 24.466 1.00 20.28 69 GLY B C 1
ATOM 3404 O O . GLY B 1 87 ? 23.001 24.864 23.954 1.00 20.59 69 GLY B O 1
ATOM 3405 N N . THR B 1 88 ? 21.109 26.007 24.317 1.00 21.13 70 THR B N 1
ATOM 3406 C CA . THR B 1 88 ? 21.615 27.227 23.697 1.00 21.40 70 THR B CA 1
ATOM 3407 C C . THR B 1 88 ? 21.604 28.325 24.749 1.00 21.02 70 THR B C 1
ATOM 3408 O O . THR B 1 88 ? 21.007 28.186 25.817 1.00 19.93 70 THR B O 1
ATOM 3412 N N . HIS B 1 89 ? 22.315 29.402 24.455 1.00 21.95 71 HIS B N 1
ATOM 3413 C CA . HIS B 1 89 ? 22.277 30.577 25.301 1.00 22.61 71 HIS B CA 1
ATOM 3414 C C . HIS B 1 89 ? 22.330 31.756 24.342 1.00 24.69 71 HIS B C 1
ATOM 3415 O O . HIS B 1 89 ? 23.400 32.121 23.859 1.00 25.04 71 HIS B O 1
ATOM 3422 N N . THR B 1 90 ? 21.170 32.299 24.002 1.00 26.48 72 THR B N 1
ATOM 3423 C CA . THR B 1 90 ? 21.111 33.377 23.023 1.00 28.83 72 THR B CA 1
ATOM 3424 C C . THR B 1 90 ? 21.019 34.786 23.580 1.00 31.24 72 THR B C 1
ATOM 3425 O O . THR B 1 90 ? 20.870 34.998 24.783 1.00 31.17 72 THR B O 1
ATOM 3429 N N . SER B 1 91 ? 21.116 35.745 22.668 1.00 33.74 73 SER B N 1
ATOM 3430 C CA . SER B 1 91 ? 21.025 37.154 22.994 1.00 36.81 73 SER B CA 1
ATOM 3431 C C . SER B 1 91 ? 19.829 37.732 22.251 1.00 40.57 73 SER B C 1
ATOM 3432 O O . SER B 1 91 ? 19.987 38.420 21.245 1.00 41.46 73 SER B O 1
ATOM 3435 N N . ASP B 1 92 ? 18.637 37.425 22.757 1.00 30.00 74 ASP B N 1
ATOM 3436 C CA . ASP B 1 92 ? 17.368 37.887 22.191 1.00 30.00 74 ASP B CA 1
ATOM 3437 C C . ASP B 1 92 ? 17.190 37.576 20.701 1.00 30.00 74 ASP B C 1
ATOM 3438 O O . ASP B 1 92 ? 17.283 38.476 19.866 1.00 30.00 74 ASP B O 1
ATOM 3443 N N . GLU B 1 93 ? 16.932 36.314 20.361 1.00 52.55 75 GLU B N 1
ATOM 3444 C CA . GLU B 1 93 ? 16.296 35.346 21.251 1.00 53.10 75 GLU B CA 1
ATOM 3445 C C . GLU B 1 93 ? 16.336 33.946 20.643 1.00 49.51 75 GLU B C 1
ATOM 3446 O O . GLU B 1 93 ? 17.269 33.605 19.919 1.00 49.49 75 GLU B O 1
ATOM 3448 N N . GLN B 1 94 ? 15.308 33.159 20.963 1.00 46.52 76 GLN B N 1
ATOM 3449 C CA . GLN B 1 94 ? 15.112 31.778 20.494 1.00 43.25 76 GLN B CA 1
ATOM 3450 C C . GLN B 1 94 ? 16.172 30.748 20.899 1.00 39.22 76 GLN B C 1
ATOM 3451 O O . GLN B 1 94 ? 17.192 30.586 20.231 1.00 38.36 76 GLN B O 1
ATOM 3457 N N . ASN B 1 95 ? 15.898 30.033 21.986 1.00 36.60 77 ASN B N 1
ATOM 3458 C CA . ASN B 1 95 ? 16.800 29.002 22.489 1.00 32.29 77 ASN B CA 1
ATOM 3459 C C . ASN B 1 95 ? 16.233 27.611 22.215 1.00 28.25 77 ASN B C 1
ATOM 3460 O O . ASN B 1 95 ? 15.027 27.450 22.029 1.00 27.91 77 ASN B O 1
ATOM 3465 N N . HIS B 1 96 ? 17.106 26.609 22.196 1.00 25.13 78 HIS B N 1
ATOM 3466 C CA . HIS B 1 96 ? 16.692 25.248 21.943 1.00 22.15 78 HIS B CA 1
ATOM 3467 C C . HIS B 1 96 ? 17.398 24.306 22.879 1.00 20.28 78 HIS B C 1
ATOM 3468 O O . HIS B 1 96 ? 18.516 24.561 23.301 1.00 20.49 78 HIS B O 1
ATOM 3475 N N . LEU B 1 97 ? 16.684 23.260 23.264 1.00 18.59 79 LEU B N 1
ATOM 3476 C CA . LEU B 1 97 ? 17.282 22.070 23.843 1.00 16.93 79 LEU B CA 1
ATOM 3477 C C . LEU B 1 97 ? 17.867 21.267 22.679 1.00 16.13 79 LEU B C 1
ATOM 3478 O O . LEU B 1 97 ? 17.227 21.072 21.664 1.00 15.20 79 LEU B O 1
ATOM 3483 N N . VAL B 1 98 ? 19.111 20.849 22.805 1.00 16.57 80 VAL B N 1
ATOM 3484 C CA . VAL B 1 98 ? 19.811 20.274 21.667 1.00 16.86 80 VAL B CA 1
ATOM 3485 C C . VAL B 1 98 ? 20.247 18.868 21.974 1.00 16.39 80 VAL B C 1
ATOM 3486 O O . VAL B 1 98 ? 20.765 18.600 23.049 1.00 16.29 80 VAL B O 1
ATOM 3490 N N . ILE B 1 99 ? 20.021 17.978 21.016 1.00 16.34 81 ILE B N 1
ATOM 3491 C CA . ILE B 1 99 ? 20.645 16.677 21.036 1.00 16.53 81 ILE B CA 1
ATOM 3492 C C . ILE B 1 99 ? 21.610 16.646 19.865 1.00 17.34 81 ILE B C 1
ATOM 3493 O O . ILE B 1 99 ? 21.231 16.849 18.705 1.00 16.47 81 ILE B O 1
ATOM 3498 N N . ALA B 1 100 ? 22.867 16.401 20.183 1.00 19.68 82 ALA B N 1
ATOM 3499 C CA . ALA B 1 100 ? 23.891 16.307 19.176 1.00 21.10 82 ALA B CA 1
ATOM 3500 C C . ALA B 1 100 ? 24.459 14.914 19.273 1.00 23.35 82 ALA B C 1
ATOM 3501 O O . ALA B 1 100 ? 24.618 14.391 20.387 1.00 23.43 82 ALA B O 1
ATOM 3503 N N . SER B 1 101 ? 24.784 14.329 18.119 1.00 25.31 83 SER B N 1
ATOM 3504 C CA . SER B 1 101 ? 25.450 13.042 18.078 1.00 26.46 83 SER B CA 1
ATOM 3505 C C . SER B 1 101 ? 26.915 13.291 17.756 1.00 26.39 83 SER B C 1
ATOM 3506 O O . SER B 1 101 ? 27.248 14.246 17.049 1.00 25.28 83 SER B O 1
ATOM 3509 N N . VAL B 1 102 ? 27.791 12.480 18.336 1.00 27.69 84 VAL B N 1
ATOM 3510 C CA . VAL B 1 102 ? 29.225 12.654 18.163 1.00 27.42 84 VAL B CA 1
ATOM 3511 C C . VAL B 1 102 ? 29.872 11.384 17.640 1.00 28.17 84 VAL B C 1
ATOM 3512 O O . VAL B 1 102 ? 29.722 10.308 18.237 1.00 28.20 84 VAL B O 1
ATOM 3516 N N . GLN B 1 103 ? 30.606 11.502 16.537 1.00 28.78 85 GLN B N 1
ATOM 3517 C CA . GLN B 1 103 ? 31.332 10.356 16.019 1.00 29.33 85 GLN B CA 1
ATOM 3518 C C . GLN B 1 103 ? 32.751 10.382 16.517 1.00 31.40 85 GLN B C 1
ATOM 3519 O O . GLN B 1 103 ? 33.485 11.319 16.218 1.00 31.75 85 GLN B O 1
ATOM 3525 N N . LEU B 1 104 ? 33.137 9.356 17.268 1.00 33.22 86 LEU B N 1
ATOM 3526 C CA . LEU B 1 104 ? 34.487 9.258 17.807 1.00 35.45 86 LEU B CA 1
ATOM 3527 C C . LEU B 1 104 ? 35.264 8.145 17.113 1.00 39.01 86 LEU B C 1
ATOM 3528 O O . LEU B 1 104 ? 34.771 7.026 16.982 1.00 39.44 86 LEU B O 1
ATOM 3533 N N . PRO B 1 105 ? 36.487 8.455 16.663 1.00 41.50 87 PRO B N 1
ATOM 3534 C CA . PRO B 1 105 ? 37.357 7.497 15.973 1.00 43.14 87 PRO B CA 1
ATOM 3535 C C . PRO B 1 105 ? 37.657 6.262 16.816 1.00 44.27 87 PRO B C 1
ATOM 3536 O O . PRO B 1 105 ? 37.777 6.358 18.035 1.00 43.73 87 PRO B O 1
ATOM 3540 N N . ASN B 1 106 ? 37.778 5.113 16.161 1.00 46.16 88 ASN B N 1
ATOM 3541 C CA . ASN B 1 106 ? 38.072 3.865 16.852 1.00 47.40 88 ASN B CA 1
ATOM 3542 C C . ASN B 1 106 ? 39.576 3.645 16.927 1.00 48.04 88 ASN B C 1
ATOM 3543 O O . ASN B 1 106 ? 40.354 4.478 16.464 1.00 48.17 88 ASN B O 1
ATOM 3548 N N . ASP B 1 107 ? 39.982 2.522 17.509 1.00 30.00 89 ASP B N 1
ATOM 3549 C CA . ASP B 1 107 ? 41.398 2.199 17.641 1.00 30.00 89 ASP B CA 1
ATOM 3550 C C . ASP B 1 107 ? 42.102 2.247 16.289 1.00 30.00 89 ASP B C 1
ATOM 3551 O O . ASP B 1 107 ? 43.160 2.859 16.151 1.00 30.00 89 ASP B O 1
ATOM 3553 N N . ASP B 1 108 ? 41.505 1.599 15.295 1.00 30.00 90 ASP B N 1
ATOM 3554 C CA . ASP B 1 108 ? 42.071 1.569 13.953 1.00 30.00 90 ASP B CA 1
ATOM 3555 C C . ASP B 1 108 ? 41.377 2.577 13.041 1.00 30.00 90 ASP B C 1
ATOM 3556 O O . ASP B 1 108 ? 41.682 3.770 13.069 1.00 30.00 90 ASP B O 1
ATOM 3558 N N . GLY B 1 131 ? 35.618 11.750 14.130 1.00 55.43 113 GLY B N 1
ATOM 3559 C CA . GLY B 1 131 ? 35.007 12.355 12.965 1.00 53.59 113 GLY B CA 1
ATOM 3560 C C . GLY B 1 131 ? 34.426 13.704 13.335 1.00 48.39 113 GLY B C 1
ATOM 3561 O O . GLY B 1 131 ? 35.053 14.500 14.042 1.00 47.23 113 GLY B O 1
ATOM 3562 N N . LYS B 1 132 ? 33.238 13.987 12.806 1.00 44.64 114 LYS B N 1
ATOM 3563 C CA . LYS B 1 132 ? 32.656 15.330 12.956 1.00 44.62 114 LYS B CA 1
ATOM 3564 C C . LYS B 1 132 ? 31.326 15.226 13.732 1.00 43.19 114 LYS B C 1
ATOM 3565 O O . LYS B 1 132 ? 30.684 14.184 13.710 1.00 42.42 114 LYS B O 1
ATOM 3571 N N . ILE B 1 133 ? 30.902 16.332 14.345 1.00 42.11 115 ILE B N 1
ATOM 3572 C CA . ILE B 1 133 ? 29.796 16.380 15.295 1.00 40.87 115 ILE B CA 1
ATOM 3573 C C . ILE B 1 133 ? 28.625 17.149 14.708 1.00 40.12 115 ILE B C 1
ATOM 3574 O O . ILE B 1 133 ? 28.784 18.305 14.313 1.00 40.92 115 ILE B O 1
ATOM 3579 N N . GLU B 1 134 ? 27.450 16.530 14.677 1.00 38.50 116 GLU B N 1
ATOM 3580 C CA . GLU B 1 134 ? 26.271 17.197 14.147 1.00 36.83 116 GLU B CA 1
ATOM 3581 C C . GLU B 1 134 ? 25.067 17.158 15.097 1.00 36.05 116 GLU B C 1
ATOM 3582 O O . GLU B 1 134 ? 25.035 16.424 16.090 1.00 35.76 116 GLU B O 1
ATOM 3588 N N . ILE B 1 135 ? 24.064 17.951 14.751 1.00 35.42 117 ILE B N 1
ATOM 3589 C CA . ILE B 1 135 ? 22.860 18.084 15.549 1.00 34.72 117 ILE B CA 1
ATOM 3590 C C . ILE B 1 135 ? 21.846 17.004 15.164 1.00 34.14 117 ILE B C 1
ATOM 3591 O O . ILE B 1 135 ? 21.674 16.693 13.983 1.00 33.19 117 ILE B O 1
ATOM 3596 N N . GLU B 1 136 ? 21.231 16.369 16.159 1.00 34.75 118 GLU B N 1
ATOM 3597 C CA . GLU B 1 136 ? 20.180 15.398 15.868 1.00 35.21 118 GLU B CA 1
ATOM 3598 C C . GLU B 1 136 ? 18.775 15.985 15.923 1.00 34.95 118 GLU B C 1
ATOM 3599 O O . GLU B 1 136 ? 17.935 15.627 15.116 1.00 34.92 118 GLU B O 1
ATOM 3605 N N . ILE B 1 137 ? 18.540 16.874 16.885 1.00 34.36 119 ILE B N 1
ATOM 3606 C CA . ILE B 1 137 ? 17.243 17.511 17.055 1.00 34.29 119 ILE B CA 1
ATOM 3607 C C . ILE B 1 137 ? 17.262 18.774 17.937 1.00 34.48 119 ILE B C 1
ATOM 3608 O O . ILE B 1 137 ? 17.923 18.817 18.974 1.00 34.00 119 ILE B O 1
ATOM 3613 N N . LYS B 1 138 ? 16.540 19.804 17.493 1.00 35.69 120 LYS B N 1
ATOM 3614 C CA . LYS B 1 138 ? 16.323 21.013 18.283 1.00 35.13 120 LYS B CA 1
ATOM 3615 C C . LYS B 1 138 ? 14.886 21.077 18.820 1.00 33.58 120 LYS B C 1
ATOM 3616 O O . LYS B 1 138 ? 13.921 20.741 18.119 1.00 33.53 120 LYS B O 1
ATOM 3622 N N . ILE B 1 139 ? 14.754 21.483 20.078 1.00 32.53 121 ILE B N 1
ATOM 3623 C CA . ILE B 1 139 ? 13.449 21.636 20.698 1.00 30.82 121 ILE B CA 1
ATOM 3624 C C . ILE B 1 139 ? 13.303 23.019 21.301 1.00 27.92 121 ILE B C 1
ATOM 3625 O O . ILE B 1 139 ? 14.120 23.429 22.138 1.00 27.37 121 ILE B O 1
ATOM 3630 N N . ASN B 1 140 ? 12.257 23.734 20.887 1.00 25.59 122 ASN B N 1
ATOM 3631 C CA . ASN B 1 140 ? 12.044 25.109 21.345 1.00 23.19 122 ASN B CA 1
ATOM 3632 C C . ASN B 1 140 ? 11.997 25.192 22.874 1.00 21.25 122 ASN B C 1
ATOM 3633 O O . ASN B 1 140 ? 11.372 24.365 23.547 1.00 20.32 122 ASN B O 1
ATOM 3638 N N . HIS B 1 141 ? 12.652 26.215 23.407 1.00 20.46 123 HIS B N 1
ATOM 3639 C CA . HIS B 1 141 ? 12.860 26.340 24.848 1.00 19.65 123 HIS B CA 1
ATOM 3640 C C . HIS B 1 141 ? 12.584 27.767 25.345 1.00 20.56 123 HIS B C 1
ATOM 3641 O O . HIS B 1 141 ? 13.085 28.735 24.762 1.00 20.13 123 HIS B O 1
ATOM 3648 N N . GLU B 1 142 ? 11.832 27.886 26.442 1.00 22.15 124 GLU B N 1
ATOM 3649 C CA . GLU B 1 142 ? 11.543 29.184 27.065 1.00 23.06 124 GLU B CA 1
ATOM 3650 C C . GLU B 1 142 ? 12.811 29.806 27.687 1.00 22.49 124 GLU B C 1
ATOM 3651 O O . GLU B 1 142 ? 13.083 29.627 28.891 1.00 22.73 124 GLU B O 1
ATOM 3657 N N . GLY B 1 143 ? 13.607 30.508 26.882 1.00 21.83 125 GLY B N 1
ATOM 3658 C CA . GLY B 1 143 ? 14.791 31.161 27.424 1.00 21.68 125 GLY B CA 1
ATOM 3659 C C . GLY B 1 143 ? 16.001 30.241 27.391 1.00 20.73 125 GLY B C 1
ATOM 3660 O O . GLY B 1 143 ? 15.923 29.119 26.895 1.00 18.71 125 GLY B O 1
ATOM 3661 N N . GLU B 1 144 ? 17.136 30.715 27.892 1.00 22.49 126 GLU B N 1
ATOM 3662 C CA . GLU B 1 144 ? 18.356 29.909 27.854 1.00 22.55 126 GLU B CA 1
ATOM 3663 C C . GLU B 1 144 ? 18.161 28.620 28.638 1.00 22.19 126 GLU B C 1
ATOM 3664 O O . GLU B 1 144 ? 17.307 28.542 29.519 1.00 24.03 126 GLU B O 1
ATOM 3670 N N . VAL B 1 145 ? 18.880 27.577 28.252 1.00 19.06 127 VAL B N 1
ATOM 3671 C CA . VAL B 1 145 ? 18.848 26.349 29.017 1.00 17.35 127 VAL B CA 1
ATOM 3672 C C . VAL B 1 145 ? 19.953 26.423 30.081 1.00 18.60 127 VAL B C 1
ATOM 3673 O O . VAL B 1 145 ? 21.129 26.174 29.798 1.00 7.18 127 VAL B O 1
ATOM 3677 N N . ASN B 1 146 ? 19.566 26.711 31.316 1.00 21.36 128 ASN B N 1
ATOM 3678 C CA . ASN B 1 146 ? 20.534 26.871 32.389 1.00 21.32 128 ASN B CA 1
ATOM 3679 C C . ASN B 1 146 ? 21.196 25.525 32.650 1.00 19.26 128 ASN B C 1
ATOM 3680 O O . ASN B 1 146 ? 22.385 25.455 32.910 1.00 18.94 128 ASN B O 1
ATOM 3685 N N . ARG B 1 147 ? 20.424 24.459 32.466 1.00 17.63 129 ARG B N 1
ATOM 3686 C CA . ARG B 1 147 ? 20.918 23.101 32.635 1.00 16.07 129 ARG B CA 1
ATOM 3687 C C . ARG B 1 147 ? 19.948 22.082 32.048 1.00 15.20 129 ARG B C 1
ATOM 3688 O O . ARG B 1 147 ? 18.732 22.228 32.189 1.00 15.32 129 ARG B O 1
ATOM 3696 N N . ALA B 1 148 ? 20.497 21.041 31.417 1.00 14.30 130 ALA B N 1
ATOM 3697 C CA . ALA B 1 148 ? 19.706 19.926 30.877 1.00 13.19 130 ALA B CA 1
ATOM 3698 C C . ALA B 1 148 ? 20.200 18.625 31.480 1.00 11.77 130 ALA B C 1
ATOM 3699 O O . ALA B 1 148 ? 21.404 18.361 31.499 1.00 11.27 130 ALA B O 1
ATOM 3701 N N . ARG B 1 149 ? 19.279 17.829 32.016 1.00 10.90 131 ARG B N 1
ATOM 3702 C CA . ARG B 1 149 ? 19.654 16.553 32.638 1.00 9.85 131 ARG B CA 1
ATOM 3703 C C . ARG B 1 149 ? 18.662 15.446 32.303 1.00 9.29 131 ARG B C 1
ATOM 3704 O O . ARG B 1 149 ? 17.466 15.590 32.541 1.00 9.32 131 ARG B O 1
ATOM 3712 N N . TYR B 1 150 ? 19.149 14.343 31.743 1.00 8.91 132 TYR B N 1
ATOM 3713 C CA . TYR B 1 150 ? 18.265 13.231 31.453 1.00 8.67 132 TYR B CA 1
ATOM 3714 C C . TYR B 1 150 ? 17.972 12.391 32.697 1.00 8.89 132 TYR B C 1
ATOM 3715 O O . TYR B 1 150 ? 18.754 12.350 33.669 1.00 8.82 132 TYR B O 1
ATOM 3724 N N . MET B 1 151 ? 16.827 11.720 32.663 1.00 9.20 133 MET B N 1
ATOM 3725 C CA . MET B 1 151 ? 16.475 10.793 33.724 1.00 9.63 133 MET B CA 1
ATOM 3726 C C . MET B 1 151 ? 17.073 9.413 33.452 1.00 10.11 133 MET B C 1
ATOM 3727 O O . MET B 1 151 ? 16.896 8.862 32.361 1.00 9.66 133 MET B O 1
ATOM 3732 N N . PRO B 1 152 ? 17.800 8.859 34.431 1.00 10.98 134 PRO B N 1
ATOM 3733 C CA . PRO B 1 152 ? 18.433 7.546 34.266 1.00 11.59 134 PRO B CA 1
ATOM 3734 C C . PRO B 1 152 ? 17.419 6.450 33.930 1.00 12.18 134 PRO B C 1
ATOM 3735 O O . PRO B 1 152 ? 17.710 5.598 33.073 1.00 11.08 134 PRO B O 1
ATOM 3739 N N . GLN B 1 153 ? 16.239 6.501 34.555 1.00 14.16 135 GLN B N 1
ATOM 3740 C CA . GLN B 1 153 ? 15.231 5.461 34.368 1.00 14.77 135 GLN B CA 1
ATOM 3741 C C . GLN B 1 153 ? 14.541 5.629 33.016 1.00 14.00 135 GLN B C 1
ATOM 3742 O O . GLN B 1 153 ? 13.981 4.683 32.471 1.00 14.66 135 GLN B O 1
ATOM 3748 N N . ASN B 1 154 ? 14.583 6.825 32.456 1.00 12.59 136 ASN B N 1
ATOM 3749 C CA . ASN B 1 154 ? 14.103 6.998 31.092 1.00 11.48 136 ASN B CA 1
ATOM 3750 C C . ASN B 1 154 ? 14.822 8.151 30.419 1.00 10.35 136 ASN B C 1
ATOM 3751 O O . ASN B 1 154 ? 14.428 9.305 30.581 1.00 10.06 136 ASN B O 1
ATOM 3756 N N . PRO B 1 155 ? 15.895 7.837 29.676 1.00 9.73 137 PRO B N 1
ATOM 3757 C CA . PRO B 1 155 ? 16.798 8.814 29.076 1.00 8.94 137 PRO B CA 1
ATOM 3758 C C . PRO B 1 155 ? 16.137 9.590 27.955 1.00 8.12 137 PRO B C 1
ATOM 3759 O O . PRO B 1 155 ? 16.733 10.476 27.373 1.00 5.44 137 PRO B O 1
ATOM 3763 N N . CYS B 1 156 ? 14.890 9.257 27.675 1.00 7.69 138 CYS B N 1
ATOM 3764 C CA . CYS B 1 156 ? 14.102 10.010 26.721 1.00 7.46 138 CYS B CA 1
ATOM 3765 C C . CYS B 1 156 ? 13.700 11.282 27.442 1.00 7.68 138 CYS B C 1
ATOM 3766 O O . CYS B 1 156 ? 13.579 12.364 26.846 1.00 7.49 138 CYS B O 1
ATOM 3769 N N . ILE B 1 157 ? 13.502 11.129 28.747 1.00 8.37 139 ILE B N 1
ATOM 3770 C CA . ILE B 1 157 ? 13.165 12.239 29.623 1.00 9.04 139 ILE B CA 1
ATOM 3771 C C . ILE B 1 157 ? 14.344 13.106 29.981 1.00 8.73 139 ILE B C 1
ATOM 3772 O O . ILE B 1 157 ? 15.368 12.623 30.451 1.00 8.44 139 ILE B O 1
ATOM 3777 N N . ILE B 1 158 ? 14.162 14.393 29.731 1.00 8.86 140 ILE B N 1
ATOM 3778 C CA . ILE B 1 158 ? 15.137 15.410 30.029 1.00 9.19 140 ILE B CA 1
ATOM 3779 C C . ILE B 1 158 ? 14.445 16.527 30.787 1.00 10.37 140 ILE B C 1
ATOM 3780 O O . ILE B 1 158 ? 13.366 16.981 30.393 1.00 10.89 140 ILE B O 1
ATOM 3785 N N . ALA B 1 159 ? 15.049 16.961 31.884 1.00 10.97 141 ALA B N 1
ATOM 3786 C CA . ALA B 1 159 ? 14.511 18.091 32.622 1.00 11.47 141 ALA B CA 1
ATOM 3787 C C . ALA B 1 159 ? 15.469 19.245 32.405 1.00 12.57 141 ALA B C 1
ATOM 3788 O O . ALA B 1 159 ? 16.682 19.045 32.337 1.00 12.48 141 ALA B O 1
ATOM 3790 N N . THR B 1 160 ? 14.916 20.440 32.240 1.00 13.88 142 THR B N 1
ATOM 3791 C CA . THR B 1 160 ? 15.710 21.635 31.986 1.00 15.03 142 THR B CA 1
ATOM 3792 C C . THR B 1 160 ? 15.395 22.754 32.990 1.00 16.03 142 THR B C 1
ATOM 3793 O O . THR B 1 160 ? 14.298 22.841 33.521 1.00 16.06 142 THR B O 1
ATOM 3797 N N . LYS B 1 161 ? 16.400 23.555 33.305 1.00 17.20 143 LYS B N 1
ATOM 3798 C CA . LYS B 1 161 ? 16.231 24.754 34.110 1.00 18.68 143 LYS B CA 1
ATOM 3799 C C . LYS B 1 161 ? 16.270 25.987 33.200 1.00 20.61 143 LYS B C 1
ATOM 3800 O O . LYS B 1 161 ? 17.214 26.163 32.435 1.00 20.01 143 LYS B O 1
ATOM 3806 N N . THR B 1 162 ? 15.242 26.824 33.267 1.00 23.49 144 THR B N 1
ATOM 3807 C CA . THR B 1 162 ? 15.162 28.034 32.447 1.00 26.39 144 THR B CA 1
ATOM 3808 C C . THR B 1 162 ? 15.542 29.236 33.326 1.00 30.27 144 THR B C 1
ATOM 3809 O O . THR B 1 162 ? 15.807 29.057 34.527 1.00 30.92 144 THR B O 1
ATOM 3813 N N . PRO B 1 163 ? 15.654 30.448 32.736 1.00 32.72 145 PRO B N 1
ATOM 3814 C CA . PRO B 1 163 ? 15.865 31.588 33.633 1.00 34.30 145 PRO B CA 1
ATOM 3815 C C . PRO B 1 163 ? 14.568 32.105 34.249 1.00 35.78 145 PRO B C 1
ATOM 3816 O O . PRO B 1 163 ? 14.603 32.978 35.118 1.00 35.70 145 PRO B O 1
ATOM 3820 N N . SER B 1 164 ? 13.452 31.516 33.830 1.00 37.61 146 SER B N 1
ATOM 3821 C CA . SER B 1 164 ? 12.110 32.034 34.112 1.00 38.93 146 SER B CA 1
ATOM 3822 C C . SER B 1 164 ? 11.327 31.490 35.304 1.00 39.90 146 SER B C 1
ATOM 3823 O O . SER B 1 164 ? 10.095 31.587 35.319 1.00 41.14 146 SER B O 1
ATOM 3826 N N . SER B 1 165 ? 12.033 30.961 36.297 1.00 37.50 147 SER B N 1
ATOM 3827 C CA . SER B 1 165 ? 11.439 30.350 37.510 1.00 35.87 147 SER B CA 1
ATOM 3828 C C . SER B 1 165 ? 11.049 28.881 37.306 1.00 34.19 147 SER B C 1
ATOM 3829 O O . SER B 1 165 ? 11.234 28.023 38.182 1.00 33.50 147 SER B O 1
ATOM 3832 N N . ASP B 1 166 ? 10.474 28.611 36.148 1.00 33.75 148 ASP B N 1
ATOM 3833 C CA . ASP B 1 166 ? 9.957 27.287 35.811 1.00 31.14 148 ASP B CA 1
ATOM 3834 C C . ASP B 1 166 ? 11.039 26.184 35.712 1.00 28.32 148 ASP B C 1
ATOM 3835 O O . ASP B 1 166 ? 12.166 26.416 35.239 1.00 28.00 148 ASP B O 1
ATOM 3840 N N . VAL B 1 167 ? 10.712 24.995 36.205 1.00 26.17 149 VAL B N 1
ATOM 3841 C CA . VAL B 1 167 ? 11.454 23.816 35.788 1.00 23.70 149 VAL B CA 1
ATOM 3842 C C . VAL B 1 167 ? 10.578 23.019 34.801 1.00 21.76 149 VAL B C 1
ATOM 3843 O O . VAL B 1 167 ? 9.424 22.676 35.087 1.00 21.42 149 VAL B O 1
ATOM 3847 N N . LEU B 1 168 ? 11.161 22.708 33.649 1.00 20.18 150 LEU B N 1
ATOM 3848 C CA . LEU B 1 168 ? 10.439 22.084 32.568 1.00 18.65 150 LEU B CA 1
ATOM 3849 C C . LEU B 1 168 ? 10.877 20.659 32.371 1.00 17.46 150 LEU B C 1
ATOM 3850 O O . LEU B 1 168 ? 12.045 20.326 32.550 1.00 17.46 150 LEU B O 1
ATOM 3855 N N . VAL B 1 169 ? 9.945 19.822 31.943 1.00 16.39 151 VAL B N 1
ATOM 3856 C CA . VAL B 1 169 ? 10.298 18.447 31.638 1.00 15.17 151 VAL B CA 1
ATOM 3857 C C . VAL B 1 169 ? 9.980 18.142 30.177 1.00 14.25 151 VAL B C 1
ATOM 3858 O O . VAL B 1 169 ? 8.853 18.340 29.721 1.00 14.07 151 VAL B O 1
ATOM 3862 N N . PHE B 1 170 ? 10.999 17.685 29.451 1.00 13.54 152 PHE B N 1
ATOM 3863 C CA . PHE B 1 170 ? 10.857 17.307 28.049 1.00 13.00 152 PHE B CA 1
ATOM 3864 C C . PHE B 1 170 ? 11.059 15.812 27.877 1.00 11.74 152 PHE B C 1
ATOM 3865 O O . PHE B 1 170 ? 11.728 15.172 28.687 1.00 10.57 152 PHE B O 1
ATOM 3873 N N . ASP B 1 171 ? 10.346 15.282 26.880 1.00 11.98 153 ASP B N 1
ATOM 3874 C CA . ASP B 1 171 ? 10.539 13.977 26.236 1.00 11.83 153 ASP B CA 1
ATOM 3875 C C . ASP B 1 171 ? 10.826 14.295 24.763 1.00 12.12 153 ASP B C 1
ATOM 3876 O O . ASP B 1 171 ? 9.898 14.672 24.027 1.00 12.39 153 ASP B O 1
ATOM 3881 N N . TYR B 1 172 ? 12.081 14.187 24.334 1.00 12.32 154 TYR B N 1
ATOM 3882 C CA . TYR B 1 172 ? 12.491 14.657 22.991 1.00 12.92 154 TYR B CA 1
ATOM 3883 C C . TYR B 1 172 ? 12.002 13.780 21.853 1.00 12.82 154 TYR B C 1
ATOM 3884 O O . TYR B 1 172 ? 12.035 14.168 20.677 1.00 12.25 154 TYR B O 1
ATOM 3893 N N . THR B 1 173 ? 11.547 12.588 22.215 1.00 13.84 155 THR B N 1
ATOM 3894 C CA . THR B 1 173 ? 10.974 11.670 21.246 1.00 14.22 155 THR B CA 1
ATOM 3895 C C . THR B 1 173 ? 9.519 12.062 20.926 1.00 14.95 155 THR B C 1
ATOM 3896 O O . THR B 1 173 ? 8.816 11.354 20.208 1.00 14.83 155 THR B O 1
ATOM 3900 N N . LYS B 1 174 ? 9.082 13.205 21.441 1.00 15.88 156 LYS B N 1
ATOM 3901 C CA . LYS B 1 174 ? 7.702 13.619 21.279 1.00 17.23 156 LYS B CA 1
ATOM 3902 C C . LYS B 1 174 ? 7.637 15.054 20.750 1.00 17.61 156 LYS B C 1
ATOM 3903 O O . LYS B 1 174 ? 6.672 15.778 20.974 1.00 17.63 156 LYS B O 1
ATOM 3909 N N . HIS B 1 175 ? 8.693 15.434 20.036 1.00 18.20 157 HIS B N 1
ATOM 3910 C CA . HIS B 1 175 ? 8.880 16.759 19.433 1.00 18.67 157 HIS B CA 1
ATOM 3911 C C . HIS B 1 175 ? 9.571 16.548 18.064 1.00 19.19 157 HIS B C 1
ATOM 3912 O O . HIS B 1 175 ? 10.310 15.586 17.903 1.00 18.76 157 HIS B O 1
ATOM 3919 N N . PRO B 1 176 ? 9.321 17.425 17.072 1.00 20.26 158 PRO B N 1
ATOM 3920 C CA . PRO B 1 176 ? 9.934 17.272 15.735 1.00 21.27 158 PRO B CA 1
ATOM 3921 C C . PRO B 1 176 ? 11.434 17.551 15.699 1.00 23.11 158 PRO B C 1
ATOM 3922 O O . PRO B 1 176 ? 11.917 18.353 16.509 1.00 23.78 158 PRO B O 1
ATOM 3926 N N . SER B 1 177 ? 12.168 16.895 14.799 1.00 24.09 159 SER B N 1
ATOM 3927 C CA . SER B 1 177 ? 13.584 17.221 14.613 1.00 25.00 159 SER B CA 1
ATOM 3928 C C . SER B 1 177 ? 13.704 18.650 14.097 1.00 25.88 159 SER B C 1
ATOM 3929 O O . SER B 1 177 ? 14.711 19.330 14.349 1.00 25.85 159 SER B O 1
ATOM 3932 N N . LYS B 1 178 ? 12.676 19.078 13.352 1.00 26.78 160 LYS B N 1
ATO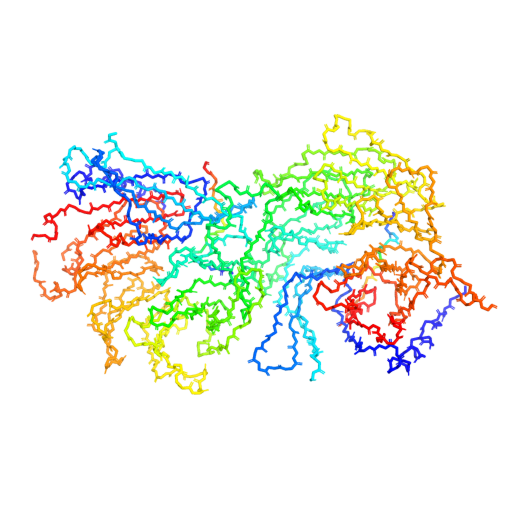M 3933 C CA . LYS B 1 178 ? 12.539 20.462 12.884 1.00 27.47 160 LYS B CA 1
ATOM 3934 C C . LYS B 1 178 ? 11.520 21.237 13.728 1.00 27.58 160 LYS B C 1
ATOM 3935 O O . LYS B 1 178 ? 10.309 21.059 13.568 1.00 27.05 160 LYS B O 1
ATOM 3937 N N . PRO B 1 179 ? 12.015 22.144 14.585 1.00 28.71 161 PRO B N 1
ATOM 3938 C CA . PRO B 1 179 ? 11.196 22.898 15.543 1.00 30.11 161 PRO B CA 1
ATOM 3939 C C . PRO B 1 179 ? 10.210 23.842 14.869 1.00 32.21 161 PRO B C 1
ATOM 3940 O O . PRO B 1 179 ? 10.500 24.357 13.787 1.00 33.06 161 PRO B O 1
ATOM 3944 N N . ASP B 1 180 ? 9.070 24.068 15.517 1.00 33.22 162 ASP B N 1
ATOM 3945 C CA . ASP B 1 180 ? 8.074 25.012 15.037 1.00 34.62 162 ASP B CA 1
ATOM 3946 C C . ASP B 1 180 ? 8.655 26.418 15.091 1.00 34.67 162 ASP B C 1
ATOM 3947 O O . ASP B 1 180 ? 8.945 26.924 16.176 1.00 34.14 162 ASP B O 1
ATOM 3952 N N . PRO B 1 181 ? 8.793 27.061 13.917 1.00 35.64 163 PRO B N 1
ATOM 3953 C CA . PRO B 1 181 ? 9.400 28.387 13.710 1.00 36.18 163 PRO B CA 1
ATOM 3954 C C . PRO B 1 181 ? 8.725 29.505 14.505 1.00 36.11 163 PRO B C 1
ATOM 3955 O O . PRO B 1 181 ? 9.310 30.578 14.680 1.00 35.91 163 PRO B O 1
ATOM 3959 N N . SER B 1 182 ? 7.509 29.251 14.974 1.00 36.37 164 SER B N 1
ATOM 3960 C CA . SER B 1 182 ? 6.819 30.184 15.853 1.00 37.51 164 SER B CA 1
ATOM 3961 C C . SER B 1 182 ? 7.675 30.506 17.082 1.00 37.71 164 SER B C 1
ATOM 3962 O O . SER B 1 182 ? 7.599 31.602 17.641 1.00 38.41 164 SER B O 1
ATOM 3965 N N . GLY B 1 183 ? 8.501 29.545 17.485 1.00 37.13 165 GLY B N 1
ATOM 3966 C CA . GLY B 1 183 ? 9.376 29.716 18.628 1.00 36.99 165 GLY B CA 1
ATOM 3967 C C . GLY B 1 183 ? 8.725 29.216 19.896 1.00 36.82 165 GLY B C 1
ATOM 3968 O O . GLY B 1 183 ? 9.316 29.255 20.984 1.00 37.00 165 GLY B O 1
ATOM 3969 N N . GLU B 1 184 ? 7.504 28.719 19.744 1.00 36.33 166 GLU B N 1
ATOM 3970 C CA . GLU B 1 184 ? 6.716 28.264 20.880 1.00 35.75 166 GLU B CA 1
ATOM 3971 C C . GLU B 1 184 ? 7.295 27.067 21.655 1.00 34.26 166 GLU B C 1
ATOM 3972 O O . GLU B 1 184 ? 7.764 26.081 21.069 1.00 33.54 166 GLU B O 1
ATOM 3978 N N . CYS B 1 185 ? 7.244 27.182 22.983 1.00 33.36 167 CYS B N 1
ATOM 3979 C CA . CYS B 1 185 ? 7.627 26.102 23.879 1.00 32.12 167 CYS B CA 1
ATOM 3980 C C . CYS B 1 185 ? 6.411 25.383 24.448 1.00 31.12 167 CYS B C 1
ATOM 3981 O O . CYS B 1 185 ? 5.539 26.001 25.078 1.00 31.09 167 CYS B O 1
ATOM 3984 N N . ASN B 1 186 ? 6.384 24.070 24.233 1.00 30.05 168 ASN B N 1
ATOM 3985 C CA . ASN B 1 186 ? 5.341 23.206 24.759 1.00 29.29 168 ASN B CA 1
ATOM 3986 C C . ASN B 1 186 ? 5.946 22.030 25.540 1.00 27.75 168 ASN B C 1
ATOM 3987 O O . ASN B 1 186 ? 6.127 20.936 25.002 1.00 26.96 168 ASN B O 1
ATOM 3992 N N . PRO B 1 187 ? 6.275 22.269 26.819 1.00 27.43 169 PRO B N 1
ATOM 3993 C CA . PRO B 1 187 ? 6.911 21.284 27.699 1.00 26.72 169 PRO B CA 1
ATOM 3994 C C . PRO B 1 187 ? 5.886 20.272 28.171 1.00 25.56 169 PRO B C 1
ATOM 3995 O O . PRO B 1 187 ? 4.716 20.638 28.253 1.00 25.71 169 PRO B O 1
ATOM 3999 N N . ASP B 1 188 ? 6.313 19.050 28.482 1.00 24.37 170 ASP B N 1
ATOM 4000 C CA . ASP B 1 188 ? 5.412 17.979 28.900 1.00 23.60 170 ASP B CA 1
ATOM 4001 C C . ASP B 1 188 ? 5.000 18.127 30.377 1.00 23.04 170 ASP B C 1
ATOM 4002 O O . ASP B 1 188 ? 3.949 17.629 30.814 1.00 22.75 170 ASP B O 1
ATOM 4007 N N . LEU B 1 189 ? 5.819 18.847 31.135 1.00 22.78 171 LEU B N 1
ATOM 4008 C CA . LEU B 1 189 ? 5.485 19.163 32.514 1.00 22.97 171 LEU B CA 1
ATOM 4009 C C . LEU B 1 189 ? 6.011 20.564 32.877 1.00 23.87 171 LEU B C 1
ATOM 4010 O O . LEU B 1 189 ? 6.984 21.053 32.293 1.00 24.27 171 LEU B O 1
ATOM 4015 N N . ARG B 1 190 ? 5.348 21.207 33.834 1.00 23.92 172 ARG B N 1
ATOM 4016 C CA . ARG B 1 190 ? 5.785 22.490 34.33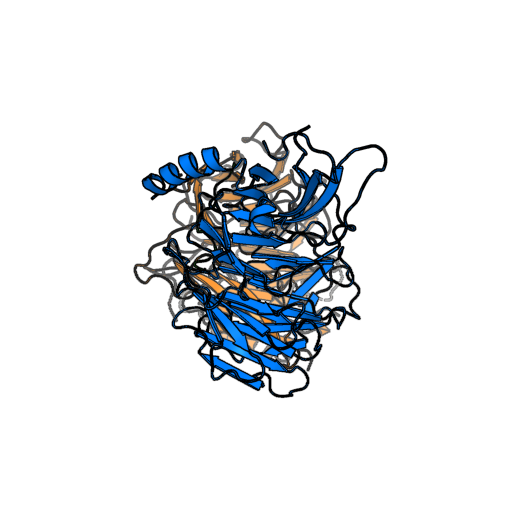8 1.00 23.39 172 ARG B CA 1
ATOM 4017 C C . ARG B 1 190 ? 5.855 22.326 35.826 1.00 23.42 172 ARG B C 1
ATOM 4018 O O . ARG B 1 190 ? 4.831 22.136 36.485 1.00 23.49 172 ARG B O 1
ATOM 4026 N N . LEU B 1 191 ? 7.072 22.403 36.353 1.00 23.23 173 LEU B N 1
ATOM 4027 C CA . LEU B 1 191 ? 7.314 22.134 37.758 1.00 23.14 173 LEU B CA 1
ATOM 4028 C C . LEU B 1 191 ? 7.394 23.458 38.498 1.00 23.67 173 LEU B C 1
ATOM 4029 O O . LEU B 1 191 ? 8.153 24.349 38.106 1.00 22.71 173 LEU B O 1
ATOM 4034 N N . ARG B 1 192 ? 6.556 23.609 39.524 1.00 24.97 174 ARG B N 1
ATOM 4035 C CA . ARG B 1 192 ? 6.466 24.870 40.250 1.00 26.15 174 ARG B CA 1
ATOM 4036 C C . ARG B 1 192 ? 6.907 24.804 41.715 1.00 26.95 174 ARG B C 1
ATOM 4037 O O . ARG B 1 192 ? 6.642 23.844 42.441 1.00 27.50 174 ARG B O 1
ATOM 4045 N N . GLY B 1 193 ? 7.608 25.845 42.132 1.00 27.35 175 GLY B N 1
ATOM 4046 C CA . GLY B 1 193 ? 8.048 25.960 43.502 1.00 28.06 175 GLY B CA 1
ATOM 4047 C C . GLY B 1 193 ? 8.971 27.143 43.655 1.00 28.81 175 GLY B C 1
ATOM 4048 O O . GLY B 1 193 ? 9.012 27.769 44.709 1.00 29.80 175 GLY B O 1
ATOM 4049 N N . HIS B 1 194 ? 9.721 27.452 42.603 1.00 28.24 176 HIS B N 1
ATOM 4050 C CA . HIS B 1 194 ? 10.742 28.473 42.715 1.00 27.60 176 HIS B CA 1
ATOM 4051 C C . HIS B 1 194 ? 10.187 29.822 42.342 1.00 26.88 176 HIS B C 1
ATOM 4052 O O . HIS B 1 194 ? 9.167 29.917 41.660 1.00 26.69 176 HIS B O 1
ATOM 4059 N N . GLN B 1 195 ? 10.891 30.860 42.784 1.00 26.37 177 GLN B N 1
ATOM 4060 C CA . GLN B 1 195 ? 10.572 32.235 42.455 1.00 26.42 177 GLN B CA 1
ATOM 4061 C C . GLN B 1 195 ? 11.588 32.776 41.469 1.00 26.03 177 GLN B C 1
ATOM 4062 O O . GLN B 1 195 ? 11.335 33.748 40.751 1.00 26.22 177 GLN B O 1
ATOM 4068 N N . LYS B 1 196 ? 12.743 32.132 41.440 1.00 27.71 178 LYS B N 1
ATOM 4069 C CA . LYS B 1 196 ? 13.851 32.583 40.622 1.00 29.13 178 LYS B CA 1
ATOM 4070 C C . LYS B 1 196 ? 14.454 31.431 39.857 1.00 28.03 178 LYS B C 1
ATOM 4071 O O . LYS B 1 196 ? 14.159 30.271 40.134 1.00 27.95 178 LYS B O 1
ATOM 4077 N N . GLU B 1 197 ? 15.272 31.766 38.868 1.00 26.45 179 GLU B N 1
ATOM 4078 C CA . GLU B 1 197 ? 16.045 30.774 38.145 1.00 25.30 179 GLU B CA 1
ATOM 4079 C C . GLU B 1 197 ? 17.008 30.070 39.083 1.00 25.42 179 GLU B C 1
ATOM 4080 O O . GLU B 1 197 ? 17.273 30.542 40.187 1.00 25.78 179 GLU B O 1
ATOM 4086 N N . GLY B 1 198 ? 17.569 28.964 38.614 1.00 25.72 180 GLY B N 1
ATOM 4087 C CA . GLY B 1 198 ? 18.535 28.208 39.384 1.00 26.85 180 GLY B CA 1
ATOM 4088 C C . GLY B 1 198 ? 19.417 27.452 38.413 1.00 27.99 180 GLY B C 1
ATOM 4089 O O . GLY B 1 198 ? 19.277 27.602 37.198 1.00 26.26 180 GLY B O 1
ATOM 4090 N N . TYR B 1 199 ? 20.313 26.625 38.944 1.00 31.44 181 TYR B N 1
ATOM 4091 C CA . TYR B 1 199 ? 21.198 25.839 38.096 1.00 31.57 181 TYR B CA 1
ATOM 4092 C C . TYR B 1 199 ? 21.171 24.398 38.535 1.00 30.35 181 TYR B C 1
ATOM 4093 O O . TYR B 1 199 ? 20.831 23.516 37.737 1.00 30.82 181 TYR B O 1
ATOM 4102 N N . GLY B 1 200 ? 21.540 24.171 39.792 1.00 28.55 182 GLY B N 1
ATOM 4103 C CA . GLY B 1 200 ? 21.486 22.859 40.397 1.00 26.68 182 GLY B CA 1
ATOM 4104 C C . GLY B 1 200 ? 20.218 22.131 40.019 1.00 25.03 182 GLY B C 1
ATOM 4105 O O . GLY B 1 200 ? 19.126 22.703 40.046 1.00 25.57 182 GLY B O 1
ATOM 4106 N N . LEU B 1 201 ? 20.397 20.871 39.630 1.00 22.72 183 LEU B N 1
ATOM 4107 C CA . LEU B 1 201 ? 19.343 19.973 39.184 1.00 19.98 183 LEU B CA 1
ATOM 4108 C C . LEU B 1 201 ? 19.867 18.547 39.329 1.00 16.87 183 LEU B C 1
ATOM 4109 O O . LEU B 1 201 ? 21.046 18.310 39.106 1.00 16.53 183 LEU B O 1
ATOM 4114 N N . SER B 1 202 ? 19.002 17.602 39.684 1.00 14.43 184 SER B N 1
ATOM 4115 C CA . SER B 1 202 ? 19.422 16.218 39.880 1.00 12.50 184 SER B CA 1
ATOM 4116 C C . SER B 1 202 ? 18.275 15.201 39.911 1.00 13.13 184 SER B C 1
ATOM 4117 O O . SER B 1 202 ? 17.365 15.298 40.740 1.00 14.08 184 SER B O 1
ATOM 4120 N N . TRP B 1 203 ? 18.305 14.228 39.006 1.00 12.80 185 TRP B N 1
ATOM 4121 C CA . TRP B 1 203 ? 17.358 13.109 39.064 1.00 12.14 185 TRP B CA 1
ATOM 4122 C C . TRP B 1 203 ? 17.762 12.076 40.111 1.00 12.20 185 TRP B C 1
ATOM 4123 O O . TRP B 1 203 ? 18.955 11.822 40.320 1.00 12.32 185 TRP B O 1
ATOM 4134 N N . ASN B 1 204 ? 16.772 11.473 40.767 1.00 12.02 186 ASN B N 1
ATOM 4135 C CA . ASN B 1 204 ? 17.069 10.421 41.740 1.00 11.47 186 ASN B CA 1
ATOM 4136 C C . ASN B 1 204 ? 17.264 9.059 41.091 1.00 11.01 186 ASN B C 1
ATOM 4137 O O . ASN B 1 204 ? 16.328 8.492 40.519 1.00 11.37 186 ASN B O 1
ATOM 4142 N N . PRO B 1 205 ? 18.494 8.531 41.180 1.00 10.20 187 PRO B N 1
ATOM 4143 C CA . PRO B 1 205 ? 18.834 7.239 40.563 1.00 9.45 187 PRO B CA 1
ATOM 4144 C C . PRO B 1 205 ? 18.149 6.029 41.231 1.00 7.59 187 PRO B C 1
ATOM 4145 O O . PRO B 1 205 ? 18.024 4.963 40.627 1.00 7.84 187 PRO B O 1
ATOM 4149 N N . ASN B 1 206 ? 17.640 6.215 42.440 1.00 7.87 188 ASN B N 1
ATOM 4150 C CA . ASN B 1 206 ? 17.065 5.097 43.177 1.00 10.90 188 ASN B CA 1
ATOM 4151 C C . ASN B 1 206 ? 15.584 5.298 43.522 1.00 8.35 188 ASN B C 1
ATOM 4152 O O . ASN B 1 206 ? 14.983 4.515 44.270 1.00 8.68 188 ASN B O 1
ATOM 4157 N N . LEU B 1 207 ? 15.031 6.395 43.021 1.00 8.16 189 LEU B N 1
ATOM 4158 C CA . LEU B 1 207 ? 13.589 6.610 43.009 1.00 12.70 189 LEU B CA 1
ATOM 4159 C C . LEU B 1 207 ? 13.181 7.264 41.696 1.00 11.72 189 LEU B C 1
ATOM 4160 O O . LEU B 1 207 ? 13.227 8.482 41.556 1.00 7.83 189 LEU B O 1
ATOM 4165 N N . SER B 1 208 ? 12.772 6.440 40.742 1.00 10.63 190 SER B N 1
ATOM 4166 C CA . SER B 1 208 ? 12.312 6.924 39.442 1.00 9.20 190 SER B CA 1
ATOM 4167 C C . SER B 1 208 ? 11.338 8.123 39.509 1.00 8.46 190 SER B C 1
ATOM 4168 O O . SER B 1 208 ? 10.349 8.111 40.237 1.00 8.96 190 SER B O 1
ATOM 4171 N N . GLY B 1 209 ? 11.637 9.169 38.754 1.00 7.73 191 GLY B N 1
ATOM 4172 C CA . GLY B 1 209 ? 10.695 10.261 38.598 1.00 7.94 191 GLY B CA 1
ATOM 4173 C C . GLY B 1 209 ? 10.856 11.395 39.589 1.00 8.53 191 GLY B C 1
ATOM 4174 O O . GLY B 1 209 ? 10.273 12.463 39.408 1.00 7.96 191 GLY B O 1
ATOM 4175 N N . HIS B 1 210 ? 11.669 11.180 40.618 1.00 9.86 192 HIS B N 1
ATOM 4176 C CA . HIS B 1 210 ? 11.886 12.203 41.630 1.00 10.94 192 HIS B CA 1
ATOM 4177 C C . HIS B 1 210 ? 12.963 13.181 41.221 1.00 7.66 192 HIS B C 1
ATOM 4178 O O . HIS B 1 210 ? 14.072 12.783 40.885 1.00 7.47 192 HIS B O 1
ATOM 4185 N N . LEU B 1 211 ? 12.611 14.463 41.214 1.00 13.76 193 LEU B N 1
ATOM 4186 C CA . LEU B 1 211 ? 13.520 15.506 40.750 1.00 13.72 193 LEU B CA 1
ATOM 4187 C C . LEU B 1 211 ? 13.830 16.553 41.819 1.00 13.87 193 LEU B C 1
ATOM 4188 O O . LEU B 1 211 ? 12.925 17.079 42.471 1.00 13.85 193 LEU B O 1
ATOM 4193 N N . LEU B 1 212 ? 15.117 16.874 41.972 1.00 13.73 194 LEU B N 1
ATOM 4194 C CA . LEU B 1 212 ? 15.534 17.969 42.844 1.00 13.61 194 LEU B CA 1
ATOM 4195 C C . LEU B 1 212 ? 16.023 19.120 41.996 1.00 13.39 194 LEU B C 1
ATOM 4196 O O . LEU B 1 212 ? 16.607 18.912 40.936 1.00 7.47 194 LEU B O 1
ATOM 4201 N N . SER B 1 213 ? 15.706 20.335 42.436 1.00 13.20 195 SER B N 1
ATOM 4202 C CA . SER B 1 213 ? 16.164 21.540 41.775 1.00 12.62 195 SER B CA 1
ATOM 4203 C C . SER B 1 213 ? 16.694 22.484 42.835 1.00 12.80 195 SER B C 1
ATOM 4204 O O . SER B 1 213 ? 16.191 22.484 43.953 1.00 12.45 195 SER B O 1
ATOM 4207 N N . ALA B 1 214 ? 17.725 23.255 42.479 1.00 13.59 196 ALA B N 1
ATOM 4208 C CA . ALA B 1 214 ? 18.349 24.274 43.334 1.00 13.29 196 ALA B CA 1
ATOM 4209 C C . ALA B 1 214 ? 18.061 25.654 42.761 1.00 13.30 196 ALA B C 1
ATOM 4210 O O . ALA B 1 214 ? 17.760 25.766 41.562 1.00 13.69 196 ALA B O 1
ATOM 4212 N N . SER B 1 215 ? 18.098 26.706 43.584 1.00 13.49 197 SER B N 1
ATOM 4213 C CA . SER B 1 215 ? 17.625 27.998 43.073 1.00 13.19 197 SER B CA 1
ATOM 4214 C C . SER B 1 215 ? 18.165 29.270 43.744 1.00 13.34 197 SER B C 1
ATOM 4215 O O . SER B 1 215 ? 18.660 29.235 44.872 1.00 13.14 197 SER B O 1
ATOM 4218 N N . ASP B 1 216 ? 18.052 30.394 43.028 1.00 13.64 198 ASP B N 1
ATOM 4219 C CA . ASP B 1 216 ? 18.407 31.715 43.563 1.00 14.20 198 ASP B CA 1
ATOM 4220 C C . ASP B 1 216 ? 17.489 32.229 44.694 1.00 14.80 198 ASP B C 1
ATOM 4221 O O . ASP B 1 216 ? 17.881 33.095 45.481 1.00 14.83 198 ASP B O 1
ATOM 4226 N N . ASP B 1 217 ? 16.281 31.676 44.780 1.00 15.11 199 ASP B N 1
ATOM 4227 C CA . ASP B 1 217 ? 15.291 32.068 45.775 1.00 15.19 199 ASP B CA 1
ATOM 4228 C C . ASP B 1 217 ? 15.633 31.495 47.151 1.00 15.51 199 ASP B C 1
ATOM 4229 O O . ASP B 1 217 ? 14.829 31.573 48.086 1.00 15.21 199 ASP B O 1
ATOM 4234 N N . HIS B 1 218 ? 16.819 30.896 47.236 1.00 16.38 200 HIS B N 1
ATOM 4235 C CA . HIS B 1 218 ? 17.380 30.291 48.447 1.00 17.17 200 HIS B CA 1
ATOM 4236 C C . HIS B 1 218 ? 16.788 28.903 48.734 1.00 16.81 200 HIS B C 1
ATOM 4237 O O . HIS B 1 218 ? 17.154 28.264 49.716 1.00 16.83 200 HIS B O 1
ATOM 4244 N N . THR B 1 219 ? 15.929 28.398 47.865 1.00 16.25 201 THR B N 1
ATOM 4245 C CA . THR B 1 219 ? 15.228 27.170 48.214 1.00 16.17 201 THR B CA 1
ATOM 4246 C C . THR B 1 219 ? 15.639 26.008 47.324 1.00 16.17 201 THR B C 1
ATOM 4247 O O . THR B 1 219 ? 16.122 26.202 46.212 1.00 15.87 201 THR B O 1
ATOM 4251 N N . ILE B 1 220 ? 15.441 24.800 47.839 1.00 16.59 202 ILE B N 1
ATOM 4252 C CA . ILE B 1 220 ? 15.570 23.570 47.060 1.00 16.41 202 ILE B CA 1
ATOM 4253 C C . ILE B 1 220 ? 14.186 22.959 46.931 1.00 16.78 202 ILE B C 1
ATOM 4254 O O . ILE B 1 220 ? 13.435 22.929 47.916 1.00 16.71 202 ILE B O 1
ATOM 4259 N N . CYS B 1 221 ? 13.837 22.471 45.745 1.00 17.20 203 CYS B N 1
ATOM 4260 C CA . CYS B 1 221 ? 12.508 21.888 45.573 1.00 18.29 203 CYS B CA 1
ATOM 4261 C C . CYS B 1 221 ? 12.582 20.399 45.212 1.00 18.95 203 CYS B C 1
ATOM 4262 O O . CYS B 1 221 ? 13.531 19.944 44.579 1.00 18.41 203 CYS B O 1
ATOM 4265 N N . LEU B 1 222 ? 11.609 19.632 45.710 1.00 20.28 204 LEU B N 1
ATOM 4266 C CA . LEU B 1 222 ? 11.462 18.218 45.351 1.00 21.17 204 LEU B CA 1
ATOM 4267 C C . LEU B 1 222 ? 10.210 17.999 44.513 1.00 22.71 204 LEU B C 1
ATOM 4268 O O . LEU B 1 222 ? 9.145 18.512 44.845 1.00 23.19 204 LEU B O 1
ATOM 4273 N N . TRP B 1 223 ? 10.350 17.281 43.405 1.00 23.90 205 TRP B N 1
ATOM 4274 C CA . TRP B 1 223 ? 9.196 16.797 42.667 1.00 25.78 205 TRP B CA 1
ATOM 4275 C C . TRP B 1 223 ? 9.227 15.298 42.475 1.00 29.20 205 TRP B C 1
ATOM 4276 O O . TRP B 1 223 ? 10.285 14.736 42.235 1.00 28.15 205 TRP B O 1
ATOM 4287 N N . ASP B 1 224 ? 8.074 14.650 42.582 1.00 34.17 206 ASP B N 1
ATOM 4288 C CA . ASP B 1 224 ? 7.906 13.343 41.954 1.00 36.58 206 ASP B CA 1
ATOM 4289 C C . ASP B 1 224 ? 6.808 13.588 40.933 1.00 38.96 206 ASP B C 1
ATOM 4290 O O . ASP B 1 224 ? 5.658 13.894 41.285 1.00 37.78 206 ASP B O 1
ATOM 4295 N N . ILE B 1 225 ? 7.172 13.471 39.662 1.00 42.13 207 ILE B N 1
ATOM 4296 C CA . ILE B 1 225 ? 6.302 13.905 38.592 1.00 44.91 207 ILE B CA 1
ATOM 4297 C C . ILE B 1 225 ? 5.153 12.916 38.301 1.00 46.72 207 ILE B C 1
ATOM 4298 O O . ILE B 1 225 ? 4.417 13.068 37.321 1.00 46.27 207 ILE B O 1
ATOM 4303 N N . SER B 1 226 ? 5.021 11.904 39.150 1.00 48.95 208 SER B N 1
ATOM 4304 C CA . SER B 1 226 ? 3.976 10.902 38.986 1.00 51.44 208 SER B CA 1
ATOM 4305 C C . SER B 1 226 ? 2.624 11.453 39.421 1.00 54.71 208 SER B C 1
ATOM 4306 O O . SER B 1 226 ? 1.874 10.794 40.139 1.00 55.56 208 SER B O 1
ATOM 4309 N N . ALA B 1 227 ? 2.320 12.669 38.982 1.00 56.92 209 ALA B N 1
ATOM 4310 C CA . ALA B 1 227 ? 1.057 13.308 39.326 1.00 57.78 209 ALA B CA 1
ATOM 4311 C C . ALA B 1 227 ? 0.414 13.947 38.101 1.00 57.11 209 ALA B C 1
ATOM 4312 O O . ALA B 1 227 ? 0.911 13.807 36.984 1.00 56.55 209 ALA B O 1
ATOM 4314 N N . VAL B 1 228 ? -0.693 14.649 38.319 1.00 30.00 210 VAL B N 1
ATOM 4315 C CA . VAL B 1 228 ? -1.410 15.310 37.238 1.00 30.00 210 VAL B CA 1
ATOM 4316 C C . VAL B 1 228 ? -0.486 16.215 36.430 1.00 30.00 210 VAL B C 1
ATOM 4317 O O . VAL B 1 228 ? -0.272 15.996 35.238 1.00 30.00 210 VAL B O 1
ATOM 4319 N N . GLY B 1 232 ? -2.016 23.913 33.225 1.00 42.50 214 GLY B N 1
ATOM 4320 C CA . GLY B 1 232 ? -2.359 22.755 32.401 1.00 43.01 214 GLY B CA 1
ATOM 4321 C C . GLY B 1 232 ? -1.603 21.502 32.837 1.00 41.38 214 GLY B C 1
ATOM 4322 O O . GLY B 1 232 ? -2.097 20.711 33.654 1.00 41.91 214 GLY B O 1
ATOM 4323 N N . LYS B 1 233 ? -0.415 21.326 32.259 1.00 39.14 215 LYS B N 1
ATOM 4324 C CA . LYS B 1 233 ? 0.520 20.271 32.644 1.00 37.04 215 LYS B CA 1
ATOM 4325 C C . LYS B 1 233 ? 1.364 20.714 33.842 1.00 35.82 215 LYS B C 1
ATOM 4326 O O . LYS B 1 233 ? 2.586 20.782 33.746 1.00 34.67 215 LYS B O 1
ATOM 4328 N N . VAL B 1 234 ? 0.710 21.009 34.966 1.00 36.49 216 VAL B N 1
ATOM 4329 C CA . VAL B 1 234 ? 1.391 21.602 36.121 1.00 37.20 216 VAL B CA 1
ATOM 4330 C C . VAL B 1 234 ? 1.440 20.696 37.353 1.00 33.29 216 VAL B C 1
ATOM 4331 O O . VAL B 1 234 ? 0.410 20.248 37.859 1.00 31.20 216 VAL B O 1
ATOM 4335 N N . VAL B 1 235 ? 2.657 20.494 37.855 1.00 31.69 217 VAL B N 1
ATOM 4336 C CA . VAL B 1 235 ? 2.918 19.736 39.077 1.00 29.59 217 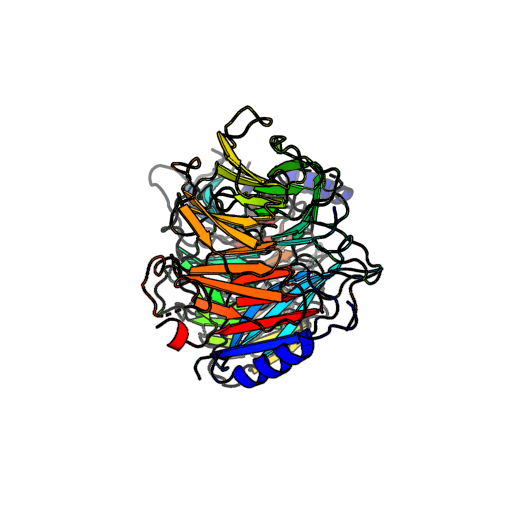VAL B CA 1
ATOM 4337 C C . VAL B 1 235 ? 3.662 20.573 40.111 1.00 27.90 217 VAL B C 1
ATOM 4338 O O . VAL B 1 235 ? 4.699 21.181 39.799 1.00 28.17 217 VAL B O 1
ATOM 4342 N N . ASP B 1 236 ? 3.154 20.556 41.346 1.00 27.42 218 ASP B N 1
ATOM 4343 C CA . ASP B 1 236 ? 3.749 21.318 42.437 1.00 27.04 218 ASP B CA 1
ATOM 4344 C C . ASP B 1 236 ? 4.732 20.532 43.301 1.00 25.87 218 ASP B C 1
ATOM 4345 O O . ASP B 1 236 ? 4.563 19.333 43.528 1.00 25.83 218 ASP B O 1
ATOM 4350 N N . ALA B 1 237 ? 5.721 21.249 43.825 1.00 25.04 219 ALA B N 1
ATOM 4351 C CA . ALA B 1 237 ? 6.736 20.673 44.698 1.00 24.14 219 ALA B CA 1
ATOM 4352 C C . ALA B 1 237 ? 6.124 19.777 45.763 1.00 23.61 219 ALA B C 1
ATOM 4353 O O . ALA B 1 237 ? 5.170 20.160 46.459 1.00 23.68 219 ALA B O 1
ATOM 4355 N N . LYS B 1 238 ? 6.691 18.582 45.888 1.00 22.79 220 LYS B N 1
ATOM 4356 C CA . LYS B 1 238 ? 6.277 17.671 46.931 1.00 22.51 220 LYS B CA 1
ATOM 4357 C C . LYS B 1 238 ? 6.768 18.308 48.211 1.00 23.97 220 LYS B C 1
ATOM 4358 O O . LYS B 1 238 ? 6.045 18.367 49.216 1.00 24.07 220 LYS B O 1
ATOM 4364 N N . THR B 1 239 ? 7.991 18.835 48.137 1.00 25.50 221 THR B N 1
ATOM 4365 C CA . THR B 1 239 ? 8.666 19.384 49.305 1.00 27.87 221 THR B CA 1
ATOM 4366 C C . THR B 1 239 ? 9.621 20.526 48.929 1.00 29.92 221 THR B C 1
ATOM 4367 O O . THR B 1 239 ? 10.170 20.572 47.821 1.00 29.42 221 THR B O 1
ATOM 4371 N N . ILE B 1 240 ? 9.755 21.483 49.841 1.00 32.62 222 ILE B N 1
ATOM 4372 C CA . ILE B 1 240 ? 10.629 22.629 49.658 1.00 34.33 222 ILE B CA 1
ATOM 4373 C C . ILE B 1 240 ? 11.544 22.803 50.864 1.00 34.04 222 ILE B C 1
ATOM 4374 O O . ILE B 1 240 ? 11.093 23.152 51.950 1.00 35.35 222 ILE B O 1
ATOM 4379 N N . PHE B 1 241 ? 12.832 22.548 50.655 1.00 31.97 223 PHE B N 1
ATOM 4380 C CA . PHE B 1 241 ? 13.843 22.616 51.715 1.00 31.26 223 PHE B CA 1
ATOM 4381 C C . PHE B 1 241 ? 14.449 24.015 51.866 1.00 29.86 223 PHE B C 1
ATOM 4382 O O . PHE B 1 241 ? 15.216 24.472 51.024 1.00 29.26 223 PHE B O 1
ATOM 4390 N N . THR B 1 242 ? 14.167 24.652 52.992 1.00 29.62 224 THR B N 1
ATOM 4391 C CA . THR B 1 242 ? 14.426 26.075 53.133 1.00 29.38 224 THR B CA 1
ATOM 4392 C C . THR B 1 242 ? 15.665 26.351 53.975 1.00 28.80 224 THR B C 1
ATOM 4393 O O . THR B 1 242 ? 15.870 27.468 54.457 1.00 29.11 224 THR B O 1
ATOM 4397 N N . GLY B 1 243 ? 16.486 25.316 54.121 1.00 27.56 225 GLY B N 1
ATOM 4398 C CA . GLY B 1 243 ? 17.703 25.348 54.918 1.00 25.96 225 GLY B CA 1
ATOM 4399 C C . GLY B 1 243 ? 18.641 26.514 54.652 1.00 23.71 225 GLY B C 1
ATOM 4400 O O . GLY B 1 243 ? 19.017 27.253 55.573 1.00 23.53 225 GLY B O 1
ATOM 4401 N N . HIS B 1 244 ? 19.070 26.644 53.398 1.00 21.36 226 HIS B N 1
ATOM 4402 C CA . HIS B 1 244 ? 19.993 27.704 53.013 1.00 19.37 226 HIS B CA 1
ATOM 4403 C C . HIS B 1 244 ? 19.469 29.117 53.250 1.00 18.37 226 HIS B C 1
ATOM 4404 O O . HIS B 1 244 ? 18.269 29.350 53.222 1.00 17.77 226 HIS B O 1
ATOM 4411 N N . THR B 1 245 ? 20.382 30.076 53.391 1.00 18.38 227 THR B N 1
ATOM 4412 C CA . THR B 1 245 ? 19.983 31.460 53.624 1.00 18.84 227 THR B CA 1
ATOM 4413 C C . THR B 1 245 ? 20.353 32.385 52.466 1.00 19.13 227 THR B C 1
ATOM 4414 O O . THR B 1 245 ? 19.942 33.546 52.422 1.00 19.31 227 THR B O 1
ATOM 4418 N N . ALA B 1 246 ? 21.114 31.854 51.517 1.00 19.04 228 ALA B N 1
ATOM 4419 C CA . ALA B 1 246 ? 21.494 32.606 50.332 1.00 18.70 228 ALA B CA 1
ATOM 4420 C C . ALA B 1 246 ? 21.132 31.770 49.103 1.00 17.58 228 ALA B C 1
ATOM 4421 O O . ALA B 1 246 ? 20.436 30.762 49.231 1.00 16.84 228 ALA B O 1
ATOM 4423 N N . VAL B 1 247 ? 21.540 32.218 47.919 1.00 17.32 229 VAL B N 1
ATOM 4424 C CA . VAL B 1 247 ? 21.298 31.467 46.683 1.00 17.01 229 VAL B CA 1
ATOM 4425 C C . VAL B 1 247 ? 21.827 30.035 46.789 1.00 16.88 229 VAL B C 1
ATOM 4426 O O . VAL B 1 247 ? 22.953 29.832 47.258 1.00 17.67 229 VAL B O 1
ATOM 4430 N N . VAL 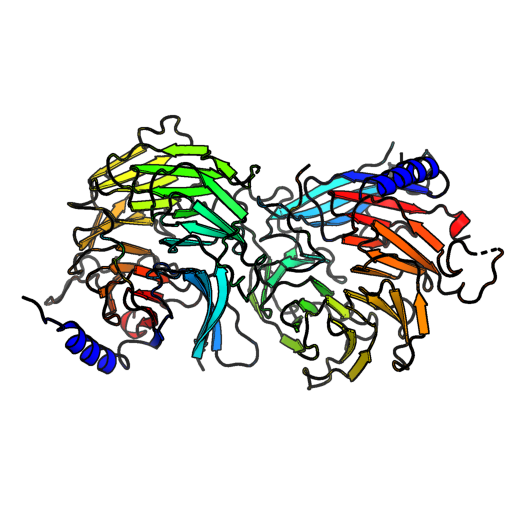B 1 248 ? 20.999 29.050 46.443 1.00 15.81 230 VAL B N 1
ATOM 4431 C CA . VAL B 1 248 ? 21.461 27.664 46.378 1.00 9.14 230 VAL B CA 1
ATOM 4432 C C . VAL B 1 248 ? 22.068 27.335 44.991 1.00 12.86 230 VAL B C 1
ATOM 4433 O O . VAL B 1 248 ? 21.392 27.416 43.960 1.00 12.78 230 VAL B O 1
ATOM 4437 N N . GLU B 1 249 ? 23.343 26.953 44.966 1.00 8.75 231 GLU B N 1
ATOM 4438 C CA . GLU B 1 249 ? 24.059 26.848 43.688 1.00 19.95 231 GLU B CA 1
ATOM 4439 C C . GLU B 1 249 ? 24.006 25.521 42.941 1.00 18.44 231 GLU B C 1
ATOM 4440 O O . GLU B 1 249 ? 24.110 25.483 41.724 1.00 8.07 231 GLU B O 1
ATOM 4446 N N . ASP B 1 250 ? 23.890 24.434 43.683 1.00 16.81 232 ASP B N 1
ATOM 4447 C CA . ASP B 1 250 ? 23.835 23.101 43.114 1.00 14.76 232 ASP B CA 1
ATOM 4448 C C . ASP B 1 250 ? 23.171 22.162 44.103 1.00 13.11 232 ASP B C 1
ATOM 4449 O O . ASP B 1 250 ? 23.196 22.394 45.320 1.00 13.18 232 ASP B O 1
ATOM 4454 N N . VAL B 1 251 ? 22.625 21.077 43.565 1.00 11.79 233 VAL B N 1
ATOM 4455 C CA . VAL B 1 251 ? 21.994 20.047 44.368 1.00 7.97 233 VAL B CA 1
ATOM 4456 C C . VAL B 1 251 ? 22.247 18.753 43.659 1.00 14.11 233 VAL B C 1
ATOM 4457 O O . VAL B 1 251 ? 22.266 18.721 42.416 1.00 7.53 233 VAL B O 1
ATOM 4461 N N . SER B 1 252 ? 22.493 17.697 44.440 1.00 14.13 234 SER B N 1
ATOM 4462 C CA . SER B 1 252 ? 22.698 16.377 43.859 1.00 14.27 234 SER B CA 1
ATOM 4463 C C . SER B 1 252 ? 22.197 15.246 44.752 1.00 14.64 234 SER B C 1
ATOM 4464 O O . SER B 1 252 ? 22.322 15.302 45.977 1.00 15.23 234 SER B O 1
ATOM 4467 N N . TRP B 1 253 ? 21.599 14.227 44.142 1.00 14.19 235 TRP B N 1
ATOM 4468 C CA . TRP B 1 253 ? 21.182 13.056 44.909 1.00 14.28 235 TRP B CA 1
ATOM 4469 C C . TRP B 1 253 ? 22.379 12.221 45.357 1.00 14.67 235 TRP B C 1
ATOM 4470 O O . TRP B 1 253 ? 23.413 12.206 44.688 1.00 13.99 235 TRP B O 1
ATOM 4481 N N . HIS B 1 254 ? 22.264 11.523 46.482 1.00 16.28 236 HIS B N 1
ATOM 4482 C CA . HIS B 1 254 ? 23.275 10.503 46.764 1.00 17.58 236 HIS B CA 1
ATOM 4483 C C . HIS B 1 254 ? 23.056 9.340 45.800 1.00 17.59 236 HIS B C 1
ATOM 4484 O O . HIS B 1 254 ? 21.949 9.156 45.297 1.00 17.71 236 HIS B O 1
ATOM 4491 N N . LEU B 1 255 ? 24.114 8.569 45.552 1.00 17.62 237 LEU B N 1
ATOM 4492 C CA . LEU B 1 255 ? 24.137 7.589 44.472 1.00 17.35 237 LEU B CA 1
ATOM 4493 C C . LEU B 1 255 ? 23.686 6.198 44.894 1.00 16.91 237 LEU B C 1
ATOM 4494 O O . LEU B 1 255 ? 23.369 5.358 44.040 1.00 16.25 237 LEU B O 1
ATOM 4499 N N . LEU B 1 256 ? 23.611 5.951 46.199 1.00 17.34 238 LEU B N 1
ATOM 4500 C CA . LEU B 1 256 ? 23.047 4.690 46.648 1.00 17.63 238 LEU B CA 1
ATOM 4501 C C . LEU B 1 256 ? 21.851 4.847 47.557 1.00 18.36 238 LEU B C 1
ATOM 4502 O O . LEU B 1 256 ? 20.943 4.000 47.575 1.00 18.38 238 LEU B O 1
ATOM 4507 N N . HIS B 1 257 ? 21.820 5.958 48.269 1.00 19.05 239 HIS B N 1
ATOM 4508 C CA . HIS B 1 257 ? 20.773 6.163 49.241 1.00 19.71 239 HIS B CA 1
ATOM 4509 C C . HIS B 1 257 ? 19.719 7.125 48.797 1.00 20.52 239 HIS B C 1
ATOM 4510 O O . HIS B 1 257 ? 19.916 8.345 48.784 1.00 20.10 239 HIS B O 1
ATOM 4517 N N . GLU B 1 258 ? 18.579 6.515 48.480 1.00 22.20 240 GLU B N 1
ATOM 4518 C CA . GLU B 1 258 ? 17.361 7.140 47.996 1.00 23.81 240 GLU B CA 1
ATOM 4519 C C . GLU B 1 258 ? 16.957 8.356 48.823 1.00 23.96 240 GLU B C 1
ATOM 4520 O O . GLU B 1 258 ? 16.282 9.256 48.328 1.00 23.68 240 GLU B O 1
ATOM 4526 N N . SER B 1 259 ? 17.396 8.381 50.081 1.00 23.87 241 SER B N 1
ATOM 4527 C CA . SER B 1 259 ? 16.921 9.359 51.057 1.00 23.64 241 SER B CA 1
ATOM 4528 C C . SER B 1 259 ? 17.824 10.588 51.205 1.00 23.25 241 SER B C 1
ATOM 4529 O O . SER B 1 259 ? 17.380 11.643 51.655 1.00 23.61 241 SER B O 1
ATOM 4532 N N . LEU B 1 260 ? 19.093 10.440 50.869 1.00 22.58 242 LEU B N 1
ATOM 4533 C CA . LEU B 1 260 ? 20.062 11.496 51.108 1.00 22.37 242 LEU B CA 1
ATOM 4534 C C . LEU B 1 260 ? 20.361 12.287 49.839 1.00 20.86 242 LEU B C 1
ATOM 4535 O O . LEU B 1 260 ? 20.480 11.712 48.756 1.00 20.37 242 LEU B O 1
ATOM 4540 N N . PHE B 1 261 ? 20.500 13.600 49.993 1.00 20.01 243 PHE B N 1
ATOM 4541 C CA . PHE B 1 261 ? 21.095 14.438 48.967 1.00 19.24 243 PHE B CA 1
ATOM 4542 C C . PHE B 1 261 ? 21.827 15.620 49.617 1.00 18.72 243 PHE B C 1
ATOM 4543 O O . PHE B 1 261 ? 21.629 15.906 50.804 1.00 18.08 243 PHE B O 1
ATOM 4551 N N . GLY B 1 262 ? 22.665 16.308 48.840 1.00 19.14 244 GLY B N 1
ATOM 4552 C CA . GLY B 1 262 ? 23.471 17.399 49.368 1.00 19.94 244 GLY B CA 1
ATOM 4553 C C . GLY B 1 262 ? 23.373 18.633 48.505 1.00 20.37 244 GLY B C 1
ATOM 4554 O O . GLY B 1 262 ? 23.254 18.535 47.291 1.00 20.83 244 GLY B O 1
ATOM 4555 N N . SER B 1 263 ? 23.374 19.801 49.137 1.00 20.18 245 SER B N 1
ATOM 4556 C CA . SER B 1 263 ? 23.265 21.064 48.412 1.00 19.70 245 SER B CA 1
ATOM 4557 C C . SER B 1 263 ? 24.418 21.995 48.742 1.00 8.99 245 SER B C 1
ATOM 4558 O O . SER B 1 263 ? 25.109 21.814 49.744 1.00 13.41 245 SER B O 1
ATOM 4561 N N . VAL B 1 264 ? 24.617 22.987 47.885 1.00 8.87 246 VAL B N 1
ATOM 4562 C CA . VAL B 1 264 ? 25.604 24.028 48.121 1.00 15.89 246 VAL B CA 1
ATOM 4563 C C . VAL B 1 264 ? 24.991 25.418 47.844 1.00 16.16 246 VAL B C 1
ATOM 4564 O O . VAL B 1 264 ? 24.127 25.584 46.985 1.00 8.94 246 VAL B O 1
ATOM 4568 N N . ALA B 1 265 ? 25.420 26.414 48.600 1.00 16.16 247 ALA B N 1
ATOM 4569 C CA . ALA B 1 265 ? 24.836 27.741 48.481 1.00 15.62 247 ALA B CA 1
ATOM 4570 C C . ALA B 1 265 ? 25.877 28.853 48.695 1.00 15.20 247 ALA B C 1
ATOM 4571 O O . ALA B 1 265 ? 26.951 28.608 49.276 1.00 14.86 247 ALA B O 1
ATOM 4573 N N . ASP B 1 266 ? 25.515 30.080 48.295 1.00 15.47 248 ASP B N 1
ATOM 4574 C CA . ASP B 1 266 ? 26.417 31.242 48.350 1.00 16.10 248 ASP B CA 1
ATOM 4575 C C . ASP B 1 266 ? 26.807 31.640 49.781 1.00 15.97 248 ASP B C 1
ATOM 4576 O O . ASP B 1 266 ? 27.667 32.515 49.979 1.00 14.96 248 ASP B O 1
ATOM 4581 N N . ASP B 1 267 ? 26.169 30.995 50.763 1.00 17.09 249 ASP B N 1
ATOM 4582 C CA . ASP B 1 267 ? 26.474 31.190 52.180 1.00 17.52 249 ASP B CA 1
ATOM 4583 C C . ASP B 1 267 ? 27.663 30.338 52.610 1.00 17.92 249 ASP B C 1
ATOM 4584 O O . ASP B 1 267 ? 27.906 30.174 53.811 1.00 16.95 249 ASP B O 1
ATOM 4589 N N . GLN B 1 268 ? 28.361 29.771 51.621 1.00 18.61 250 GLN B N 1
ATOM 4590 C CA . GLN B 1 268 ? 29.607 29.038 51.834 1.00 18.87 250 GLN B CA 1
ATOM 4591 C C . GLN B 1 268 ? 29.338 27.695 52.509 1.00 19.43 250 GLN B C 1
ATOM 4592 O O . GLN B 1 268 ? 30.219 27.115 53.145 1.00 19.62 250 GLN B O 1
ATOM 4598 N N . LYS B 1 269 ? 28.110 27.195 52.377 1.00 19.27 251 LYS B N 1
ATOM 4599 C CA . LYS B 1 269 ? 27.731 25.998 53.130 1.00 18.25 251 LYS B CA 1
ATOM 4600 C C . LYS B 1 269 ? 27.450 24.732 52.322 1.00 17.14 251 LYS B C 1
ATOM 4601 O O . LYS B 1 269 ? 26.939 24.754 51.187 1.00 15.67 251 LYS B O 1
ATOM 4607 N N . LEU B 1 270 ? 27.865 23.627 52.940 1.00 17.55 252 LEU B N 1
ATOM 4608 C CA . LEU B 1 270 ? 27.464 22.290 52.544 1.00 17.59 252 LEU B CA 1
ATOM 4609 C C . LEU B 1 270 ? 26.411 21.779 53.520 1.00 18.13 252 LEU B C 1
ATOM 4610 O O . LEU B 1 270 ? 26.664 21.698 54.710 1.00 18.18 252 LEU B O 1
ATOM 4615 N N . MET B 1 271 ? 25.222 21.458 53.029 1.00 18.81 253 MET B N 1
ATOM 4616 C CA . MET B 1 271 ? 24.225 20.845 53.890 1.00 19.78 253 MET B CA 1
ATOM 4617 C C . MET B 1 271 ? 23.831 19.491 53.318 1.00 20.68 253 MET B C 1
ATOM 4618 O O . MET B 1 271 ? 23.549 19.359 52.125 1.00 20.45 253 MET B O 1
ATOM 4623 N N . ILE B 1 272 ? 23.786 18.492 54.187 1.00 22.01 254 ILE B N 1
ATOM 4624 C CA . ILE B 1 272 ? 23.368 17.150 53.809 1.00 22.84 254 ILE B CA 1
ATOM 4625 C C . ILE B 1 272 ? 21.925 16.955 54.248 1.00 23.62 254 ILE B C 1
ATOM 4626 O O . ILE B 1 272 ? 21.582 17.190 55.413 1.00 23.77 254 ILE B O 1
ATOM 4631 N N . TRP B 1 273 ? 21.077 16.537 53.314 1.00 24.07 255 TRP B N 1
ATOM 4632 C CA . TRP B 1 273 ? 19.668 16.402 53.626 1.00 25.06 255 TRP B CA 1
ATOM 4633 C C . TRP B 1 273 ? 19.218 14.938 53.671 1.00 26.55 255 TRP B C 1
ATOM 4634 O O . TRP B 1 273 ? 19.760 14.092 52.970 1.00 25.90 255 TRP B O 1
ATOM 4645 N N . ASP B 1 274 ? 18.223 14.658 54.510 1.00 29.11 256 ASP B N 1
ATOM 4646 C CA . ASP B 1 274 ? 17.512 13.379 54.505 1.00 30.53 256 ASP B CA 1
ATOM 4647 C C . ASP B 1 274 ? 16.035 13.637 54.255 1.00 31.54 256 ASP B C 1
ATOM 4648 O O . ASP B 1 274 ? 15.444 14.501 54.900 1.00 31.03 256 ASP B O 1
ATOM 4653 N N . THR B 1 275 ? 15.425 12.893 53.334 1.00 33.09 257 THR B N 1
ATOM 4654 C CA . THR B 1 275 ? 14.032 13.180 52.961 1.00 34.61 257 THR B CA 1
ATOM 4655 C C . THR B 1 275 ? 12.941 12.667 53.929 1.00 35.87 257 THR B C 1
ATOM 4656 O O . THR B 1 275 ? 11.808 13.141 53.899 1.00 35.74 257 THR B O 1
ATOM 4660 N N . ARG B 1 276 ? 13.285 11.708 54.780 1.00 37.16 258 ARG B N 1
ATOM 4661 C CA . ARG B 1 276 ? 12.373 11.216 55.808 1.00 38.55 258 ARG B CA 1
ATOM 4662 C C . ARG B 1 276 ? 12.116 12.337 56.811 1.00 40.40 258 ARG B C 1
ATOM 4663 O O . ARG B 1 276 ? 10.997 12.483 57.335 1.00 41.25 258 ARG B O 1
ATOM 4671 N N . SER B 1 277 ? 13.173 13.095 57.103 1.00 40.99 259 SER B N 1
ATOM 4672 C CA . SER B 1 277 ? 13.071 14.230 57.998 1.00 41.82 259 SER B CA 1
ATOM 4673 C C . SER B 1 277 ? 11.830 15.046 57.762 1.00 42.41 259 SER B C 1
ATOM 4674 O O . SER B 1 277 ? 11.465 15.384 56.640 1.00 41.29 259 SER B O 1
ATOM 4677 N N . ASN B 1 278 ? 11.213 15.351 58.878 1.00 44.50 260 ASN B N 1
ATOM 4678 C CA . ASN B 1 278 ? 10.026 16.155 59.004 1.00 46.05 260 ASN B CA 1
ATOM 4679 C C . ASN B 1 278 ? 10.274 17.643 59.004 1.00 44.36 260 ASN B C 1
ATOM 4680 O O . ASN B 1 278 ? 9.357 18.444 58.838 1.00 44.64 260 ASN B O 1
ATOM 4685 N N . ASN B 1 279 ? 11.545 17.981 59.170 1.00 42.80 261 ASN B N 1
ATOM 4686 C CA . ASN B 1 279 ? 11.990 19.357 59.150 1.00 41.35 261 ASN B CA 1
ATOM 4687 C C . ASN B 1 279 ? 12.616 19.722 57.800 1.00 39.95 261 ASN B C 1
ATOM 4688 O O . ASN B 1 279 ? 13.624 19.134 57.366 1.00 39.19 261 ASN B O 1
ATOM 4693 N N . THR B 1 280 ? 12.018 20.708 57.149 1.00 39.56 262 THR B N 1
ATOM 4694 C CA . THR B 1 280 ? 12.430 21.164 55.831 1.00 38.29 262 THR B CA 1
ATOM 4695 C C . THR B 1 280 ? 13.111 22.497 55.984 1.00 35.41 262 THR B C 1
ATOM 4696 O O . THR B 1 280 ? 13.347 23.194 55.017 1.00 34.60 262 THR B O 1
ATOM 4700 N N . SER B 1 281 ? 13.385 22.849 57.232 1.00 33.86 263 SER B N 1
ATOM 4701 C CA . SER B 1 281 ? 13.965 24.127 57.597 1.00 32.45 263 SER B CA 1
ATOM 4702 C C . SER B 1 281 ? 15.373 23.907 58.173 1.00 32.49 263 SER B C 1
ATOM 4703 O O . SER B 1 281 ? 16.087 24.866 58.465 1.00 32.97 263 SER B O 1
ATOM 4706 N N . LYS B 1 282 ? 15.746 22.638 58.353 1.00 31.87 264 LYS B N 1
ATOM 4707 C CA . LYS B 1 282 ? 17.025 22.253 58.950 1.00 31.56 264 LYS B CA 1
ATOM 4708 C C . LYS B 1 282 ? 17.516 20.867 58.504 1.00 30.69 264 LYS B C 1
ATOM 4709 O O . LYS B 1 282 ? 16.875 19.854 58.797 1.00 29.90 264 LYS B O 1
ATOM 4715 N N . PRO B 1 283 ? 18.662 20.817 57.799 1.00 31.33 265 PRO B N 1
ATOM 4716 C CA . PRO B 1 283 ? 19.281 19.590 57.267 1.00 30.79 265 PRO B CA 1
ATOM 4717 C C . PRO B 1 283 ? 20.016 18.756 58.325 1.00 30.90 265 PRO B C 1
ATOM 4718 O O . PRO B 1 283 ? 20.293 19.259 59.412 1.00 30.62 265 PRO B O 1
ATOM 4722 N N . SER B 1 284 ? 20.302 17.493 58.011 1.00 31.38 266 SER B N 1
ATOM 4723 C CA . SER B 1 284 ? 20.970 16.588 58.941 1.00 31.85 266 SER B CA 1
ATOM 4724 C C . SER B 1 284 ? 22.336 17.124 59.349 1.00 30.77 266 SER B C 1
ATOM 4725 O O . SER B 1 284 ? 22.731 17.045 60.516 1.00 30.86 266 SER B O 1
ATOM 4728 N N . HIS B 1 285 ? 23.060 17.684 58.391 1.00 29.39 267 HIS B N 1
ATOM 4729 C CA . HIS B 1 285 ? 24.340 18.277 58.719 1.00 28.54 267 HIS B CA 1
ATOM 4730 C C . HIS B 1 285 ? 24.531 19.622 58.055 1.00 27.41 267 HIS B C 1
ATOM 4731 O O . HIS B 1 285 ? 23.772 20.016 57.179 1.00 27.05 267 HIS B O 1
ATOM 4738 N N . SER B 1 286 ? 25.576 20.304 58.507 1.00 26.90 268 SER B N 1
ATOM 4739 C CA . SER B 1 286 ? 25.903 21.669 58.132 1.00 26.15 268 SER B CA 1
ATOM 4740 C C . SER B 1 286 ? 27.411 21.823 58.145 1.00 25.87 268 SER B C 1
ATOM 4741 O O . SER B 1 286 ? 28.092 21.385 59.079 1.00 26.47 268 SER B O 1
ATOM 4744 N N . VAL B 1 287 ? 27.943 22.434 57.102 1.00 24.81 269 VAL B N 1
ATOM 4745 C CA . VAL B 1 287 ? 29.380 22.663 57.021 1.00 24.91 269 VAL B CA 1
ATOM 4746 C C . VAL B 1 287 ? 29.616 24.052 56.522 1.00 25.29 269 VAL B C 1
ATOM 4747 O O . VAL B 1 287 ? 28.812 24.581 55.744 1.00 24.72 269 VAL B O 1
ATOM 4751 N N . ASP B 1 288 ? 30.690 24.667 57.002 1.00 26.14 270 ASP B N 1
ATOM 4752 C CA . ASP B 1 288 ? 31.199 25.847 56.344 1.00 25.51 270 ASP B CA 1
ATOM 4753 C C . ASP B 1 288 ? 32.236 25.350 55.351 1.00 23.91 270 ASP B C 1
ATOM 4754 O O . ASP B 1 288 ? 33.392 25.144 55.698 1.00 21.95 270 ASP B O 1
ATOM 4759 N N . ALA B 1 289 ? 31.793 25.167 54.112 1.00 23.41 271 ALA B N 1
ATOM 4760 C CA . ALA B 1 289 ? 32.536 24.411 53.116 1.00 21.97 271 ALA B CA 1
ATOM 4761 C C . ALA B 1 289 ? 33.702 25.196 52.542 1.00 21.57 271 ALA B C 1
ATOM 4762 O O . ALA B 1 289 ? 34.788 24.644 52.337 1.00 10.64 271 ALA B O 1
ATOM 4764 N N . HIS B 1 290 ? 33.481 26.477 52.265 1.00 20.71 272 HIS B N 1
ATOM 4765 C CA . HIS B 1 290 ? 34.527 27.298 51.650 1.00 19.46 272 HIS B CA 1
ATOM 4766 C C . HIS B 1 290 ? 34.626 28.701 52.245 1.00 19.86 272 HIS B C 1
ATOM 4767 O O . HIS B 1 290 ? 33.811 29.074 53.097 1.00 21.29 272 HIS B O 1
ATOM 4774 N N . THR B 1 291 ? 35.619 29.470 51.792 1.00 18.22 273 THR B N 1
ATOM 4775 C CA . THR B 1 291 ? 35.819 30.824 52.296 1.00 17.15 273 THR B CA 1
ATOM 4776 C C . THR B 1 291 ? 35.185 31.814 51.343 1.00 11.31 273 THR B C 1
ATOM 4777 O O . THR B 1 291 ? 35.521 32.998 51.361 1.00 11.55 273 THR B O 1
ATOM 4781 N N . ALA B 1 292 ? 34.231 31.304 50.553 1.00 23.00 274 ALA B N 1
ATOM 4782 C CA . ALA B 1 292 ? 33.488 32.048 49.518 1.00 10.84 274 ALA B CA 1
ATOM 4783 C C . ALA B 1 292 ? 32.335 31.173 48.971 1.00 20.39 274 ALA B C 1
ATOM 4784 O O . ALA B 1 292 ? 32.014 30.145 49.549 1.00 20.80 274 ALA B O 1
ATOM 4786 N N . GLU B 1 293 ? 31.682 31.593 47.889 1.00 19.39 275 GLU B N 1
ATOM 4787 C CA . GLU B 1 293 ? 30.554 30.829 47.336 1.00 17.79 275 GLU B CA 1
ATOM 4788 C C . GLU B 1 293 ? 30.901 29.369 46.981 1.00 16.95 275 GLU B C 1
ATOM 4789 O O . GLU B 1 293 ? 31.981 29.096 46.429 1.00 15.94 275 GLU B O 1
ATOM 4795 N N . VAL B 1 294 ? 29.973 28.443 47.280 1.00 16.97 276 VAL B N 1
ATOM 4796 C CA . VAL B 1 294 ? 30.112 27.022 46.888 1.00 16.31 276 VAL B CA 1
ATOM 4797 C C . VAL B 1 294 ? 29.116 26.706 45.759 1.00 15.20 276 VAL B C 1
ATOM 4798 O O . VAL B 1 294 ? 27.901 26.727 45.978 1.00 14.84 276 VAL B O 1
ATOM 4802 N N . ASN B 1 295 ? 29.644 26.367 44.578 1.00 14.94 277 ASN B N 1
ATOM 4803 C CA . ASN B 1 295 ? 28.890 26.392 43.315 1.00 14.67 277 ASN B CA 1
ATOM 4804 C C . ASN B 1 295 ? 28.442 25.063 42.744 1.00 14.38 277 ASN B C 1
ATOM 4805 O O . ASN B 1 295 ? 27.524 25.021 41.927 1.00 13.55 277 ASN B O 1
ATOM 4810 N N . CYS B 1 296 ? 29.086 23.980 43.173 1.00 15.37 278 CYS B N 1
ATOM 4811 C CA . CYS B 1 296 ? 28.760 22.646 42.679 1.00 16.18 278 CYS B CA 1
ATOM 4812 C C . CYS B 1 296 ? 29.206 21.587 43.662 1.00 17.79 278 CYS B C 1
ATOM 4813 O O . CYS B 1 296 ? 30.133 21.816 44.441 1.00 18.36 278 CYS B O 1
ATOM 4816 N N . LEU B 1 297 ? 28.597 20.407 43.589 1.00 18.86 279 LEU B N 1
ATOM 4817 C CA . LEU B 1 297 ? 29.090 19.263 44.356 1.00 19.87 279 LEU B CA 1
ATOM 4818 C C . LEU B 1 297 ? 28.833 17.957 43.625 1.00 18.05 279 LEU B C 1
ATOM 4819 O O . LEU B 1 297 ? 27.899 17.857 42.846 1.00 16.72 279 LEU B O 1
ATOM 4824 N N . SER B 1 298 ? 29.600 16.928 43.974 1.00 17.87 280 SER B N 1
ATOM 4825 C CA . SER B 1 298 ? 29.538 15.652 43.285 1.00 17.43 280 SER B CA 1
ATOM 4826 C C . SER B 1 298 ? 29.939 14.474 44.146 1.00 18.42 280 SER B C 1
ATOM 4827 O O . SER B 1 298 ? 31.102 14.331 44.503 1.00 18.59 280 SER B O 1
ATOM 4830 N N . PHE B 1 299 ? 28.988 13.591 44.429 1.00 19.69 281 PHE B N 1
ATOM 4831 C CA . PHE B 1 299 ? 29.281 12.422 45.261 1.00 21.25 281 PHE B CA 1
ATOM 4832 C C . PHE B 1 299 ? 30.163 11.411 44.529 1.00 23.04 281 PHE B C 1
ATOM 4833 O O . PHE B 1 299 ? 30.082 11.268 43.311 1.00 23.51 281 PHE B O 1
ATOM 4841 N N . ASN B 1 300 ? 31.029 10.737 45.275 1.00 24.33 282 ASN B N 1
ATOM 4842 C CA . ASN B 1 300 ? 31.895 9.731 44.686 1.00 25.56 282 ASN B CA 1
ATOM 4843 C C . ASN B 1 300 ? 31.053 8.512 44.269 1.00 25.86 282 ASN B C 1
ATOM 4844 O O . ASN B 1 300 ? 30.448 7.843 45.106 1.00 25.27 282 ASN B O 1
ATOM 4849 N N . PRO B 1 301 ? 31.062 8.198 42.962 1.00 27.26 283 PRO B N 1
ATOM 4850 C CA . PRO B 1 301 ? 30.252 7.171 42.308 1.00 28.15 283 PRO B CA 1
ATOM 4851 C C . PRO B 1 301 ? 30.664 5.788 42.750 1.00 29.65 283 PRO B C 1
ATOM 4852 O O . PRO B 1 301 ? 30.009 4.794 42.367 1.00 30.02 283 PRO B O 1
ATOM 4856 N N . TYR B 1 302 ? 31.751 5.703 43.526 1.00 30.71 284 TYR B N 1
ATOM 4857 C CA . TYR B 1 302 ? 32.202 4.439 44.143 1.00 32.71 284 TYR B CA 1
ATOM 4858 C C . TYR B 1 302 ? 32.373 4.396 45.704 1.00 28.28 284 TYR B C 1
ATOM 4859 O O . TYR B 1 302 ? 32.421 3.300 46.262 1.00 27.72 284 TYR B O 1
ATOM 4868 N N . SER B 1 303 ? 32.539 5.556 46.358 1.00 28.31 285 SER B N 1
ATOM 4869 C CA . SER B 1 303 ? 32.829 5.588 47.782 1.00 28.10 285 SER B CA 1
ATOM 4870 C C . SER B 1 303 ? 31.711 6.333 48.525 1.00 25.65 285 SER B C 1
ATOM 4871 O O . SER B 1 303 ? 31.671 7.567 48.511 1.00 24.84 285 SER B O 1
ATOM 4874 N N . GLU B 1 304 ? 30.833 5.601 49.219 1.00 23.79 286 GLU B N 1
ATOM 4875 C CA . GLU B 1 304 ? 29.556 6.206 49.593 1.00 21.88 286 GLU B CA 1
ATOM 4876 C C . GLU B 1 304 ? 29.679 7.385 50.578 1.00 19.93 286 GLU B C 1
ATOM 4877 O O . GLU B 1 304 ? 28.740 8.169 50.687 1.00 19.69 286 GLU B O 1
ATOM 4883 N N . PHE B 1 305 ? 30.828 7.531 51.249 1.00 18.21 287 PHE B N 1
ATOM 4884 C CA . PHE B 1 305 ? 31.022 8.615 52.229 1.00 16.30 287 PHE B CA 1
ATOM 4885 C C . PHE B 1 305 ? 31.779 9.830 51.653 1.00 15.77 287 PHE B C 1
ATOM 4886 O O . PHE B 1 305 ? 31.979 10.834 52.337 1.00 15.78 287 PHE B O 1
ATOM 4894 N N . ILE B 1 306 ? 32.239 9.736 50.409 1.00 15.42 288 ILE B N 1
ATOM 4895 C CA . ILE B 1 306 ? 33.112 10.777 49.872 1.00 15.20 288 ILE B CA 1
ATOM 4896 C C . ILE B 1 306 ? 32.416 11.654 48.827 1.00 14.78 288 ILE B C 1
ATOM 4897 O O . ILE B 1 306 ? 31.848 11.157 47.855 1.00 13.22 288 ILE B O 1
ATOM 4902 N N . LEU B 1 307 ? 32.461 12.963 49.032 1.00 16.75 289 LEU B N 1
ATOM 4903 C CA . LEU B 1 307 ? 31.930 13.902 48.037 1.00 16.81 289 LEU B CA 1
ATOM 4904 C C . LEU B 1 307 ? 32.900 15.049 47.824 1.00 16.36 289 LEU B C 1
ATOM 4905 O O . LEU B 1 307 ? 33.825 15.237 48.634 1.00 16.25 289 LEU B O 1
ATOM 4910 N N . ALA B 1 308 ? 32.697 15.813 46.752 1.00 16.03 290 ALA B N 1
ATOM 4911 C CA . ALA B 1 308 ? 33.548 16.977 46.498 1.00 16.22 290 ALA B CA 1
ATOM 4912 C C . ALA B 1 308 ? 32.728 18.233 46.240 1.00 15.76 290 ALA B C 1
ATOM 4913 O O . ALA B 1 308 ? 31.615 18.173 45.713 1.00 15.24 290 ALA B O 1
ATOM 4915 N N . THR B 1 309 ? 33.319 19.376 46.576 1.00 15.53 291 THR B N 1
ATOM 4916 C CA . THR B 1 309 ? 32.648 20.649 46.432 1.00 14.83 291 THR B CA 1
ATOM 4917 C C . THR B 1 309 ? 33.535 21.563 45.628 1.00 14.25 291 THR B C 1
ATOM 4918 O O . THR B 1 309 ? 34.754 21.360 45.567 1.00 14.34 291 THR B O 1
ATOM 4922 N N . GLY B 1 310 ? 32.898 22.517 44.950 1.00 13.47 292 GLY B N 1
ATOM 4923 C CA . GLY B 1 310 ? 33.585 23.469 44.101 1.00 12.78 292 GLY B CA 1
ATOM 4924 C C . GLY B 1 310 ? 33.200 24.889 44.466 1.00 12.35 292 GLY B C 1
ATOM 4925 O O . GLY B 1 310 ? 32.014 25.190 44.688 1.00 11.64 292 GLY B O 1
ATOM 4926 N N . SER B 1 311 ? 34.184 25.789 44.478 1.00 12.64 293 SER B N 1
ATOM 4927 C CA . SER B 1 311 ? 33.946 27.066 45.117 1.00 12.81 293 SER B CA 1
ATOM 4928 C C . SER B 1 311 ? 34.470 28.265 44.402 1.00 12.86 293 SER B C 1
ATOM 4929 O O . SER B 1 311 ? 35.413 28.202 43.628 1.00 12.95 293 SER B O 1
ATOM 4932 N N . ALA B 1 312 ? 33.861 29.389 44.748 1.00 13.12 294 ALA B N 1
ATOM 4933 C CA . ALA B 1 312 ? 34.287 30.688 44.285 1.00 13.49 294 ALA B CA 1
ATOM 4934 C C . ALA B 1 312 ? 35.638 31.027 44.841 1.00 13.78 294 ALA B C 1
ATOM 4935 O O . ALA B 1 312 ? 36.226 32.018 44.426 1.00 13.85 294 ALA B O 1
ATOM 4937 N N . ASP B 1 313 ? 36.110 30.237 45.807 1.00 14.19 295 ASP B N 1
ATOM 4938 C CA . ASP B 1 313 ? 37.425 30.465 46.417 1.00 14.73 295 ASP B CA 1
ATOM 4939 C C . ASP B 1 313 ? 38.565 29.750 45.662 1.00 15.76 295 ASP B C 1
ATOM 4940 O O . ASP B 1 313 ? 39.709 29.710 46.140 1.00 15.78 295 ASP B O 1
ATOM 4945 N N . LYS B 1 314 ? 38.230 29.193 44.495 1.00 16.44 296 LYS B N 1
ATOM 4946 C CA . LYS B 1 314 ? 39.177 28.534 43.590 1.00 16.98 296 LYS B CA 1
ATOM 4947 C C . LYS B 1 314 ? 39.674 27.175 44.121 1.00 17.02 296 LYS B C 1
ATOM 4948 O O . LYS B 1 314 ? 40.615 26.596 43.572 1.00 10.63 296 LYS B O 1
ATOM 4954 N N . THR B 1 315 ? 39.057 26.646 45.168 1.00 10.43 297 THR B N 1
ATOM 4955 C CA . THR B 1 315 ? 39.558 25.387 45.714 1.00 17.52 297 THR B CA 1
ATOM 4956 C C . THR B 1 315 ? 38.542 24.288 45.510 1.00 17.91 297 THR B C 1
ATOM 4957 O O . THR B 1 315 ? 37.346 24.548 45.376 1.00 18.24 297 THR B O 1
ATOM 4961 N N . VAL B 1 316 ? 39.011 23.049 45.495 1.00 18.60 298 VAL B N 1
ATOM 4962 C CA . VAL B 1 316 ? 38.097 21.916 45.468 1.00 19.18 298 VAL B CA 1
ATOM 4963 C C . VAL B 1 316 ? 38.211 21.246 46.826 1.00 19.51 298 VAL B C 1
ATOM 4964 O O . VAL B 1 316 ? 39.291 20.821 47.229 1.00 19.34 298 VAL B O 1
ATOM 4968 N N . ALA B 1 317 ? 37.095 21.189 47.543 1.00 19.61 299 ALA B N 1
ATOM 4969 C CA . ALA B 1 317 ? 37.095 20.619 48.875 1.00 19.07 299 ALA B CA 1
ATOM 4970 C C . ALA B 1 317 ? 36.572 19.205 48.837 1.00 18.21 299 ALA B C 1
ATOM 4971 O O . ALA B 1 317 ? 35.490 18.936 48.329 1.00 17.06 299 ALA B O 1
ATOM 4973 N N . LEU B 1 318 ? 37.377 18.305 49.376 1.00 18.42 300 LEU B N 1
ATOM 4974 C CA . LEU B 1 318 ? 37.039 16.898 49.533 1.00 17.70 300 LEU B CA 1
ATOM 4975 C C . LEU B 1 318 ? 36.343 16.694 50.870 1.00 18.01 300 LEU B C 1
ATOM 4976 O O . LEU B 1 318 ? 36.785 17.249 51.872 1.00 18.63 300 LEU B O 1
ATOM 4981 N N . TRP B 1 319 ? 35.246 15.946 50.899 1.00 17.75 301 TRP B N 1
ATOM 4982 C CA . TRP B 1 319 ? 34.522 15.779 52.159 1.00 18.02 301 TRP B CA 1
ATOM 4983 C C . TRP B 1 319 ? 34.265 14.331 52.549 1.00 18.48 301 TRP B C 1
ATOM 4984 O O . TRP B 1 319 ? 34.057 13.484 51.698 1.00 18.49 301 TRP B O 1
ATOM 4995 N N . ASP B 1 320 ? 34.239 14.058 53.849 1.00 19.13 302 ASP B N 1
ATOM 4996 C CA . ASP B 1 320 ? 33.866 12.730 54.340 1.00 19.56 302 ASP B CA 1
ATOM 4997 C C . ASP B 1 320 ? 32.561 12.862 55.108 1.00 20.86 302 ASP B C 1
ATOM 4998 O O . ASP B 1 320 ? 32.490 13.538 56.128 1.00 20.52 302 ASP B O 1
ATOM 5003 N N . LEU B 1 321 ? 31.524 12.226 54.596 1.00 22.60 303 LEU B N 1
ATOM 5004 C CA . LEU B 1 321 ? 30.203 12.323 55.187 1.00 24.39 303 LEU B CA 1
ATOM 5005 C C . LEU B 1 321 ? 30.209 11.940 56.668 1.00 27.12 303 LEU B C 1
ATOM 5006 O O . LEU B 1 321 ? 29.459 12.518 57.479 1.00 27.79 303 LEU B O 1
ATOM 5011 N N . ARG B 1 322 ? 31.097 11.011 57.018 1.00 28.74 304 ARG B N 1
ATOM 5012 C CA . ARG B 1 322 ? 31.151 10.443 58.368 1.00 29.99 304 ARG B CA 1
ATOM 5013 C C . ARG B 1 322 ? 31.636 11.430 59.411 1.00 32.06 304 ARG B C 1
ATOM 5014 O O . ARG B 1 322 ? 31.506 11.195 60.612 1.00 33.86 304 ARG B O 1
ATOM 5022 N N . ASN B 1 323 ? 32.200 12.531 58.932 1.00 31.53 305 ASN B N 1
ATOM 5023 C CA . ASN B 1 323 ? 32.718 13.579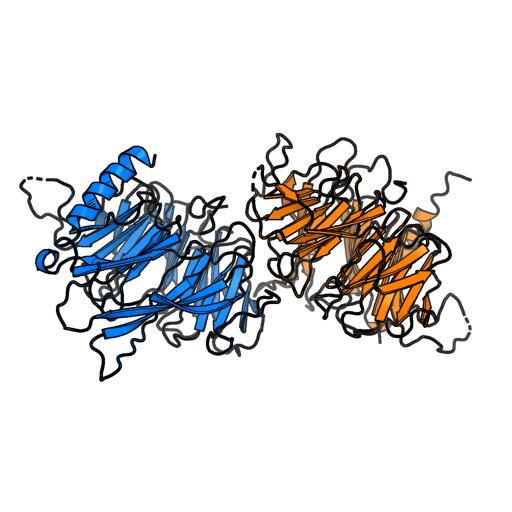 59.794 1.00 30.91 305 ASN B CA 1
ATOM 5024 C C . ASN B 1 323 ? 33.019 14.834 58.973 1.00 30.40 305 ASN B C 1
ATOM 5025 O O . ASN B 1 323 ? 34.108 14.994 58.398 1.00 30.96 305 ASN B O 1
ATOM 5030 N N . LEU B 1 324 ? 32.043 15.731 58.948 1.00 29.28 306 LEU B N 1
ATOM 5031 C CA . LEU B 1 324 ? 32.087 16.915 58.111 1.00 28.10 306 LEU B CA 1
ATOM 5032 C C . LEU B 1 324 ? 32.719 18.096 58.813 1.00 26.26 306 LEU B C 1
ATOM 5033 O O . LEU B 1 324 ? 32.848 19.174 58.232 1.00 25.31 306 LEU B O 1
ATOM 5038 N N . LYS B 1 325 ? 33.141 17.883 60.056 1.00 25.65 307 LYS B N 1
ATOM 5039 C CA . LYS B 1 325 ? 33.776 18.941 60.832 1.00 24.98 307 LYS B CA 1
ATOM 5040 C C . LYS B 1 325 ? 35.218 19.142 60.370 1.00 23.46 307 LYS B C 1
ATOM 5041 O O . LYS B 1 325 ? 35.792 20.210 60.567 1.00 23.34 307 LYS B O 1
ATOM 5043 N N . LEU B 1 326 ? 35.785 18.119 59.731 1.00 22.32 308 LEU B N 1
ATOM 5044 C CA . LEU B 1 326 ? 37.154 18.161 59.232 1.00 21.91 308 LEU B CA 1
ATOM 5045 C C . LEU B 1 326 ? 37.250 17.950 57.722 1.00 21.60 308 LEU B C 1
ATOM 5046 O O . LEU B 1 326 ? 36.897 16.880 57.206 1.00 21.09 308 LEU B O 1
ATOM 5051 N N . LYS B 1 327 ? 37.754 18.962 57.017 1.00 21.94 309 LYS B N 1
ATOM 5052 C CA . LYS B 1 327 ? 37.947 18.857 55.571 1.00 21.98 309 LYS B CA 1
ATOM 5053 C C . LYS B 1 327 ? 39.079 17.900 55.210 1.00 22.68 309 LYS B C 1
ATOM 5054 O O . LYS B 1 327 ? 40.223 18.072 55.664 1.00 23.69 309 LYS B O 1
ATOM 5060 N N . LEU B 1 328 ? 38.765 16.911 54.377 1.00 22.04 310 LEU B N 1
ATOM 5061 C CA . LEU B 1 328 ? 39.750 15.929 53.949 1.00 22.05 310 LEU B CA 1
ATOM 5062 C C . LEU B 1 328 ? 40.900 16.538 53.125 1.00 22.13 310 LEU B C 1
ATOM 5063 O O . LEU B 1 328 ? 42.071 16.113 53.246 1.00 22.61 310 LEU B O 1
ATOM 5068 N N . HIS B 1 329 ? 40.568 17.508 52.271 1.00 21.30 311 HIS B N 1
ATOM 5069 C CA . HIS B 1 329 ? 41.553 18.053 51.336 1.00 20.32 311 HIS B CA 1
ATOM 5070 C C . HIS B 1 329 ? 41.071 19.293 50.615 1.00 19.66 311 HIS B C 1
ATOM 5071 O O . HIS B 1 329 ? 39.871 19.540 50.516 1.00 19.06 311 HIS B O 1
ATOM 5078 N N . SER B 1 330 ? 42.031 20.065 50.113 1.00 19.69 312 SER B N 1
ATOM 5079 C CA . SER B 1 330 ? 41.755 21.232 49.290 1.00 19.13 312 SER B CA 1
ATOM 5080 C C . SER B 1 330 ? 42.655 21.180 48.062 1.00 19.35 312 SER B C 1
ATOM 5081 O O . SER B 1 330 ? 43.879 21.351 48.167 1.00 19.51 312 SER B O 1
ATOM 5084 N N . PHE B 1 331 ? 42.059 20.936 46.901 1.00 19.37 313 PHE B N 1
ATOM 5085 C CA . PHE B 1 331 ? 42.834 20.934 45.670 1.00 19.87 313 PHE B CA 1
ATOM 5086 C C . PHE B 1 331 ? 43.038 22.377 45.248 1.00 20.77 313 PHE B C 1
ATOM 5087 O O . PHE B 1 331 ? 42.081 23.053 44.867 1.00 20.50 313 PHE B O 1
ATOM 5095 N N . GLU B 1 332 ? 44.274 22.856 45.313 1.00 21.97 314 GLU B N 1
ATOM 5096 C CA . GLU B 1 332 ? 44.554 24.229 44.905 1.00 23.07 314 GLU B CA 1
ATOM 5097 C C . GLU B 1 332 ? 45.400 24.276 43.637 1.00 23.11 314 GLU B C 1
ATOM 5098 O O . GLU B 1 332 ? 46.521 23.745 43.604 1.00 22.45 314 GLU B O 1
ATOM 5104 N N . SER B 1 333 ? 44.852 24.913 42.602 1.00 23.95 315 SER B N 1
ATOM 5105 C CA . SER B 1 333 ? 45.601 25.148 41.369 1.00 24.50 315 SER B CA 1
ATOM 5106 C C . SER B 1 333 ? 44.832 26.059 40.395 1.00 24.74 315 SER B C 1
ATOM 5107 O O . SER B 1 333 ? 45.449 26.794 39.620 1.00 24.80 315 SER B O 1
ATOM 5110 N N . HIS B 1 334 ? 43.500 26.020 40.439 1.00 24.36 316 HIS B N 1
ATOM 5111 C CA . HIS B 1 334 ? 42.696 26.926 39.619 1.00 24.57 316 HIS B CA 1
ATOM 5112 C C . HIS B 1 334 ? 43.074 28.359 39.965 1.00 25.05 316 HIS B C 1
ATOM 5113 O O . HIS B 1 334 ? 43.455 28.639 41.105 1.00 25.08 316 HIS B O 1
ATOM 5120 N N . LYS B 1 335 ? 42.950 29.270 39.003 1.00 25.60 317 LYS B N 1
ATOM 5121 C CA . LYS B 1 335 ? 43.363 30.652 39.213 1.00 26.09 317 LYS B CA 1
ATOM 5122 C C . LYS B 1 335 ? 42.143 31.538 39.265 1.00 24.89 317 LYS B C 1
ATOM 5123 O O . LYS B 1 335 ? 42.254 32.758 39.331 1.00 25.16 317 LYS B O 1
ATOM 5129 N N . ASP B 1 336 ? 40.976 30.922 39.170 1.00 23.76 318 ASP B N 1
ATOM 5130 C CA . ASP B 1 336 ? 39.738 31.664 39.298 1.00 23.26 318 ASP B CA 1
ATOM 5131 C C . ASP B 1 336 ? 38.577 30.759 39.721 1.00 21.43 318 ASP B C 1
ATOM 5132 O O . ASP B 1 336 ? 38.770 29.593 40.049 1.00 21.15 318 ASP B O 1
ATOM 5137 N N . GLU B 1 337 ? 37.374 31.315 39.721 1.00 20.14 319 GLU B N 1
ATOM 5138 C CA . GLU B 1 337 ? 36.197 30.616 40.209 1.00 18.79 319 GLU B CA 1
ATOM 5139 C C . GLU B 1 337 ? 36.087 29.204 39.623 1.00 16.77 319 GLU B C 1
ATOM 5140 O O . GLU B 1 337 ? 36.598 28.925 38.535 1.00 15.94 319 GLU B O 1
ATOM 5146 N N . ILE B 1 338 ? 35.450 28.323 40.385 1.00 15.93 320 ILE B N 1
ATOM 5147 C CA . ILE B 1 338 ? 35.140 26.966 39.947 1.00 15.35 320 ILE B CA 1
ATOM 5148 C C . ILE B 1 338 ? 33.625 26.828 39.933 1.00 14.77 320 ILE B C 1
ATOM 5149 O O . ILE B 1 338 ? 32.974 27.232 40.892 1.00 14.90 320 ILE B O 1
ATOM 5154 N N . PHE B 1 339 ? 33.075 26.311 38.836 1.00 14.41 321 PHE B N 1
ATOM 5155 C CA . PHE B 1 339 ? 31.622 26.193 38.639 1.00 14.04 321 PHE B CA 1
ATOM 5156 C C . PHE B 1 339 ? 31.134 24.761 38.393 1.00 13.41 321 PHE B C 1
ATOM 5157 O O . PHE B 1 339 ? 29.941 24.482 38.520 1.00 13.13 321 PHE B O 1
ATOM 5165 N N . GLN B 1 340 ? 32.036 23.872 37.998 1.00 13.49 322 GLN B N 1
ATOM 5166 C CA . GLN B 1 340 ? 31.688 22.465 37.829 1.00 14.00 322 GLN B CA 1
ATOM 5167 C C . GLN B 1 340 ? 32.742 21.487 38.374 1.00 14.74 322 GLN B C 1
ATOM 5168 O O . GLN B 1 340 ? 33.952 21.743 38.339 1.00 15.21 322 GLN B O 1
ATOM 5174 N N . VAL B 1 341 ? 32.258 20.372 38.904 1.00 14.82 323 VAL B N 1
ATOM 5175 C CA . VAL B 1 341 ? 33.115 19.301 39.374 1.00 14.90 323 VAL B CA 1
ATOM 5176 C C . VAL B 1 341 ? 32.408 17.974 39.119 1.00 14.09 323 VAL B C 1
ATOM 5177 O O . VAL B 1 341 ? 31.214 17.835 39.374 1.00 13.41 323 VAL B O 1
ATOM 5181 N N . GLN B 1 342 ? 33.137 17.024 38.551 1.00 14.32 324 GLN B N 1
ATOM 5182 C CA . GLN B 1 342 ? 32.608 15.699 38.250 1.00 14.32 324 GLN B CA 1
ATOM 5183 C C . GLN B 1 342 ? 33.645 14.649 38.594 1.00 14.34 324 GLN B C 1
ATOM 5184 O O . GLN B 1 342 ? 34.851 14.825 38.337 1.00 14.26 324 GLN B O 1
ATOM 5190 N N . TRP B 1 343 ? 33.181 13.570 39.208 1.00 14.22 325 TRP B N 1
ATOM 5191 C CA . TRP B 1 343 ? 34.015 12.389 39.366 1.00 14.29 325 TRP B CA 1
ATOM 5192 C C . TRP B 1 343 ? 34.094 11.615 38.048 1.00 14.47 325 TRP B C 1
ATOM 5193 O O . TRP B 1 343 ? 33.117 11.553 37.294 1.00 13.78 325 TRP B O 1
ATOM 5204 N N . SER B 1 344 ? 35.269 11.072 37.747 1.00 15.60 326 SER B N 1
ATOM 5205 C CA . SER B 1 344 ? 35.382 10.126 36.647 1.00 16.57 326 SER B CA 1
ATOM 5206 C C . SER B 1 344 ? 34.584 8.906 37.033 1.00 18.32 326 SER B C 1
ATOM 5207 O O . SER B 1 344 ? 34.657 8.484 38.187 1.00 18.94 326 SER B O 1
ATOM 5210 N N . PRO B 1 345 ? 33.772 8.384 36.094 1.00 19.25 327 PRO B N 1
ATOM 5211 C CA . PRO B 1 345 ? 32.918 7.202 36.277 1.00 19.73 327 PRO B CA 1
ATOM 5212 C C . PRO B 1 345 ? 33.673 5.902 36.073 1.00 20.34 327 PRO B C 1
ATOM 5213 O O . PRO B 1 345 ? 33.096 4.815 36.179 1.00 20.00 327 PRO B O 1
ATOM 5217 N N . HIS B 1 346 ? 34.965 6.025 35.781 1.00 21.32 328 HIS B N 1
ATOM 5218 C CA . HIS B 1 346 ? 35.813 4.861 35.538 1.00 22.05 328 HIS B CA 1
ATOM 5219 C C . HIS B 1 346 ? 36.800 4.607 36.674 1.00 23.05 328 HIS B C 1
ATOM 5220 O O . HIS B 1 346 ? 36.916 3.483 37.163 1.00 22.64 328 HIS B O 1
ATOM 5227 N N . ASN B 1 347 ? 37.461 5.650 37.144 1.00 24.79 329 ASN B N 1
ATOM 5228 C CA . ASN B 1 347 ? 38.533 5.428 38.100 1.00 26.52 329 ASN B CA 1
ATOM 5229 C C . ASN B 1 347 ? 38.257 6.152 39.423 1.00 27.71 329 ASN B C 1
ATOM 5230 O O . ASN B 1 347 ? 38.008 7.367 39.460 1.00 27.08 329 ASN B O 1
ATOM 5235 N N . GLU B 1 348 ? 38.301 5.390 40.511 1.00 29.19 330 GLU B N 1
ATOM 5236 C CA . GLU B 1 348 ? 37.782 5.869 41.794 1.00 29.53 330 GLU B CA 1
ATOM 5237 C C . GLU B 1 348 ? 38.496 7.069 42.377 1.00 28.71 330 GLU B C 1
ATOM 5238 O O . GLU B 1 348 ? 37.961 7.754 43.263 1.00 28.95 330 GLU B O 1
ATOM 5244 N N . THR B 1 349 ? 39.688 7.329 41.862 1.00 27.68 331 THR B N 1
ATOM 5245 C CA . THR B 1 349 ? 40.535 8.377 42.390 1.00 26.12 331 THR B CA 1
ATOM 5246 C C . THR B 1 349 ? 40.732 9.499 41.411 1.00 23.49 331 THR B C 1
ATOM 5247 O O . THR B 1 349 ? 41.708 10.241 41.525 1.00 23.12 331 THR B O 1
ATOM 5251 N N . ILE B 1 350 ? 39.852 9.588 40.419 1.00 21.15 332 ILE B N 1
ATOM 5252 C CA . ILE B 1 350 ? 39.960 10.652 39.433 1.00 19.00 332 ILE B CA 1
ATOM 5253 C C . ILE B 1 350 ? 38.801 11.628 39.488 1.00 17.19 332 ILE B C 1
ATOM 5254 O O . ILE B 1 350 ? 37.626 11.240 39.516 1.00 16.44 332 ILE B O 1
ATOM 5259 N N . LEU B 1 351 ? 39.161 12.905 39.461 1.00 16.29 333 LEU B N 1
ATOM 5260 C CA . LEU B 1 351 ? 38.215 13.993 39.629 1.00 15.07 333 LEU B CA 1
ATOM 5261 C C . LEU B 1 351 ? 38.573 15.122 38.661 1.00 14.65 333 LEU B C 1
ATOM 5262 O O . LEU B 1 351 ? 39.746 15.355 38.378 1.00 9.33 333 LEU B O 1
ATOM 5267 N N . ALA B 1 352 ? 37.566 15.807 38.131 1.00 13.85 334 ALA B N 1
ATOM 5268 C CA . ALA B 1 352 ? 37.831 16.962 37.283 1.00 13.16 334 ALA B CA 1
ATOM 5269 C C . ALA B 1 352 ? 37.035 18.166 37.756 1.00 12.66 334 ALA B C 1
ATOM 5270 O O . ALA B 1 352 ? 36.032 18.027 38.464 1.00 8.49 334 ALA B O 1
ATOM 5272 N N . SER B 1 353 ? 37.517 19.345 37.374 1.00 13.01 335 SER B N 1
ATOM 5273 C CA . SER B 1 353 ? 36.904 20.614 37.753 1.00 13.81 335 SER B CA 1
ATOM 5274 C C . SER B 1 353 ? 37.093 21.699 36.680 1.00 14.39 335 SER B C 1
ATOM 5275 O O . SER B 1 353 ? 38.006 21.628 35.858 1.00 14.26 335 SER B O 1
ATOM 5278 N N . SER B 1 354 ? 36.234 22.708 36.674 1.00 15.32 336 SER B N 1
ATOM 5279 C CA . SER B 1 354 ? 36.330 23.725 35.629 1.00 16.77 336 SER B CA 1
ATOM 5280 C C . SER B 1 354 ? 35.796 25.084 36.068 1.00 18.90 336 SER B C 1
ATOM 5281 O O . SER B 1 354 ? 35.143 25.188 37.108 1.00 19.87 336 SER B O 1
ATOM 5284 N N . GLY B 1 355 ? 36.106 26.128 35.298 1.00 19.64 337 GLY B N 1
ATOM 5285 C CA . GLY B 1 355 ? 35.582 27.443 35.614 1.00 20.65 337 GLY B CA 1
ATOM 5286 C C . GLY B 1 355 ? 36.086 28.658 34.850 1.00 22.10 337 GLY B C 1
ATOM 5287 O O . GLY B 1 355 ? 36.490 28.584 33.694 1.00 21.39 337 GLY B O 1
ATOM 5288 N N . THR B 1 356 ? 36.063 29.791 35.549 1.00 24.70 338 THR B N 1
ATOM 5289 C CA . THR B 1 356 ? 36.363 31.102 34.987 1.00 26.25 338 THR B CA 1
ATOM 5290 C C . THR B 1 356 ? 37.776 31.234 34.439 1.00 27.51 338 THR B C 1
ATOM 5291 O O . THR B 1 356 ? 37.993 31.896 33.423 1.00 27.13 338 THR B O 1
ATOM 5295 N N . ASP B 1 357 ? 38.739 30.588 35.086 1.00 29.33 339 ASP B N 1
ATOM 5296 C CA . ASP B 1 357 ? 40.118 30.661 34.627 1.00 31.40 339 ASP B CA 1
ATOM 5297 C C . ASP B 1 357 ? 40.315 29.872 33.338 1.00 30.58 339 ASP B C 1
ATOM 5298 O O . ASP B 1 357 ? 41.431 29.517 32.980 1.00 29.49 339 ASP B O 1
ATOM 5303 N N . ARG B 1 358 ? 39.208 29.583 32.665 1.00 31.42 340 ARG B N 1
ATOM 5304 C CA . ARG B 1 358 ? 39.198 29.032 31.312 1.00 31.64 340 ARG B CA 1
ATOM 5305 C C . ARG B 1 358 ? 39.951 27.702 31.202 1.00 32.00 340 ARG B C 1
ATOM 5306 O O . ARG B 1 358 ? 40.458 27.335 30.140 1.00 30.68 340 ARG B O 1
ATOM 5314 N N . ARG B 1 359 ? 40.014 26.978 32.309 1.00 33.26 341 ARG B N 1
ATOM 5315 C CA . ARG B 1 359 ? 40.769 25.739 32.352 1.00 34.46 341 ARG B CA 1
ATOM 5316 C C . ARG B 1 359 ? 39.990 24.613 32.979 1.00 34.65 341 ARG B C 1
ATOM 5317 O O . ARG B 1 359 ? 38.997 24.833 33.663 1.00 36.03 341 ARG B O 1
ATOM 5325 N N . LEU B 1 360 ? 40.431 23.398 32.691 1.00 33.47 342 LEU B N 1
ATOM 5326 C CA . LEU B 1 360 ? 39.847 22.218 33.281 1.00 9.54 342 LEU B CA 1
ATOM 5327 C C . LEU B 1 360 ? 40.963 21.440 33.960 1.00 15.46 342 LEU B C 1
ATOM 5328 O O . LEU B 1 360 ? 41.906 20.986 33.315 1.00 15.27 342 LEU B O 1
ATOM 5333 N N . ASN B 1 361 ? 40.889 21.325 35.275 1.00 15.64 343 ASN B N 1
ATOM 5334 C CA . ASN B 1 361 ? 41.895 20.559 35.985 1.00 15.80 343 ASN B CA 1
ATOM 5335 C C . ASN B 1 361 ? 41.419 19.122 36.220 1.00 15.79 343 ASN B C 1
ATOM 5336 O O . ASN B 1 361 ? 40.252 18.896 36.571 1.00 14.92 343 ASN B O 1
ATOM 5341 N N . VAL B 1 362 ? 42.308 18.159 35.996 1.00 16.58 344 VAL B N 1
ATOM 5342 C CA . VAL B 1 362 ? 42.011 16.772 36.319 1.00 17.18 344 VAL B CA 1
ATOM 5343 C C . VAL B 1 362 ? 42.915 16.296 37.472 1.00 18.70 344 VAL B C 1
ATOM 5344 O O . VAL B 1 362 ? 44.149 16.424 37.413 1.00 19.36 344 VAL B O 1
ATOM 5348 N N . TRP B 1 363 ? 42.295 15.799 38.536 1.00 19.24 345 TRP B N 1
ATOM 5349 C CA . TRP B 1 363 ? 43.033 15.414 39.717 1.00 20.85 345 TRP B CA 1
ATOM 5350 C C . TRP B 1 363 ? 42.990 13.895 39.886 1.00 23.55 345 TRP B C 1
ATOM 5351 O O . TRP B 1 363 ? 42.015 13.244 39.472 1.00 23.07 345 TRP B O 1
ATOM 5362 N N . ASP B 1 364 ? 44.081 13.337 40.415 1.00 26.54 346 ASP B N 1
ATOM 5363 C CA . ASP B 1 364 ? 44.122 11.971 40.925 1.00 28.67 346 ASP B CA 1
ATOM 5364 C C . ASP B 1 364 ? 44.502 12.091 42.402 1.00 30.34 346 ASP B C 1
ATOM 5365 O O . ASP B 1 364 ? 45.614 12.512 42.736 1.00 30.71 346 ASP B O 1
ATOM 5370 N N . LEU B 1 365 ? 43.574 11.723 43.285 1.00 31.62 347 LEU B N 1
ATOM 5371 C CA . LEU B 1 365 ? 43.714 12.035 44.699 1.00 33.19 347 LEU B CA 1
ATOM 5372 C C . LEU B 1 365 ? 44.580 11.028 45.437 1.00 34.05 347 LEU B C 1
ATOM 5373 O O . LEU B 1 365 ? 44.836 11.167 46.636 1.00 34.08 347 LEU B O 1
ATOM 5378 N N . SER B 1 366 ? 45.018 10.004 44.721 1.00 35.15 348 SER B N 1
ATOM 5379 C CA . SER B 1 366 ? 45.908 9.001 45.295 1.00 35.85 348 SER B CA 1
ATOM 5380 C C . SER B 1 366 ? 47.357 9.499 45.352 1.00 36.38 348 SER B C 1
ATOM 5381 O O . SER B 1 366 ? 48.167 9.008 46.142 1.00 36.10 348 SER B O 1
ATOM 5384 N N . LYS B 1 367 ? 47.676 10.502 44.542 1.00 37.65 349 LYS B N 1
ATOM 5385 C CA . LYS B 1 367 ? 49.005 11.080 44.600 1.00 39.86 349 LYS B CA 1
ATOM 5386 C C . LYS B 1 367 ? 49.030 12.319 45.485 1.00 39.29 349 LYS B C 1
ATOM 5387 O O . LYS B 1 367 ? 49.872 13.203 45.323 1.00 37.70 349 LYS B O 1
ATOM 5393 N N . ILE B 1 368 ? 48.126 12.349 46.457 1.00 40.78 350 ILE B N 1
ATOM 5394 C CA . ILE B 1 368 ? 48.180 13.357 47.500 1.00 42.85 350 ILE B CA 1
ATOM 5395 C C . ILE B 1 368 ? 49.282 13.020 48.489 1.00 44.33 350 ILE B C 1
ATOM 5396 O O . ILE B 1 368 ? 49.239 11.974 49.143 1.00 44.39 350 ILE B O 1
ATOM 5401 N N . GLY B 1 369 ? 50.259 13.917 48.602 1.00 45.50 351 GLY B N 1
ATOM 5402 C CA . GLY B 1 369 ? 51.320 13.754 49.572 1.00 46.83 351 GLY B CA 1
ATOM 5403 C C . GLY B 1 369 ? 52.627 13.275 48.987 1.00 48.02 351 GLY B C 1
ATOM 5404 O O . GLY B 1 369 ? 53.637 13.233 49.696 1.00 48.26 351 GLY B O 1
ATOM 5405 N N . GLU B 1 370 ? 52.618 12.901 47.706 1.00 48.86 352 GLU B N 1
ATOM 5406 C CA . GLU B 1 370 ? 53.843 12.432 47.056 1.00 50.44 352 GLU B CA 1
ATOM 5407 C C . GLU B 1 370 ? 54.914 13.523 47.015 1.00 52.20 352 GLU B C 1
ATOM 5408 O O . GLU B 1 370 ? 54.617 14.706 46.839 1.00 51.20 352 GLU B O 1
ATOM 5414 N N . GLU B 1 371 ? 56.168 13.118 47.163 1.00 55.47 353 GLU B N 1
ATOM 5415 C CA . GLU B 1 371 ? 57.232 14.098 47.173 1.00 58.75 353 GLU B CA 1
ATOM 5416 C C . GLU B 1 371 ? 57.586 14.479 45.740 1.00 60.16 353 GLU B C 1
ATOM 5417 O O . GLU B 1 371 ? 57.479 13.664 44.812 1.00 60.44 353 GLU B O 1
ATOM 5419 N N . GLN B 1 372 ? 58.005 15.732 45.577 1.00 61.14 354 GLN B N 1
ATOM 5420 C CA . GLN B 1 372 ? 58.489 16.240 44.298 1.00 62.27 354 GLN B CA 1
ATOM 5421 C C . GLN B 1 372 ? 59.576 17.271 44.575 1.00 63.89 354 GLN B C 1
ATOM 5422 O O . GLN B 1 372 ? 59.639 17.847 45.670 1.00 64.03 354 GLN B O 1
ATOM 5428 N N . SER B 1 373 ? 60.443 17.453 43.582 1.00 65.38 355 SER B N 1
ATOM 5429 C CA . SER B 1 373 ? 61.524 18.443 43.582 1.00 66.86 355 SER B CA 1
ATOM 5430 C C . SER B 1 373 ? 61.296 19.703 44.425 1.00 67.20 355 SER B C 1
ATOM 5431 O O . SER B 1 373 ? 62.023 20.688 44.316 1.00 67.82 355 SER B O 1
ATOM 5434 N N . GLU B 1 378 ? 56.239 21.857 43.273 1.00 59.01 360 GLU B N 1
ATOM 5435 C CA . GLU B 1 378 ? 56.961 22.568 42.209 1.00 59.33 360 GLU B CA 1
ATOM 5436 C C . GLU B 1 378 ? 56.063 23.567 41.483 1.00 58.05 360 GLU B C 1
ATOM 5437 O O . GLU B 1 378 ? 55.722 24.633 42.007 1.00 58.22 360 GLU B O 1
ATOM 5443 N N . ASP B 1 379 ? 55.665 23.188 40.271 1.00 56.62 361 ASP B N 1
ATOM 5444 C CA . ASP B 1 379 ? 54.768 23.986 39.424 1.00 55.05 361 ASP B CA 1
ATOM 5445 C C . ASP B 1 379 ? 53.299 23.678 39.728 1.00 52.51 361 ASP B C 1
ATOM 5446 O O . ASP B 1 379 ? 52.415 23.969 38.930 1.00 51.34 361 ASP B O 1
ATOM 5451 N N . GLY B 1 380 ? 53.044 23.075 40.881 1.00 51.67 362 GLY B N 1
ATOM 5452 C CA . GLY B 1 380 ? 51.686 22.731 41.251 1.00 49.30 362 GLY B CA 1
ATOM 5453 C C . GLY B 1 380 ? 51.655 21.497 42.122 1.00 47.03 362 GLY B C 1
ATOM 5454 O O . GLY B 1 380 ? 52.682 20.856 42.338 1.00 47.30 362 GLY B O 1
ATOM 5455 N N . PRO B 1 381 ? 50.474 21.169 42.655 1.00 46.14 363 PRO B N 1
ATOM 5456 C CA . PRO B 1 381 ? 50.346 20.036 43.576 1.00 44.78 363 PRO B CA 1
ATOM 5457 C C . PRO B 1 381 ? 50.783 18.703 42.948 1.00 41.98 363 PRO B C 1
ATOM 5458 O O . PRO B 1 381 ? 50.876 18.589 41.716 1.00 41.19 363 PRO B O 1
ATOM 5462 N N . PRO B 1 382 ? 51.096 17.706 43.791 1.00 40.47 364 PRO B N 1
ATOM 5463 C CA . PRO B 1 382 ? 51.443 16.411 43.211 1.00 38.70 364 PRO B CA 1
ATOM 5464 C C . PRO B 1 382 ? 50.224 15.737 42.618 1.00 35.80 364 PRO B C 1
ATOM 5465 O O . PRO B 1 382 ? 50.347 15.076 41.587 1.00 35.22 364 PRO B O 1
ATOM 5469 N N . GLU B 1 383 ? 49.069 15.918 43.258 1.00 33.66 365 GLU B N 1
ATOM 5470 C CA . GLU B 1 383 ? 47.825 15.268 42.824 1.00 31.78 365 GLU B CA 1
ATOM 5471 C C . GLU B 1 383 ? 47.319 15.847 41.513 1.00 30.48 365 GLU B C 1
ATOM 5472 O O . GLU B 1 383 ? 46.327 15.377 40.972 1.00 29.89 365 GLU B O 1
ATOM 5478 N N . LEU B 1 384 ? 47.975 16.892 41.029 1.00 30.20 366 LEU B N 1
ATOM 5479 C CA . LEU B 1 384 ? 47.569 17.521 39.783 1.00 29.62 366 LEU B CA 1
ATOM 5480 C C . LEU B 1 384 ? 48.046 16.723 38.567 1.00 29.06 366 LEU B C 1
ATOM 5481 O O . LEU B 1 384 ? 49.233 16.684 38.241 1.00 29.01 366 LEU B O 1
ATOM 5486 N N . LEU B 1 385 ? 47.107 16.111 37.870 1.00 28.59 367 LEU B N 1
ATOM 5487 C CA . LEU B 1 385 ? 47.460 15.155 36.849 1.00 28.77 367 LEU B CA 1
ATOM 5488 C C . LEU B 1 385 ? 47.518 15.829 35.499 1.00 29.20 367 LEU B C 1
ATOM 5489 O O . LEU B 1 385 ? 48.418 15.555 34.700 1.00 30.19 367 LEU B O 1
ATOM 5494 N N . PHE B 1 386 ? 46.581 16.740 35.263 1.00 28.51 368 PHE B N 1
ATOM 5495 C CA . PHE B 1 386 ? 46.497 17.389 33.968 1.00 28.27 368 PHE B CA 1
ATOM 5496 C C . PHE B 1 386 ? 45.771 18.723 33.969 1.00 28.66 368 PHE B C 1
ATOM 5497 O O . PHE B 1 386 ? 44.802 18.924 34.706 1.00 27.61 368 PHE B O 1
ATOM 5505 N N . ILE B 1 387 ? 46.280 19.655 33.172 1.00 30.66 369 ILE B N 1
ATOM 5506 C CA . ILE B 1 387 ? 45.577 20.908 32.962 1.00 30.23 369 ILE B CA 1
ATOM 5507 C C . ILE B 1 387 ? 45.161 21.039 31.492 1.00 29.85 369 ILE B C 1
ATOM 5508 O O . ILE B 1 387 ? 46.017 21.146 30.607 1.00 30.78 369 ILE B O 1
ATOM 5513 N N . HIS B 1 388 ? 43.859 20.995 31.230 1.00 28.20 370 HIS B N 1
ATOM 5514 C CA . HIS B 1 388 ? 43.351 21.199 29.885 1.00 26.93 370 HIS B CA 1
ATOM 5515 C C . HIS B 1 388 ? 43.177 22.690 29.620 1.00 27.32 370 HIS B C 1
ATOM 5516 O O . HIS B 1 388 ? 42.260 23.305 30.153 1.00 27.39 370 HIS B O 1
ATOM 5523 N N . GLY B 1 389 ? 44.058 23.267 28.803 1.00 27.70 371 GLY B N 1
ATOM 5524 C CA . GLY B 1 389 ? 44.010 24.682 28.469 1.00 27.60 371 GLY B CA 1
ATOM 5525 C C . GLY B 1 389 ? 43.403 24.999 27.105 1.00 27.04 371 GLY B C 1
ATOM 5526 O O . GLY B 1 389 ? 43.819 25.949 26.446 1.00 27.92 371 GLY B O 1
ATOM 5527 N N . GLY B 1 390 ? 42.459 24.184 26.649 1.00 25.31 372 GLY B N 1
ATOM 5528 C CA . GLY B 1 390 ? 41.937 24.303 25.295 1.00 24.28 372 GLY B CA 1
ATOM 5529 C C . GLY B 1 390 ? 40.952 25.416 24.992 1.00 23.19 372 GLY B C 1
ATOM 5530 O O . GLY B 1 390 ? 40.785 25.809 23.831 1.00 23.76 372 GLY B O 1
ATOM 5531 N N . HIS B 1 391 ? 40.301 25.932 26.032 1.00 21.39 373 HIS B N 1
ATOM 5532 C CA . HIS B 1 391 ? 39.264 26.952 25.860 1.00 22.72 373 HIS B CA 1
ATOM 5533 C C . HIS B 1 391 ? 39.833 28.361 26.012 1.00 24.55 373 HIS B C 1
ATOM 5534 O O . HIS B 1 391 ? 40.682 28.603 26.878 1.00 24.95 373 HIS B O 1
ATOM 5541 N N . THR B 1 392 ? 39.340 29.293 25.196 1.00 25.82 374 THR B N 1
ATOM 5542 C CA . THR B 1 392 ? 39.727 30.695 25.342 1.00 27.97 374 THR B CA 1
ATOM 5543 C C . THR B 1 392 ? 38.636 31.498 26.024 1.00 29.90 374 THR B C 1
ATOM 5544 O O . THR B 1 392 ? 38.567 32.711 25.868 1.00 30.84 374 THR B O 1
ATOM 5548 N N . ALA B 1 393 ? 37.802 30.821 26.805 1.00 31.07 375 ALA B N 1
ATOM 5549 C CA . ALA B 1 393 ? 36.797 31.493 27.622 1.00 32.21 375 ALA B CA 1
ATOM 5550 C C . ALA B 1 393 ? 36.483 30.659 28.844 1.00 31.49 375 ALA B C 1
ATOM 5551 O O . ALA B 1 393 ? 36.969 29.534 28.983 1.00 30.77 375 ALA B O 1
ATOM 5553 N N . LYS B 1 394 ? 35.709 31.255 29.744 1.00 31.39 376 LYS B N 1
ATOM 5554 C CA . LYS B 1 394 ? 35.115 30.566 30.888 1.00 31.41 376 LYS B CA 1
ATOM 5555 C C . LYS B 1 394 ? 34.319 29.313 30.503 1.00 31.05 376 LYS B C 1
ATOM 5556 O O . LYS B 1 394 ? 33.417 29.376 29.654 1.00 31.29 376 LYS B O 1
ATOM 5562 N N . ILE B 1 395 ? 34.623 28.190 31.154 1.00 30.10 377 ILE B N 1
ATOM 5563 C CA . ILE B 1 395 ? 33.921 26.937 30.884 1.00 28.65 377 ILE B CA 1
ATOM 5564 C C . ILE B 1 395 ? 32.637 26.867 31.701 1.00 25.75 377 ILE B C 1
ATOM 5565 O O . ILE B 1 395 ? 32.633 27.163 32.903 1.00 25.54 377 ILE B O 1
ATOM 5570 N N . SER B 1 396 ? 31.551 26.493 31.022 1.00 22.86 378 SER B N 1
ATOM 5571 C CA . SER B 1 396 ? 30.210 26.476 31.600 1.00 20.33 378 SER B CA 1
ATOM 5572 C C . SER B 1 396 ? 29.830 25.106 32.190 1.00 18.58 378 SER B C 1
ATOM 5573 O O . SER B 1 396 ? 29.130 25.034 33.197 1.00 18.26 378 SER B O 1
ATOM 5576 N N . ASP B 1 397 ? 30.256 24.029 31.537 1.00 17.46 379 ASP B N 1
ATOM 5577 C CA . ASP B 1 397 ? 29.924 22.669 31.968 1.00 16.70 379 ASP B CA 1
ATOM 5578 C C . ASP B 1 397 ? 30.834 21.633 31.316 1.00 17.31 379 ASP B C 1
ATOM 5579 O O . ASP B 1 397 ? 31.300 21.854 30.205 1.00 18.13 379 ASP B O 1
ATOM 5584 N N . PHE B 1 398 ? 31.050 20.484 31.955 1.00 17.10 380 PHE B N 1
ATOM 5585 C CA . PHE B 1 398 ? 31.747 19.394 31.258 1.00 17.23 380 PHE B CA 1
ATOM 5586 C C . PHE B 1 398 ? 31.160 18.022 31.616 1.00 17.14 380 PHE B C 1
ATOM 5587 O O . PHE B 1 398 ? 30.398 17.907 32.567 1.00 17.55 380 PHE B O 1
ATOM 5595 N N . SER B 1 399 ? 31.511 16.990 30.849 1.00 16.85 381 SER B N 1
ATOM 5596 C CA . SER B 1 399 ? 30.952 15.652 31.075 1.00 16.49 381 SER B CA 1
ATOM 5597 C C . SER B 1 399 ? 31.859 14.499 30.650 1.00 15.87 381 SER B C 1
ATOM 5598 O O . SER B 1 399 ? 32.237 14.379 29.480 1.00 15.58 381 SER B O 1
ATOM 5601 N N . TRP B 1 400 ? 32.183 13.642 31.616 1.00 15.53 382 TRP B N 1
ATOM 5602 C CA . TRP B 1 400 ? 32.951 12.452 31.332 1.00 15.31 382 TRP B CA 1
ATOM 5603 C C . TRP B 1 400 ? 32.183 11.543 30.382 1.00 15.17 382 TRP B C 1
ATOM 5604 O O . TRP B 1 400 ? 30.995 11.290 30.597 1.00 14.47 382 TRP B O 1
ATOM 5615 N N . ASN B 1 401 ? 32.857 10.997 29.372 1.00 16.31 383 ASN B N 1
ATOM 5616 C CA . ASN B 1 401 ? 32.193 10.023 28.507 1.00 17.06 383 ASN B CA 1
ATOM 5617 C C . ASN B 1 401 ? 32.000 8.730 29.277 1.00 18.28 383 ASN B C 1
ATOM 5618 O O . ASN B 1 401 ? 32.972 8.128 29.732 1.00 18.25 383 ASN B O 1
ATOM 5623 N N . PRO B 1 402 ? 30.746 8.290 29.419 1.00 19.41 384 PRO B N 1
ATOM 5624 C CA . PRO B 1 402 ? 30.459 7.112 30.245 1.00 20.31 384 PRO B CA 1
ATOM 5625 C C . PRO B 1 402 ? 30.995 5.813 29.639 1.00 20.84 384 PRO B C 1
ATOM 5626 O O . PRO B 1 402 ? 31.156 4.814 30.349 1.00 21.10 384 PRO B O 1
ATOM 5630 N N . ASN B 1 403 ? 31.284 5.830 28.343 1.00 20.89 385 ASN B N 1
ATOM 5631 C CA . ASN B 1 403 ? 31.744 4.615 27.685 1.00 20.41 385 ASN B CA 1
ATOM 5632 C C . ASN B 1 403 ? 33.198 4.644 27.193 1.00 20.39 385 ASN B C 1
ATOM 5633 O O . ASN B 1 403 ? 33.840 3.602 27.103 1.00 20.05 385 ASN B O 1
ATOM 5638 N N . GLU B 1 404 ? 33.725 5.828 26.911 1.00 20.85 386 GLU B N 1
ATOM 5639 C CA . GLU B 1 404 ? 35.091 5.925 26.438 1.00 21.86 386 GLU B CA 1
ATOM 5640 C C . GLU B 1 404 ? 35.873 6.591 27.539 1.00 22.44 386 GLU B C 1
ATOM 5641 O O . GLU B 1 404 ? 35.813 7.810 27.666 1.00 22.42 386 GLU B O 1
ATOM 5647 N N . PRO B 1 405 ? 36.612 5.793 28.338 1.00 22.90 387 PRO B N 1
ATOM 5648 C CA . PRO B 1 405 ? 37.399 6.266 29.484 1.00 22.97 387 PRO B CA 1
ATOM 5649 C C . PRO B 1 405 ? 38.266 7.459 29.125 1.00 23.21 387 PRO B C 1
ATOM 5650 O O . PRO B 1 405 ? 38.805 7.500 28.014 1.00 23.50 387 PRO B O 1
ATOM 5654 N N . TRP B 1 406 ? 38.335 8.430 30.032 1.00 23.03 388 TRP B N 1
ATOM 5655 C CA . TRP B 1 406 ? 39.197 9.600 29.887 1.00 23.19 388 TRP B CA 1
ATOM 5656 C C . TRP B 1 406 ? 38.744 10.591 28.824 1.00 22.16 388 TRP B C 1
ATOM 5657 O O . TRP B 1 406 ? 39.309 11.682 28.728 1.00 22.06 388 TRP B O 1
ATOM 5668 N N . VAL B 1 407 ? 37.720 10.242 28.048 1.00 21.08 389 VAL B N 1
ATOM 5669 C CA . VAL B 1 407 ? 37.179 11.202 27.106 1.00 20.04 389 VAL B CA 1
ATOM 5670 C C . VAL B 1 407 ? 36.162 12.068 27.826 1.00 18.60 389 VAL B C 1
ATOM 5671 O O . VAL B 1 407 ? 35.275 11.580 28.535 1.00 17.83 389 VAL B O 1
ATOM 5675 N N . ILE B 1 408 ? 36.359 13.370 27.656 1.00 18.17 390 ILE B N 1
ATOM 5676 C CA . ILE B 1 408 ? 35.603 14.421 28.310 1.00 17.74 390 ILE B CA 1
ATOM 5677 C C . ILE B 1 408 ? 35.040 15.374 27.289 1.00 17.33 390 ILE B C 1
ATOM 5678 O O . ILE B 1 408 ? 35.729 15.748 26.349 1.00 17.93 390 ILE B O 1
ATOM 5683 N N . CYS B 1 409 ? 33.792 15.771 27.474 1.00 16.28 391 CYS B N 1
ATOM 5684 C CA . CYS B 1 409 ? 33.251 16.887 26.726 1.00 15.32 391 CYS B CA 1
ATOM 5685 C C . CYS B 1 409 ? 33.226 18.136 27.602 1.00 14.38 391 CYS B C 1
ATOM 5686 O O . CYS B 1 409 ? 32.943 18.045 28.791 1.00 13.12 391 CYS B O 1
ATOM 5689 N N . SER B 1 410 ? 33.553 19.293 27.027 1.00 14.72 392 SER B N 1
ATOM 5690 C CA . SER B 1 410 ? 33.522 20.555 27.778 1.00 14.62 392 SER B CA 1
ATOM 5691 C C . SER B 1 410 ? 33.078 21.731 26.907 1.00 15.46 392 SER B C 1
ATOM 5692 O O . SER B 1 410 ? 33.528 21.854 25.764 1.00 16.03 392 SER B O 1
ATOM 5695 N N . VAL B 1 411 ? 32.206 22.591 27.439 1.00 15.74 393 VAL B N 1
ATOM 5696 C CA . VAL B 1 411 ? 31.623 23.669 26.640 1.00 16.86 393 VAL B CA 1
ATOM 5697 C C . VAL B 1 411 ? 31.823 25.043 27.270 1.00 18.26 393 VAL B C 1
ATOM 5698 O O . VAL B 1 411 ? 31.627 25.217 28.467 1.00 18.96 393 VAL B O 1
ATOM 5702 N N . SER B 1 412 ? 32.194 26.030 26.458 1.00 18.90 394 SER B N 1
ATOM 5703 C CA . SER B 1 412 ? 32.544 27.337 27.004 1.00 19.56 394 SER B CA 1
ATOM 5704 C C . SER B 1 412 ? 31.686 28.509 26.515 1.00 19.68 394 SER B C 1
ATOM 5705 O O . SER B 1 412 ? 30.754 28.352 25.711 1.00 19.76 394 SER B O 1
ATOM 5708 N N . GLU B 1 413 ? 32.008 29.687 27.039 1.00 19.55 395 GLU B N 1
ATOM 5709 C CA . GLU B 1 413 ? 31.217 30.887 26.786 1.00 19.44 395 GLU B CA 1
ATOM 5710 C C . GLU B 1 413 ? 31.481 31.497 25.415 1.00 19.79 395 GLU B C 1
ATOM 5711 O O . GLU B 1 413 ? 30.881 32.511 25.060 1.00 19.59 395 GLU B O 1
ATOM 5717 N N . ASP B 1 414 ? 32.443 30.941 24.689 1.00 20.63 396 ASP B N 1
ATOM 5718 C CA . ASP B 1 414 ? 32.711 31.393 23.329 1.00 22.05 396 ASP B CA 1
ATOM 5719 C C . ASP B 1 414 ? 32.257 30.349 22.308 1.00 22.69 396 ASP B C 1
ATOM 5720 O O . ASP B 1 414 ? 32.865 30.201 21.247 1.00 22.83 396 ASP B O 1
ATOM 5725 N N . ASN B 1 415 ? 31.195 29.617 22.665 1.00 23.12 397 ASN B N 1
ATOM 5726 C CA . ASN B 1 415 ? 30.500 28.662 21.786 1.00 23.62 397 ASN B CA 1
ATOM 5727 C C . ASN B 1 415 ? 31.365 27.471 21.388 1.00 24.32 397 ASN B C 1
ATOM 5728 O O . ASN B 1 415 ? 30.961 26.648 20.578 1.00 24.15 397 ASN B O 1
ATOM 5733 N N . ILE B 1 416 ? 32.564 27.373 21.944 1.00 25.51 398 ILE B N 1
ATOM 5734 C CA . ILE B 1 416 ? 33.422 26.249 21.613 1.00 26.48 398 ILE B CA 1
ATOM 5735 C C . ILE B 1 416 ? 33.011 25.028 22.402 1.00 27.89 398 ILE B C 1
ATOM 5736 O O . ILE B 1 416 ? 32.881 25.080 23.634 1.00 27.65 398 ILE B O 1
ATOM 5741 N N . MET B 1 417 ? 32.772 23.944 21.665 1.00 29.27 399 MET B N 1
ATOM 5742 C CA . MET B 1 417 ? 32.570 22.641 22.267 1.00 29.84 399 MET B CA 1
ATOM 5743 C C . MET B 1 417 ? 33.743 21.754 21.881 1.00 29.04 399 MET B C 1
ATOM 5744 O O . MET B 1 417 ? 34.079 21.623 20.707 1.00 28.09 399 MET B O 1
ATOM 5749 N N . GLN B 1 418 ? 34.401 21.191 22.887 1.00 29.54 400 GLN B N 1
ATOM 5750 C CA . GLN B 1 418 ? 35.525 20.305 22.650 1.00 29.95 400 GLN B CA 1
ATOM 5751 C C . GLN B 1 418 ? 35.277 18.919 23.189 1.00 29.23 400 GLN B C 1
ATOM 5752 O O . GLN B 1 418 ? 35.000 18.737 24.381 1.00 29.11 400 GLN B O 1
ATOM 5758 N N . VAL B 1 419 ? 35.404 17.937 22.311 1.00 29.16 401 VAL B N 1
ATOM 5759 C CA . VAL B 1 419 ? 35.411 16.553 22.735 1.00 28.26 401 VAL B CA 1
ATOM 5760 C C . VAL B 1 419 ? 36.854 16.131 22.718 1.00 27.44 401 VAL B C 1
ATOM 5761 O O . VAL B 1 419 ? 37.489 16.138 21.669 1.00 27.55 401 VAL B O 1
ATOM 5765 N N . TRP B 1 420 ? 37.379 15.758 23.874 1.00 26.25 402 TRP B N 1
ATOM 5766 C CA . TRP B 1 420 ? 38.806 15.550 23.967 1.00 25.57 402 TRP B CA 1
ATOM 5767 C C . TRP B 1 420 ? 39.210 14.458 24.955 1.00 26.46 402 TRP B C 1
ATOM 5768 O O . TRP B 1 420 ? 38.386 13.945 25.719 1.00 26.01 402 TRP B O 1
ATOM 5779 N N . GLN B 1 421 ? 40.480 14.073 24.872 1.00 27.93 403 GLN B N 1
ATOM 5780 C CA . GLN B 1 421 ? 41.062 13.040 25.703 1.00 29.56 403 GLN B CA 1
ATOM 5781 C C . GLN B 1 421 ? 42.573 13.249 25.823 1.00 32.04 403 GLN B C 1
ATOM 5782 O O . GLN B 1 421 ? 43.274 13.391 24.827 1.00 31.91 403 GLN B O 1
ATOM 5788 N N . MET B 1 422 ? 43.067 13.285 27.051 1.00 34.76 404 MET B N 1
ATOM 5789 C CA . MET B 1 422 ? 44.482 13.461 27.293 1.00 37.80 404 MET B CA 1
ATOM 5790 C C . MET B 1 422 ? 45.223 12.213 26.824 1.00 40.52 404 MET B C 1
ATOM 5791 O O . MET B 1 422 ? 44.607 11.162 26.637 1.00 40.37 404 MET B O 1
ATOM 5796 N N . ALA B 1 423 ? 46.532 12.342 26.607 1.00 43.33 405 ALA B N 1
ATOM 5797 C CA . ALA B 1 423 ? 47.382 11.224 26.205 1.00 45.95 405 ALA B CA 1
ATOM 5798 C C . ALA B 1 423 ? 47.497 10.149 27.287 1.00 48.18 405 ALA B C 1
ATOM 5799 O O . ALA B 1 423 ? 47.441 10.454 28.474 1.00 47.95 405 ALA B O 1
ATOM 5801 N N . GLU B 1 424 ? 47.672 8.894 26.873 1.00 50.81 406 GLU B N 1
ATOM 5802 C CA . GLU B 1 424 ? 47.689 7.763 27.807 1.00 52.22 406 GLU B CA 1
ATOM 5803 C C . GLU B 1 424 ? 48.934 7.709 28.713 1.00 52.71 406 GLU B C 1
ATOM 5804 O O . GLU B 1 424 ? 48.850 7.239 29.858 1.00 52.97 406 GLU B O 1
ATOM 5810 N N . ASN B 1 425 ? 50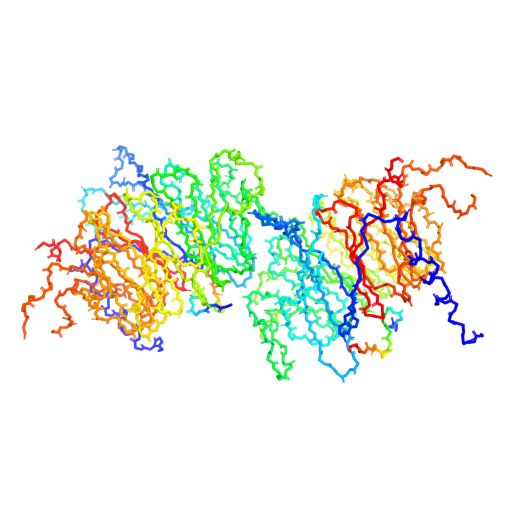.083 8.178 28.215 1.00 52.14 407 ASN B N 1
ATOM 5811 C CA . ASN B 1 425 ? 51.310 8.135 29.020 1.00 51.70 407 ASN B CA 1
ATOM 5812 C C . ASN B 1 425 ? 51.220 9.026 30.244 1.00 49.78 407 ASN B C 1
ATOM 5813 O O . ASN B 1 425 ? 51.993 8.872 31.181 1.00 49.67 407 ASN B O 1
ATOM 5818 N N . ILE B 1 426 ? 50.266 9.951 30.227 1.00 48.15 408 ILE B N 1
ATOM 5819 C CA . ILE B 1 426 ? 50.049 10.852 31.347 1.00 47.12 408 ILE B CA 1
ATOM 5820 C C . ILE B 1 426 ? 49.457 10.109 32.542 1.00 45.99 408 ILE B C 1
ATOM 5821 O O . ILE B 1 426 ? 49.834 10.375 33.690 1.00 46.15 408 ILE B O 1
ATOM 5826 N N . TYR B 1 427 ? 48.534 9.178 32.292 1.00 44.80 409 TYR B N 1
ATOM 5827 C CA . TYR B 1 427 ? 47.980 8.426 33.416 1.00 44.04 409 TYR B CA 1
ATOM 5828 C C . TYR B 1 427 ? 48.538 6.998 33.585 1.00 44.46 409 TYR B C 1
ATOM 5829 O O . TYR B 1 427 ? 47.891 6.147 34.203 1.00 44.07 409 TYR B O 1
ATOM 5838 N N . ASN B 1 428 ? 49.777 6.782 33.137 1.00 45.14 410 ASN B N 1
ATOM 5839 C CA . ASN B 1 428 ? 50.542 5.559 33.435 1.00 45.47 410 ASN B CA 1
ATOM 5840 C C . ASN B 1 428 ? 52.007 5.857 33.724 1.00 45.72 410 ASN B C 1
ATOM 5841 O O . ASN B 1 428 ? 52.454 6.995 33.622 1.00 45.52 410 ASN B O 1
ATOM 5846 N N . MET C 2 1 ? 7.720 10.955 16.509 1.00 50.40 1 MET C N 1
ATOM 5847 C CA . MET C 2 1 ? 6.303 10.826 16.818 1.00 50.14 1 MET C CA 1
ATOM 5848 C C . MET C 2 1 ? 5.518 10.202 15.663 1.00 50.08 1 MET C C 1
ATOM 5849 O O . MET C 2 1 ? 5.592 10.657 14.521 1.00 50.37 1 MET C O 1
ATOM 5854 N N . SER C 2 2 ? 4.764 9.159 15.993 1.00 49.45 2 SER C N 1
ATOM 5855 C CA . SER C 2 2 ? 3.865 8.488 15.059 1.00 50.07 2 SER C CA 1
ATOM 5856 C C . SER C 2 2 ? 2.388 8.925 15.208 1.00 47.91 2 SER C C 1
ATOM 5857 O O . SER C 2 2 ? 2.054 9.765 16.042 1.00 48.47 2 SER C O 1
ATOM 5860 N N . ARG C 2 3 ? 1.514 8.291 14.432 1.00 42.33 3 ARG C N 1
ATOM 5861 C CA . ARG C 2 3 ? 0.069 8.525 14.421 1.00 37.20 3 ARG C CA 1
ATOM 5862 C C . ARG C 2 3 ? -0.526 7.191 14.863 1.00 34.87 3 ARG C C 1
ATOM 5863 O O . ARG C 2 3 ? -1.717 6.898 14.734 1.00 34.55 3 ARG C O 1
ATOM 5871 N N . ARG C 2 4 ? 0.359 6.396 15.439 1.00 33.03 4 ARG C N 1
ATOM 5872 C CA . ARG C 2 4 ? 0.042 5.091 15.973 1.00 31.29 4 ARG C CA 1
ATOM 5873 C C . ARG C 2 4 ? 0.001 5.162 17.480 1.00 28.14 4 ARG C C 1
ATOM 5874 O O . ARG C 2 4 ? -0.792 4.473 18.119 1.00 28.22 4 ARG C O 1
ATOM 5882 N N . LYS C 2 5 ? 0.850 6.029 18.028 1.00 24.84 5 LYS C N 1
ATOM 5883 C CA . LYS C 2 5 ? 1.002 6.175 19.463 1.00 21.79 5 LYS C CA 1
ATOM 5884 C C . LYS C 2 5 ? 0.397 7.478 19.926 1.00 20.00 5 LYS C C 1
ATOM 5885 O O . LYS C 2 5 ? 0.691 8.550 19.383 1.00 19.38 5 LYS C O 1
ATOM 5891 N N . GLN C 2 6 ? -0.493 7.401 20.907 1.00 19.08 6 GLN C N 1
ATOM 5892 C CA . GLN C 2 6 ? -1.101 8.639 21.402 1.00 19.28 6 GLN C CA 1
ATOM 5893 C C . GLN C 2 6 ? -0.142 9.621 22.020 1.00 19.25 6 GLN C C 1
ATOM 5894 O O . GLN C 2 6 ? 1.001 9.303 22.374 1.00 18.82 6 GLN C O 1
ATOM 5900 N N . ALA C 2 7 ? -0.646 10.841 22.141 1.00 19.12 7 ALA C N 1
ATOM 5901 C CA . ALA C 2 7 ? 0.110 11.902 22.751 1.00 18.60 7 ALA C CA 1
ATOM 5902 C C . ALA C 2 7 ? -0.017 11.761 24.241 1.00 19.23 7 ALA C C 1
ATOM 5903 O O . ALA C 2 7 ? 0.995 11.617 24.925 1.00 18.91 7 ALA C O 1
ATOM 5905 N N . LYS C 2 8 ? -1.250 11.698 24.745 1.00 20.32 8 LYS C N 1
ATOM 5906 C CA . LYS C 2 8 ? -1.459 11.648 26.188 1.00 21.09 8 LYS C CA 1
ATOM 5907 C C . LYS C 2 8 ? -2.300 10.466 26.674 1.00 22.40 8 LYS C C 1
ATOM 5908 O O . LYS C 2 8 ? -3.513 10.568 26.788 1.00 22.44 8 LYS C O 1
ATOM 5910 N N . PRO C 2 9 ? -1.646 9.350 27.004 1.00 24.11 9 PRO C N 1
ATOM 5911 C CA . PRO C 2 9 ? -2.347 8.271 27.720 1.00 26.28 9 PRO C CA 1
ATOM 5912 C C . PRO C 2 9 ? -2.783 8.638 29.133 1.00 27.92 9 PRO C C 1
ATOM 5913 O O . PRO C 2 9 ? -2.190 9.493 29.802 1.00 27.00 9 PRO C O 1
ATOM 5917 N N . GLN C 2 10 ? -3.828 7.946 29.581 1.00 30.29 10 GLN C N 1
ATOM 5918 C CA . GLN C 2 10 ? -4.493 8.253 30.838 1.00 32.23 10 GLN C CA 1
ATOM 5919 C C . GLN C 2 10 ? -4.360 7.080 31.795 1.00 30.91 10 GLN C C 1
ATOM 5920 O O . GLN C 2 10 ? -4.284 5.927 31.380 1.00 29.50 10 GLN C O 1
ATOM 5926 N N . HIS C 2 11 ? -4.334 7.398 33.080 1.00 31.15 11 HIS C N 1
ATOM 5927 C CA . HIS C 2 11 ? -4.158 6.401 34.114 1.00 31.45 11 HIS C CA 1
ATOM 5928 C C . HIS C 2 11 ? -5.500 5.946 34.603 1.00 31.96 11 HIS C C 1
ATOM 5929 O O . HIS C 2 11 ? -6.416 6.749 34.692 1.00 32.30 11 HIS C O 1
ATOM 5936 N N . ILE C 2 12 ? -5.606 4.677 34.968 1.00 32.55 12 ILE C N 1
ATOM 5937 C CA . ILE C 2 12 ? -6.845 4.161 35.520 1.00 33.64 12 ILE C CA 1
ATOM 5938 C C . ILE C 2 12 ? -6.666 3.712 36.971 1.00 34.15 12 ILE C C 1
ATOM 5939 O O . ILE C 2 12 ? -5.589 3.263 37.378 1.00 33.89 12 ILE C O 1
ATOM 5944 N N . MET D 2 1 ? 22.708 38.574 40.935 1.00 55.46 1 MET D N 1
ATOM 5945 C CA . MET D 2 1 ? 23.600 37.457 41.210 1.00 55.19 1 MET D CA 1
ATOM 5946 C C . MET D 2 1 ? 23.840 36.587 39.982 1.00 55.44 1 MET D C 1
ATOM 5947 O O . MET D 2 1 ? 24.231 35.427 40.115 1.00 55.43 1 MET D O 1
ATOM 5952 N N . SER D 2 2 ? 23.653 37.142 38.788 1.00 55.87 2 SER D N 1
ATOM 5953 C CA . SER D 2 2 ? 23.949 36.378 37.576 1.00 55.87 2 SER D CA 1
ATOM 5954 C C . SER D 2 2 ? 25.361 36.711 37.082 1.00 54.75 2 SER D C 1
ATOM 5955 O O . SER D 2 2 ? 25.556 37.413 36.082 1.00 53.89 2 SER D O 1
ATOM 5958 N N . ARG D 2 3 ? 26.340 36.175 37.805 1.00 54.40 3 ARG D N 1
ATOM 5959 C CA . ARG D 2 3 ? 27.738 36.325 37.461 1.00 53.97 3 ARG D CA 1
ATOM 5960 C C . ARG D 2 3 ? 28.257 34.898 37.218 1.00 50.55 3 ARG D C 1
ATOM 5961 O O . ARG D 2 3 ? 29.468 34.615 37.194 1.00 50.54 3 ARG D O 1
ATOM 5969 N N . ARG D 2 4 ? 27.297 34.013 36.939 1.00 47.15 4 ARG D N 1
ATOM 5970 C CA . ARG D 2 4 ? 27.618 32.659 36.515 1.00 43.66 4 ARG D CA 1
ATOM 5971 C C . ARG D 2 4 ? 27.453 32.573 35.003 1.00 41.97 4 ARG D C 1
ATOM 5972 O O . ARG D 2 4 ? 28.228 31.880 34.346 1.00 41.91 4 ARG D O 1
ATOM 5980 N N . LYS D 2 5 ? 26.439 33.252 34.461 1.00 40.73 5 LYS D N 1
ATOM 5981 C CA . LYS D 2 5 ? 26.242 33.330 33.008 1.00 39.40 5 LYS D CA 1
ATOM 5982 C C . LYS D 2 5 ? 26.344 34.780 32.522 1.00 39.83 5 LYS D C 1
ATOM 5983 O O . LYS D 2 5 ? 25.742 35.685 33.101 1.00 40.09 5 LYS D O 1
ATOM 5989 N N . GLN D 2 6 ? 27.143 34.987 31.479 1.00 40.04 6 GLN D N 1
ATOM 5990 C CA . GLN D 2 6 ? 27.411 36.305 30.913 1.00 40.67 6 GLN D CA 1
ATOM 5991 C C . GLN D 2 6 ? 26.167 37.003 30.385 1.00 42.37 6 GLN D C 1
ATOM 5992 O O . GLN D 2 6 ? 25.151 36.363 30.105 1.00 41.75 6 GLN D O 1
ATOM 5998 N N . ALA D 2 7 ? 26.234 38.324 30.279 1.00 45.15 7 ALA D N 1
ATOM 5999 C CA . ALA D 2 7 ? 25.231 39.053 29.518 1.00 48.22 7 ALA D CA 1
ATOM 6000 C C . ALA D 2 7 ? 25.750 39.169 28.088 1.00 51.34 7 ALA D C 1
ATOM 6001 O O . ALA D 2 7 ? 26.968 39.271 27.861 1.00 51.16 7 ALA D O 1
ATOM 6003 N N . LYS D 2 8 ? 24.829 39.141 27.133 1.00 54.76 8 LYS D N 1
ATOM 6004 C CA . LYS D 2 8 ? 25.175 39.180 25.712 1.00 56.87 8 LYS D CA 1
ATOM 6005 C C . LYS D 2 8 ? 26.150 38.059 25.328 1.00 56.03 8 LYS D C 1
ATOM 6006 O O . LYS D 2 8 ? 27.372 38.246 25.284 1.00 55.42 8 LYS D O 1
ATOM 6012 N N . PRO D 2 9 ? 25.591 36.868 25.083 1.00 55.91 9 PRO D N 1
ATOM 6013 C CA . PRO D 2 9 ? 26.336 35.795 24.426 1.00 54.95 9 PRO D CA 1
ATOM 6014 C C . PRO D 2 9 ? 26.387 36.055 22.926 1.00 53.43 9 PRO D C 1
ATOM 6015 O O . PRO D 2 9 ? 25.537 36.774 22.420 1.00 52.87 9 PRO D O 1
ATOM 6019 N N . GLN D 2 10 ? 27.361 35.491 22.225 1.00 52.99 10 GLN D N 1
ATOM 6020 C CA . GLN D 2 10 ? 27.586 35.866 20.840 1.00 52.09 10 GLN D CA 1
ATOM 6021 C C . GLN D 2 10 ? 27.318 34.655 19.939 1.00 49.81 10 GLN D C 1
ATOM 6022 O O . GLN D 2 10 ? 27.512 33.508 20.354 1.00 49.40 10 GLN D O 1
ATOM 6028 N N . HIS D 2 11 ? 26.841 34.942 18.724 1.00 48.54 11 HIS D N 1
ATOM 6029 C CA . HIS D 2 11 ? 26.478 33.956 17.700 1.00 47.03 11 HIS D CA 1
ATOM 6030 C C . HIS D 2 11 ? 27.591 33.625 16.677 1.00 46.47 11 HIS D C 1
ATOM 6031 O O . HIS D 2 11 ? 28.327 34.508 16.229 1.00 46.72 11 HIS D O 1
ATOM 6038 N N . ILE D 2 12 ? 27.671 32.359 16.269 1.00 45.58 12 ILE D N 1
ATOM 6039 C CA . ILE D 2 12 ? 28.605 31.935 15.220 1.00 45.17 12 ILE D CA 1
ATOM 6040 C C . ILE D 2 12 ? 27.836 31.386 14.020 1.00 44.64 12 ILE D C 1
ATOM 6041 O O . ILE D 2 12 ? 27.480 32.130 13.108 1.00 44.80 12 ILE D O 1
#